Protein AF-W7TYC4-F1 (afdb_monomer)

Structure (mmCIF, N/CA/C/O backbone):
data_AF-W7TYC4-F1
#
_entry.id   AF-W7TYC4-F1
#
loop_
_atom_site.group_PDB
_atom_site.id
_atom_site.type_symbol
_atom_site.label_atom_id
_atom_site.label_alt_id
_atom_site.label_comp_id
_atom_site.label_asym_id
_atom_site.label_entity_id
_atom_site.label_seq_id
_atom_site.pdbx_PDB_ins_code
_atom_site.Cartn_x
_atom_site.Cartn_y
_atom_site.Cartn_z
_atom_site.occupancy
_atom_site.B_iso_or_equiv
_atom_site.auth_seq_id
_atom_site.auth_comp_id
_atom_site.auth_asym_id
_atom_site.auth_atom_id
_atom_site.pdbx_PDB_model_num
ATOM 1 N N . MET A 1 1 ? -52.976 13.174 -5.661 1.00 29.91 1 MET A N 1
ATOM 2 C CA . MET A 1 1 ? -52.519 11.846 -5.190 1.00 29.91 1 MET A CA 1
ATOM 3 C C . MET A 1 1 ? -51.298 12.047 -4.304 1.00 29.91 1 MET A C 1
ATOM 5 O O . MET A 1 1 ? -50.346 12.681 -4.737 1.00 29.91 1 MET A O 1
ATOM 9 N N . GLY A 1 2 ? -51.419 11.672 -3.028 1.00 26.88 2 GLY A N 1
ATOM 10 C CA . GLY A 1 2 ? -50.623 12.197 -1.914 1.00 26.88 2 GLY A CA 1
ATOM 11 C C . GLY A 1 2 ? -49.180 11.695 -1.828 1.00 26.88 2 GLY A C 1
ATOM 12 O O . GLY A 1 2 ? -48.901 10.510 -1.995 1.00 26.88 2 GLY A O 1
ATOM 13 N N . LYS A 1 3 ? -48.272 12.624 -1.508 1.00 24.89 3 LYS A N 1
ATOM 14 C CA . LYS A 1 3 ? -46.887 12.353 -1.110 1.00 24.89 3 LYS A CA 1
ATOM 15 C C . LYS A 1 3 ? -46.886 11.783 0.314 1.00 24.89 3 LYS A C 1
ATOM 17 O O . LYS A 1 3 ? -47.367 12.440 1.233 1.00 24.89 3 LYS A O 1
ATOM 22 N N . ARG A 1 4 ? -46.342 10.576 0.499 1.00 23.17 4 ARG A N 1
ATOM 23 C CA . ARG A 1 4 ? -46.082 9.984 1.822 1.00 23.17 4 ARG A CA 1
ATOM 24 C C . ARG A 1 4 ? -45.044 10.838 2.562 1.00 23.17 4 ARG A C 1
ATOM 26 O O . ARG A 1 4 ? -43.857 10.766 2.259 1.00 23.17 4 ARG A O 1
ATOM 33 N N . GLN A 1 5 ? -45.489 11.636 3.530 1.00 22.09 5 GLN A N 1
ATOM 34 C CA . GLN A 1 5 ? -44.641 12.082 4.635 1.00 22.09 5 GLN A CA 1
ATOM 35 C C . GLN A 1 5 ? -44.304 10.847 5.477 1.00 22.09 5 GLN A C 1
ATOM 37 O O . GLN A 1 5 ? -45.189 10.229 6.063 1.00 22.09 5 GLN A O 1
ATOM 42 N N . VAL A 1 6 ? -43.028 10.467 5.519 1.00 22.75 6 VAL A N 1
ATOM 43 C CA . VAL A 1 6 ? -42.528 9.522 6.522 1.00 22.75 6 VAL A CA 1
ATOM 44 C C . VAL A 1 6 ? -42.556 10.260 7.863 1.00 22.75 6 VAL A C 1
ATOM 46 O O . VAL A 1 6 ? -41.778 11.189 8.085 1.00 22.75 6 VAL A O 1
ATOM 49 N N . SER A 1 7 ? -43.529 9.905 8.702 1.00 20.91 7 SER A N 1
ATOM 50 C CA . SER A 1 7 ? -43.675 10.380 10.077 1.00 20.91 7 SER A CA 1
ATOM 51 C C . SER A 1 7 ? -42.458 9.946 10.897 1.00 20.91 7 SER A C 1
ATOM 53 O O . SER A 1 7 ? -42.246 8.756 11.104 1.00 20.91 7 SER A O 1
ATOM 55 N N . TYR A 1 8 ? -41.668 10.910 11.369 1.00 23.50 8 TYR A N 1
ATOM 56 C CA . TYR A 1 8 ? -40.583 10.705 12.341 1.00 23.50 8 TYR A CA 1
ATOM 57 C C . TYR A 1 8 ? -41.097 10.680 13.800 1.00 23.50 8 TYR A C 1
ATOM 59 O O . TYR A 1 8 ? -40.299 10.709 14.729 1.00 23.50 8 TYR A O 1
ATOM 67 N N . PHE A 1 9 ? -42.420 10.634 14.015 1.00 22.36 9 PHE A N 1
ATOM 68 C CA . PHE A 1 9 ? -43.060 10.779 15.333 1.00 22.36 9 PHE A CA 1
ATOM 69 C C . PHE A 1 9 ? -43.834 9.540 15.811 1.00 22.36 9 PHE A C 1
ATOM 71 O O . PHE A 1 9 ? -44.622 9.629 16.749 1.00 22.36 9 PHE A O 1
ATOM 78 N N . ALA A 1 10 ? -43.612 8.365 15.220 1.00 20.62 10 ALA A N 1
ATOM 79 C CA . ALA A 1 10 ? -44.182 7.132 15.755 1.00 20.62 10 ALA A CA 1
ATOM 80 C C . ALA A 1 10 ? -43.363 6.638 16.963 1.00 20.62 10 ALA A C 1
ATOM 82 O O . ALA A 1 10 ? -42.573 5.704 16.852 1.00 20.62 10 ALA A O 1
ATOM 83 N N . PHE A 1 11 ? -43.564 7.256 18.130 1.00 28.14 11 PHE A N 1
ATOM 84 C CA . PHE A 1 11 ? -43.315 6.570 19.394 1.00 28.14 11 PHE A CA 1
ATOM 85 C C . PHE A 1 11 ? -44.334 5.436 19.492 1.00 28.14 11 PHE A C 1
ATOM 87 O O . PHE A 1 11 ? -45.491 5.645 19.855 1.00 28.14 11 PHE A O 1
ATOM 94 N N . SER A 1 12 ? -43.912 4.227 19.129 1.00 23.22 12 SER A N 1
ATOM 95 C CA . SER A 1 12 ? -44.608 3.034 19.580 1.00 23.22 12 SER A CA 1
ATOM 96 C C . SER A 1 12 ? -44.366 2.922 21.080 1.00 23.22 12 SER A C 1
ATOM 98 O O . SER A 1 12 ? -43.345 2.409 21.521 1.00 23.22 12 SER A O 1
ATOM 100 N N . THR A 1 13 ? -45.328 3.379 21.872 1.00 29.52 13 THR A N 1
ATOM 101 C CA . THR A 1 13 ? -45.521 2.897 23.245 1.00 29.52 13 THR A CA 1
ATOM 102 C C . THR A 1 13 ? -46.033 1.450 23.266 1.00 29.52 13 THR A C 1
ATOM 104 O O . THR A 1 13 ? -46.315 0.915 24.334 1.00 29.52 13 THR A O 1
ATOM 107 N N . SER A 1 14 ? -46.163 0.795 22.102 1.00 22.91 14 SER A N 1
ATOM 108 C CA . SER A 1 14 ? -46.528 -0.616 22.009 1.00 22.91 14 SER A CA 1
ATOM 109 C C . SER A 1 14 ? -45.278 -1.509 22.064 1.00 22.91 14 SER A C 1
ATOM 111 O O . SER A 1 14 ? -44.360 -1.316 21.259 1.00 22.91 14 SER A O 1
ATOM 113 N N . PRO A 1 15 ? -45.240 -2.497 22.978 1.00 29.14 15 PRO A N 1
ATOM 114 C CA . PRO A 1 15 ? -44.189 -3.506 23.033 1.00 29.14 15 PRO A CA 1
ATOM 115 C C . PRO A 1 15 ? -44.176 -4.319 21.733 1.00 29.14 15 PRO A C 1
ATOM 117 O O . PRO A 1 15 ? -45.193 -4.903 21.362 1.00 29.14 15 PRO A O 1
ATOM 120 N N . VAL A 1 16 ? -43.032 -4.403 21.049 1.00 33.72 16 VAL A N 1
ATOM 121 C CA . VAL A 1 16 ? -42.857 -5.289 19.874 1.00 33.72 16 VAL A CA 1
ATOM 122 C C . VAL A 1 16 ? -42.743 -6.771 20.287 1.00 33.72 16 VAL A C 1
ATOM 124 O O . VAL A 1 16 ? -42.779 -7.672 19.457 1.00 33.72 16 VAL A O 1
ATOM 127 N N . SER A 1 17 ? -42.732 -7.070 21.584 1.00 32.88 17 SER A N 1
ATOM 128 C CA . SER A 1 17 ? -42.983 -8.410 22.114 1.00 32.88 17 SER A CA 1
ATOM 129 C C . SER A 1 17 ? -43.838 -8.261 23.367 1.00 32.88 17 SER A C 1
ATOM 131 O O . SER A 1 17 ? -43.566 -7.378 24.169 1.00 32.88 17 SER A O 1
ATOM 133 N N . GLY A 1 18 ? -44.900 -9.056 23.524 1.00 29.09 18 GLY A N 1
ATOM 134 C CA . GLY A 1 18 ? -45.933 -8.930 24.568 1.00 29.09 18 GLY A CA 1
ATOM 135 C C . GLY A 1 18 ? -45.484 -9.135 26.025 1.00 29.09 18 GLY A C 1
ATOM 136 O O . GLY A 1 18 ? -46.223 -9.720 26.810 1.00 29.09 18 GLY A O 1
ATOM 137 N N . LYS A 1 19 ? -44.294 -8.667 26.405 1.00 31.98 19 LYS A N 1
ATOM 138 C CA . LYS A 1 19 ? -43.842 -8.496 27.783 1.00 31.98 19 LYS A CA 1
ATOM 139 C C . LYS A 1 19 ? -43.821 -6.990 28.090 1.00 31.98 19 LYS A C 1
ATOM 141 O O . LYS A 1 19 ? -43.256 -6.231 27.304 1.00 31.98 19 LYS A O 1
ATOM 146 N N . PRO A 1 20 ? -44.453 -6.524 29.180 1.00 31.06 20 PRO A N 1
ATOM 147 C CA . PRO A 1 20 ? -44.434 -5.110 29.534 1.00 31.06 20 PRO A CA 1
ATOM 148 C C . PRO A 1 20 ? -42.988 -4.651 29.763 1.00 31.06 20 PRO A C 1
ATOM 150 O O . PRO A 1 20 ? -42.232 -5.320 30.467 1.00 31.06 20 PRO A O 1
ATOM 153 N N . ALA A 1 21 ? -42.604 -3.517 29.172 1.00 38.72 21 ALA A N 1
ATOM 154 C CA . ALA A 1 21 ? -41.363 -2.840 29.529 1.00 38.72 21 ALA A CA 1
ATOM 155 C C . ALA A 1 21 ? -41.424 -2.504 31.027 1.00 38.72 21 ALA A C 1
ATOM 157 O O . ALA A 1 21 ? -42.356 -1.836 31.475 1.00 38.72 21 ALA A O 1
ATOM 158 N N . ALA A 1 22 ? -40.471 -3.013 31.806 1.00 48.62 22 ALA A N 1
ATOM 159 C CA . ALA A 1 22 ? -40.528 -2.959 33.265 1.00 48.62 22 ALA A CA 1
ATOM 160 C C . ALA A 1 22 ? -40.311 -1.547 33.852 1.00 48.62 22 ALA A C 1
ATOM 162 O O . ALA A 1 22 ? -40.574 -1.345 35.034 1.00 48.62 22 ALA A O 1
ATOM 163 N N . ILE A 1 23 ? -39.939 -0.550 33.038 1.00 47.94 23 ILE A N 1
ATOM 164 C CA . ILE A 1 23 ? -39.934 0.877 33.397 1.00 47.94 23 ILE A CA 1
ATOM 165 C C . ILE A 1 23 ? -40.275 1.692 32.140 1.00 47.94 23 ILE A C 1
ATOM 167 O O . ILE A 1 23 ? -39.656 1.466 31.099 1.00 47.94 23 ILE A O 1
ATOM 171 N N . PRO A 1 24 ? -41.217 2.651 32.179 1.00 52.47 24 PRO A N 1
ATOM 172 C CA . PRO A 1 24 ? -41.364 3.602 31.090 1.00 52.47 24 PRO A CA 1
ATOM 173 C C . PRO A 1 24 ? -40.126 4.511 31.058 1.00 52.47 24 PRO A C 1
ATOM 175 O O . PRO A 1 24 ? -39.835 5.173 32.058 1.00 52.47 24 PRO A O 1
ATOM 178 N N . PRO A 1 25 ? -39.394 4.589 29.936 1.00 55.78 25 PRO A N 1
ATOM 179 C CA . PRO A 1 25 ? -38.257 5.486 29.835 1.00 55.78 25 PRO A CA 1
ATOM 180 C C . PRO A 1 25 ? -38.733 6.935 29.983 1.00 55.78 25 PRO A C 1
ATOM 182 O O . PRO A 1 25 ? -39.362 7.498 29.087 1.00 55.78 25 PRO A O 1
ATOM 185 N N . SER A 1 26 ? -38.465 7.552 31.137 1.00 63.69 26 SER A N 1
ATOM 186 C CA . SER A 1 26 ? -38.676 8.990 31.305 1.00 63.69 26 SER A CA 1
ATOM 187 C C . SER A 1 26 ? -37.722 9.710 30.361 1.00 63.69 26 SER A C 1
ATOM 189 O O . SER A 1 26 ? -36.514 9.501 30.449 1.00 63.69 26 SER A O 1
ATOM 191 N N . LEU A 1 27 ? -38.225 10.549 29.452 1.00 69.56 27 LEU A N 1
ATOM 192 C CA . LEU A 1 27 ? -37.377 11.275 28.492 1.00 69.56 27 LEU A CA 1
ATOM 193 C C . LEU A 1 27 ? -36.362 12.198 29.192 1.00 69.56 27 LEU A C 1
ATOM 195 O O . LEU A 1 27 ? -35.302 12.480 28.636 1.00 69.56 27 LEU A O 1
ATOM 199 N N . ILE A 1 28 ? -36.672 12.624 30.420 1.00 72.19 28 ILE A N 1
ATOM 200 C CA . ILE A 1 28 ? -35.828 13.473 31.264 1.00 72.19 28 ILE A CA 1
ATOM 201 C C . ILE A 1 28 ? -35.752 12.857 32.667 1.00 72.19 28 ILE A C 1
ATOM 203 O O . ILE A 1 28 ? -36.781 12.565 33.283 1.00 72.19 28 ILE A O 1
ATOM 207 N N . GLY A 1 29 ? -34.535 12.651 33.161 1.00 74.12 29 GLY A N 1
ATOM 208 C CA . GLY A 1 29 ? -34.219 12.168 34.502 1.00 74.12 29 GLY A CA 1
ATOM 209 C C . GLY A 1 29 ? -33.163 13.039 35.184 1.00 74.12 29 GLY A C 1
ATOM 210 O O . GLY A 1 29 ? -32.455 13.812 34.529 1.00 74.12 29 GLY A O 1
ATOM 211 N N . ILE A 1 30 ? -33.038 12.906 36.504 1.00 78.12 30 ILE A N 1
ATOM 212 C CA . ILE A 1 30 ? -32.002 13.589 37.290 1.00 78.12 30 ILE A CA 1
ATOM 213 C C . ILE A 1 30 ? -30.931 12.595 37.742 1.00 78.12 30 ILE A C 1
ATOM 215 O O . ILE A 1 30 ? -31.261 11.556 38.304 1.00 78.12 30 ILE A O 1
ATOM 219 N N . SER A 1 31 ? -29.657 12.919 37.495 1.00 77.19 31 SER A N 1
ATOM 220 C CA . SER A 1 31 ? -28.517 12.154 38.021 1.00 77.19 31 SER A CA 1
ATOM 221 C C . SER A 1 31 ? -28.062 12.743 39.349 1.00 77.19 31 SER A C 1
ATOM 223 O O . SER A 1 31 ? -27.888 13.961 39.463 1.00 77.19 31 SER A O 1
ATOM 225 N N . THR A 1 32 ? -27.810 11.882 40.331 1.00 76.56 32 THR A N 1
ATOM 226 C CA . THR A 1 32 ? -27.387 12.288 41.678 1.00 76.56 32 THR A CA 1
ATOM 227 C C . THR A 1 32 ? -25.868 12.226 41.889 1.00 76.56 32 THR A C 1
ATOM 229 O O . THR A 1 32 ? -25.383 12.356 43.011 1.00 76.56 32 THR A O 1
ATOM 232 N N . SER A 1 33 ? -25.097 12.095 40.802 1.00 67.12 33 SER A N 1
ATOM 233 C CA . SER A 1 33 ? -23.636 11.938 40.816 1.00 67.12 33 SER A CA 1
ATOM 234 C C . SER A 1 33 ? -22.884 13.138 41.431 1.00 67.12 33 SER A C 1
ATOM 236 O O . SER A 1 33 ? -22.597 14.148 40.776 1.00 67.12 33 SER A O 1
ATOM 238 N N . ASN A 1 34 ? -22.524 13.039 42.714 1.00 61.41 34 ASN A N 1
ATOM 239 C CA . ASN A 1 34 ? -21.766 14.050 43.460 1.00 61.41 34 ASN A CA 1
ATOM 240 C C . ASN A 1 34 ? -21.104 13.449 44.702 1.00 61.41 34 ASN A C 1
ATOM 242 O O . ASN A 1 34 ? -21.620 12.496 45.270 1.00 61.41 34 ASN A O 1
ATOM 246 N N . ALA A 1 35 ? -19.989 14.037 45.144 1.00 58.91 35 ALA A N 1
ATOM 247 C CA . ALA A 1 35 ? -19.349 13.627 46.390 1.00 58.91 35 ALA A CA 1
ATOM 248 C C . ALA A 1 35 ? -20.270 13.885 47.596 1.00 58.91 35 ALA A C 1
ATOM 250 O O . ALA A 1 35 ? -21.005 14.876 47.615 1.00 58.91 35 ALA A O 1
ATOM 251 N N . LEU A 1 36 ? -20.144 13.051 48.634 1.00 63.03 36 LEU A N 1
ATOM 252 C CA . LEU A 1 36 ? -20.894 13.135 49.896 1.00 63.03 36 LEU A CA 1
ATOM 253 C C . LEU A 1 36 ? -20.964 14.559 50.486 1.00 63.03 36 LEU A C 1
ATOM 255 O O . LEU A 1 36 ? -21.977 14.943 51.063 1.00 63.03 36 LEU A O 1
ATOM 259 N N . ARG A 1 37 ? -19.920 15.380 50.296 1.00 67.44 37 ARG A N 1
ATOM 260 C CA . ARG A 1 37 ? -19.869 16.775 50.777 1.00 67.44 37 ARG A CA 1
ATOM 261 C C . ARG A 1 37 ? -21.006 17.671 50.263 1.00 67.44 37 ARG A C 1
ATOM 263 O O . ARG A 1 37 ? -21.320 18.664 50.907 1.00 67.44 37 ARG A O 1
ATOM 270 N N . ASP A 1 38 ? -21.604 17.341 49.118 1.00 76.06 38 ASP A N 1
ATOM 271 C CA . ASP A 1 38 ? -22.708 18.093 48.509 1.00 76.06 38 ASP A CA 1
ATOM 272 C C . ASP A 1 38 ? -24.051 17.332 48.585 1.00 76.06 38 ASP A C 1
ATOM 274 O O . ASP A 1 38 ? -25.009 17.720 47.916 1.00 76.06 38 ASP A O 1
ATOM 278 N N . ALA A 1 39 ? -24.147 16.265 49.392 1.00 79.81 39 ALA A N 1
ATOM 279 C CA . ALA A 1 39 ? -25.310 15.373 49.438 1.00 79.81 39 ALA A CA 1
ATOM 280 C C . ALA A 1 39 ? -26.640 16.094 49.727 1.00 79.81 39 ALA A C 1
ATOM 282 O O . ALA A 1 39 ? -27.626 15.831 49.044 1.00 79.81 39 ALA A O 1
ATOM 283 N N . GLU A 1 40 ? -26.667 17.050 50.662 1.00 85.75 40 GLU A N 1
ATOM 284 C CA . GLU A 1 40 ? -27.885 17.822 50.974 1.00 85.75 40 GLU A CA 1
ATOM 285 C C . GLU A 1 40 ? -28.340 18.689 49.791 1.00 85.75 40 GLU A C 1
ATOM 287 O O . GLU A 1 40 ? -29.513 18.697 49.428 1.00 85.75 40 GLU A O 1
ATOM 292 N N . LYS A 1 41 ? -27.402 19.342 49.092 1.00 83.75 41 LYS A N 1
ATOM 293 C CA . LYS A 1 41 ? -27.730 20.129 47.890 1.00 83.75 41 LYS A CA 1
ATOM 294 C C . LYS A 1 41 ? -28.276 19.244 46.771 1.00 83.75 41 LYS A C 1
ATOM 296 O O . LYS A 1 41 ? -29.138 19.673 46.008 1.00 83.75 41 LYS A O 1
ATOM 301 N N . VAL A 1 42 ? -27.749 18.024 46.640 1.00 83.56 42 VAL A N 1
ATOM 302 C CA . VAL A 1 42 ? -28.251 17.034 45.676 1.00 83.56 42 VAL A CA 1
ATOM 303 C C . VAL A 1 42 ? -29.663 16.598 46.056 1.00 83.56 42 VAL A C 1
ATOM 305 O O . VAL A 1 42 ?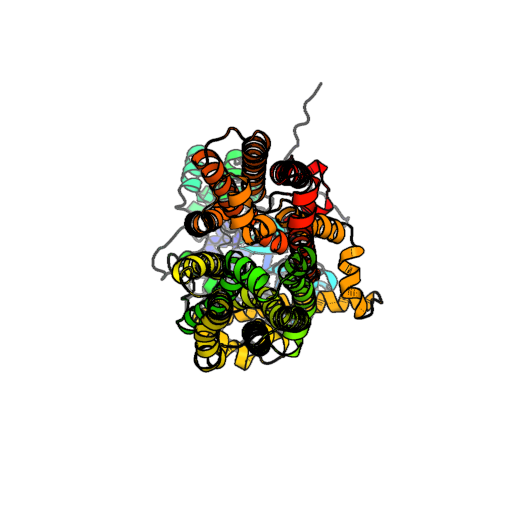 -30.522 16.536 45.182 1.00 83.56 42 VAL A O 1
ATOM 308 N N . ALA A 1 43 ? -29.926 16.349 47.338 1.00 87.19 43 ALA A N 1
ATOM 309 C CA . ALA A 1 43 ? -31.249 15.983 47.830 1.00 87.19 43 ALA A CA 1
ATOM 310 C C . ALA A 1 43 ? -32.288 17.090 47.564 1.00 87.19 43 ALA A C 1
ATOM 312 O O . ALA A 1 43 ? -33.365 16.805 47.036 1.00 87.19 43 ALA A O 1
ATOM 313 N N . ASP A 1 44 ? -31.941 18.356 47.812 1.00 87.44 44 ASP A N 1
ATOM 314 C CA . ASP A 1 44 ? -32.789 19.510 47.481 1.00 87.44 44 ASP A CA 1
ATOM 315 C C . ASP A 1 44 ? -33.066 19.616 45.973 1.00 87.44 44 ASP A C 1
ATOM 317 O O . ASP A 1 44 ? -34.199 19.863 45.549 1.00 87.44 44 ASP A O 1
ATOM 321 N N . ALA A 1 45 ? -32.042 19.386 45.146 1.00 86.12 45 ALA A N 1
ATOM 322 C CA . ALA A 1 45 ? -32.168 19.372 43.692 1.00 86.12 45 ALA A CA 1
ATOM 323 C C . ALA A 1 45 ? -33.097 18.240 43.208 1.00 86.12 45 ALA A C 1
ATOM 325 O O . ALA A 1 45 ? -33.951 18.472 42.351 1.00 86.12 45 ALA A O 1
ATOM 326 N N . VAL A 1 46 ? -32.993 17.038 43.788 1.00 87.38 46 VAL A N 1
ATOM 327 C CA . VAL A 1 46 ? -33.904 15.912 43.510 1.00 87.38 46 VAL A CA 1
ATOM 328 C C . VAL A 1 46 ? -35.334 16.254 43.911 1.00 87.38 46 VAL A C 1
ATOM 330 O O . VAL A 1 46 ? -36.250 16.058 43.112 1.00 87.38 46 VAL A O 1
ATOM 333 N N . LYS A 1 47 ? -35.536 16.829 45.100 1.00 90.31 47 LYS A N 1
ATOM 334 C CA . LYS A 1 47 ? -36.860 17.248 45.573 1.00 90.31 47 LYS A CA 1
ATOM 335 C C . LYS A 1 47 ? -37.517 18.244 44.613 1.00 90.31 47 LYS A C 1
ATOM 337 O O . LYS A 1 47 ? -38.692 18.089 44.285 1.00 90.31 47 LYS A O 1
ATOM 342 N N . HIS A 1 48 ? -36.760 19.230 44.127 1.00 88.38 48 HIS A N 1
ATOM 343 C CA . HIS A 1 48 ? -37.243 20.207 43.142 1.00 88.38 48 HIS A CA 1
ATOM 344 C C . HIS A 1 48 ? -37.531 19.585 41.770 1.00 88.38 48 HIS A C 1
ATOM 346 O O . HIS A 1 48 ? -38.512 19.932 41.113 1.00 88.38 48 HIS A O 1
ATOM 352 N N . ALA A 1 49 ? -36.692 18.651 41.322 1.00 84.62 49 ALA A N 1
ATOM 353 C CA . ALA A 1 49 ? -36.878 17.975 40.043 1.00 84.62 49 ALA A CA 1
ATOM 354 C C . ALA A 1 49 ? -38.153 17.118 40.035 1.00 84.62 49 ALA A C 1
ATOM 356 O O . ALA A 1 49 ? -38.950 17.208 39.098 1.00 84.62 49 ALA A O 1
ATOM 357 N N . VAL A 1 50 ? -38.380 16.332 41.091 1.00 87.12 50 VAL A N 1
ATOM 358 C CA . VAL A 1 50 ? -39.571 15.477 41.214 1.00 87.12 50 VAL A CA 1
ATOM 359 C C . VAL A 1 50 ? -40.840 16.319 41.355 1.00 87.12 50 VAL A C 1
ATOM 361 O O . VAL A 1 50 ? -41.822 16.049 40.663 1.00 87.12 50 VAL A O 1
ATOM 364 N N . SER A 1 51 ? -40.820 17.399 42.149 1.00 86.81 51 SER A N 1
ATOM 365 C CA . SER A 1 51 ? -41.961 18.331 42.227 1.00 86.81 51 SER A CA 1
ATOM 366 C C . SER A 1 51 ? -42.256 19.024 40.890 1.00 86.81 51 SER A C 1
ATOM 368 O O . SER A 1 51 ? -43.399 19.380 40.610 1.00 86.81 51 SER A O 1
ATOM 370 N N . SER A 1 52 ? -41.236 19.160 40.041 1.00 81.69 52 SER A N 1
ATOM 371 C CA . SER A 1 52 ? -41.316 19.704 38.684 1.00 81.69 52 SER A CA 1
ATOM 372 C C . SER A 1 52 ? -41.703 18.675 37.610 1.00 81.69 52 SER A C 1
ATOM 374 O O . SER A 1 52 ? -41.723 19.019 36.429 1.00 81.69 52 SER A O 1
ATOM 376 N N . GLY A 1 53 ? -42.025 17.434 37.991 1.00 79.75 53 GLY A N 1
ATOM 377 C CA . GLY A 1 53 ? -42.528 16.398 37.083 1.00 79.75 53 GLY A CA 1
ATOM 378 C C . GLY A 1 53 ? -41.474 15.436 36.525 1.00 79.75 53 GLY A C 1
ATOM 379 O O . GLY A 1 53 ? -41.810 14.614 35.669 1.00 79.75 53 GLY A O 1
ATOM 380 N N . VAL A 1 54 ? -40.222 15.489 36.998 1.00 83.06 54 VAL A N 1
ATOM 381 C CA . VAL A 1 54 ? -39.212 14.468 36.671 1.00 83.06 54 VAL A CA 1
ATOM 382 C C . VAL A 1 54 ? -39.617 13.138 37.297 1.00 83.06 54 VAL A C 1
ATOM 384 O O . VAL A 1 54 ? -39.828 13.046 38.504 1.00 83.06 54 VAL A O 1
ATOM 387 N N . LYS A 1 55 ? -39.707 12.094 36.468 1.00 84.56 55 LYS A N 1
ATOM 388 C CA . LYS A 1 55 ? -40.184 10.773 36.896 1.00 84.56 55 LYS A CA 1
ATOM 389 C C . LYS A 1 55 ? -39.084 9.757 37.155 1.00 84.56 55 LYS A C 1
ATOM 391 O O . LYS A 1 55 ? -39.394 8.723 37.718 1.00 84.56 55 LYS A O 1
ATOM 396 N N . TYR A 1 56 ? -37.843 9.996 36.736 1.00 87.88 56 TYR A N 1
ATOM 397 C CA . TYR A 1 56 ? -36.742 9.047 36.926 1.00 87.88 56 TYR A CA 1
ATOM 398 C C . TYR A 1 56 ? -35.591 9.696 37.693 1.00 87.88 56 TYR A C 1
ATOM 400 O O . TYR A 1 56 ? -35.063 10.730 37.269 1.00 87.88 56 TYR A O 1
ATOM 408 N N . VAL A 1 57 ? -35.221 9.079 38.813 1.00 89.38 57 VAL A N 1
ATOM 409 C CA . VAL A 1 57 ? -34.103 9.481 39.668 1.00 89.38 57 VAL A CA 1
ATOM 410 C C . VAL A 1 57 ? -33.010 8.429 39.539 1.00 89.38 57 VAL A C 1
ATOM 412 O O . VAL A 1 57 ? -33.220 7.263 39.871 1.00 89.38 57 VAL A O 1
ATOM 415 N N . ASP A 1 58 ? -31.867 8.849 39.008 1.00 89.38 58 ASP A N 1
ATOM 416 C CA . ASP A 1 58 ? -30.720 7.998 38.723 1.00 89.38 58 ASP A CA 1
ATOM 417 C C . ASP A 1 58 ? -29.651 8.135 39.816 1.00 89.38 58 ASP A C 1
ATOM 419 O O . ASP A 1 58 ? -28.939 9.145 39.883 1.00 89.38 58 ASP A O 1
ATOM 423 N N . CYS A 1 59 ? -29.566 7.113 40.668 1.00 90.44 59 CYS A N 1
ATOM 424 C CA . CYS A 1 59 ? -28.657 7.028 41.806 1.00 90.44 59 CYS A CA 1
ATOM 425 C C . CYS A 1 59 ? -27.446 6.126 41.532 1.00 90.44 59 CYS A C 1
ATOM 427 O O . CYS A 1 59 ? -27.373 5.398 40.543 1.00 90.44 59 CYS A O 1
ATOM 429 N N . SER A 1 60 ? -26.468 6.182 42.433 1.00 88.06 60 SER A N 1
ATOM 430 C CA . SER A 1 60 ? -25.313 5.286 42.465 1.00 88.06 60 SER A CA 1
ATOM 431 C C . SER A 1 60 ? -24.761 5.245 43.885 1.00 88.06 60 SER A C 1
ATOM 433 O O . SER A 1 60 ? -24.525 6.304 44.477 1.00 88.06 60 SER A O 1
ATOM 435 N N . SER A 1 61 ? -24.504 4.044 44.407 1.00 85.44 61 SER A N 1
ATOM 436 C CA . SER A 1 61 ? -23.902 3.866 45.734 1.00 85.44 61 SER A CA 1
ATOM 437 C C . SER A 1 61 ? -22.514 4.514 45.839 1.00 85.44 61 SER A C 1
ATOM 439 O O . SER A 1 61 ? -22.156 5.036 46.894 1.00 85.44 61 SER A O 1
ATOM 441 N N . ASP A 1 62 ? -21.773 4.614 44.728 1.00 80.69 62 ASP A N 1
ATOM 442 C CA . ASP A 1 62 ? -20.459 5.275 44.665 1.00 80.69 62 ASP A CA 1
ATOM 443 C C . ASP A 1 62 ? -20.516 6.777 44.997 1.00 80.69 62 ASP A C 1
ATOM 445 O O . ASP A 1 62 ? -19.507 7.377 45.370 1.00 80.69 62 ASP A O 1
ATOM 449 N N . SER A 1 63 ? -21.691 7.408 44.878 1.00 77.44 63 SER A N 1
ATOM 450 C CA . SER A 1 63 ? -21.883 8.815 45.268 1.00 77.44 63 SER A CA 1
ATOM 451 C C . SER A 1 63 ? -22.063 8.994 46.781 1.00 77.44 63 SER A C 1
ATOM 453 O O . SER A 1 63 ? -21.944 10.112 47.284 1.00 77.44 63 SER A O 1
ATOM 455 N N . GLN A 1 64 ? -22.331 7.903 47.511 1.00 83.25 64 GLN A N 1
ATOM 456 C CA . GLN A 1 64 ? -22.527 7.861 48.966 1.00 83.25 64 GLN A CA 1
ATOM 457 C C . GLN A 1 64 ? -23.572 8.861 49.494 1.00 83.25 64 GLN A C 1
ATOM 459 O O . GLN A 1 64 ? -23.496 9.310 50.631 1.00 83.25 64 GLN A O 1
ATOM 464 N N . ASN A 1 65 ? -24.548 9.248 48.672 1.00 86.44 65 ASN A N 1
ATOM 465 C CA . ASN A 1 65 ? -25.572 10.243 49.008 1.00 86.44 65 ASN A CA 1
ATOM 466 C C . ASN A 1 65 ? -27.004 9.678 48.958 1.00 86.44 65 ASN A C 1
ATOM 468 O O . ASN A 1 65 ? -27.971 10.429 49.096 1.00 86.44 65 ASN A O 1
ATOM 472 N N . GLU A 1 66 ? -27.146 8.359 48.780 1.00 91.19 66 GLU A N 1
ATOM 473 C CA . GLU A 1 66 ? -28.429 7.658 48.650 1.00 91.19 66 GLU A CA 1
ATOM 474 C C . GLU A 1 66 ? -29.341 7.893 49.860 1.00 91.19 66 GLU A C 1
ATOM 476 O O . GLU A 1 66 ? -30.538 8.116 49.686 1.00 91.19 66 GLU A O 1
ATOM 481 N N . LYS A 1 67 ? -28.774 7.980 51.070 1.00 92.62 67 LYS A N 1
ATOM 482 C CA . LYS A 1 67 ? -29.521 8.289 52.298 1.00 92.62 67 LYS A CA 1
ATOM 483 C C . LYS A 1 67 ? -30.222 9.648 52.264 1.00 92.62 67 LYS A C 1
ATOM 485 O O . LYS A 1 67 ? -31.393 9.767 52.622 1.00 92.62 67 LYS A O 1
ATOM 490 N N . GLN A 1 68 ? -29.514 10.693 51.846 1.00 92.75 68 GLN A N 1
ATOM 491 C CA . GLN A 1 68 ? -30.063 12.047 51.755 1.00 92.75 68 GLN A CA 1
ATOM 492 C C . GLN A 1 68 ? -31.110 12.132 50.640 1.00 92.75 68 GLN A C 1
ATOM 494 O O . GLN A 1 68 ? -32.156 12.758 50.815 1.00 92.75 68 GLN A O 1
ATOM 499 N N . ILE A 1 69 ? -30.869 11.446 49.519 1.00 91.81 69 ILE A N 1
ATOM 500 C CA . ILE A 1 69 ? -31.827 11.356 48.411 1.00 91.81 69 ILE A CA 1
ATOM 501 C C . ILE A 1 69 ? -33.108 10.646 48.861 1.00 91.81 69 ILE A C 1
ATOM 503 O O . ILE A 1 69 ? -34.198 11.150 48.599 1.00 91.81 69 ILE A O 1
ATOM 507 N N . GLY A 1 70 ? -32.996 9.532 49.590 1.00 92.19 70 GLY A N 1
ATOM 508 C CA . GLY A 1 70 ? -34.141 8.813 50.151 1.00 92.19 70 GLY A CA 1
ATOM 509 C C . GLY A 1 70 ? -35.001 9.691 51.059 1.00 92.19 70 GLY A C 1
ATOM 510 O O . GLY A 1 70 ? -36.222 9.755 50.900 1.00 92.19 70 GLY A O 1
ATOM 511 N N . ASN A 1 71 ? -34.365 10.472 51.938 1.00 92.94 71 ASN A N 1
ATOM 512 C CA . ASN A 1 71 ? -35.064 11.446 52.779 1.00 92.94 71 ASN A CA 1
ATOM 513 C C . ASN A 1 71 ? -35.832 12.487 51.946 1.00 92.94 71 ASN A C 1
ATOM 515 O O . ASN A 1 71 ? -36.984 12.787 52.259 1.00 92.94 71 ASN A O 1
ATOM 519 N N . ALA A 1 72 ? -35.239 13.015 50.872 1.00 92.31 72 ALA A N 1
ATOM 520 C CA . ALA A 1 72 ? -35.921 13.954 49.979 1.00 92.31 72 ALA A CA 1
ATOM 521 C C . ALA A 1 72 ? -37.107 13.317 49.236 1.00 92.31 72 ALA A C 1
ATOM 523 O O . ALA A 1 72 ? -38.154 13.953 49.090 1.00 92.31 72 ALA A O 1
ATOM 524 N N . LEU A 1 73 ? -36.962 12.064 48.799 1.00 92.81 73 LEU A N 1
ATOM 525 C CA . LEU A 1 73 ? -37.996 11.321 48.077 1.00 92.81 73 LEU A CA 1
ATOM 526 C C . LEU A 1 73 ? -39.164 10.885 48.967 1.00 92.81 73 LEU A C 1
ATOM 528 O O . LEU A 1 73 ? -40.278 10.759 48.466 1.00 92.81 73 LEU A O 1
ATOM 532 N N . SER A 1 74 ? -38.951 10.744 50.280 1.00 93.12 74 SER A N 1
ATOM 533 C CA . SER A 1 74 ? -40.007 10.390 51.246 1.00 93.12 74 SER A CA 1
ATOM 534 C C . SER A 1 74 ? -41.181 11.382 51.294 1.00 93.12 74 SER A C 1
ATOM 536 O O . SER A 1 74 ? -42.259 11.045 51.779 1.00 93.12 74 SER A O 1
ATOM 538 N N . ALA A 1 75 ? -40.992 12.598 50.767 1.00 92.19 75 ALA A N 1
ATOM 539 C CA . ALA A 1 75 ? -42.036 13.612 50.649 1.00 92.19 75 ALA A CA 1
ATOM 540 C C . ALA A 1 75 ? -43.031 13.357 49.497 1.00 92.19 75 ALA A C 1
ATOM 542 O O . ALA A 1 75 ? -44.028 14.072 49.395 1.00 92.19 75 ALA A O 1
ATOM 543 N N . PHE A 1 76 ? -42.763 12.383 48.623 1.00 92.81 76 PHE A N 1
ATOM 544 C CA . PHE A 1 76 ? -43.572 12.068 47.446 1.00 92.81 76 PHE A CA 1
ATOM 545 C C . PHE A 1 76 ? -44.131 10.645 47.525 1.00 92.81 76 PHE A C 1
ATOM 547 O O . PHE A 1 76 ? -43.571 9.771 48.184 1.00 92.81 76 PHE A O 1
ATOM 554 N N . ASP A 1 77 ? -45.236 10.398 46.822 1.00 90.50 77 ASP A N 1
ATOM 555 C CA . ASP A 1 77 ? -45.787 9.049 46.706 1.00 90.50 77 ASP A CA 1
ATOM 556 C C . ASP A 1 77 ? -44.839 8.154 45.891 1.00 90.50 77 ASP A C 1
ATOM 558 O O . ASP A 1 77 ? -44.398 8.524 44.803 1.00 90.50 77 ASP A O 1
ATOM 562 N N . ARG A 1 78 ? -44.544 6.944 46.379 1.00 89.38 78 ARG A N 1
ATOM 563 C CA . ARG A 1 78 ? -43.607 6.012 45.729 1.00 89.38 78 ARG A CA 1
ATOM 564 C C . ARG A 1 78 ? -44.027 5.655 44.299 1.00 89.38 78 ARG A C 1
ATOM 566 O O . ARG A 1 78 ? -43.168 5.313 43.487 1.00 89.38 78 ARG A O 1
ATOM 573 N N . ALA A 1 79 ? -45.323 5.722 43.989 1.00 86.62 79 ALA A N 1
ATOM 574 C CA . ALA A 1 79 ? -45.855 5.467 42.652 1.00 86.62 79 ALA A CA 1
ATOM 575 C C . ALA A 1 79 ? -45.650 6.634 41.664 1.00 86.62 79 ALA A C 1
ATOM 577 O O . ALA A 1 79 ? -45.834 6.444 40.460 1.00 86.62 79 ALA A O 1
ATOM 578 N N . SER A 1 80 ? -45.278 7.834 42.133 1.00 84.56 80 SER A N 1
ATOM 579 C CA . SER A 1 80 ? -45.136 9.017 41.274 1.00 84.56 80 SER A CA 1
ATOM 580 C C . SER A 1 80 ? -43.762 9.143 40.607 1.00 84.56 80 SER A C 1
ATOM 582 O O . SER A 1 80 ? -43.596 9.996 39.733 1.00 84.56 80 SER A O 1
ATOM 584 N N . PHE A 1 81 ? -42.787 8.315 40.989 1.00 87.88 81 PHE A N 1
ATOM 585 C CA . PHE A 1 81 ? -41.427 8.322 40.450 1.00 87.88 81 PHE A CA 1
ATOM 586 C C . PHE A 1 81 ? -40.824 6.910 40.389 1.00 87.88 81 PHE A C 1
ATOM 588 O O . PHE A 1 81 ? -41.261 5.986 41.071 1.00 87.88 81 PHE A O 1
ATOM 595 N N . TYR A 1 82 ? -39.789 6.774 39.569 1.00 89.75 82 TYR A N 1
ATOM 596 C CA . TYR A 1 82 ? -38.960 5.593 39.394 1.00 89.75 82 TYR A CA 1
ATOM 597 C C . TYR A 1 82 ? -37.567 5.870 39.957 1.00 89.75 82 TYR A C 1
ATOM 599 O O . TYR A 1 82 ? -37.008 6.946 39.722 1.00 89.75 82 TYR A O 1
ATOM 607 N N . VAL A 1 83 ? -36.996 4.894 40.661 1.00 91.50 83 VAL A N 1
ATOM 608 C CA . VAL A 1 83 ? -35.646 4.987 41.230 1.00 91.50 83 VAL A CA 1
ATOM 609 C C . VAL A 1 83 ? -34.757 3.911 40.633 1.00 91.50 83 VAL A C 1
ATOM 611 O O . VAL A 1 83 ? -35.047 2.717 40.749 1.00 91.50 83 VAL A O 1
ATOM 614 N N . GLY A 1 84 ? -33.673 4.348 39.998 1.00 92.00 84 GLY A N 1
ATOM 615 C CA . GLY A 1 84 ? -32.578 3.488 39.575 1.00 92.00 84 GLY A CA 1
ATOM 616 C C . GLY A 1 84 ? -31.378 3.642 40.501 1.00 92.00 84 GLY A C 1
ATOM 617 O O . GLY A 1 84 ? -31.114 4.746 40.967 1.00 92.00 84 GLY A O 1
ATOM 618 N N . SER A 1 85 ? -30.637 2.563 40.745 1.00 93.88 85 SER A N 1
ATOM 619 C CA . SER A 1 85 ? -29.298 2.641 41.347 1.00 93.88 85 SER A CA 1
ATOM 620 C C . SER A 1 85 ? -28.298 1.771 40.579 1.00 93.88 85 SER A C 1
ATOM 622 O O . SER A 1 85 ? -28.667 1.044 39.649 1.00 93.88 85 SER A O 1
ATOM 624 N N . LYS A 1 86 ? -27.018 1.876 40.935 1.00 93.12 86 LYS A N 1
ATOM 625 C CA . LYS A 1 86 ? -25.898 1.227 40.256 1.00 93.12 86 LYS A CA 1
ATOM 626 C C . LYS A 1 86 ? -25.061 0.422 41.247 1.00 93.12 86 LYS A C 1
ATOM 628 O O . LYS A 1 86 ? -24.704 0.941 42.301 1.00 93.12 86 LYS A O 1
ATOM 633 N N . LEU A 1 87 ? -24.738 -0.816 40.883 1.00 93.50 87 LEU A N 1
ATOM 634 C CA . LEU A 1 87 ? -23.827 -1.695 41.612 1.00 93.50 87 LEU A CA 1
ATOM 635 C C . LEU A 1 87 ? -22.394 -1.167 41.503 1.00 93.50 87 LEU A C 1
ATOM 637 O O . LEU A 1 87 ? -21.879 -1.041 40.390 1.00 93.50 87 LEU A O 1
ATOM 641 N N . SER A 1 88 ? -21.767 -0.876 42.644 1.00 88.56 88 SER A N 1
ATOM 642 C CA . SER A 1 88 ? -20.365 -0.454 42.705 1.00 88.56 88 SER A CA 1
ATOM 643 C C . SER A 1 88 ? -19.440 -1.554 42.193 1.00 88.56 88 SER A C 1
ATOM 645 O O . SER A 1 88 ? -19.656 -2.737 42.457 1.00 88.56 88 SER A O 1
ATOM 647 N N . CYS A 1 89 ? -18.355 -1.168 41.526 1.00 84.62 89 CYS A N 1
ATOM 648 C CA . CYS A 1 89 ? -17.334 -2.113 41.077 1.00 84.62 89 CYS A CA 1
ATOM 649 C C . CYS A 1 89 ? -16.621 -2.817 42.248 1.00 84.62 89 CYS A C 1
ATOM 651 O O . CYS A 1 89 ? -16.093 -3.910 42.061 1.00 84.62 89 CYS A O 1
ATOM 653 N N . CYS A 1 90 ? -16.607 -2.214 43.445 1.00 82.94 90 CYS A N 1
ATOM 654 C CA . CYS A 1 90 ? -16.046 -2.824 44.660 1.00 82.94 90 CYS A CA 1
ATOM 655 C C . CYS A 1 90 ? -16.965 -3.892 45.276 1.00 82.94 90 CYS A C 1
ATOM 657 O O . CYS A 1 90 ? -16.497 -4.708 46.063 1.00 82.94 90 CYS A O 1
ATOM 659 N N . ASP A 1 91 ? -18.248 -3.899 44.900 1.00 89.00 91 ASP A N 1
ATOM 660 C CA . ASP A 1 91 ? -19.259 -4.862 45.352 1.00 89.00 91 ASP A CA 1
ATOM 661 C C . ASP A 1 91 ? -19.675 -5.827 44.216 1.00 89.00 91 ASP A C 1
ATOM 663 O O . ASP A 1 91 ? -20.693 -6.515 44.303 1.00 89.00 91 ASP A O 1
ATOM 667 N N . ALA A 1 92 ? -18.920 -5.861 43.109 1.00 88.44 92 ALA A N 1
ATOM 668 C CA . ALA A 1 92 ? -19.261 -6.640 41.916 1.00 88.44 92 ALA A CA 1
ATOM 669 C C . ALA A 1 92 ? -18.999 -8.152 42.063 1.00 88.44 92 ALA A C 1
ATOM 671 O O . ALA A 1 92 ? -19.364 -8.919 41.172 1.00 88.44 92 ALA A O 1
ATOM 672 N N . ALA A 1 93 ? -18.398 -8.606 43.167 1.00 88.75 93 ALA A N 1
ATOM 673 C CA . ALA A 1 93 ? -18.260 -10.032 43.448 1.00 88.75 93 ALA A CA 1
ATOM 674 C C . ALA A 1 93 ? -19.655 -10.682 43.599 1.00 88.75 93 ALA A C 1
ATOM 676 O O . ALA A 1 93 ? -20.499 -10.122 44.305 1.00 88.75 93 ALA A O 1
ATOM 677 N N . PRO A 1 94 ? -19.937 -11.844 42.974 1.00 91.50 94 PRO A N 1
ATOM 678 C CA . PRO A 1 94 ? -21.269 -12.467 42.979 1.00 91.50 94 PRO A CA 1
ATOM 679 C C . PRO A 1 94 ? -21.908 -12.662 44.367 1.00 91.50 94 PRO A C 1
ATOM 681 O O . PRO A 1 94 ? -23.136 -12.627 44.496 1.00 91.50 94 PRO A O 1
ATOM 684 N N . GLU A 1 95 ? -21.090 -12.889 45.392 1.00 91.69 95 GLU A N 1
ATOM 685 C CA . GLU A 1 95 ? -21.467 -13.029 46.800 1.00 91.69 95 GLU A CA 1
ATOM 686 C C . GLU A 1 95 ? -21.912 -11.712 47.461 1.00 91.69 95 GLU A C 1
ATOM 688 O O . GLU A 1 95 ? -22.784 -11.738 48.332 1.00 91.69 95 GLU A O 1
ATOM 693 N N . ASP A 1 96 ? -21.400 -10.568 47.003 1.00 92.25 96 ASP A N 1
ATOM 694 C CA . ASP A 1 96 ? -21.635 -9.248 47.606 1.00 92.25 96 ASP A CA 1
ATOM 695 C C . ASP A 1 96 ? -22.845 -8.520 46.995 1.00 92.25 96 ASP A C 1
ATOM 697 O O . ASP A 1 96 ? -23.499 -7.708 47.660 1.00 92.25 96 ASP A O 1
ATOM 701 N N . VAL A 1 97 ? -23.212 -8.862 45.752 1.00 95.62 97 VAL A N 1
ATOM 702 C CA . VAL A 1 97 ? -24.269 -8.195 44.962 1.00 95.62 97 VAL A CA 1
ATOM 703 C C . VAL A 1 97 ? -25.596 -8.040 45.719 1.00 95.62 97 VAL A C 1
ATOM 705 O O . VAL A 1 97 ? -26.254 -7.000 45.634 1.00 95.62 97 VAL A O 1
ATOM 708 N N . THR A 1 98 ? -26.016 -9.064 46.471 1.00 96.00 98 THR A N 1
ATOM 709 C CA . THR A 1 98 ? -27.304 -9.032 47.193 1.00 96.00 98 THR A CA 1
ATOM 710 C C . THR A 1 98 ? -27.291 -8.042 48.351 1.00 96.00 98 THR A C 1
ATOM 712 O O . THR A 1 98 ? -28.236 -7.266 48.508 1.00 96.00 98 THR A O 1
ATOM 715 N N . GLU A 1 99 ? -26.225 -8.033 49.147 1.00 94.69 99 GLU A N 1
ATOM 716 C CA . GLU A 1 99 ? -26.114 -7.122 50.285 1.00 94.69 99 GLU A CA 1
ATOM 717 C C . GLU A 1 99 ? -25.862 -5.681 49.825 1.00 94.69 99 GLU A C 1
ATOM 719 O O . GLU A 1 99 ? -26.402 -4.747 50.421 1.00 94.69 99 GLU A O 1
ATOM 724 N N . ALA A 1 100 ? -25.146 -5.481 48.714 1.00 94.88 100 ALA A N 1
ATOM 725 C CA . ALA A 1 100 ? -25.005 -4.172 48.076 1.00 94.88 100 ALA A CA 1
ATOM 726 C C . ALA A 1 100 ? -26.360 -3.601 47.621 1.00 94.88 100 ALA A C 1
ATOM 728 O O . ALA A 1 100 ? -26.702 -2.467 47.962 1.00 94.88 100 ALA A O 1
ATOM 729 N N . CYS A 1 101 ? -27.191 -4.402 46.946 1.00 96.88 101 CYS A N 1
ATOM 730 C CA . CYS A 1 101 ? -28.526 -3.970 46.527 1.00 96.88 101 CYS A CA 1
ATOM 731 C C . CYS A 1 101 ? -29.435 -3.629 47.721 1.00 96.88 101 CYS A C 1
ATOM 733 O O . CYS A 1 101 ? -30.123 -2.605 47.707 1.00 96.88 101 CYS A O 1
ATOM 735 N N . LYS A 1 102 ? -29.449 -4.463 48.772 1.00 96.88 102 LYS A N 1
ATOM 736 C CA . LYS A 1 102 ? -30.239 -4.195 49.989 1.00 96.88 102 LYS A CA 1
ATOM 737 C C . LYS A 1 102 ? -29.794 -2.918 50.696 1.00 96.88 102 LYS A C 1
ATOM 739 O O . LYS A 1 102 ? -30.636 -2.211 51.255 1.00 96.88 102 LYS A O 1
ATOM 744 N N . ARG A 1 103 ? -28.495 -2.611 50.661 1.00 95.50 103 ARG A N 1
ATOM 745 C CA . ARG A 1 103 ? -27.942 -1.370 51.210 1.00 95.50 103 ARG A CA 1
ATOM 746 C C . ARG A 1 103 ? -28.514 -0.156 50.490 1.00 95.50 103 ARG A C 1
ATOM 748 O O . ARG A 1 103 ? -29.103 0.684 51.159 1.00 95.50 103 ARG A O 1
ATOM 755 N N . SER A 1 104 ? -28.474 -0.127 49.157 1.00 95.75 104 SER A N 1
ATOM 756 C CA . SER A 1 104 ? -29.081 0.961 48.377 1.00 95.75 104 SER A CA 1
ATOM 757 C C . SER A 1 104 ? -30.587 1.094 48.622 1.00 95.75 104 SER A C 1
ATOM 759 O O . SER A 1 104 ? -31.078 2.202 48.813 1.00 95.75 104 SER A O 1
ATOM 761 N N . ILE A 1 105 ? -31.331 -0.018 48.696 1.00 96.62 105 ILE A N 1
ATOM 762 C CA . ILE A 1 105 ? -32.771 -0.016 49.036 1.00 96.62 105 ILE A CA 1
ATOM 763 C C . ILE A 1 105 ? -33.016 0.629 50.408 1.00 96.62 105 ILE A C 1
ATOM 765 O O . ILE A 1 105 ? -33.898 1.478 50.550 1.00 96.62 105 ILE A O 1
ATOM 769 N N . THR A 1 106 ? -32.214 0.245 51.404 1.00 96.62 106 THR A N 1
ATOM 770 C CA . THR A 1 106 ? -32.313 0.747 52.780 1.00 96.62 106 THR A CA 1
ATOM 771 C C . THR A 1 106 ? -31.959 2.228 52.860 1.00 96.62 106 THR A C 1
ATOM 773 O O . THR A 1 106 ? -32.685 2.994 53.488 1.00 96.62 106 THR A O 1
ATOM 776 N N . GLU A 1 107 ? -30.867 2.646 52.218 1.00 94.50 107 GLU A N 1
ATOM 777 C CA . GLU A 1 107 ? -30.433 4.042 52.207 1.00 94.50 107 GLU A CA 1
ATOM 778 C C . GLU A 1 107 ? -31.444 4.935 51.481 1.00 94.50 107 GLU A C 1
ATOM 780 O O . GLU A 1 107 ? -31.837 5.967 52.015 1.00 94.50 107 GLU A O 1
ATOM 785 N N . LEU A 1 108 ? -31.961 4.505 50.329 1.00 94.75 108 LEU A N 1
ATOM 786 C CA . LEU A 1 108 ? -32.994 5.241 49.594 1.00 94.75 108 LEU A CA 1
ATOM 787 C C . LEU A 1 108 ? -34.372 5.210 50.280 1.00 94.75 108 LEU A C 1
ATOM 789 O O . LEU A 1 108 ? -35.271 5.933 49.854 1.00 94.75 108 LEU A O 1
ATOM 793 N N . GLY A 1 109 ? -34.564 4.387 51.316 1.00 94.62 109 GLY A N 1
ATOM 794 C CA . GLY A 1 109 ? -35.835 4.271 52.035 1.00 94.62 109 GLY A CA 1
ATOM 795 C C . GLY A 1 109 ? -36.981 3.726 51.175 1.00 94.62 109 GLY A C 1
ATOM 796 O O . GLY A 1 109 ? -38.143 4.058 51.410 1.00 94.62 109 GLY A O 1
ATOM 797 N N . VAL A 1 110 ? -36.670 2.913 50.162 1.00 93.94 110 VAL A N 1
ATOM 798 C CA . VAL A 1 110 ? -37.655 2.298 49.255 1.00 93.94 110 VAL A CA 1
ATOM 799 C C . VAL A 1 110 ? -37.829 0.812 49.571 1.00 93.94 110 VAL A C 1
ATOM 801 O O . VAL A 1 110 ? -36.999 0.213 50.239 1.00 93.94 110 VAL A O 1
ATOM 804 N N . SER A 1 111 ? -38.912 0.189 49.101 1.00 92.56 111 SER A N 1
ATOM 805 C CA . SER A 1 111 ? -39.120 -1.262 49.252 1.00 92.56 111 SER A CA 1
ATOM 806 C C . SER A 1 111 ? -38.500 -2.098 48.126 1.00 92.56 111 SER A C 1
ATOM 808 O O . SER A 1 111 ? -38.307 -3.296 48.298 1.00 92.56 111 SER A O 1
ATOM 810 N N . TYR A 1 112 ? -38.205 -1.477 46.982 1.00 93.94 112 TYR A N 1
ATOM 811 C CA . TYR A 1 112 ? -37.559 -2.081 45.816 1.00 93.94 112 TYR A CA 1
ATOM 812 C C . TYR A 1 112 ? -36.975 -0.984 44.913 1.00 93.94 112 TYR A C 1
ATOM 814 O O . TYR A 1 112 ? -37.452 0.163 44.925 1.00 93.94 112 TYR A O 1
ATOM 822 N N . LEU A 1 113 ? -35.998 -1.354 44.084 1.00 94.31 113 LEU A N 1
ATOM 823 C CA . LEU A 1 113 ? -35.489 -0.513 42.996 1.00 94.31 113 LEU A CA 1
ATOM 824 C C . LEU A 1 113 ? -36.247 -0.804 41.701 1.00 94.31 113 LEU A C 1
ATOM 826 O O . LEU A 1 113 ? -36.508 -1.961 41.365 1.00 94.31 113 LEU A O 1
ATOM 830 N N . ASP A 1 114 ? -36.600 0.241 40.955 1.00 93.38 114 ASP A N 1
ATOM 831 C CA . ASP A 1 114 ? -37.203 0.049 39.637 1.00 93.38 114 ASP A CA 1
ATOM 832 C C . ASP A 1 114 ? -36.159 -0.524 38.678 1.00 93.38 114 ASP A C 1
ATOM 834 O O . ASP A 1 114 ? -36.423 -1.533 38.031 1.00 93.38 114 ASP A O 1
ATOM 838 N N . ASN A 1 115 ? -34.955 0.060 38.663 1.00 92.75 115 ASN A N 1
ATOM 839 C CA . ASN A 1 115 ? -33.818 -0.406 37.871 1.00 92.75 115 ASN A CA 1
ATOM 840 C C . ASN A 1 115 ? -32.584 -0.621 38.751 1.00 92.75 115 ASN A C 1
ATOM 842 O O . ASN A 1 115 ? -32.268 0.236 39.579 1.00 92.75 115 ASN A O 1
ATOM 846 N N . TYR A 1 116 ? -31.820 -1.683 38.509 1.00 95.38 116 TYR A N 1
ATOM 847 C CA . TYR A 1 116 ? -30.480 -1.819 39.081 1.00 95.38 116 TYR A CA 1
ATOM 848 C C . TYR A 1 116 ? -29.465 -2.142 37.990 1.00 95.38 116 TYR A C 1
ATOM 850 O O . TYR A 1 116 ? -29.630 -3.106 37.239 1.00 95.38 116 TYR A O 1
ATOM 858 N N . MET A 1 117 ? -28.445 -1.293 37.859 1.00 94.94 117 MET A N 1
ATOM 859 C CA . MET A 1 117 ? -27.483 -1.370 36.761 1.00 94.94 117 MET A CA 1
ATOM 860 C C . MET A 1 117 ? -26.106 -1.814 37.233 1.00 94.94 117 MET A C 1
ATOM 862 O O . MET A 1 117 ? -25.626 -1.363 38.268 1.00 94.94 117 MET A O 1
ATOM 866 N N . MET A 1 118 ? -25.427 -2.624 36.428 1.00 93.75 118 MET A N 1
ATOM 867 C CA . MET A 1 118 ? -23.987 -2.828 36.580 1.00 93.75 118 MET A CA 1
ATOM 868 C C . MET A 1 118 ? -23.283 -1.528 36.176 1.00 93.75 118 MET A C 1
ATOM 870 O O . MET A 1 118 ? -23.445 -1.093 35.035 1.00 93.75 118 MET A O 1
ATOM 874 N N . HIS A 1 119 ? -22.562 -0.876 37.093 1.00 88.88 119 HIS A N 1
ATOM 875 C CA . HIS A 1 119 ? -22.004 0.458 36.835 1.00 88.88 119 HIS A CA 1
ATOM 876 C C . HIS A 1 119 ? -20.905 0.433 35.763 1.00 88.88 119 HIS A C 1
ATOM 878 O O . HIS A 1 119 ? -20.909 1.247 34.837 1.00 88.88 119 HIS A O 1
ATOM 884 N N . TRP A 1 120 ? -19.987 -0.522 35.876 1.00 84.69 120 TRP A N 1
ATOM 885 C CA . TRP A 1 120 ? -18.962 -0.812 34.882 1.00 84.69 120 TRP A CA 1
ATOM 886 C C . TRP A 1 120 ? -18.749 -2.326 34.804 1.00 84.69 120 TRP A C 1
ATOM 888 O O . TRP A 1 120 ? -18.948 -3.012 35.807 1.00 84.69 120 TRP A O 1
ATOM 898 N N . PRO A 1 121 ? -18.324 -2.857 33.647 1.00 82.19 121 PRO A N 1
ATOM 899 C CA . PRO A 1 121 ? -18.053 -4.282 33.460 1.00 82.19 121 PRO A CA 1
ATOM 900 C C . PRO A 1 121 ? -16.710 -4.715 34.087 1.00 82.19 121 PRO A C 1
ATOM 902 O O . PRO A 1 121 ? -15.898 -5.346 33.417 1.00 82.19 121 PRO A O 1
ATOM 905 N N . VAL A 1 122 ? -16.438 -4.329 35.340 1.00 79.19 122 VAL A N 1
ATOM 906 C CA . VAL A 1 122 ? -15.175 -4.613 36.049 1.00 79.19 122 VAL A CA 1
ATOM 907 C C . VAL A 1 122 ? -15.417 -4.944 37.520 1.00 79.19 122 VAL A C 1
ATOM 909 O O . VAL A 1 122 ? -16.366 -4.443 38.125 1.00 79.19 122 VAL A O 1
ATOM 912 N N . GLN A 1 123 ? -14.514 -5.733 38.104 1.00 79.31 123 GLN A N 1
ATOM 913 C CA . GLN A 1 123 ? -14.514 -6.072 39.527 1.00 79.31 123 GLN A CA 1
ATOM 914 C C . GLN A 1 123 ? -13.251 -5.527 40.213 1.00 79.31 123 GLN A C 1
ATOM 916 O O . GLN A 1 123 ? -12.120 -5.802 39.802 1.00 79.31 123 GLN A O 1
ATOM 921 N N . LEU A 1 124 ? -13.448 -4.751 41.280 1.00 74.38 124 LEU A N 1
ATOM 922 C CA . LEU A 1 124 ? -12.386 -4.187 42.120 1.00 74.38 124 LEU A CA 1
ATOM 923 C C . LEU A 1 124 ? -12.316 -4.924 43.459 1.00 74.38 124 LEU A C 1
ATOM 925 O O . LEU A 1 124 ? -13.284 -5.564 43.869 1.00 74.38 124 LEU A O 1
ATOM 929 N N . LYS A 1 125 ? -11.182 -4.822 44.166 1.00 69.75 125 LYS A N 1
ATOM 930 C CA . LYS A 1 125 ? -11.092 -5.357 45.532 1.00 69.75 125 LYS A CA 1
ATOM 931 C C . LYS A 1 125 ? -12.012 -4.563 46.458 1.00 69.75 125 LYS A C 1
ATOM 933 O O . LYS A 1 125 ? -12.011 -3.334 46.408 1.00 69.75 125 LYS A O 1
ATOM 938 N N . SER A 1 126 ? -12.719 -5.251 47.350 1.00 64.81 126 SER A N 1
ATOM 939 C CA . SER A 1 126 ? -13.700 -4.653 48.267 1.00 64.81 126 SER A CA 1
ATOM 940 C C . SER A 1 126 ? -13.108 -3.594 49.219 1.00 64.81 126 SER A C 1
ATOM 942 O O . SER A 1 126 ? -13.839 -2.754 49.737 1.00 64.81 126 SER A O 1
ATOM 944 N N . ASP A 1 127 ? -11.788 -3.597 49.451 1.00 59.78 127 ASP A N 1
ATOM 945 C CA . ASP A 1 127 ? -11.057 -2.613 50.266 1.00 59.78 127 ASP A CA 1
ATOM 946 C C . ASP A 1 127 ? -10.562 -1.382 49.478 1.00 59.78 127 ASP A C 1
ATOM 948 O O . ASP A 1 127 ? -10.062 -0.418 50.071 1.00 59.78 127 ASP A O 1
ATOM 952 N N . SER A 1 128 ? -10.747 -1.367 48.154 1.00 57.28 128 SER A N 1
ATOM 953 C CA . SER A 1 128 ? -10.458 -0.209 47.307 1.00 57.28 128 SER A CA 1
ATOM 954 C C . SER A 1 128 ? -11.438 0.914 47.646 1.00 57.28 128 SER A C 1
ATOM 956 O O . SER A 1 128 ? -12.618 0.846 47.309 1.00 57.28 128 SER A O 1
ATOM 958 N N . LYS A 1 129 ? -10.970 1.954 48.351 1.00 50.28 129 LYS A N 1
ATOM 959 C CA . LYS A 1 129 ? -11.818 3.079 48.783 1.00 50.28 129 LYS A CA 1
ATOM 960 C C . LYS A 1 129 ? -12.477 3.757 47.570 1.00 50.28 129 LYS A C 1
ATOM 962 O O . LYS A 1 129 ? -11.763 4.345 46.756 1.00 50.28 129 LYS A O 1
ATOM 967 N N . PRO A 1 130 ? -13.817 3.797 47.474 1.00 47.06 130 PRO A N 1
ATOM 968 C CA . PRO A 1 130 ? -14.494 4.557 46.438 1.00 47.06 130 PRO A CA 1
ATOM 969 C C . PRO A 1 130 ? -14.664 5.989 46.946 1.00 47.06 130 PRO A C 1
ATOM 971 O O . PRO A 1 130 ? -15.733 6.357 47.426 1.00 47.06 130 PRO A O 1
ATOM 974 N N . VAL A 1 131 ? -13.604 6.807 46.948 1.00 39.44 131 VAL A N 1
ATOM 975 C CA . VAL A 1 131 ? -13.750 8.216 47.348 1.00 39.44 131 VAL A CA 1
ATOM 976 C C . VAL A 1 131 ? -12.920 9.151 46.474 1.00 39.44 131 VAL A C 1
ATOM 978 O O . VAL A 1 131 ? -11.698 9.162 46.513 1.00 39.44 131 VAL A O 1
ATOM 981 N N . SER A 1 132 ? -13.654 10.022 45.781 1.00 36.91 132 SER A N 1
ATOM 982 C CA . SER A 1 132 ? -13.231 11.175 44.981 1.00 36.91 132 SER A CA 1
ATOM 983 C C . SER A 1 132 ? -12.644 10.869 43.598 1.00 36.91 132 SER A C 1
ATOM 985 O O . SER A 1 132 ? -11.474 10.564 43.416 1.00 36.91 132 SER A O 1
ATOM 987 N N . LEU A 1 133 ? -13.485 11.090 42.586 1.00 42.16 133 LEU A N 1
ATOM 988 C CA . LEU A 1 133 ? -13.165 11.069 41.153 1.00 42.16 133 LEU A CA 1
ATOM 989 C C . LEU A 1 133 ? -12.178 12.168 40.703 1.00 42.16 133 LEU A C 1
ATOM 991 O O . LEU A 1 133 ? -11.986 12.362 39.504 1.00 42.16 133 LEU A O 1
ATOM 995 N N . ASP A 1 134 ? -11.544 12.866 41.646 1.00 36.56 134 ASP A N 1
ATOM 996 C CA . ASP A 1 134 ? -10.711 14.043 41.395 1.00 36.56 134 ASP A CA 1
ATOM 997 C C . ASP A 1 134 ? -9.264 13.896 41.913 1.00 36.56 134 ASP A C 1
ATOM 999 O O . ASP A 1 134 ? -8.430 14.749 41.620 1.00 36.56 134 ASP A O 1
ATOM 1003 N N . GLY A 1 135 ? -8.910 12.802 42.596 1.00 34.44 135 GLY A N 1
ATOM 1004 C CA . GLY A 1 135 ? -7.539 12.513 43.042 1.00 34.44 135 GLY A CA 1
ATOM 1005 C C . GLY A 1 135 ? -6.886 11.432 42.185 1.00 34.44 135 GLY A C 1
ATOM 1006 O O . GLY A 1 135 ? -7.547 10.483 41.784 1.00 34.44 135 GLY A O 1
ATOM 1007 N N . GLY A 1 136 ? -5.604 11.573 41.848 1.00 36.81 136 GLY A N 1
ATOM 1008 C CA . GLY A 1 136 ? -4.836 10.615 41.043 1.00 36.81 136 GLY A CA 1
ATOM 1009 C C . GLY A 1 136 ? -4.535 9.280 41.735 1.00 36.81 136 GLY A C 1
ATOM 1010 O O . GLY A 1 136 ? -3.386 8.849 41.702 1.00 36.81 136 GLY A O 1
ATOM 1011 N N . ASP A 1 137 ? -5.533 8.637 42.336 1.00 38.44 137 ASP A N 1
ATOM 1012 C CA . ASP A 1 137 ? -5.363 7.386 43.068 1.00 38.44 137 ASP A CA 1
ATOM 1013 C C . ASP A 1 137 ? -5.304 6.174 42.123 1.00 38.44 137 ASP A C 1
ATOM 1015 O O . ASP A 1 137 ? -6.025 6.073 41.125 1.00 38.44 137 ASP A O 1
ATOM 1019 N N . THR A 1 138 ? -4.388 5.259 42.437 1.00 39.00 138 THR A N 1
ATOM 1020 C CA . THR A 1 138 ? -4.181 3.971 41.769 1.00 39.00 138 THR A CA 1
ATOM 1021 C C . THR A 1 138 ? -5.152 2.935 42.325 1.00 39.00 138 THR A C 1
ATOM 1023 O O . THR A 1 138 ? -5.117 2.642 43.519 1.00 39.00 138 THR A O 1
ATOM 1026 N N . TYR A 1 139 ? -5.992 2.364 41.466 1.00 51.91 139 TYR A N 1
ATOM 1027 C CA . TYR A 1 139 ? -6.897 1.271 41.823 1.00 51.91 139 TYR A CA 1
ATOM 1028 C C . TYR A 1 139 ? -6.220 -0.080 41.578 1.00 51.91 139 TYR A C 1
ATOM 1030 O O . TYR A 1 139 ? -5.605 -0.277 40.529 1.00 51.91 139 TYR A O 1
ATOM 1038 N N . GLU A 1 140 ? -6.348 -1.020 42.516 1.00 44.38 140 GLU A N 1
ATOM 1039 C CA . GLU A 1 140 ? -5.947 -2.411 42.286 1.00 44.38 140 GLU A CA 1
ATOM 1040 C C . GLU A 1 140 ? -7.111 -3.183 41.653 1.00 44.38 140 GLU A C 1
ATOM 1042 O O . GLU A 1 140 ? -8.118 -3.483 42.300 1.00 44.38 140 GLU A O 1
ATOM 1047 N N . LEU A 1 141 ? -6.969 -3.498 40.365 1.00 53.72 141 LEU A N 1
ATOM 1048 C CA . LEU A 1 141 ? -7.883 -4.380 39.640 1.00 53.72 141 LEU A CA 1
ATOM 1049 C C . LEU A 1 141 ? -7.714 -5.816 40.150 1.00 53.72 141 LEU A C 1
ATOM 1051 O O . LEU A 1 141 ? -6.590 -6.310 40.244 1.00 53.72 141 LEU A O 1
ATOM 1055 N N . 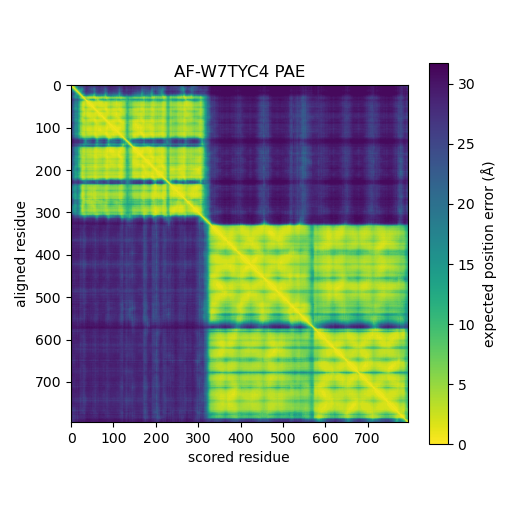VAL A 1 142 ? -8.823 -6.499 40.448 1.00 54.19 142 VAL A N 1
ATOM 1056 C CA . VAL A 1 142 ? -8.794 -7.952 40.693 1.00 54.19 142 VAL A CA 1
ATOM 1057 C C . VAL A 1 142 ? -8.695 -8.685 39.360 1.00 54.19 142 VAL A C 1
ATOM 1059 O O . VAL A 1 142 ? -7.856 -9.568 39.222 1.00 54.19 142 VAL A O 1
ATOM 1062 N N . GLN A 1 143 ? -9.500 -8.269 38.378 1.00 52.44 143 GLN A N 1
ATOM 1063 C CA . GLN A 1 143 ? -9.534 -8.766 37.000 1.00 52.44 143 GLN A CA 1
ATOM 1064 C C . GLN A 1 143 ? -10.232 -7.722 36.109 1.00 52.44 143 GLN A C 1
ATOM 1066 O O . GLN A 1 143 ? -11.209 -7.103 36.535 1.00 52.44 143 GLN A O 1
ATOM 1071 N N . ASP A 1 144 ? -9.731 -7.517 34.887 1.00 52.75 144 ASP A N 1
ATOM 1072 C CA . ASP A 1 144 ? -10.311 -6.595 33.900 1.00 52.75 144 ASP A CA 1
ATOM 1073 C C . ASP A 1 144 ? -10.900 -7.365 32.710 1.00 52.75 144 ASP A C 1
ATOM 1075 O O . ASP A 1 144 ? -10.266 -8.284 32.193 1.00 52.75 144 ASP A O 1
ATOM 1079 N N . GLY A 1 145 ? -12.102 -6.976 32.275 1.00 55.03 145 GLY A N 1
ATOM 1080 C CA . GLY A 1 145 ? -12.688 -7.380 30.995 1.00 55.03 145 GLY A CA 1
ATOM 1081 C C . GLY A 1 145 ? -12.957 -8.876 30.802 1.00 55.03 145 GLY A C 1
ATOM 1082 O O . GLY A 1 145 ? -13.291 -9.277 29.686 1.00 55.03 145 GLY A O 1
ATOM 1083 N N . ASP A 1 146 ? -12.825 -9.695 31.849 1.00 73.75 146 ASP A N 1
ATOM 1084 C CA . ASP A 1 146 ? -13.153 -11.116 31.794 1.00 73.75 146 ASP A CA 1
ATOM 1085 C C . ASP A 1 146 ? -14.675 -11.291 31.727 1.00 73.75 146 ASP A C 1
ATOM 1087 O O . ASP A 1 146 ? -15.418 -10.960 32.659 1.00 73.75 146 ASP A O 1
ATOM 1091 N N . MET A 1 147 ? -15.143 -11.810 30.593 1.00 83.38 147 MET A N 1
ATOM 1092 C CA . MET A 1 147 ? -16.561 -12.054 30.368 1.00 83.38 147 MET A CA 1
ATOM 1093 C C . MET A 1 147 ? -17.141 -13.058 31.359 1.00 83.38 147 MET A C 1
ATOM 1095 O O . MET A 1 147 ? -18.321 -12.938 31.678 1.00 83.38 147 MET A O 1
ATOM 1099 N N . ASP A 1 148 ? -16.362 -14.005 31.883 1.00 85.06 148 ASP A N 1
ATOM 1100 C CA . ASP A 1 148 ? -16.876 -14.952 32.874 1.00 85.06 148 ASP A CA 1
ATOM 1101 C C . ASP A 1 148 ? -17.150 -14.273 34.221 1.00 85.06 148 ASP A C 1
ATOM 1103 O O . ASP A 1 148 ? -18.185 -14.539 34.835 1.00 85.06 148 ASP A O 1
ATOM 1107 N N . CYS A 1 149 ? -16.313 -13.316 34.629 1.00 83.94 149 CYS A N 1
ATOM 1108 C CA . CYS A 1 149 ? -16.562 -12.485 35.809 1.00 83.94 149 CYS A CA 1
ATOM 1109 C C . CYS A 1 149 ? -17.797 -11.596 35.622 1.00 83.94 149 CYS A C 1
ATOM 1111 O O . CYS A 1 149 ? -18.694 -11.607 36.464 1.00 83.94 149 CYS A O 1
ATOM 1113 N N . ILE A 1 150 ? -17.884 -10.878 34.493 1.00 88.69 150 ILE A N 1
ATOM 1114 C CA . ILE A 1 150 ? -19.042 -10.026 34.163 1.00 88.69 150 ILE A CA 1
ATOM 1115 C C . ILE A 1 150 ? -20.332 -10.850 34.210 1.00 88.69 150 ILE A C 1
ATOM 1117 O O . ILE A 1 150 ? -21.339 -10.410 34.768 1.00 88.69 150 ILE A O 1
ATOM 1121 N N . MET A 1 151 ? -20.298 -12.058 33.648 1.00 92.25 151 MET A N 1
ATOM 1122 C CA . MET A 1 151 ? -21.438 -12.965 33.644 1.00 92.25 151 MET A CA 1
ATOM 1123 C C . MET A 1 151 ? -21.786 -13.470 35.040 1.00 92.25 151 MET A C 1
ATOM 1125 O O . MET A 1 151 ? -22.960 -13.445 35.391 1.00 92.25 151 MET A O 1
ATOM 1129 N N . ALA A 1 152 ? -20.806 -13.842 35.865 1.00 92.25 152 ALA A N 1
ATOM 1130 C CA . ALA A 1 152 ? -21.054 -14.272 37.239 1.00 92.25 152 ALA A CA 1
ATOM 1131 C C . ALA A 1 152 ? -21.701 -13.157 38.086 1.00 92.25 152 ALA A C 1
ATOM 1133 O O . ALA A 1 152 ? -22.655 -13.410 38.831 1.00 92.25 152 ALA A O 1
ATOM 1134 N N . THR A 1 153 ? -21.236 -11.910 37.943 1.00 94.31 153 THR A N 1
ATOM 1135 C CA . THR A 1 153 ? -21.863 -10.743 38.582 1.00 94.31 153 THR A CA 1
ATOM 1136 C C . THR A 1 153 ? -23.283 -10.539 38.065 1.00 94.31 153 THR A C 1
ATOM 1138 O O . THR A 1 153 ? -24.209 -10.331 38.850 1.00 94.31 153 THR A O 1
ATOM 1141 N N . TYR A 1 154 ? -23.485 -10.617 36.748 1.00 96.31 154 TYR A N 1
ATOM 1142 C CA . TYR A 1 154 ? -24.801 -10.404 36.159 1.00 96.31 154 TYR A CA 1
ATOM 1143 C C . TYR A 1 154 ? -25.798 -11.492 36.579 1.00 96.31 154 TYR A C 1
ATOM 1145 O O . TYR A 1 154 ? -26.906 -11.165 36.987 1.00 96.31 154 TYR A O 1
ATOM 1153 N N . GLU A 1 155 ? -25.398 -12.764 36.607 1.00 96.19 155 GLU A N 1
ATOM 1154 C CA . GLU A 1 155 ? -26.192 -13.876 37.152 1.00 96.19 155 GLU A CA 1
ATOM 1155 C C . GLU A 1 155 ? -26.580 -13.646 38.622 1.00 96.19 155 GLU A C 1
ATOM 1157 O O . GLU A 1 155 ? -27.689 -13.988 39.044 1.00 96.19 155 GLU A O 1
ATOM 1162 N N . ALA A 1 156 ? -25.700 -13.031 39.419 1.00 96.69 156 ALA A N 1
ATOM 1163 C CA . ALA A 1 156 ? -26.038 -12.612 40.776 1.00 96.69 156 ALA A CA 1
ATOM 1164 C C . ALA A 1 156 ? -27.082 -11.489 40.804 1.00 96.69 156 ALA A C 1
ATOM 1166 O O . ALA A 1 156 ? -27.995 -11.532 41.631 1.00 96.69 156 ALA A O 1
ATOM 1167 N N . MET A 1 157 ? -27.007 -10.535 39.874 1.00 97.50 157 MET A N 1
ATOM 1168 C CA . MET A 1 157 ? -28.024 -9.493 39.714 1.00 97.50 157 MET A CA 1
ATOM 1169 C C . MET A 1 157 ? -29.379 -10.066 39.277 1.00 97.50 157 MET A C 1
ATOM 1171 O O . MET A 1 157 ? -30.418 -9.603 39.743 1.00 97.50 157 MET A O 1
ATOM 1175 N N . GLU A 1 158 ? -29.403 -11.108 38.442 1.00 97.38 158 GLU A N 1
ATOM 1176 C CA . GLU A 1 158 ? -30.646 -11.780 38.045 1.00 97.38 158 GLU A CA 1
ATOM 1177 C C . GLU A 1 158 ? -31.400 -12.376 39.239 1.00 97.38 158 GLU A C 1
ATOM 1179 O O . GLU A 1 158 ? -32.629 -12.293 39.295 1.00 97.38 158 GLU A O 1
ATOM 1184 N N . ARG A 1 159 ? -30.678 -12.901 40.241 1.00 97.19 159 ARG A N 1
ATOM 1185 C CA . ARG A 1 159 ? -31.289 -13.399 41.486 1.00 97.19 159 ARG A CA 1
ATOM 1186 C C . ARG A 1 159 ? -31.995 -12.296 42.277 1.00 97.19 159 ARG A C 1
ATOM 1188 O O . ARG A 1 159 ? -32.942 -12.595 42.999 1.00 97.19 159 ARG A O 1
ATOM 1195 N N . LEU A 1 160 ? -31.583 -11.032 42.142 1.00 97.25 160 LEU A N 1
ATOM 1196 C CA . LEU A 1 160 ? -32.253 -9.900 42.801 1.00 97.25 160 LEU A CA 1
ATOM 1197 C C . LEU A 1 160 ? -33.666 -9.679 42.256 1.00 97.25 160 LEU A C 1
ATOM 1199 O O . LEU A 1 160 ? -34.560 -9.280 43.005 1.00 97.25 160 LEU A O 1
ATOM 1203 N N . VAL A 1 161 ? -33.869 -9.963 40.965 1.00 95.38 161 VAL A N 1
ATOM 1204 C CA . VAL A 1 161 ? -35.192 -9.915 40.332 1.00 95.38 161 VAL A CA 1
ATOM 1205 C C . VAL A 1 161 ? -36.067 -11.040 40.873 1.00 95.38 161 VAL A C 1
ATOM 1207 O O . VAL A 1 161 ? -37.206 -10.793 41.265 1.00 95.38 161 VAL A O 1
ATOM 1210 N N . ASP A 1 162 ? -35.523 -12.256 40.983 1.00 94.38 162 ASP A N 1
ATOM 1211 C CA . ASP A 1 162 ? -36.255 -13.400 41.544 1.00 94.38 162 ASP A CA 1
ATOM 1212 C C . ASP A 1 162 ? -36.640 -13.172 43.023 1.00 94.38 162 ASP A C 1
ATOM 1214 O O . ASP A 1 162 ? -37.692 -13.624 43.472 1.00 94.38 162 ASP A O 1
ATOM 1218 N N . GLN A 1 163 ? -35.817 -12.433 43.778 1.00 95.75 163 GLN A N 1
ATOM 1219 C CA . GLN A 1 163 ? -36.082 -12.034 45.169 1.00 95.75 163 GLN A CA 1
ATOM 1220 C C . GLN A 1 163 ? -37.076 -10.863 45.303 1.00 95.75 163 GLN A C 1
ATOM 1222 O O . GLN A 1 163 ? -37.468 -10.522 46.418 1.00 95.75 163 GLN A O 1
ATOM 1227 N N . GLY A 1 164 ? -37.474 -10.223 44.199 1.00 94.12 164 GLY A N 1
ATOM 1228 C CA . GLY A 1 164 ? -38.366 -9.059 44.206 1.00 94.12 164 GLY A CA 1
ATOM 1229 C C . GLY A 1 164 ? -37.725 -7.762 44.716 1.00 94.12 164 GLY A C 1
ATOM 1230 O O . GLY A 1 164 ? -38.443 -6.796 44.974 1.00 94.12 164 GLY A O 1
ATOM 1231 N N . LEU A 1 165 ? -36.394 -7.719 44.854 1.00 95.38 165 LEU A N 1
ATOM 1232 C CA . LEU A 1 165 ? -35.654 -6.525 45.286 1.00 95.38 165 LEU A CA 1
ATOM 1233 C C . LEU A 1 165 ? -35.542 -5.482 44.164 1.00 95.38 165 LEU A C 1
ATOM 1235 O O . LEU A 1 165 ? -35.470 -4.280 44.429 1.00 95.38 165 LEU A O 1
ATOM 1239 N N . VAL A 1 166 ? -35.541 -5.942 42.911 1.00 95.56 166 VAL A N 1
ATOM 1240 C CA . VAL A 1 166 ? -35.381 -5.108 41.716 1.00 95.56 166 VAL A CA 1
ATOM 1241 C C . VAL A 1 166 ? -36.415 -5.503 40.660 1.00 95.56 166 VAL A C 1
ATOM 1243 O O . VAL A 1 166 ? -36.654 -6.690 40.448 1.00 95.56 166 VAL A O 1
ATOM 1246 N N . ARG A 1 167 ? -37.024 -4.528 39.970 1.00 91.94 167 ARG A N 1
ATOM 1247 C CA . ARG A 1 167 ? -37.985 -4.803 38.881 1.00 91.94 167 ARG A CA 1
ATOM 1248 C C . ARG A 1 167 ? -37.329 -5.064 37.528 1.00 91.94 167 ARG A C 1
ATOM 1250 O O . ARG A 1 167 ? -37.808 -5.920 36.787 1.00 91.94 167 ARG A O 1
ATOM 1257 N N . SER A 1 168 ? -36.265 -4.336 37.193 1.00 93.19 168 SER A N 1
ATOM 1258 C CA . SER A 1 168 ? -35.504 -4.525 35.958 1.00 93.19 168 SER A CA 1
ATOM 1259 C C . SER A 1 168 ? -34.004 -4.368 36.156 1.00 93.19 168 SER A C 1
ATOM 1261 O O . SER A 1 168 ? -33.540 -3.642 37.031 1.00 93.19 168 SER A O 1
ATOM 1263 N N . LEU A 1 169 ? -33.240 -5.014 35.282 1.00 95.06 169 LEU A N 1
ATOM 1264 C CA . LEU A 1 169 ? -31.794 -4.856 35.232 1.00 95.06 169 LEU A CA 1
ATOM 1265 C C . LEU A 1 169 ? -31.392 -3.929 34.092 1.00 95.06 169 LEU A C 1
ATOM 1267 O O . LEU A 1 169 ? -32.070 -3.842 33.061 1.00 95.06 169 LEU A O 1
ATOM 1271 N N . GLY A 1 170 ? -30.239 -3.296 34.254 1.00 94.31 170 GLY A N 1
ATOM 1272 C CA . GLY A 1 170 ? -29.562 -2.583 33.184 1.00 94.31 170 GLY A CA 1
ATOM 1273 C C . GLY A 1 170 ? -28.051 -2.693 33.303 1.00 94.31 170 GLY A C 1
ATOM 1274 O O . GLY A 1 170 ? -27.509 -3.369 34.178 1.00 94.31 170 GLY A O 1
ATOM 1275 N N . VAL A 1 171 ? -27.366 -2.020 32.397 1.00 94.31 171 VAL A N 1
ATOM 1276 C CA . VAL A 1 171 ? -25.908 -1.949 32.353 1.00 94.31 171 VAL A CA 1
ATOM 1277 C C . VAL A 1 171 ? -25.486 -0.516 32.070 1.00 94.31 171 VAL A C 1
ATOM 1279 O O . VAL A 1 171 ? -26.235 0.257 31.473 1.00 94.31 171 VAL A O 1
ATOM 1282 N N . SER A 1 172 ? -24.291 -0.144 32.500 1.00 90.50 172 SER A N 1
ATOM 1283 C CA . SER A 1 172 ? -23.716 1.166 32.233 1.00 90.50 172 SER A CA 1
ATOM 1284 C C . SER A 1 172 ? -22.311 1.009 31.658 1.00 90.50 172 SER A C 1
ATOM 1286 O O . SER A 1 172 ? -21.604 0.040 31.933 1.00 90.50 172 SER A O 1
ATOM 1288 N N . ASN A 1 173 ? -21.938 1.935 30.775 1.00 87.19 173 ASN A N 1
ATOM 1289 C CA . ASN A 1 173 ? -20.606 2.031 30.176 1.00 87.19 173 ASN A CA 1
ATOM 1290 C C . ASN A 1 173 ? -20.115 0.791 29.395 1.00 87.19 173 ASN A C 1
ATOM 1292 O O . ASN A 1 173 ? -18.911 0.599 29.231 1.00 87.19 173 ASN A O 1
ATOM 1296 N N . MET A 1 174 ? -21.023 -0.028 28.852 1.00 86.81 174 MET A N 1
ATOM 1297 C CA . MET A 1 174 ? -20.680 -1.179 28.004 1.00 86.81 174 MET A CA 1
ATOM 1298 C C . MET A 1 174 ? -20.710 -0.844 26.504 1.00 86.81 174 MET A C 1
ATOM 1300 O O . MET A 1 174 ? -21.589 -0.125 26.025 1.00 86.81 174 MET A O 1
ATOM 1304 N N . GLY A 1 175 ? -19.756 -1.399 25.749 1.00 84.56 175 GLY A N 1
ATOM 1305 C CA . GLY A 1 175 ? -19.737 -1.357 24.282 1.00 84.56 175 GLY A CA 1
ATOM 1306 C C . GLY A 1 175 ? -20.494 -2.526 23.638 1.00 84.56 175 GLY A C 1
ATOM 1307 O O . GLY A 1 175 ? -20.878 -3.478 24.314 1.00 84.56 175 GLY A O 1
ATOM 1308 N N . ILE A 1 176 ? -20.655 -2.482 22.307 1.00 83.94 176 ILE A N 1
ATOM 1309 C CA . ILE A 1 176 ? -21.418 -3.485 21.533 1.00 83.94 176 ILE A CA 1
ATOM 1310 C C . ILE A 1 176 ? -20.902 -4.911 21.776 1.00 83.94 176 ILE A C 1
ATOM 1312 O O . ILE A 1 176 ? -21.705 -5.814 21.965 1.00 83.94 176 ILE A O 1
ATOM 1316 N N . ARG A 1 177 ? -19.578 -5.119 21.816 1.00 80.56 177 ARG A N 1
ATOM 1317 C CA . ARG A 1 177 ? -18.975 -6.451 22.000 1.00 80.56 177 ARG A CA 1
ATOM 1318 C C . ARG A 1 177 ? -19.372 -7.083 23.338 1.00 80.56 177 ARG A C 1
ATOM 1320 O O . ARG A 1 177 ? -19.931 -8.172 23.349 1.00 80.56 177 ARG A O 1
ATOM 1327 N N . THR A 1 178 ? -19.116 -6.382 24.442 1.00 83.56 178 THR A N 1
ATOM 1328 C CA . THR A 1 178 ? -19.443 -6.843 25.802 1.00 83.56 178 THR A CA 1
ATOM 1329 C C . THR A 1 178 ? -20.945 -7.044 25.972 1.00 83.56 178 THR A C 1
ATOM 1331 O O . THR A 1 178 ? -21.373 -8.052 26.522 1.00 83.56 178 THR A O 1
ATOM 1334 N N . LEU A 1 179 ? -21.755 -6.115 25.453 1.00 89.25 179 LEU A N 1
ATOM 1335 C CA . LEU A 1 179 ? -23.208 -6.218 25.532 1.00 89.25 179 LEU A CA 1
ATOM 1336 C C . LEU A 1 179 ? -23.746 -7.393 24.704 1.00 89.25 179 LEU A C 1
ATOM 1338 O O . LEU A 1 179 ? -24.614 -8.113 25.178 1.00 89.25 179 LEU A O 1
ATOM 1342 N N . SER A 1 180 ? -23.217 -7.631 23.502 1.00 88.50 180 SER A N 1
ATOM 1343 C CA . SER A 1 180 ? -23.608 -8.769 22.662 1.00 88.50 180 SER A CA 1
ATOM 1344 C C . SER A 1 180 ? -23.298 -10.110 23.325 1.00 88.50 180 SER A C 1
ATOM 1346 O O . SER A 1 180 ? -24.112 -11.027 23.242 1.00 88.50 180 SER A O 1
ATOM 1348 N N . GLU A 1 181 ? -22.147 -10.227 23.988 1.00 86.62 181 GLU A N 1
ATOM 1349 C CA . GLU A 1 181 ? -21.773 -11.447 24.708 1.00 86.62 181 GLU A CA 1
ATOM 1350 C C . GLU A 1 181 ? -22.627 -11.644 25.968 1.00 86.62 181 GLU A C 1
ATOM 1352 O O . GLU A 1 181 ? -23.097 -12.744 26.244 1.00 86.62 181 GLU A O 1
ATOM 1357 N N . LEU A 1 182 ? -22.918 -10.56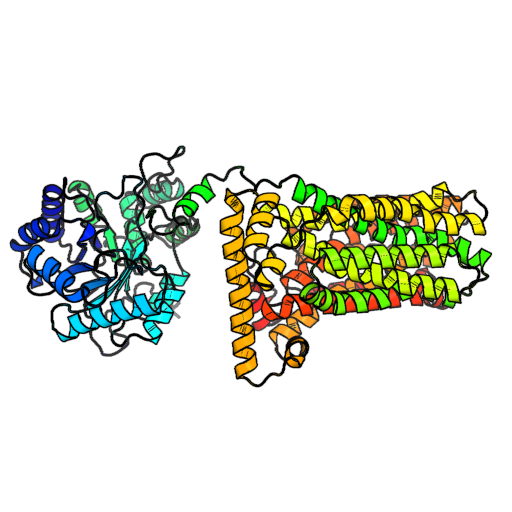7 26.701 1.00 91.31 182 LEU A N 1
ATOM 1358 C CA . LEU A 1 182 ? -23.851 -10.616 27.827 1.00 91.31 182 LEU A CA 1
ATOM 1359 C C . LEU A 1 182 ? -25.233 -11.125 27.383 1.00 91.31 182 LEU A C 1
ATOM 1361 O O . LEU A 1 182 ? -25.811 -12.009 28.011 1.00 91.31 182 LEU A O 1
ATOM 1365 N N . LEU A 1 183 ? -25.751 -10.598 26.269 1.00 92.62 183 LEU A N 1
ATOM 1366 C CA . LEU A 1 183 ? -27.067 -10.949 25.728 1.00 92.62 183 LEU A CA 1
ATOM 1367 C C . LEU A 1 183 ? -27.167 -12.381 25.192 1.00 92.62 183 LEU A C 1
ATOM 1369 O O . LEU A 1 183 ? -28.290 -12.874 25.032 1.00 92.62 183 LEU A O 1
ATOM 1373 N N . SER A 1 184 ? -26.037 -13.023 24.879 1.00 91.25 184 SER A N 1
ATOM 1374 C CA . SER A 1 184 ? -26.001 -14.412 24.412 1.00 91.25 184 SER A CA 1
ATOM 1375 C C . SER A 1 184 ? -26.088 -15.417 25.567 1.00 91.25 184 SER A C 1
ATOM 1377 O O . SER A 1 184 ? -26.524 -16.549 25.355 1.00 91.25 184 SER A O 1
ATOM 1379 N N . ARG A 1 185 ? -25.721 -14.998 26.787 1.00 91.69 185 ARG A N 1
ATOM 1380 C CA . ARG A 1 185 ? -25.621 -15.863 27.972 1.00 91.69 185 ARG A CA 1
ATOM 1381 C C . ARG A 1 185 ? -26.643 -15.544 29.066 1.00 91.69 185 ARG A C 1
ATOM 1383 O O . ARG A 1 185 ? -26.984 -16.444 29.829 1.00 91.69 185 ARG A O 1
ATOM 1390 N N . CYS A 1 186 ? -27.130 -14.305 29.172 1.00 94.50 186 CYS A N 1
ATOM 1391 C CA . CYS A 1 186 ? -28.027 -13.921 30.263 1.00 94.50 186 CYS A CA 1
ATOM 1392 C C . CYS A 1 186 ? -29.441 -14.515 30.125 1.00 94.50 186 CYS A C 1
ATOM 1394 O O . CYS A 1 186 ? -29.986 -14.675 29.029 1.00 94.50 186 CYS A O 1
ATOM 1396 N N . ARG A 1 187 ? -30.074 -14.805 31.265 1.00 95.00 187 ARG A N 1
ATOM 1397 C CA . ARG A 1 187 ? -31.471 -15.254 31.360 1.00 95.00 187 ARG A CA 1
ATOM 1398 C C . ARG A 1 187 ? -32.431 -14.065 31.382 1.00 95.00 187 ARG A C 1
ATOM 1400 O O . ARG A 1 187 ? -33.489 -14.120 30.751 1.00 95.00 187 ARG A O 1
ATOM 1407 N N . ILE A 1 188 ? -32.090 -12.999 32.107 1.00 93.62 188 ILE A N 1
ATOM 1408 C CA . ILE A 1 188 ? -32.859 -11.751 32.176 1.00 93.62 188 ILE A CA 1
ATOM 1409 C C . ILE A 1 188 ? -32.121 -10.701 31.351 1.00 93.62 188 ILE A C 1
ATOM 1411 O O . ILE A 1 188 ? -31.019 -10.293 31.687 1.00 93.62 188 ILE A O 1
ATOM 1415 N N . ARG A 1 189 ? -32.721 -10.241 30.250 1.00 93.69 189 ARG A N 1
ATOM 1416 C CA . ARG A 1 189 ? -32.076 -9.239 29.388 1.00 93.69 189 ARG A CA 1
ATOM 1417 C C . ARG A 1 189 ? -32.022 -7.871 30.086 1.00 93.69 189 ARG A C 1
ATOM 1419 O O . ARG A 1 189 ? -33.032 -7.474 30.679 1.00 93.69 189 ARG A O 1
ATOM 1426 N N . PRO A 1 190 ? -30.910 -7.119 29.975 1.00 94.00 190 PRO A N 1
ATOM 1427 C CA . PRO A 1 190 ? -30.869 -5.737 30.427 1.00 94.00 190 PRO A CA 1
ATOM 1428 C C . PRO A 1 190 ? -31.870 -4.908 29.622 1.00 94.00 190 PRO A C 1
ATOM 1430 O O . PRO A 1 190 ? -31.959 -5.019 28.404 1.00 94.00 190 PRO A O 1
ATOM 1433 N N . THR A 1 191 ? -32.625 -4.065 30.313 1.00 89.81 191 THR A N 1
ATOM 1434 C CA . THR A 1 191 ? -33.653 -3.199 29.713 1.00 89.81 191 THR A CA 1
ATOM 1435 C C . THR A 1 191 ? -33.129 -1.803 29.394 1.00 89.81 191 THR A C 1
ATOM 1437 O O . THR A 1 191 ? -33.699 -1.100 28.560 1.00 89.81 191 THR A O 1
ATOM 1440 N N . VAL A 1 192 ? -32.032 -1.407 30.046 1.00 91.00 192 VAL A N 1
ATOM 1441 C CA . VAL A 1 192 ? -31.424 -0.081 29.942 1.00 91.00 192 VAL A CA 1
ATOM 1442 C C . VAL A 1 192 ? -29.914 -0.207 29.755 1.00 91.00 192 VAL A C 1
ATOM 1444 O O . VAL A 1 192 ? -29.267 -0.975 30.468 1.00 91.00 192 VAL A O 1
ATOM 1447 N N . LEU A 1 193 ? -29.368 0.588 28.835 1.00 92.69 193 LEU A N 1
ATOM 1448 C CA . LEU A 1 193 ? -27.943 0.888 28.731 1.00 92.69 193 LEU A CA 1
ATOM 1449 C C . LEU A 1 193 ? -27.724 2.378 29.012 1.00 92.69 193 LEU A C 1
ATOM 1451 O O . LEU A 1 193 ? -28.170 3.229 28.241 1.00 92.69 193 LEU A O 1
ATOM 1455 N N . GLU A 1 194 ? -27.007 2.700 30.086 1.00 90.94 194 GLU A N 1
ATOM 1456 C CA . GLU A 1 194 ? -26.570 4.071 30.349 1.00 90.94 194 GLU A CA 1
ATOM 1457 C C . GLU A 1 194 ? -25.149 4.307 29.824 1.00 90.94 194 GLU A C 1
ATOM 1459 O O . GLU A 1 194 ? -24.212 3.608 30.204 1.00 90.94 194 GLU A O 1
ATOM 1464 N N . VAL A 1 195 ? -24.965 5.303 28.958 1.00 89.50 195 VAL A N 1
ATOM 1465 C CA . VAL A 1 195 ? -23.654 5.640 28.377 1.00 89.50 195 VAL A CA 1
ATOM 1466 C C . VAL A 1 195 ? -23.495 7.143 28.188 1.00 89.50 195 VAL A C 1
ATOM 1468 O O . VAL A 1 195 ? -24.467 7.862 27.956 1.00 89.50 195 VAL A O 1
ATOM 1471 N N . GLU A 1 196 ? -22.253 7.629 28.241 1.00 86.88 196 GLU A N 1
ATOM 1472 C CA . GLU A 1 196 ? -21.925 9.003 27.846 1.00 86.88 196 GLU A CA 1
ATOM 1473 C C . GLU A 1 196 ? -22.343 9.258 26.393 1.00 86.88 196 GLU A C 1
ATOM 1475 O O . GLU A 1 196 ? -21.936 8.531 25.485 1.00 86.88 196 GLU A O 1
ATOM 1480 N N . MET A 1 197 ? -23.151 10.290 26.146 1.00 86.44 197 MET A N 1
ATOM 1481 C CA . MET A 1 197 ? -23.572 10.612 24.785 1.00 86.44 197 MET A CA 1
ATOM 1482 C C . MET A 1 197 ? -23.885 12.095 24.609 1.00 86.44 197 MET A C 1
ATOM 1484 O O . MET A 1 197 ? -24.767 12.656 25.253 1.00 86.44 197 MET A O 1
ATOM 1488 N N . HIS A 1 198 ? -23.192 12.703 23.653 1.00 89.25 198 HIS A N 1
ATOM 1489 C CA . HIS A 1 198 ? -23.310 14.107 23.255 1.00 89.25 198 HIS A CA 1
ATOM 1490 C C . HIS A 1 198 ? -22.846 14.253 21.788 1.00 89.25 198 HIS A C 1
ATOM 1492 O O . HIS A 1 198 ? -22.324 13.286 21.234 1.00 89.25 198 HIS A O 1
ATOM 1498 N N . PRO A 1 199 ? -23.013 15.405 21.113 1.00 89.69 199 PRO A N 1
ATOM 1499 C CA . PRO A 1 199 ? -22.607 15.588 19.713 1.00 89.69 199 PRO A CA 1
ATOM 1500 C C . PRO A 1 199 ? -21.172 15.153 19.369 1.00 89.69 199 PRO A C 1
ATOM 1502 O O . PRO A 1 199 ? -20.973 14.496 18.354 1.00 89.69 199 PRO A O 1
ATOM 1505 N N . TYR A 1 200 ? -20.177 15.404 20.232 1.00 86.44 200 TYR A N 1
ATOM 1506 C CA . TYR A 1 200 ? -18.813 14.886 20.007 1.00 86.44 200 TYR A CA 1
ATOM 1507 C C . TYR A 1 200 ? -18.686 13.353 20.142 1.00 86.44 200 TYR A C 1
ATOM 1509 O O . TYR A 1 200 ? -17.763 12.783 19.561 1.00 86.44 200 TYR A O 1
ATOM 1517 N N . LEU A 1 201 ? -19.609 12.675 20.833 1.00 86.31 201 LEU A N 1
ATOM 1518 C CA . LEU A 1 201 ? -19.660 11.219 21.027 1.00 86.31 201 LEU A CA 1
ATOM 1519 C C . LEU A 1 201 ? -21.058 10.673 20.695 1.00 86.31 201 LEU A C 1
ATOM 1521 O O . LEU A 1 201 ? -21.824 10.242 21.558 1.00 86.31 201 LEU A O 1
ATOM 1525 N N . ALA A 1 202 ? -21.417 10.720 19.412 1.00 85.81 202 ALA A N 1
ATOM 1526 C CA . ALA A 1 202 ? -22.782 10.451 18.957 1.00 85.81 202 ALA A CA 1
ATOM 1527 C C . ALA A 1 202 ? -23.194 8.963 18.917 1.00 85.81 202 ALA A C 1
ATOM 1529 O O . ALA A 1 202 ? -24.390 8.684 18.792 1.00 85.81 202 ALA A O 1
ATOM 1530 N N . GLN A 1 203 ? -22.222 8.043 18.963 1.00 87.25 203 GLN A N 1
ATOM 1531 C CA . GLN A 1 203 ? -22.344 6.571 18.996 1.00 87.25 203 GLN A CA 1
ATOM 1532 C C . GLN A 1 203 ? -23.506 5.961 18.166 1.00 87.25 203 GLN A C 1
ATOM 1534 O O . GLN A 1 203 ? -24.333 5.226 18.709 1.00 87.25 203 GLN A O 1
ATOM 1539 N N . PRO A 1 204 ? -23.604 6.225 16.845 1.00 86.06 204 PRO A N 1
ATOM 1540 C CA . PRO A 1 204 ? -24.734 5.766 16.028 1.00 86.06 204 PRO A CA 1
ATOM 1541 C C . PRO A 1 204 ? -24.869 4.236 15.961 1.00 86.06 204 PRO A C 1
ATOM 1543 O O . PRO A 1 204 ? -25.981 3.734 16.082 1.00 86.06 204 PRO A O 1
ATOM 1546 N N . LYS A 1 205 ? -23.752 3.498 15.856 1.00 86.38 205 LYS A N 1
ATOM 1547 C CA . LYS A 1 205 ? -23.756 2.023 15.814 1.00 86.38 205 LYS A CA 1
ATOM 1548 C C . LYS A 1 205 ? -24.307 1.401 17.102 1.00 86.38 205 LYS A C 1
ATOM 1550 O O . LYS A 1 205 ? -25.070 0.447 17.047 1.00 86.38 205 LYS A O 1
ATOM 1555 N N . LEU A 1 206 ? -23.945 1.961 18.261 1.00 86.62 206 LEU A N 1
ATOM 1556 C CA . LEU A 1 206 ? -24.422 1.475 19.558 1.00 86.62 206 LEU A CA 1
ATOM 1557 C C . LEU A 1 206 ? -25.930 1.699 19.713 1.00 86.62 206 LEU A C 1
ATOM 1559 O O . LEU A 1 206 ? -26.629 0.828 20.215 1.00 86.62 206 LEU A O 1
ATOM 1563 N N . LEU A 1 207 ? -26.432 2.850 19.255 1.00 87.62 207 LEU A N 1
ATOM 1564 C CA . LEU A 1 207 ? -27.865 3.152 19.272 1.00 87.62 207 LEU A CA 1
ATOM 1565 C C . LEU A 1 207 ? -28.664 2.219 18.363 1.00 87.62 207 LEU A C 1
ATOM 1567 O O . LEU A 1 207 ? -29.745 1.782 18.746 1.00 87.62 207 LEU A O 1
ATOM 1571 N N . GLU A 1 208 ? -28.148 1.924 17.170 1.00 85.88 208 GLU A N 1
ATOM 1572 C CA . GLU A 1 208 ? -28.784 0.981 16.250 1.00 85.88 208 GLU A CA 1
ATOM 1573 C C . GLU A 1 208 ? -28.845 -0.425 16.851 1.00 85.88 208 GLU A C 1
ATOM 1575 O O . GLU A 1 208 ? -29.933 -0.991 16.926 1.00 85.88 208 GLU A O 1
ATOM 1580 N N . PHE A 1 209 ? -27.726 -0.910 17.393 1.00 84.44 209 PHE A N 1
ATOM 1581 C CA . PHE A 1 209 ? -27.651 -2.192 18.093 1.00 84.44 209 PHE A CA 1
ATOM 1582 C C . PHE A 1 209 ? -28.634 -2.272 19.272 1.00 84.44 209 PHE A C 1
ATOM 1584 O O . PHE A 1 209 ? -29.431 -3.199 19.364 1.00 84.44 209 PHE A O 1
ATOM 1591 N N . CYS A 1 210 ? -28.652 -1.265 20.152 1.00 87.50 210 CYS A N 1
ATOM 1592 C CA . CYS A 1 210 ? -29.570 -1.253 21.296 1.00 87.50 210 CYS A CA 1
ATOM 1593 C C . CYS A 1 210 ? -31.039 -1.229 20.854 1.00 87.50 210 CYS A C 1
ATOM 1595 O O . CYS A 1 210 ? -31.882 -1.866 21.480 1.00 87.50 210 CYS A O 1
ATOM 1597 N N . ARG A 1 211 ? -31.356 -0.536 19.753 1.00 86.94 211 ARG A N 1
ATOM 1598 C CA . ARG A 1 211 ? -32.709 -0.520 19.186 1.00 86.94 211 ARG A CA 1
ATOM 1599 C C . ARG A 1 211 ? -33.125 -1.898 18.668 1.00 86.94 211 ARG A C 1
ATOM 1601 O O . ARG A 1 211 ? -34.268 -2.286 18.886 1.00 86.94 211 ARG A O 1
ATOM 1608 N N . GLU A 1 212 ? -32.234 -2.613 17.988 1.00 86.50 212 GLU A N 1
ATOM 1609 C CA . GLU A 1 212 ? -32.488 -3.979 17.504 1.00 86.50 212 GLU A CA 1
ATOM 1610 C C . GLU A 1 212 ? -32.696 -4.959 18.666 1.00 86.50 212 GLU A C 1
ATOM 1612 O O . GLU A 1 212 ? -33.609 -5.785 18.632 1.00 86.50 212 GLU A O 1
ATOM 1617 N N . GLU A 1 213 ? -31.930 -4.784 19.741 1.00 86.94 213 GLU A N 1
ATOM 1618 C CA . GLU A 1 213 ? -31.980 -5.621 20.941 1.00 86.94 213 GLU A CA 1
ATOM 1619 C C . GLU A 1 213 ? -33.071 -5.222 21.955 1.00 86.94 213 GLU A C 1
ATOM 1621 O O . GLU A 1 213 ? -33.207 -5.854 23.003 1.00 86.94 213 GLU A O 1
ATOM 1626 N N . ASN A 1 214 ? -33.891 -4.209 21.644 1.00 87.06 214 ASN A N 1
ATOM 1627 C CA . ASN A 1 214 ? -34.910 -3.630 22.535 1.00 87.06 214 ASN A CA 1
ATOM 1628 C C . ASN A 1 214 ? -34.356 -3.144 23.893 1.00 87.06 214 ASN A C 1
ATOM 1630 O O . ASN A 1 214 ? -35.017 -3.270 24.926 1.00 87.06 214 ASN A O 1
ATOM 1634 N N . ILE A 1 215 ? -33.158 -2.560 23.887 1.00 89.38 215 ILE A N 1
ATOM 1635 C CA . ILE A 1 215 ? -32.497 -1.963 25.052 1.00 89.38 215 ILE A CA 1
ATOM 1636 C C . ILE A 1 215 ? -32.621 -0.444 24.960 1.00 89.38 215 ILE A C 1
ATOM 1638 O O . ILE A 1 215 ? -32.202 0.175 23.979 1.00 89.38 215 ILE A O 1
ATOM 1642 N N . HIS A 1 216 ? -33.192 0.183 25.988 1.00 90.75 216 HIS A N 1
ATOM 1643 C CA . HIS A 1 216 ? -33.353 1.633 26.009 1.00 90.75 216 HIS A CA 1
ATOM 1644 C C . HIS A 1 216 ? -32.048 2.335 26.383 1.00 90.75 216 HIS A C 1
ATOM 1646 O O . HIS A 1 216 ? -31.421 1.999 27.386 1.00 90.75 216 HIS A O 1
ATOM 1652 N N . VAL A 1 217 ? -31.653 3.350 25.613 1.00 90.50 217 VAL A N 1
ATOM 1653 C CA . VAL A 1 217 ? -30.418 4.099 25.880 1.00 90.50 217 VAL A CA 1
ATOM 1654 C C . VAL A 1 217 ? -30.704 5.346 26.711 1.00 90.50 217 VAL A C 1
ATOM 1656 O O . VAL A 1 217 ? -31.472 6.229 26.311 1.00 90.50 217 VAL A O 1
ATOM 1659 N N . VAL A 1 218 ? -30.026 5.433 27.854 1.00 89.62 218 VAL A N 1
ATOM 1660 C CA . VAL A 1 218 ? -29.992 6.615 28.718 1.00 89.62 218 VAL A CA 1
ATOM 1661 C C . VAL A 1 218 ? -28.669 7.342 28.478 1.00 89.62 218 VAL A C 1
ATOM 1663 O O . VAL A 1 218 ? -27.592 6.806 28.731 1.00 89.62 218 VAL A O 1
ATOM 1666 N N . ALA A 1 219 ? -28.739 8.562 27.951 1.00 87.88 219 ALA A N 1
ATOM 1667 C CA . ALA A 1 219 ? -27.567 9.396 27.730 1.00 87.88 219 ALA A CA 1
ATOM 1668 C C . ALA A 1 219 ? -27.182 10.129 29.021 1.00 87.88 219 ALA A C 1
ATOM 1670 O O . ALA A 1 219 ? -27.927 10.981 29.515 1.00 87.88 219 ALA A O 1
ATOM 1671 N N . ASN A 1 220 ? -25.985 9.821 29.506 1.00 83.62 220 ASN A N 1
ATOM 1672 C CA . ASN A 1 220 ? -25.301 10.504 30.597 1.00 83.62 220 ASN A CA 1
ATOM 1673 C C . ASN A 1 220 ? -24.458 11.670 30.036 1.00 83.62 220 ASN A C 1
ATOM 1675 O O . ASN A 1 220 ? -23.929 11.599 28.924 1.00 83.62 220 ASN A O 1
ATOM 1679 N N . SER A 1 221 ? -24.330 12.745 30.820 1.00 73.50 221 SER A N 1
ATOM 1680 C CA . SER A 1 221 ? -23.473 13.912 30.555 1.00 73.50 221 SER A CA 1
ATOM 1681 C C . SER A 1 221 ? -23.672 14.569 29.176 1.00 73.50 221 SER A C 1
ATOM 1683 O O . SER A 1 221 ? -22.695 14.849 28.485 1.00 73.50 221 SER A O 1
ATOM 1685 N N . PRO A 1 222 ? -24.913 14.903 28.769 1.00 72.81 222 PRO A N 1
ATOM 1686 C CA . PRO A 1 222 ? -25.167 15.508 27.458 1.00 72.81 222 PRO A CA 1
ATOM 1687 C C . PRO A 1 222 ? -24.453 16.845 27.185 1.00 72.81 222 PRO A C 1
ATOM 1689 O O . PRO A 1 222 ? -24.082 17.075 26.036 1.00 72.81 222 PRO A O 1
ATOM 1692 N N . PRO A 1 223 ? -24.228 17.735 28.176 1.00 67.81 223 PRO A N 1
ATOM 1693 C CA . PRO A 1 223 ? -23.397 18.926 27.983 1.00 67.81 223 PRO A CA 1
ATOM 1694 C C . PRO A 1 223 ? -21.889 18.646 27.917 1.00 67.81 223 PRO A C 1
ATOM 1696 O O . PRO A 1 223 ? -21.124 19.570 27.660 1.00 67.81 223 PRO A O 1
ATOM 1699 N N . GLY A 1 224 ? -21.459 17.407 28.179 1.00 60.69 224 GLY A N 1
ATOM 1700 C CA . GLY A 1 224 ? -20.078 17.075 28.516 1.00 60.69 224 GLY A CA 1
ATOM 1701 C C . GLY A 1 224 ? -19.721 17.459 29.957 1.00 60.69 224 GLY A C 1
ATOM 1702 O O . GLY A 1 224 ? -20.279 18.400 30.522 1.00 60.69 224 GLY A O 1
ATOM 1703 N N . LYS A 1 225 ? -18.790 16.727 30.576 1.00 57.25 225 LYS A N 1
ATOM 1704 C CA . LYS A 1 225 ? -18.157 17.098 31.853 1.00 57.25 225 LYS A CA 1
ATOM 1705 C C . LYS A 1 225 ? -16.664 17.261 31.586 1.00 57.25 225 LYS A C 1
ATOM 1707 O O . LYS A 1 225 ? -16.042 16.309 31.145 1.00 57.25 225 LYS A O 1
ATOM 1712 N N . MET A 1 226 ? -16.099 18.440 31.833 1.00 51.56 226 MET A N 1
ATOM 1713 C CA . MET A 1 226 ? -14.648 18.662 31.753 1.00 51.56 226 MET A CA 1
ATOM 1714 C C . MET A 1 226 ? -14.004 18.396 33.115 1.00 51.56 226 MET A C 1
ATOM 1716 O O . MET A 1 226 ? -14.659 18.531 34.152 1.00 51.56 226 MET A O 1
ATOM 1720 N N . ARG A 1 227 ? -12.737 17.979 33.112 1.00 43.59 227 ARG A N 1
ATOM 1721 C CA . ARG A 1 227 ? -11.927 17.800 34.320 1.00 43.59 227 ARG A CA 1
ATOM 1722 C C . ARG A 1 227 ? -11.054 19.042 34.493 1.00 43.59 227 ARG A C 1
ATOM 1724 O O . ARG A 1 227 ? -10.372 19.418 33.545 1.00 43.59 227 ARG A O 1
ATOM 1731 N N . ASP A 1 228 ? -11.058 19.637 35.684 1.00 36.84 228 ASP A N 1
ATOM 1732 C CA . ASP A 1 228 ? -10.138 20.724 36.030 1.00 36.84 228 ASP A CA 1
ATOM 1733 C C . ASP A 1 228 ? -8.684 20.247 35.837 1.00 36.84 228 ASP A C 1
ATOM 1735 O O . ASP A 1 228 ? -8.283 19.235 36.420 1.00 36.84 228 ASP A O 1
ATOM 1739 N N . GLY A 1 229 ? -7.893 20.957 35.019 1.00 38.12 229 GLY A N 1
ATOM 1740 C CA . GLY A 1 229 ? -6.431 20.789 34.974 1.00 38.12 229 GLY A CA 1
ATOM 1741 C C . GLY A 1 229 ? -5.765 20.394 33.645 1.00 38.12 229 GLY A C 1
ATOM 1742 O O . GLY A 1 229 ? -4.587 20.046 33.684 1.00 38.12 229 GLY A O 1
ATOM 1743 N N . TYR A 1 230 ? -6.431 20.462 32.483 1.00 37.78 230 TYR A N 1
ATOM 1744 C CA . TYR A 1 230 ? -5.766 20.300 31.173 1.00 37.78 230 TYR A CA 1
ATOM 1745 C C . TYR A 1 230 ? -5.537 21.654 30.466 1.00 37.78 230 TYR A C 1
ATOM 1747 O O . TYR A 1 230 ? -6.447 22.476 30.410 1.00 37.78 230 TYR A O 1
ATOM 1755 N N . PRO A 1 231 ? -4.348 21.919 29.888 1.00 34.19 231 PRO A N 1
ATOM 1756 C CA . PRO A 1 231 ? -4.112 23.136 29.117 1.00 34.19 231 PRO A CA 1
ATOM 1757 C C . PRO A 1 231 ? -4.809 23.035 27.744 1.00 34.19 231 PRO A C 1
ATOM 1759 O O . PRO A 1 231 ? -4.463 22.166 26.948 1.00 34.19 231 PRO A O 1
ATOM 1762 N N . ASN A 1 232 ? -5.749 23.955 27.475 1.00 44.72 232 ASN A N 1
ATOM 1763 C CA . ASN A 1 232 ? -6.662 24.079 26.310 1.00 44.72 232 ASN A CA 1
ATOM 1764 C C . ASN A 1 232 ? -8.069 23.470 26.490 1.00 44.72 232 ASN A C 1
ATOM 1766 O O . ASN A 1 232 ? -8.472 22.553 25.773 1.00 44.72 232 ASN A O 1
ATOM 1770 N N . ASP A 1 233 ? -8.838 24.047 27.414 1.00 51.94 233 ASP A N 1
ATOM 1771 C CA . ASP A 1 233 ? -10.242 23.722 27.681 1.00 51.94 233 ASP A CA 1
ATOM 1772 C C . ASP A 1 233 ? -11.172 23.964 26.467 1.00 51.94 233 ASP A C 1
ATOM 1774 O O . ASP A 1 233 ? -11.478 25.099 26.107 1.00 51.94 233 ASP A O 1
ATOM 1778 N N . TYR A 1 234 ? -11.688 22.882 25.866 1.00 60.47 234 TYR A N 1
ATOM 1779 C CA . TYR A 1 234 ? -12.798 22.901 24.898 1.00 60.47 234 TYR A CA 1
ATOM 1780 C C . TYR A 1 234 ? -14.136 22.477 25.528 1.00 60.47 234 TYR A C 1
ATOM 1782 O O . TYR A 1 234 ? -14.417 21.285 25.661 1.00 60.47 234 TYR A O 1
ATOM 1790 N N . SER A 1 235 ? -14.998 23.438 25.859 1.00 72.88 235 SER A N 1
ATOM 1791 C CA . SER A 1 235 ? -16.365 23.179 26.333 1.00 72.88 235 SER A CA 1
ATOM 1792 C C . SER A 1 235 ? -17.328 23.012 25.153 1.00 72.88 235 SER A C 1
ATOM 1794 O O . SER A 1 235 ? -17.353 23.817 24.224 1.00 72.88 235 SER A O 1
ATOM 1796 N N . LEU A 1 236 ? -18.132 21.941 25.169 1.00 79.50 236 LEU A N 1
ATOM 1797 C CA . LEU A 1 236 ? -19.147 21.698 24.137 1.00 79.50 236 LEU A CA 1
ATOM 1798 C C . LEU A 1 236 ? -20.224 22.792 24.134 1.00 79.50 236 LEU A C 1
ATOM 1800 O O . LEU A 1 236 ? -20.767 23.098 23.077 1.00 79.50 236 LEU A O 1
ATOM 1804 N N . LEU A 1 237 ? -20.511 23.390 25.295 1.00 84.75 237 LEU A N 1
ATOM 1805 C CA . LEU A 1 237 ? -21.451 24.507 25.410 1.00 84.75 237 LEU A CA 1
ATOM 1806 C C . LEU A 1 237 ? -20.970 25.755 24.654 1.00 84.75 237 LEU A C 1
ATOM 1808 O O . LEU A 1 237 ? -21.804 26.561 24.252 1.00 84.75 237 LEU A O 1
ATOM 1812 N N . ASP A 1 238 ? -19.664 25.859 24.404 1.00 84.50 238 ASP A N 1
ATOM 1813 C CA . ASP A 1 238 ? -19.032 26.967 23.686 1.00 84.50 238 ASP A CA 1
ATOM 1814 C C . ASP A 1 238 ? -18.751 26.639 22.206 1.00 84.50 238 ASP A C 1
ATOM 1816 O O . ASP A 1 238 ? -18.106 27.420 21.502 1.00 84.50 238 ASP A O 1
ATOM 1820 N N . ASP A 1 239 ? -19.222 25.491 21.696 1.00 87.38 239 ASP A N 1
ATOM 1821 C CA . ASP A 1 239 ? -19.007 25.119 20.296 1.00 87.38 239 ASP A CA 1
ATOM 1822 C C . ASP A 1 239 ? -19.740 26.098 19.343 1.00 87.38 239 ASP A C 1
ATOM 1824 O O . ASP A 1 239 ? -20.960 26.275 19.447 1.00 87.38 239 ASP A O 1
ATOM 1828 N N . PRO A 1 240 ? -19.048 26.712 18.359 1.00 90.31 240 PRO A N 1
ATOM 1829 C CA . PRO A 1 240 ? -19.653 27.697 17.460 1.00 90.31 240 PRO A CA 1
ATOM 1830 C C . PRO A 1 240 ? -20.822 27.170 16.616 1.00 90.31 240 PRO A C 1
ATOM 1832 O O . PRO A 1 240 ? -21.662 27.947 16.159 1.00 90.31 240 PRO A O 1
ATOM 1835 N N . VAL A 1 241 ? -20.873 25.870 16.316 1.00 91.81 241 VAL A N 1
ATOM 1836 C CA . VAL A 1 241 ? -22.004 25.260 15.602 1.00 91.81 241 VAL A CA 1
ATOM 1837 C C . VAL A 1 241 ? -23.201 25.142 16.536 1.00 91.81 241 VAL A C 1
ATOM 1839 O O . VAL A 1 241 ? -24.304 25.497 16.124 1.00 91.81 241 VAL A O 1
ATOM 1842 N N . LEU A 1 242 ? -22.984 24.715 17.783 1.00 93.19 242 LEU A N 1
ATOM 1843 C CA . LEU A 1 242 ? -24.037 24.651 18.796 1.00 93.19 242 LEU A CA 1
ATOM 1844 C C . LEU A 1 242 ? -24.620 26.038 19.082 1.00 93.19 242 LEU A C 1
ATOM 1846 O O . LEU A 1 242 ? -25.839 26.189 19.063 1.00 93.19 242 LEU A O 1
ATOM 1850 N N . LEU A 1 243 ? -23.767 27.045 19.291 1.00 94.31 243 LEU A N 1
ATOM 1851 C CA . LEU A 1 243 ? -24.194 28.418 19.576 1.00 94.31 243 LEU A CA 1
ATOM 1852 C C . LEU A 1 243 ? -25.009 29.023 18.425 1.00 94.31 243 LEU A C 1
ATOM 1854 O O . LEU A 1 243 ? -26.035 29.652 18.667 1.00 94.31 243 LEU A O 1
ATOM 1858 N N . ARG A 1 244 ? -24.622 28.764 17.170 1.00 93.94 244 ARG A N 1
ATOM 1859 C CA . ARG A 1 244 ? -25.423 29.183 16.006 1.00 93.94 244 ARG A CA 1
ATOM 1860 C C . ARG A 1 244 ? -26.780 28.491 15.949 1.00 93.94 244 ARG A C 1
ATOM 1862 O O . ARG A 1 244 ? -27.776 29.138 15.669 1.00 93.94 244 ARG A O 1
ATOM 1869 N N . ILE A 1 245 ? -26.845 27.193 16.245 1.00 95.25 245 ILE A N 1
ATOM 1870 C CA . ILE A 1 245 ? -28.125 26.466 16.274 1.00 95.25 245 ILE A CA 1
ATOM 1871 C C . ILE A 1 245 ? -29.008 26.960 17.425 1.00 95.25 245 ILE A C 1
ATOM 1873 O O . ILE A 1 245 ? -30.225 27.051 17.271 1.00 95.25 245 ILE A O 1
ATOM 1877 N N . ALA A 1 246 ? -28.415 27.289 18.571 1.00 94.25 246 ALA A N 1
ATOM 1878 C CA . ALA A 1 246 ? -29.107 27.906 19.697 1.00 94.25 246 ALA A CA 1
ATOM 1879 C C . ALA A 1 246 ? -29.743 29.248 19.285 1.00 94.25 246 ALA A C 1
ATOM 1881 O O . ALA A 1 246 ? -30.944 29.438 19.477 1.00 94.25 246 ALA A O 1
ATOM 1882 N N . GLU A 1 247 ? -28.988 30.113 18.603 1.00 94.69 247 GLU A N 1
ATOM 1883 C CA . GLU A 1 247 ? -29.489 31.378 18.049 1.00 94.69 247 GLU A CA 1
ATOM 1884 C C . GLU A 1 247 ? -30.602 31.161 17.006 1.00 94.69 247 GLU A C 1
ATOM 1886 O O . GLU A 1 247 ? -31.689 31.722 17.136 1.00 94.69 247 GLU A O 1
ATOM 1891 N N . GLU A 1 248 ? -30.382 30.282 16.022 1.00 94.94 248 GLU A N 1
ATOM 1892 C CA . GLU A 1 248 ? -31.347 29.960 14.956 1.00 94.94 248 GLU A CA 1
ATOM 1893 C C . GLU A 1 248 ? -32.654 29.346 15.490 1.00 94.94 248 GLU A C 1
ATOM 1895 O O . GLU A 1 248 ? -33.722 29.536 14.907 1.00 94.94 248 GLU A O 1
ATOM 1900 N N . SER A 1 249 ? -32.585 28.594 16.592 1.00 91.94 249 SER A N 1
ATOM 1901 C CA . SER A 1 249 ? -33.755 27.970 17.223 1.00 91.94 249 SER A CA 1
ATOM 1902 C C . SER A 1 249 ? -34.418 28.837 18.295 1.00 91.94 249 SER A C 1
ATOM 1904 O O . SER A 1 249 ? -35.514 28.494 18.742 1.00 91.94 249 SER A O 1
ATOM 1906 N N . GLY A 1 250 ? -33.788 29.944 18.704 1.00 92.25 250 GLY A N 1
ATOM 1907 C CA . GLY A 1 250 ? -34.242 30.774 19.822 1.00 92.25 250 GLY A CA 1
ATOM 1908 C C . GLY A 1 250 ? -34.218 30.042 21.169 1.00 92.25 250 GLY A C 1
ATOM 1909 O O . GLY A 1 250 ? -35.052 30.324 22.029 1.00 92.25 250 GLY A O 1
ATOM 1910 N N . ARG A 1 251 ? -33.318 29.063 21.340 1.00 93.12 251 ARG A N 1
ATOM 1911 C CA . ARG A 1 251 ? -33.197 28.198 22.531 1.00 93.12 251 ARG A CA 1
ATOM 1912 C C . ARG A 1 251 ? -31.790 28.266 23.105 1.00 93.12 251 ARG A C 1
ATOM 1914 O O . ARG A 1 251 ? -30.857 28.631 22.400 1.00 93.12 251 ARG A O 1
ATOM 1921 N N . SER A 1 252 ? -31.603 27.892 24.369 1.00 90.12 252 SER A N 1
ATOM 1922 C CA . SER A 1 252 ? -30.254 27.858 24.947 1.00 90.12 252 SER A CA 1
ATOM 1923 C C . SER A 1 252 ? -29.434 26.669 24.436 1.00 90.12 252 SER A C 1
ATOM 1925 O O . SER A 1 252 ? -29.973 25.632 24.040 1.00 90.12 252 SER A O 1
ATOM 1927 N N . ALA A 1 253 ? -28.104 26.782 24.480 1.00 89.19 253 ALA A N 1
ATOM 1928 C CA . ALA A 1 253 ? -27.196 25.702 24.085 1.00 89.19 253 ALA A CA 1
ATOM 1929 C C . ALA A 1 253 ? -27.480 24.395 24.855 1.00 89.19 253 ALA A C 1
ATOM 1931 O O . ALA A 1 253 ? -27.501 23.312 24.270 1.00 89.19 253 ALA A O 1
ATOM 1932 N N . SER A 1 254 ? -27.790 24.496 26.154 1.00 86.19 254 SER A N 1
ATOM 1933 C CA . SER A 1 254 ? -28.189 23.347 26.977 1.00 86.19 254 SER A CA 1
ATOM 1934 C C . SER A 1 254 ? -29.478 22.704 26.459 1.00 86.19 254 SER A C 1
ATOM 1936 O O . SER A 1 254 ? -29.518 21.488 26.265 1.00 86.19 254 SER A O 1
ATOM 1938 N N . GLN A 1 255 ? -30.514 23.502 26.184 1.00 88.81 255 GLN A N 1
ATOM 1939 C CA . GLN A 1 255 ? -31.783 23.017 25.639 1.00 88.81 255 GLN A CA 1
ATOM 1940 C C . GLN A 1 255 ? -31.593 22.304 24.288 1.00 88.81 255 GLN A C 1
ATOM 1942 O O . GLN A 1 255 ? -32.170 21.238 24.069 1.00 88.81 255 GLN A O 1
ATOM 1947 N N . VAL A 1 256 ? -30.738 22.834 23.405 1.00 92.31 256 VAL A N 1
ATOM 1948 C CA . VAL A 1 256 ? -30.397 22.206 22.115 1.00 92.31 256 VAL A CA 1
ATOM 1949 C C . VAL A 1 256 ? -29.754 20.830 22.300 1.00 92.31 256 VAL A C 1
ATOM 1951 O O . VAL A 1 256 ? -30.180 19.871 21.654 1.00 92.31 256 VAL A O 1
ATOM 1954 N N . LEU A 1 257 ? -28.782 20.691 23.207 1.00 90.50 257 LEU A N 1
ATOM 1955 C CA . LEU A 1 257 ? -28.119 19.406 23.469 1.00 90.50 257 LEU A CA 1
ATOM 1956 C C . LEU A 1 257 ? -29.082 18.357 24.037 1.00 90.50 257 LEU A C 1
ATOM 1958 O O . LEU A 1 257 ? -29.107 17.215 23.569 1.00 90.50 257 LEU A O 1
ATOM 1962 N N . LEU A 1 258 ? -29.916 18.751 25.005 1.00 88.06 258 LEU A N 1
ATOM 1963 C CA . LEU A 1 258 ? -30.952 17.883 25.568 1.00 88.06 258 LEU A CA 1
ATOM 1964 C C . LEU A 1 258 ? -31.951 17.448 24.491 1.00 88.06 258 LEU A C 1
ATOM 1966 O O . LEU A 1 258 ? -32.276 16.264 24.378 1.00 88.06 258 LEU A O 1
ATOM 1970 N N . ARG A 1 259 ? -32.399 18.386 23.651 1.00 90.81 259 ARG A N 1
ATOM 1971 C CA . ARG A 1 259 ? -33.367 18.110 22.590 1.00 90.81 259 ARG A CA 1
ATOM 1972 C C . ARG A 1 259 ? -32.806 17.189 21.510 1.00 90.81 259 ARG A C 1
ATOM 1974 O O . ARG A 1 259 ? -33.508 16.278 21.070 1.00 90.81 259 ARG A O 1
ATOM 1981 N N . TRP A 1 260 ? -31.547 17.371 21.117 1.00 92.25 260 TRP A N 1
ATOM 1982 C CA . TRP A 1 260 ? -30.843 16.457 20.212 1.00 92.25 260 TRP A CA 1
ATOM 1983 C C . TRP A 1 260 ? -30.772 15.042 20.799 1.00 92.25 260 TRP A C 1
ATOM 1985 O O . TRP A 1 260 ? -30.961 14.051 20.089 1.00 92.25 260 TRP A O 1
ATOM 1995 N N . GLY A 1 261 ? -30.578 14.954 22.118 1.00 88.56 261 GLY A N 1
ATOM 1996 C CA . GLY A 1 261 ? -30.761 13.781 22.969 1.00 88.56 261 GLY A CA 1
ATOM 1997 C C . GLY A 1 261 ? -32.129 13.084 22.819 1.00 88.56 261 GLY A C 1
ATOM 1998 O O . GLY A 1 261 ? -32.269 11.898 22.513 1.00 88.56 261 GLY A O 1
ATOM 1999 N N . ILE A 1 262 ? -33.192 13.844 22.979 1.00 88.44 262 ILE A N 1
ATOM 2000 C CA . ILE A 1 262 ? -34.540 13.279 22.998 1.00 88.44 262 ILE A CA 1
ATOM 2001 C C . ILE A 1 262 ? -34.992 12.876 21.581 1.00 88.44 262 ILE A C 1
ATOM 2003 O O . ILE A 1 262 ? -35.547 11.798 21.380 1.00 88.44 262 ILE A O 1
ATOM 2007 N N . GLN A 1 263 ? -34.677 13.680 20.558 1.00 88.56 263 GLN A N 1
ATOM 2008 C CA . GLN A 1 263 ? -35.130 13.455 19.172 1.00 88.56 263 GLN A CA 1
ATOM 2009 C C . GLN A 1 263 ? -34.524 12.243 18.466 1.00 88.56 263 GLN A C 1
ATOM 2011 O O . GLN A 1 263 ? -35.097 11.753 17.497 1.00 88.56 263 GLN A O 1
ATOM 2016 N N . ARG A 1 264 ? -33.380 11.749 18.933 1.00 87.44 264 ARG A N 1
ATOM 2017 C CA . ARG A 1 264 ? -32.780 10.490 18.452 1.00 87.44 264 ARG A CA 1
ATOM 2018 C C . ARG A 1 264 ? -33.197 9.296 19.336 1.00 87.44 264 ARG A C 1
ATOM 2020 O O . ARG A 1 264 ? -32.582 8.242 19.246 1.00 87.44 264 ARG A O 1
ATOM 2027 N N . GLY A 1 265 ? -34.223 9.460 20.179 1.00 83.25 265 GLY A N 1
ATOM 2028 C CA . GLY A 1 265 ? -34.876 8.374 20.920 1.00 83.25 265 GLY A CA 1
ATOM 2029 C C . GLY A 1 265 ? -34.230 7.999 22.255 1.00 83.25 265 GLY A C 1
ATOM 2030 O O . GLY A 1 265 ? -34.333 6.848 22.660 1.00 83.25 265 GLY A O 1
ATOM 2031 N N . ARG A 1 266 ? -33.544 8.931 22.929 1.00 85.88 266 ARG A N 1
ATOM 2032 C CA . ARG A 1 266 ? -32.840 8.666 24.196 1.00 85.88 266 ARG A CA 1
ATOM 2033 C C . ARG A 1 266 ? -33.543 9.328 25.371 1.00 85.88 266 ARG A C 1
ATOM 2035 O O . ARG A 1 266 ? -34.100 10.417 25.232 1.00 85.88 266 ARG A O 1
ATOM 2042 N N . SER A 1 267 ? -33.442 8.692 26.534 1.00 87.81 267 SER A N 1
ATOM 2043 C CA . SER A 1 267 ? -33.677 9.374 27.809 1.00 87.81 267 SER A CA 1
ATOM 2044 C C . SER A 1 267 ? -32.428 10.121 28.221 1.00 87.81 267 SER A C 1
ATOM 2046 O O . SER A 1 267 ? -31.321 9.642 27.993 1.00 87.81 267 SER A O 1
ATOM 2048 N N . ILE A 1 268 ? -32.601 11.275 28.848 1.00 84.31 268 ILE A N 1
ATOM 2049 C CA . ILE A 1 268 ? -31.486 12.112 29.265 1.00 84.31 268 ILE A CA 1
ATOM 2050 C C . ILE A 1 268 ? -31.405 12.171 30.782 1.00 84.31 268 ILE A C 1
ATOM 2052 O O . ILE A 1 268 ? -32.348 12.632 31.419 1.00 84.31 268 ILE A O 1
ATOM 2056 N N . THR A 1 269 ? -30.267 11.771 31.351 1.00 79.25 269 THR A N 1
ATOM 2057 C CA . THR A 1 269 ? -29.949 12.019 32.760 1.00 79.25 269 THR A CA 1
ATOM 2058 C C . THR A 1 269 ? -28.907 13.125 32.855 1.00 79.25 269 THR A C 1
ATOM 2060 O O . THR A 1 269 ? -27.815 13.058 32.285 1.00 79.25 269 THR A O 1
ATOM 2063 N N . ARG A 1 270 ? -29.258 14.204 33.561 1.00 72.94 270 ARG A N 1
ATOM 2064 C CA . ARG A 1 270 ? -28.359 15.345 33.765 1.00 72.94 270 ARG A CA 1
ATOM 2065 C C . ARG A 1 270 ? -28.122 15.569 35.247 1.00 72.94 270 ARG A C 1
ATOM 2067 O O . ARG A 1 270 ? -29.051 15.592 36.050 1.00 72.94 270 ARG A O 1
ATOM 2074 N N . LYS A 1 271 ? -26.861 15.816 35.579 1.00 72.19 271 LYS A N 1
ATOM 2075 C CA . LYS A 1 271 ? -26.462 16.401 36.853 1.00 72.19 271 LYS A CA 1
ATOM 2076 C C . LYS A 1 271 ? -26.696 17.911 36.816 1.00 72.19 271 LYS A C 1
ATOM 2078 O O . LYS A 1 271 ? -26.129 18.603 35.971 1.00 72.19 271 LYS A O 1
ATOM 2083 N N . THR A 1 272 ? -27.492 18.443 37.739 1.00 70.56 272 THR A N 1
ATOM 2084 C CA . THR A 1 272 ? -27.617 19.893 37.942 1.00 70.56 272 THR A CA 1
ATOM 2085 C C . THR A 1 272 ? -28.045 20.199 39.369 1.00 70.56 272 THR A C 1
ATOM 2087 O O . THR A 1 272 ? -28.949 19.560 39.891 1.00 70.56 272 THR A O 1
ATOM 2090 N N . LEU A 1 273 ? -27.388 21.177 39.993 1.00 74.25 273 LEU A N 1
ATOM 2091 C CA . LEU A 1 273 ? -27.779 21.721 41.300 1.00 74.25 273 LEU A CA 1
ATOM 2092 C C . LEU A 1 273 ? -28.538 23.051 41.168 1.00 74.25 273 LEU A C 1
ATOM 2094 O O . LEU A 1 273 ? -29.064 23.570 42.145 1.00 74.25 273 LEU A O 1
ATOM 2098 N N . SER A 1 274 ? -28.581 23.625 39.962 1.00 74.69 274 SER A N 1
ATOM 2099 C CA . SER A 1 274 ? -29.276 24.882 39.694 1.00 74.69 274 SER A CA 1
ATOM 2100 C C . SER A 1 274 ? -30.749 24.616 39.395 1.00 74.69 274 SER A C 1
ATOM 2102 O O . SER A 1 274 ? -31.070 23.972 38.393 1.00 74.69 274 SER A O 1
ATOM 2104 N N . GLN A 1 275 ? -31.626 25.147 40.249 1.00 77.81 275 GLN A N 1
ATOM 2105 C CA . GLN A 1 275 ? -33.078 25.111 40.058 1.00 77.81 275 GLN A CA 1
ATOM 2106 C C . GLN A 1 275 ? -33.503 25.930 38.835 1.00 77.81 275 GLN A C 1
ATOM 2108 O O . GLN A 1 275 ? -34.310 25.454 38.045 1.00 77.81 275 GLN A O 1
ATOM 2113 N N . SER A 1 276 ? -32.890 27.096 38.601 1.00 74.62 276 SER A N 1
ATOM 2114 C CA . SER A 1 276 ? -33.199 27.928 37.432 1.00 74.62 276 SER A CA 1
ATOM 2115 C C . SER A 1 276 ? -32.913 27.210 36.111 1.00 74.62 276 SER A C 1
ATOM 2117 O O . SER A 1 276 ? -33.729 27.288 35.201 1.00 74.62 276 SER A O 1
ATOM 2119 N N . LEU A 1 277 ? -31.817 26.442 36.018 1.00 74.00 277 LEU A N 1
ATOM 2120 C CA . LEU A 1 277 ? -31.541 25.607 34.843 1.00 74.00 277 LEU A CA 1
ATOM 2121 C C . LEU A 1 277 ? -32.535 24.448 34.708 1.00 74.00 277 LEU A C 1
ATOM 2123 O O . LEU A 1 277 ? -32.848 24.042 33.593 1.00 74.00 277 LEU A O 1
ATOM 2127 N N . MET A 1 278 ? -33.013 23.865 35.812 1.00 75.56 278 MET A N 1
ATOM 2128 C CA . MET A 1 278 ? -34.068 22.846 35.732 1.00 75.56 278 MET A CA 1
ATOM 2129 C C . MET A 1 278 ? -35.361 23.452 35.194 1.00 75.56 278 MET A C 1
ATOM 2131 O O . MET A 1 278 ? -35.983 22.864 34.314 1.00 75.56 278 MET A O 1
ATOM 2135 N N . ASP A 1 279 ? -35.725 24.634 35.690 1.00 76.19 279 ASP A N 1
ATOM 2136 C CA . ASP A 1 279 ? -36.930 25.350 35.290 1.00 76.19 279 ASP A CA 1
ATOM 2137 C C . ASP A 1 279 ? -36.868 25.803 33.825 1.00 76.19 279 ASP A C 1
ATOM 2139 O O . ASP A 1 279 ? -37.844 25.633 33.099 1.00 76.19 279 ASP A O 1
ATOM 2143 N N . GLU A 1 280 ? -35.709 26.280 33.365 1.00 78.06 280 GLU A N 1
ATOM 2144 C CA . GLU A 1 280 ? -35.454 26.639 31.962 1.00 78.06 280 GLU A CA 1
ATOM 2145 C C . GLU A 1 280 ? -35.621 25.443 31.012 1.00 78.06 280 GLU A C 1
ATOM 2147 O O . GLU A 1 280 ? -36.050 25.603 29.877 1.00 78.06 280 GLU A O 1
ATOM 2152 N N . ASN A 1 281 ? -35.301 24.225 31.452 1.00 77.06 281 ASN A N 1
ATOM 2153 C CA . ASN A 1 281 ? -35.366 23.037 30.598 1.00 77.06 281 ASN A CA 1
ATOM 2154 C C . ASN A 1 281 ? -36.746 22.350 30.593 1.00 77.06 281 ASN A C 1
ATOM 2156 O O . ASN A 1 281 ? -36.904 21.326 29.925 1.00 77.06 281 ASN A O 1
ATOM 2160 N N . LYS A 1 282 ? -37.747 22.881 31.311 1.00 74.50 282 LYS A N 1
ATOM 2161 C CA . LYS A 1 282 ? -39.086 22.268 31.430 1.00 74.50 282 LYS A CA 1
ATOM 2162 C C . LYS A 1 282 ? -39.815 22.137 30.093 1.00 74.50 282 LYS A C 1
ATOM 2164 O O . LYS A 1 282 ? -40.510 21.150 29.875 1.00 74.50 282 LYS A O 1
ATOM 2169 N N . ASP A 1 283 ? -39.622 23.095 29.197 1.00 80.00 283 ASP A N 1
ATOM 2170 C CA . ASP A 1 283 ? -40.282 23.175 27.892 1.00 80.00 283 ASP A CA 1
ATOM 2171 C C . ASP A 1 283 ? -39.486 22.485 26.766 1.00 80.00 283 ASP A C 1
ATOM 2173 O O . ASP A 1 283 ? -39.851 22.574 25.594 1.00 80.00 283 ASP A O 1
ATOM 2177 N N . VAL A 1 284 ? -38.407 21.746 27.076 1.00 84.19 284 VAL A N 1
ATOM 2178 C CA . VAL A 1 284 ? -37.575 21.053 26.066 1.00 84.19 284 VAL A CA 1
ATOM 2179 C C . VAL A 1 284 ? -38.362 20.029 25.232 1.00 84.19 284 VAL A C 1
ATOM 2181 O O . VAL A 1 284 ? -37.927 19.610 24.155 1.00 84.19 284 VAL A O 1
ATOM 2184 N N . LEU A 1 285 ? -39.533 19.602 25.709 1.00 83.06 285 LEU A N 1
ATOM 2185 C CA . LEU A 1 285 ? -40.416 18.691 24.987 1.00 83.06 285 LEU A CA 1
ATOM 2186 C C . LEU A 1 285 ? -41.315 19.398 23.959 1.00 83.06 285 LEU A C 1
ATOM 2188 O O . LEU A 1 285 ? -41.699 18.750 22.982 1.00 83.06 285 LEU A O 1
ATOM 2192 N N . ASP A 1 286 ? -41.545 20.706 24.105 1.00 86.50 286 ASP A N 1
ATOM 2193 C CA . ASP A 1 286 ? -42.589 21.469 23.400 1.00 86.50 286 ASP A CA 1
ATOM 2194 C C . ASP A 1 286 ? -42.182 21.957 21.998 1.00 86.50 286 ASP A C 1
ATOM 2196 O O . ASP A 1 286 ? -42.988 22.513 21.253 1.00 86.50 286 ASP A O 1
ATOM 2200 N N . TRP A 1 287 ? -40.927 21.755 21.605 1.00 88.88 287 TRP A N 1
ATOM 2201 C CA . TRP A 1 287 ? -40.371 22.219 20.330 1.00 88.88 287 TRP A CA 1
ATOM 2202 C C . TRP A 1 287 ? -39.409 21.186 19.747 1.00 88.88 287 TRP A C 1
ATOM 2204 O O . TRP A 1 287 ? -39.005 20.267 20.445 1.00 88.88 287 TRP A O 1
ATOM 2214 N N . CYS A 1 288 ? -39.020 21.302 18.472 1.00 90.81 288 CYS A N 1
ATOM 2215 C CA . CYS A 1 288 ? -38.074 20.376 17.841 1.00 90.81 288 CYS A CA 1
ATOM 2216 C C . CYS A 1 288 ? -36.982 21.079 17.028 1.00 90.81 288 CYS A C 1
ATOM 2218 O O . CYS A 1 288 ? -37.232 22.072 16.349 1.00 90.81 288 CYS A O 1
ATOM 2220 N N . LEU A 1 289 ? -35.785 20.498 17.031 1.00 92.44 289 LEU A N 1
ATOM 2221 C CA . LEU A 1 289 ? -34.707 20.802 16.101 1.00 92.44 289 LEU A CA 1
ATOM 2222 C C . LEU A 1 289 ? -35.095 20.379 14.682 1.00 92.44 289 LEU A C 1
ATOM 2224 O O . LEU A 1 289 ? -35.652 19.294 14.472 1.00 92.44 289 LEU A O 1
ATOM 2228 N N . SER A 1 290 ? -34.773 21.238 13.713 1.00 92.81 290 SER A N 1
ATOM 2229 C CA . SER A 1 290 ? -34.968 20.973 12.289 1.00 92.81 290 SER A CA 1
ATOM 2230 C C . SER A 1 290 ? -34.037 19.853 11.801 1.00 92.81 290 SER A C 1
ATOM 2232 O O . SER A 1 290 ? -33.058 19.500 12.461 1.00 92.81 290 SER A O 1
ATOM 2234 N N . ARG A 1 291 ? -34.309 19.293 10.612 1.00 90.88 291 ARG A N 1
ATOM 2235 C CA . ARG A 1 291 ? -33.414 18.291 9.999 1.00 90.88 291 ARG A CA 1
ATOM 2236 C C . ARG A 1 291 ? -32.006 18.840 9.754 1.00 90.88 291 ARG A C 1
ATOM 2238 O O . ARG A 1 291 ? -31.045 18.097 9.918 1.00 90.88 291 ARG A O 1
ATOM 2245 N N . ASP A 1 292 ? -31.901 20.120 9.399 1.00 93.31 292 ASP A N 1
ATOM 2246 C CA . ASP A 1 292 ? -30.617 20.799 9.211 1.00 93.31 292 ASP A CA 1
ATOM 2247 C C . ASP A 1 292 ? -29.842 20.902 10.532 1.00 93.31 292 ASP A C 1
ATOM 2249 O O . ASP A 1 292 ? -28.691 20.473 10.609 1.00 93.31 292 ASP A O 1
ATOM 2253 N N . HIS A 1 293 ? -30.507 21.352 11.605 1.00 94.94 293 HIS A N 1
ATOM 2254 C CA . HIS A 1 293 ? -29.892 21.442 12.933 1.00 94.94 293 HIS A CA 1
ATOM 2255 C C . HIS A 1 293 ? -29.376 20.074 13.399 1.00 94.94 293 HIS A C 1
ATOM 2257 O O . HIS A 1 293 ? -28.244 19.963 13.863 1.00 94.94 293 HIS A O 1
ATOM 2263 N N . MET A 1 294 ? -30.188 19.020 13.239 1.00 92.25 294 MET A N 1
ATOM 2264 C CA . MET A 1 294 ? -29.794 17.653 13.596 1.00 92.25 294 MET A CA 1
ATOM 2265 C C . MET A 1 294 ? -28.566 17.196 12.800 1.00 92.25 294 MET A C 1
ATOM 2267 O O . MET A 1 294 ? -27.614 16.706 13.398 1.00 92.25 294 MET A O 1
ATOM 2271 N N . SER A 1 295 ? -28.544 17.423 11.481 1.00 90.25 295 SER A N 1
ATOM 2272 C CA . SER A 1 295 ? -27.412 17.049 10.623 1.00 90.25 295 SER A CA 1
ATOM 2273 C C . SER A 1 295 ? -26.121 17.777 11.000 1.00 90.25 295 SER A C 1
ATOM 2275 O O . SER A 1 295 ? -25.050 17.175 10.969 1.00 90.25 295 SER A O 1
ATOM 2277 N N . ARG A 1 296 ? -26.202 19.065 11.353 1.00 92.62 296 ARG A N 1
ATOM 2278 C CA . ARG A 1 296 ? -25.043 19.863 11.781 1.00 92.62 296 ARG A CA 1
ATOM 2279 C C . ARG A 1 296 ? -24.502 19.408 13.133 1.00 92.62 296 ARG A C 1
ATOM 2281 O O . ARG A 1 296 ? -23.289 19.352 13.295 1.00 92.62 296 ARG A O 1
ATOM 2288 N N . LEU A 1 297 ? -25.378 19.051 14.074 1.00 91.06 297 LEU A N 1
ATOM 2289 C CA . LEU A 1 297 ? -24.975 18.491 15.369 1.00 91.06 297 LEU A CA 1
ATOM 2290 C C . LEU A 1 297 ? -24.382 17.086 15.225 1.00 91.06 297 LEU A C 1
ATOM 2292 O O . LEU A 1 297 ? -23.379 16.789 15.863 1.00 91.06 297 LEU A O 1
ATOM 2296 N N . ASP A 1 298 ? -24.945 16.237 14.364 1.00 87.81 298 ASP A N 1
ATOM 2297 C CA . ASP A 1 298 ? -24.399 14.900 14.099 1.00 87.81 298 ASP A CA 1
ATOM 2298 C C . ASP A 1 298 ? -23.015 14.972 13.424 1.00 87.81 298 ASP A C 1
ATOM 2300 O O . ASP A 1 298 ? -22.143 14.147 13.703 1.00 87.81 298 ASP A O 1
ATOM 2304 N N . ALA A 1 299 ? -22.774 15.999 12.600 1.00 88.38 299 ALA A N 1
ATOM 2305 C CA . ALA A 1 299 ? -21.476 16.264 11.975 1.00 88.38 299 ALA A CA 1
ATOM 2306 C C . ALA A 1 299 ? -20.386 16.728 12.962 1.00 88.38 299 ALA A C 1
ATOM 2308 O O . ALA A 1 299 ? -19.210 16.727 12.603 1.00 88.38 299 ALA A O 1
ATOM 2309 N N . LEU A 1 300 ? -20.740 17.086 14.205 1.00 85.94 300 LEU A N 1
ATOM 2310 C CA . LEU A 1 300 ? -19.764 17.388 15.258 1.00 85.94 300 LEU A CA 1
ATOM 2311 C C . LEU A 1 300 ? -19.101 16.133 15.841 1.00 85.94 300 LEU A C 1
ATOM 2313 O O . LEU A 1 300 ? -18.255 16.263 16.721 1.00 85.94 300 LEU A O 1
ATOM 2317 N N . GLY A 1 301 ? -19.459 14.927 15.392 1.00 81.19 301 GLY A N 1
ATOM 2318 C CA . GLY A 1 301 ? -18.886 13.679 15.891 1.00 81.19 301 GLY A CA 1
ATOM 2319 C C . GLY A 1 301 ? -17.356 13.645 15.813 1.00 81.19 301 GLY A C 1
ATOM 2320 O O . GLY A 1 301 ? -16.784 13.638 14.728 1.00 81.19 301 GLY A O 1
ATOM 2321 N N . LYS A 1 302 ? -16.696 13.568 16.976 1.00 77.25 302 LYS A N 1
ATOM 2322 C CA . LYS A 1 302 ? -15.231 13.451 17.118 1.00 77.25 302 LYS A CA 1
ATOM 2323 C C . LYS A 1 302 ? -14.786 12.111 17.715 1.00 77.25 302 LYS A C 1
ATOM 2325 O O . LYS A 1 302 ? -13.605 11.792 17.684 1.00 77.25 302 LYS A O 1
ATOM 2330 N N . GLY A 1 303 ? -15.713 11.340 18.289 1.00 72.50 303 GLY A N 1
ATOM 2331 C CA . GLY A 1 303 ? -15.401 10.135 19.064 1.00 72.50 303 GLY A CA 1
ATOM 2332 C C . GLY A 1 303 ? -14.812 10.429 20.449 1.00 72.50 303 GLY A C 1
ATOM 2333 O O . GLY A 1 303 ? -14.257 9.534 21.075 1.00 72.50 303 GLY A O 1
ATOM 2334 N N . TRP A 1 304 ? -14.914 11.671 20.932 1.00 73.69 304 TRP A N 1
ATOM 2335 C CA . TRP A 1 304 ? -14.287 12.102 22.184 1.00 73.69 304 TRP A CA 1
ATOM 2336 C C . TRP A 1 304 ? -15.156 11.779 23.392 1.00 73.69 304 TRP A C 1
ATOM 2338 O O . TRP A 1 304 ? -16.270 12.288 23.489 1.00 73.69 304 TRP A O 1
ATOM 2348 N N . ARG A 1 305 ? -14.617 11.015 24.343 1.00 70.06 305 ARG A N 1
ATOM 2349 C CA . ARG A 1 305 ? -15.163 10.929 25.701 1.00 70.06 305 ARG A CA 1
ATOM 2350 C C . ARG A 1 305 ? -14.685 12.129 26.502 1.00 70.06 305 ARG A C 1
ATOM 2352 O O . ARG A 1 305 ? -13.481 12.368 26.587 1.00 70.06 305 ARG A O 1
ATOM 2359 N N . LEU A 1 306 ? -15.622 12.884 27.057 1.00 69.06 306 LEU A N 1
ATOM 2360 C CA . LEU A 1 306 ? -15.338 13.987 27.969 1.00 69.06 306 LEU A CA 1
ATOM 2361 C C . LEU A 1 306 ? -15.282 13.474 29.416 1.00 69.06 306 LEU A C 1
ATOM 2363 O O . LEU A 1 306 ? -14.560 14.025 30.242 1.00 69.06 306 LEU A O 1
ATOM 2367 N N . THR A 1 307 ? -15.950 12.357 29.711 1.00 60.94 307 THR A N 1
ATOM 2368 C CA . THR A 1 307 ? -15.818 11.649 30.988 1.00 60.94 307 THR A CA 1
ATOM 2369 C C . THR A 1 307 ? -14.698 10.599 30.934 1.00 60.94 307 THR A C 1
ATOM 2371 O O . THR A 1 307 ? -14.747 9.655 30.152 1.00 60.94 307 THR A O 1
ATOM 2374 N N . SER A 1 308 ? -13.667 10.749 31.775 1.00 48.78 308 SER A N 1
ATOM 2375 C CA . SER A 1 308 ? -12.567 9.777 31.914 1.00 48.78 308 SER A CA 1
ATOM 2376 C C . SER A 1 308 ? -12.537 9.205 33.330 1.00 48.78 308 SER A C 1
ATOM 2378 O O . SER A 1 308 ? -12.416 9.960 34.295 1.00 48.78 308 SER A O 1
ATOM 2380 N N . PHE A 1 309 ? -12.565 7.876 33.452 1.00 52.66 309 PHE A N 1
ATOM 2381 C CA . PHE A 1 309 ? -12.382 7.143 34.712 1.00 52.66 309 PHE A CA 1
ATOM 2382 C C . PHE A 1 309 ? -11.059 6.371 34.691 1.00 52.66 309 PHE A C 1
ATOM 2384 O O . PHE A 1 309 ? -10.751 5.707 33.705 1.00 52.66 309 PHE A O 1
ATOM 2391 N N . CYS A 1 310 ? -10.278 6.440 35.771 1.00 40.12 310 CYS A N 1
ATOM 2392 C CA . CYS A 1 310 ? -8.897 5.938 35.849 1.00 40.12 310 CYS A CA 1
ATOM 2393 C C . CYS A 1 310 ? -8.737 4.398 35.923 1.00 40.12 310 CYS A C 1
ATOM 2395 O O . CYS A 1 310 ? -7.630 3.946 36.192 1.00 40.12 310 CYS A O 1
ATOM 2397 N N . PHE A 1 311 ? -9.786 3.594 35.709 1.00 42.25 311 PHE A N 1
ATOM 2398 C CA . PHE A 1 311 ? -9.707 2.128 35.850 1.00 42.25 311 PHE A CA 1
ATOM 2399 C C . PHE A 1 311 ? -9.035 1.424 34.669 1.00 42.25 311 PHE A C 1
ATOM 2401 O O . PHE A 1 311 ? -8.356 0.425 34.864 1.00 42.25 311 PHE A O 1
ATOM 2408 N N . PHE A 1 312 ? -9.181 1.961 33.458 1.00 38.50 312 PHE A N 1
ATOM 2409 C CA . PHE A 1 312 ? -8.583 1.386 32.259 1.00 38.50 312 PHE A CA 1
ATOM 2410 C C . PHE A 1 312 ? -7.320 2.175 31.893 1.00 38.50 312 PHE A C 1
ATOM 2412 O O . PHE A 1 312 ? -7.435 3.367 31.577 1.00 38.50 312 PHE A O 1
ATOM 2419 N N . PRO A 1 313 ? -6.119 1.570 31.904 1.00 32.62 313 PRO A N 1
ATOM 2420 C CA . PRO A 1 313 ? -4.956 2.174 31.265 1.00 32.62 313 PRO A CA 1
ATOM 2421 C C . PRO A 1 313 ? -5.254 2.282 29.759 1.00 32.62 313 PRO A C 1
ATOM 2423 O O . PRO A 1 313 ? -5.194 1.304 29.025 1.00 32.62 313 PRO A O 1
ATOM 2426 N N . GLY A 1 314 ? -5.700 3.470 29.339 1.00 35.31 314 GLY A N 1
ATOM 2427 C CA . GLY A 1 314 ? -6.211 3.771 27.995 1.00 35.31 314 GLY A CA 1
ATOM 2428 C C . GLY A 1 314 ? -7.379 4.771 27.982 1.00 35.31 314 GLY A C 1
ATOM 2429 O O . GLY A 1 314 ? -7.607 5.449 26.984 1.00 35.31 314 GLY A O 1
ATOM 2430 N N . SER A 1 315 ? -8.093 4.968 29.100 1.00 32.91 315 SER A N 1
ATOM 2431 C CA . SER A 1 315 ? -9.142 6.005 29.194 1.00 32.91 315 SER A CA 1
ATOM 2432 C C . SER A 1 315 ? -8.581 7.430 29.313 1.00 32.91 315 SER A C 1
ATOM 2434 O O . SER A 1 315 ? -9.275 8.394 28.995 1.00 32.91 315 SER A O 1
ATOM 2436 N N . ARG A 1 316 ? -7.303 7.571 29.701 1.00 30.52 316 ARG A N 1
ATOM 2437 C CA . ARG A 1 316 ? -6.563 8.843 29.624 1.00 30.52 316 ARG A CA 1
ATOM 2438 C C . ARG A 1 316 ? -6.298 9.282 28.177 1.00 30.52 316 ARG A C 1
ATOM 2440 O O . ARG A 1 316 ? -6.025 10.462 27.953 1.00 30.52 316 ARG A O 1
ATOM 2447 N N . ASP A 1 317 ? -6.433 8.383 27.198 1.00 32.44 317 ASP A N 1
ATOM 2448 C CA . ASP A 1 317 ? -5.934 8.627 25.844 1.00 32.44 317 ASP A CA 1
ATOM 2449 C C . ASP A 1 317 ? -6.953 9.190 24.849 1.00 32.44 317 ASP A C 1
ATOM 2451 O O . ASP A 1 317 ? -6.583 9.687 23.783 1.00 32.44 317 ASP A O 1
ATOM 2455 N N . THR A 1 318 ? -8.239 9.259 25.205 1.00 32.12 318 THR A N 1
ATOM 2456 C CA . THR A 1 318 ? -9.219 9.903 24.313 1.00 32.12 318 THR A CA 1
ATOM 2457 C C . THR A 1 318 ? -9.138 11.431 24.341 1.00 32.12 318 THR A C 1
ATOM 2459 O O . THR A 1 318 ? -9.502 12.058 23.350 1.00 32.12 318 THR A O 1
ATOM 2462 N N . ALA A 1 319 ? -8.598 12.036 25.408 1.00 29.20 319 ALA A N 1
ATOM 2463 C CA . ALA A 1 319 ? -8.280 13.470 25.455 1.00 29.20 319 ALA A CA 1
ATOM 2464 C C . ALA A 1 319 ? -6.823 13.775 25.040 1.00 29.20 319 ALA A C 1
ATOM 2466 O O . ALA A 1 319 ? -6.561 14.833 24.464 1.00 29.20 319 ALA A O 1
ATOM 2467 N N . SER A 1 320 ? -5.879 12.842 25.239 1.00 28.08 320 SER A N 1
ATOM 2468 C CA . SER A 1 320 ? -4.494 13.004 24.760 1.00 28.08 320 SER A CA 1
ATOM 2469 C C . SER A 1 320 ? -4.389 12.909 23.228 1.00 28.08 320 SER A C 1
ATOM 2471 O O . SER A 1 320 ? -3.549 13.583 22.634 1.00 28.08 320 SER A O 1
ATOM 2473 N N . SER A 1 321 ? -5.320 12.215 22.557 1.00 30.03 321 SER A N 1
ATOM 2474 C CA . SER A 1 321 ? -5.394 12.201 21.085 1.00 30.03 321 SER A CA 1
ATOM 2475 C C . SER A 1 321 ? -5.805 13.545 20.453 1.00 30.03 321 SER A C 1
ATOM 2477 O O . SER A 1 321 ? -5.549 13.770 19.271 1.00 30.03 321 SER A O 1
ATOM 2479 N N . ALA A 1 322 ? -6.393 14.472 21.223 1.00 29.80 322 ALA A N 1
ATOM 2480 C CA . ALA A 1 322 ? -6.830 15.786 20.735 1.00 29.80 322 ALA A CA 1
ATOM 2481 C C . ALA A 1 322 ? -5.833 16.921 21.035 1.00 29.80 322 ALA A C 1
ATOM 2483 O O . ALA A 1 322 ? -5.826 17.935 20.335 1.00 29.80 322 ALA A O 1
ATOM 2484 N N . SER A 1 323 ? -4.949 16.725 22.023 1.00 27.08 323 SER A N 1
ATOM 2485 C CA . SER A 1 323 ? -3.735 17.533 22.209 1.00 27.08 323 SER A CA 1
ATOM 2486 C C . SER A 1 323 ? -2.566 17.041 21.348 1.00 27.08 323 SER A C 1
ATOM 2488 O O . SER A 1 323 ? -1.523 17.691 21.316 1.00 27.08 323 SER A O 1
ATOM 2490 N N . ALA A 1 324 ? -2.737 15.964 20.576 1.00 31.44 324 ALA A N 1
ATOM 2491 C CA . ALA A 1 324 ? -1.811 15.562 19.521 1.00 31.44 324 ALA A CA 1
ATOM 2492 C C . ALA A 1 324 ? -1.910 16.490 18.291 1.00 31.44 324 ALA A C 1
ATOM 2494 O O . ALA A 1 324 ? -1.964 16.052 17.142 1.00 31.44 324 ALA A O 1
ATOM 2495 N N . LYS A 1 325 ? -1.883 17.808 18.508 1.00 31.98 325 LYS A N 1
ATOM 2496 C CA . LYS A 1 325 ? -1.168 18.661 17.566 1.00 31.98 325 LYS A CA 1
ATOM 2497 C C . LYS A 1 325 ? 0.314 18.500 17.896 1.00 31.98 325 LYS A C 1
ATOM 2499 O O . LYS A 1 325 ? 0.838 19.187 18.760 1.00 31.98 325 LYS A O 1
ATOM 2504 N N . ASP A 1 326 ? 0.926 17.588 17.143 1.00 31.56 326 ASP A N 1
ATOM 2505 C CA . ASP A 1 326 ? 2.372 17.411 16.957 1.00 31.56 326 ASP A CA 1
ATOM 2506 C C . ASP A 1 326 ? 3.125 16.456 17.900 1.00 31.56 326 ASP A C 1
ATOM 2508 O O . ASP A 1 326 ? 4.257 16.723 18.268 1.00 31.56 326 ASP A O 1
ATOM 2512 N N . ASP A 1 327 ? 2.565 15.273 18.172 1.00 38.31 327 ASP A N 1
ATOM 2513 C CA . ASP A 1 327 ? 3.402 14.083 18.401 1.00 38.31 327 ASP A CA 1
ATOM 2514 C C . ASP A 1 327 ? 3.036 13.015 17.366 1.00 38.31 327 ASP A C 1
ATOM 2516 O O . ASP A 1 327 ? 2.351 12.024 17.616 1.00 38.31 327 ASP A O 1
ATOM 2520 N N . ARG A 1 328 ? 3.472 13.252 16.123 1.00 41.00 328 ARG A N 1
ATOM 2521 C CA . ARG A 1 328 ? 3.525 12.216 15.087 1.00 41.00 328 ARG A CA 1
ATOM 2522 C C . ARG A 1 328 ? 4.472 11.132 15.592 1.00 41.00 328 ARG A C 1
ATOM 2524 O O . ARG A 1 328 ? 5.658 11.267 15.314 1.00 41.00 328 ARG A O 1
ATOM 2531 N N . GLY A 1 329 ? 3.963 10.141 16.339 1.00 53.44 329 GLY A N 1
ATOM 2532 C CA . GLY A 1 329 ? 4.712 9.076 17.028 1.00 53.44 329 GLY A CA 1
ATOM 2533 C C . GLY A 1 329 ? 6.192 9.060 16.661 1.00 53.44 329 GLY A C 1
ATOM 2534 O O . GLY A 1 329 ? 6.525 8.667 15.541 1.00 53.44 329 GLY A O 1
ATOM 2535 N N . VAL A 1 330 ? 7.034 9.612 17.544 1.00 62.66 330 VAL A N 1
ATOM 2536 C CA . VAL A 1 330 ? 8.413 9.993 17.213 1.00 62.66 330 VAL A CA 1
ATOM 2537 C C . VAL A 1 330 ? 9.141 8.798 16.614 1.00 62.66 330 VAL A C 1
ATOM 2539 O O . VAL A 1 330 ? 9.441 7.823 17.305 1.00 62.66 330 VAL A O 1
ATOM 2542 N N . LEU A 1 331 ? 9.435 8.887 15.318 1.00 72.75 331 LEU A N 1
ATOM 2543 C CA . LEU A 1 331 ? 10.200 7.873 14.615 1.00 72.75 331 LEU A CA 1
ATOM 2544 C C . LEU A 1 331 ? 11.627 7.901 15.171 1.00 72.75 331 LEU A C 1
ATOM 2546 O O . LEU A 1 331 ? 12.363 8.870 14.973 1.00 72.75 331 LEU A O 1
ATOM 2550 N N . LYS A 1 332 ? 12.012 6.871 15.928 1.00 87.19 332 LYS A N 1
ATOM 2551 C CA . LYS A 1 332 ? 13.354 6.799 16.513 1.00 87.19 332 LYS A CA 1
ATOM 2552 C C . LYS A 1 332 ? 14.391 6.501 15.429 1.00 87.19 332 LYS A C 1
ATOM 2554 O O . LYS A 1 332 ? 14.080 5.955 14.369 1.00 87.19 332 LYS A O 1
ATOM 2559 N N . TRP A 1 333 ? 15.654 6.802 15.729 1.00 87.75 333 TRP A N 1
ATOM 2560 C CA . TRP A 1 333 ? 16.780 6.571 14.818 1.00 87.75 333 TRP A CA 1
ATOM 2561 C C . TRP A 1 333 ? 16.862 5.136 14.294 1.00 87.75 333 TRP A C 1
ATOM 2563 O O . TRP A 1 333 ? 17.153 4.949 13.118 1.00 87.75 333 TRP A O 1
ATOM 2573 N N . LEU A 1 334 ? 16.530 4.141 15.123 1.00 88.94 334 LEU A N 1
ATOM 2574 C CA . LEU A 1 334 ? 16.519 2.736 14.715 1.00 88.94 334 LEU A CA 1
ATOM 2575 C C . LEU A 1 334 ? 15.525 2.467 13.576 1.00 88.94 334 LEU A C 1
ATOM 2577 O O . LEU A 1 334 ? 15.846 1.738 12.640 1.00 88.94 334 LEU A O 1
ATOM 2581 N N . ALA A 1 335 ? 14.334 3.070 13.627 1.00 88.31 335 ALA A N 1
ATOM 2582 C CA . ALA A 1 335 ? 13.334 2.924 12.577 1.00 88.31 335 ALA A CA 1
ATOM 2583 C C . ALA A 1 335 ? 13.808 3.590 11.274 1.00 88.31 335 ALA A C 1
ATOM 2585 O O . ALA A 1 335 ? 13.718 2.984 10.211 1.00 88.31 335 ALA A O 1
ATOM 2586 N N . ILE A 1 336 ? 14.395 4.790 11.360 1.00 90.00 336 ILE A N 1
ATOM 2587 C CA . ILE A 1 336 ? 14.960 5.504 10.202 1.00 90.00 336 ILE A CA 1
ATOM 2588 C C . ILE A 1 336 ? 16.101 4.702 9.565 1.00 90.00 336 ILE A C 1
ATOM 2590 O O . ILE A 1 336 ? 16.113 4.518 8.350 1.00 90.00 336 ILE A O 1
ATOM 2594 N N . GLU A 1 337 ? 17.037 4.187 10.367 1.00 90.62 337 GLU A N 1
ATOM 2595 C CA . GLU A 1 337 ? 18.149 3.351 9.896 1.00 90.62 337 GLU A CA 1
ATOM 2596 C C . GLU A 1 337 ? 17.639 2.075 9.212 1.00 90.62 337 GLU A C 1
ATOM 2598 O O . GLU A 1 337 ? 18.139 1.680 8.155 1.00 90.62 337 GLU A O 1
ATOM 2603 N N . SER A 1 338 ? 16.600 1.458 9.773 1.00 92.00 338 SER A N 1
ATOM 2604 C CA . SER A 1 338 ? 15.997 0.240 9.233 1.00 92.00 338 SER A CA 1
ATOM 2605 C C . SER A 1 338 ? 15.297 0.489 7.894 1.00 92.00 338 SER A C 1
ATOM 2607 O O . SER A 1 338 ? 15.523 -0.248 6.930 1.00 92.00 338 SER A O 1
ATOM 2609 N N . VAL A 1 339 ? 14.518 1.572 7.793 1.00 91.94 339 VAL A N 1
ATOM 2610 C CA . VAL A 1 339 ? 13.892 2.006 6.533 1.00 91.94 339 VAL A CA 1
ATOM 2611 C C . VAL A 1 339 ? 14.954 2.362 5.497 1.00 91.94 339 VAL A C 1
ATOM 2613 O O . VAL A 1 339 ? 14.849 1.928 4.351 1.00 91.94 339 VAL A O 1
ATOM 2616 N N . ALA A 1 340 ? 16.003 3.093 5.884 1.00 92.38 340 ALA A N 1
ATOM 2617 C CA . ALA A 1 340 ? 17.103 3.451 4.993 1.00 92.38 340 ALA A CA 1
ATOM 2618 C C . ALA A 1 340 ? 17.813 2.204 4.454 1.00 92.38 340 ALA A C 1
ATOM 2620 O O . ALA A 1 340 ? 18.034 2.098 3.252 1.00 92.38 340 ALA A O 1
ATOM 2621 N N . THR A 1 341 ? 18.094 1.225 5.315 1.00 92.00 341 THR A N 1
ATOM 2622 C CA . THR A 1 341 ? 18.712 -0.050 4.927 1.00 92.00 341 THR A CA 1
ATOM 2623 C C . THR A 1 341 ? 17.889 -0.755 3.859 1.00 92.00 341 THR A C 1
ATOM 2625 O O . THR A 1 341 ? 18.397 -1.081 2.791 1.00 92.00 341 THR A O 1
ATOM 2628 N N . VAL A 1 342 ? 16.595 -0.945 4.109 1.00 91.81 342 VAL A N 1
ATOM 2629 C CA . VAL A 1 342 ? 15.703 -1.621 3.163 1.00 91.81 342 VAL A CA 1
ATOM 2630 C C . VAL A 1 342 ? 15.505 -0.811 1.874 1.00 91.81 342 VAL A C 1
ATOM 2632 O O . VAL A 1 342 ? 15.408 -1.384 0.789 1.00 91.81 342 VAL A O 1
ATOM 2635 N N . SER A 1 343 ? 15.537 0.517 1.964 1.00 93.25 343 SER A N 1
ATOM 2636 C CA . SER A 1 343 ? 15.480 1.416 0.808 1.00 93.25 343 SER A CA 1
ATOM 2637 C C . SER A 1 343 ? 16.750 1.349 -0.053 1.00 93.25 343 SER A C 1
ATOM 2639 O O . SER A 1 343 ? 16.655 1.418 -1.277 1.00 93.25 343 SER A O 1
ATOM 2641 N N . ILE A 1 344 ? 17.937 1.135 0.534 1.00 94.06 344 ILE A N 1
ATOM 2642 C CA . ILE A 1 344 ? 19.168 0.872 -0.236 1.00 94.06 344 ILE A CA 1
ATOM 2643 C C . ILE A 1 344 ? 19.025 -0.434 -1.024 1.00 94.06 344 ILE A C 1
ATOM 2645 O O . ILE A 1 344 ? 19.398 -0.473 -2.196 1.00 94.06 344 ILE A O 1
ATOM 2649 N N . PHE A 1 345 ? 18.427 -1.480 -0.438 1.00 93.50 345 PHE A N 1
ATOM 2650 C CA . PHE A 1 345 ? 18.146 -2.703 -1.195 1.00 93.50 345 PHE A CA 1
ATOM 2651 C C . PHE A 1 345 ? 17.196 -2.430 -2.360 1.00 93.50 345 PHE A C 1
ATOM 2653 O O . PHE A 1 345 ? 17.470 -2.857 -3.475 1.00 93.50 345 PHE A O 1
ATOM 2660 N N . ALA A 1 346 ? 16.138 -1.646 -2.140 1.00 93.81 346 ALA A N 1
ATOM 2661 C CA . ALA A 1 346 ? 15.230 -1.222 -3.206 1.00 93.81 346 ALA A CA 1
ATOM 2662 C C . ALA A 1 346 ? 15.971 -0.508 -4.348 1.00 93.81 346 ALA A C 1
ATOM 2664 O O . ALA A 1 346 ? 15.727 -0.796 -5.518 1.00 93.81 346 ALA A O 1
ATOM 2665 N N . ALA A 1 347 ? 16.916 0.379 -4.018 1.00 95.94 347 ALA A N 1
ATOM 2666 C CA . ALA A 1 347 ? 17.761 1.049 -5.003 1.00 95.94 347 ALA A CA 1
ATOM 2667 C C . ALA A 1 347 ? 18.673 0.074 -5.760 1.00 95.94 347 ALA A C 1
ATOM 2669 O O . ALA A 1 347 ? 18.856 0.228 -6.963 1.00 95.94 347 ALA A O 1
ATOM 2670 N N . ILE A 1 348 ? 19.201 -0.959 -5.102 1.00 94.94 348 ILE A N 1
ATOM 2671 C CA . ILE A 1 348 ? 19.960 -2.026 -5.769 1.00 94.94 348 ILE A CA 1
ATOM 2672 C C . ILE A 1 348 ? 19.070 -2.787 -6.765 1.00 94.94 348 ILE A C 1
ATOM 2674 O O . ILE A 1 348 ? 19.483 -3.010 -7.901 1.00 94.94 348 ILE A O 1
ATOM 2678 N N . LEU A 1 349 ? 17.833 -3.121 -6.381 1.00 91.75 349 LEU A N 1
ATOM 2679 C CA . LEU A 1 349 ? 16.869 -3.772 -7.278 1.00 91.75 349 LEU A CA 1
ATOM 2680 C C . LEU A 1 349 ? 16.533 -2.888 -8.484 1.00 91.75 349 LEU A C 1
ATOM 2682 O O . LEU A 1 349 ? 16.517 -3.352 -9.618 1.00 91.75 349 LEU A O 1
ATOM 2686 N N . GLY A 1 350 ? 16.304 -1.597 -8.247 1.00 93.75 350 GLY A N 1
ATOM 2687 C CA . GLY A 1 350 ? 16.090 -0.629 -9.315 1.00 93.75 350 GLY A CA 1
ATOM 2688 C C . GLY A 1 350 ? 17.290 -0.494 -10.247 1.00 93.75 350 GLY A C 1
ATOM 2689 O O . GLY A 1 350 ? 17.120 -0.414 -11.462 1.00 93.75 350 GLY A O 1
ATOM 2690 N N . TYR A 1 351 ? 18.501 -0.499 -9.684 1.00 95.94 351 TYR A N 1
ATOM 2691 C CA . TYR A 1 351 ? 19.742 -0.455 -10.448 1.00 95.94 351 TYR A CA 1
ATOM 2692 C C . TYR A 1 351 ? 19.850 -1.640 -11.404 1.00 95.94 351 TYR A C 1
ATOM 2694 O O . TYR A 1 351 ? 20.184 -1.410 -12.560 1.00 95.94 351 TYR A O 1
ATOM 2702 N N . ASP A 1 352 ? 19.512 -2.863 -10.975 1.00 93.75 352 ASP A N 1
ATOM 2703 C CA . ASP A 1 352 ? 19.491 -4.042 -11.857 1.00 93.75 352 ASP A CA 1
ATOM 2704 C C . ASP A 1 352 ? 18.598 -3.819 -13.089 1.00 93.75 352 ASP A C 1
ATOM 2706 O O . ASP A 1 352 ? 19.020 -4.049 -14.222 1.00 93.75 352 ASP A O 1
ATOM 2710 N N . ILE A 1 353 ? 17.397 -3.270 -12.886 1.00 92.12 353 ILE A N 1
ATOM 2711 C CA . ILE A 1 353 ? 16.460 -2.974 -13.977 1.00 92.12 353 ILE A CA 1
ATOM 2712 C C . ILE A 1 353 ? 17.068 -1.951 -14.951 1.00 92.12 353 ILE A C 1
ATOM 2714 O O . ILE A 1 353 ? 17.134 -2.178 -16.160 1.00 92.12 353 ILE A O 1
ATOM 2718 N N . GLY A 1 354 ? 17.548 -0.817 -14.430 1.00 94.00 354 GLY A N 1
ATOM 2719 C CA . GLY A 1 354 ? 18.089 0.263 -15.259 1.00 94.00 354 GLY A CA 1
ATOM 2720 C C . GLY A 1 354 ? 19.396 -0.110 -15.962 1.00 94.00 354 GLY A C 1
ATOM 2721 O O . GLY A 1 354 ? 19.601 0.225 -17.132 1.00 94.00 354 GLY A O 1
ATOM 2722 N N . VAL A 1 355 ? 20.290 -0.824 -15.274 1.00 95.69 355 VAL A N 1
ATOM 2723 C CA . VAL A 1 355 ? 21.615 -1.167 -15.795 1.00 95.69 355 VAL A CA 1
ATOM 2724 C C . VAL A 1 355 ? 21.526 -2.173 -16.939 1.00 95.69 355 VAL A C 1
ATOM 2726 O O . VAL A 1 355 ? 22.257 -2.036 -17.921 1.00 95.69 355 VAL A O 1
ATOM 2729 N N . MET A 1 356 ? 20.576 -3.112 -16.878 1.00 94.25 356 MET A N 1
ATOM 2730 C CA . MET A 1 356 ? 20.376 -4.115 -17.924 1.00 94.25 356 MET A CA 1
ATOM 2731 C C . MET A 1 356 ? 20.076 -3.503 -19.297 1.00 94.25 356 MET A C 1
ATOM 2733 O O . MET A 1 356 ? 20.431 -4.110 -20.300 1.00 94.25 356 MET A O 1
ATOM 2737 N N . SER A 1 357 ? 19.525 -2.288 -19.375 1.00 92.75 357 SER A N 1
ATOM 2738 C CA . SER A 1 357 ? 19.219 -1.650 -20.665 1.00 92.75 357 SER A CA 1
ATOM 2739 C C . SER A 1 357 ? 20.430 -1.399 -21.573 1.00 92.75 357 SER A C 1
ATOM 2741 O O . SER A 1 357 ? 20.353 -1.615 -22.781 1.00 92.75 357 SER A O 1
ATOM 2743 N N . GLY A 1 358 ? 21.557 -0.966 -21.002 1.00 91.94 358 GLY A N 1
ATOM 2744 C CA . GLY A 1 358 ? 22.823 -0.788 -21.716 1.00 91.94 358 GLY A CA 1
ATOM 2745 C C . GLY A 1 358 ? 23.739 -2.004 -21.590 1.00 91.94 358 GLY A C 1
ATOM 2746 O O . GLY A 1 358 ? 24.368 -2.405 -22.570 1.00 91.94 358 GLY A O 1
ATOM 2747 N N . ALA A 1 359 ? 23.768 -2.650 -20.419 1.00 94.94 359 ALA A N 1
ATOM 2748 C CA . ALA A 1 359 ? 24.597 -3.830 -20.190 1.00 94.94 359 ALA A CA 1
ATOM 2749 C C . ALA A 1 359 ? 24.220 -4.998 -21.113 1.00 94.94 359 ALA A C 1
ATOM 2751 O O . ALA A 1 359 ? 25.110 -5.718 -21.557 1.00 94.94 359 ALA A O 1
ATOM 2752 N N . LEU A 1 360 ? 22.935 -5.166 -21.453 1.00 93.88 360 LEU A N 1
ATOM 2753 C CA . LEU A 1 360 ? 22.482 -6.206 -22.379 1.00 93.88 360 LEU A CA 1
ATOM 2754 C C . LEU A 1 360 ? 23.053 -6.023 -23.789 1.00 93.88 360 LEU A C 1
ATOM 2756 O O . LEU A 1 360 ? 23.414 -7.014 -24.417 1.00 93.88 360 LEU A O 1
ATOM 2760 N N . LEU A 1 361 ? 23.184 -4.783 -24.277 1.00 91.12 361 LEU A N 1
ATOM 2761 C CA . LEU A 1 361 ? 23.781 -4.507 -25.590 1.00 91.12 361 LEU A CA 1
ATOM 2762 C C . LEU A 1 361 ? 25.246 -4.953 -25.628 1.00 91.12 361 LEU A C 1
ATOM 2764 O O . LEU A 1 361 ? 25.653 -5.677 -26.534 1.00 91.12 361 LEU A O 1
ATOM 2768 N N . ALA A 1 362 ? 26.017 -4.559 -24.613 1.00 93.62 362 ALA A N 1
ATOM 2769 C CA . ALA A 1 362 ? 27.418 -4.942 -24.462 1.00 93.62 362 ALA A CA 1
ATOM 2770 C C . ALA A 1 362 ? 27.582 -6.462 -24.304 1.00 93.62 362 ALA A C 1
ATOM 2772 O O . ALA A 1 362 ? 28.396 -7.085 -24.980 1.00 93.62 362 ALA A O 1
ATOM 2773 N N . MET A 1 363 ? 26.768 -7.068 -23.437 1.00 94.75 363 MET A N 1
ATOM 2774 C CA . MET A 1 363 ? 26.768 -8.506 -23.166 1.00 94.75 363 MET A CA 1
ATOM 2775 C C . MET A 1 363 ? 26.390 -9.313 -24.411 1.00 94.75 363 MET A C 1
ATOM 2777 O O . MET A 1 363 ? 26.989 -10.352 -24.676 1.00 94.75 363 MET A O 1
ATOM 2781 N N . SER A 1 364 ? 25.430 -8.825 -25.201 1.00 93.69 364 SER A N 1
ATOM 2782 C CA . SER A 1 364 ? 25.021 -9.467 -26.447 1.00 93.69 364 SER A CA 1
ATOM 2783 C C . SER A 1 364 ? 26.132 -9.482 -27.488 1.00 93.69 364 SER A C 1
ATOM 2785 O O . SER A 1 364 ? 26.235 -10.473 -28.203 1.00 93.69 364 SER A O 1
ATOM 2787 N N . ARG A 1 365 ? 26.935 -8.415 -27.592 1.00 93.75 365 ARG A N 1
ATOM 2788 C CA . ARG A 1 365 ? 28.067 -8.344 -28.531 1.00 93.75 365 ARG A CA 1
ATOM 2789 C C . ARG A 1 365 ? 29.258 -9.181 -28.060 1.00 93.75 365 ARG A C 1
ATOM 2791 O O . ARG A 1 365 ? 29.912 -9.804 -28.885 1.00 93.75 365 ARG A O 1
ATOM 2798 N N . ASP A 1 366 ? 29.516 -9.212 -26.752 1.00 95.62 366 ASP A N 1
ATOM 2799 C CA . ASP A 1 366 ? 30.637 -9.955 -26.156 1.00 95.62 366 ASP A CA 1
ATOM 2800 C C . ASP A 1 366 ? 30.413 -11.479 -26.164 1.00 95.62 366 ASP A C 1
ATOM 2802 O O . ASP A 1 366 ? 31.337 -12.242 -26.429 1.00 95.62 366 ASP A O 1
ATOM 2806 N N . LEU A 1 367 ? 29.183 -11.931 -25.889 1.00 94.88 367 LEU A N 1
ATOM 2807 C CA . LEU A 1 367 ? 28.834 -13.357 -25.780 1.00 94.88 367 LEU A CA 1
ATOM 2808 C C . LEU A 1 367 ? 28.087 -13.915 -27.004 1.00 94.88 367 LEU A C 1
ATOM 2810 O O . LEU A 1 367 ? 27.649 -15.064 -26.958 1.00 94.88 367 LEU A O 1
ATOM 2814 N N . ASP A 1 368 ? 27.915 -13.107 -28.054 1.00 94.50 368 ASP A N 1
ATOM 2815 C CA . ASP A 1 368 ? 27.153 -13.432 -29.270 1.00 94.50 368 ASP A CA 1
ATOM 2816 C C . ASP A 1 368 ? 25.738 -13.968 -28.963 1.00 94.50 368 ASP A C 1
ATOM 2818 O O . ASP A 1 368 ? 25.325 -15.053 -29.379 1.00 94.50 368 ASP A O 1
ATOM 2822 N N . LEU A 1 369 ? 24.992 -13.216 -28.144 1.00 95.38 369 LEU A N 1
ATOM 2823 C CA . LEU A 1 369 ? 23.653 -13.622 -27.714 1.00 95.38 369 LEU A CA 1
ATOM 2824 C C . LEU A 1 369 ? 22.621 -13.396 -28.822 1.00 95.38 369 LEU A C 1
ATOM 2826 O O . LEU A 1 369 ? 22.373 -12.268 -29.257 1.00 95.38 369 LEU A O 1
ATOM 2830 N N . SER A 1 370 ? 21.917 -14.462 -29.186 1.00 95.44 370 SER A N 1
ATOM 2831 C CA . SER A 1 370 ? 20.731 -14.386 -30.042 1.00 95.44 370 SER A CA 1
ATOM 2832 C C . SER A 1 370 ? 19.585 -13.600 -29.383 1.00 95.44 370 SER A C 1
ATOM 2834 O O . SER A 1 370 ? 19.526 -13.446 -28.162 1.00 95.44 370 SER A O 1
ATOM 2836 N N . THR A 1 371 ? 18.626 -13.129 -30.184 1.00 93.38 371 THR A N 1
ATOM 2837 C CA . THR A 1 371 ? 17.487 -12.324 -29.705 1.00 93.38 371 THR A CA 1
ATOM 2838 C C . THR A 1 371 ? 16.696 -13.009 -28.590 1.00 93.38 371 THR A C 1
ATOM 2840 O O . THR A 1 371 ? 16.430 -12.390 -27.564 1.00 93.38 371 THR A O 1
ATOM 2843 N N . TRP A 1 372 ? 16.392 -14.301 -28.735 1.00 92.75 372 TRP A N 1
ATOM 2844 C CA . TRP A 1 372 ? 15.647 -15.044 -27.715 1.00 92.75 372 TRP A CA 1
ATOM 2845 C C . TRP A 1 372 ? 16.470 -15.256 -26.431 1.00 92.75 372 TRP A C 1
ATOM 2847 O O . TRP A 1 372 ? 15.914 -15.304 -25.336 1.00 92.75 372 TRP A O 1
ATOM 2857 N N . GLN A 1 373 ? 17.803 -15.342 -26.535 1.00 96.00 373 GLN A N 1
ATOM 2858 C CA . GLN A 1 373 ? 18.682 -15.404 -25.363 1.00 96.00 373 GLN A CA 1
ATOM 2859 C C . GLN A 1 373 ? 18.695 -14.074 -24.610 1.00 96.00 373 GLN A C 1
ATOM 2861 O O . GLN A 1 373 ? 18.624 -14.082 -23.384 1.00 96.00 373 GLN A O 1
ATOM 2866 N N . GLN A 1 374 ? 18.743 -12.943 -25.322 1.00 95.12 374 GLN A N 1
ATOM 2867 C CA . GLN A 1 374 ? 18.632 -11.614 -24.711 1.00 95.12 374 GLN A CA 1
ATOM 2868 C C . GLN A 1 374 ? 17.302 -11.463 -23.963 1.00 95.12 374 GLN A C 1
ATOM 2870 O O . GLN A 1 374 ? 17.286 -11.054 -22.802 1.00 95.12 374 GLN A O 1
ATOM 2875 N N . GLU A 1 375 ? 16.206 -11.875 -24.601 1.00 94.81 375 GLU A N 1
ATOM 2876 C CA . GLU A 1 375 ? 14.868 -11.875 -24.012 1.00 94.81 375 GLU A CA 1
ATOM 2877 C C . GLU A 1 375 ? 14.807 -12.689 -22.712 1.00 94.81 375 GLU A C 1
ATOM 2879 O O . GLU A 1 375 ? 14.346 -12.181 -21.687 1.00 94.81 375 GLU A O 1
ATOM 2884 N N . ILE A 1 376 ? 15.330 -13.923 -22.717 1.00 95.56 376 ILE A N 1
ATOM 2885 C CA . ILE A 1 376 ? 15.371 -14.770 -21.517 1.00 95.56 376 ILE A CA 1
ATOM 2886 C C . ILE A 1 376 ? 16.239 -14.147 -20.421 1.00 95.56 376 ILE A C 1
ATOM 2888 O O . ILE A 1 376 ? 15.819 -14.136 -19.265 1.00 95.56 376 ILE A O 1
ATOM 2892 N N . VAL A 1 377 ? 17.427 -13.627 -20.747 1.00 94.56 377 VAL A N 1
ATOM 2893 C CA . VAL A 1 377 ? 18.337 -13.010 -19.760 1.00 94.56 377 VAL A CA 1
ATOM 2894 C C . VAL A 1 377 ? 17.641 -11.884 -18.995 1.00 94.56 377 VAL A C 1
ATOM 2896 O O . VAL A 1 377 ? 17.814 -11.770 -17.777 1.00 94.56 377 VAL A O 1
ATOM 2899 N N . VAL A 1 378 ? 16.827 -11.086 -19.685 1.00 91.75 378 VAL A N 1
ATOM 2900 C CA . VAL A 1 378 ? 16.061 -10.004 -19.067 1.00 91.75 378 VAL A CA 1
ATOM 2901 C C . VAL A 1 378 ? 14.916 -10.557 -18.220 1.00 91.75 378 VAL A C 1
ATOM 2903 O O . VAL A 1 378 ? 14.907 -10.341 -17.008 1.00 91.75 378 VAL A O 1
ATOM 2906 N N . GLY A 1 379 ? 13.971 -11.290 -18.818 1.00 91.88 379 GLY A N 1
ATOM 2907 C CA . GLY A 1 379 ? 12.705 -11.579 -18.137 1.00 91.88 379 GLY A CA 1
ATOM 2908 C C . GLY A 1 379 ? 12.669 -12.845 -17.279 1.00 91.88 379 GLY A C 1
ATOM 2909 O O . GLY A 1 379 ? 11.751 -12.982 -16.473 1.00 91.88 379 GLY A O 1
ATOM 2910 N N . CYS A 1 380 ? 13.657 -13.750 -17.347 1.00 93.69 380 CYS A N 1
ATOM 2911 C CA . CYS A 1 380 ? 13.685 -14.925 -16.458 1.00 93.69 380 CYS A CA 1
ATOM 2912 C C . CYS A 1 380 ? 13.727 -14.542 -14.970 1.00 93.69 380 CYS A C 1
ATOM 2914 O O . CYS A 1 380 ? 13.163 -15.249 -14.132 1.00 93.69 380 CYS A O 1
ATOM 2916 N N . LEU A 1 381 ? 14.339 -13.397 -14.651 1.00 91.44 381 LEU A N 1
ATOM 2917 C CA . LEU A 1 381 ? 14.428 -12.873 -13.294 1.00 91.44 381 LEU A CA 1
ATOM 2918 C C . LEU A 1 381 ? 13.038 -12.629 -12.692 1.00 91.44 381 LEU A C 1
ATOM 2920 O O . LEU A 1 381 ? 12.805 -12.966 -11.532 1.00 91.44 381 LEU A O 1
ATOM 2924 N N . ASP A 1 382 ? 12.100 -12.112 -13.484 1.00 92.00 382 ASP A N 1
ATOM 2925 C CA . ASP A 1 382 ? 10.732 -11.838 -13.044 1.00 92.00 382 ASP A CA 1
ATOM 2926 C C . ASP A 1 382 ? 9.953 -13.124 -12.724 1.00 92.00 382 ASP A C 1
ATOM 2928 O O . ASP A 1 382 ? 9.217 -13.179 -11.738 1.00 92.00 382 ASP A O 1
ATOM 2932 N N . PHE A 1 383 ? 10.156 -14.201 -13.489 1.00 93.19 383 PHE A N 1
ATOM 2933 C CA . PHE A 1 383 ? 9.536 -15.499 -13.191 1.00 93.19 383 PHE A CA 1
ATOM 2934 C C . PHE A 1 383 ? 10.032 -16.084 -11.866 1.00 93.19 383 PHE A C 1
ATOM 2936 O O . PHE A 1 383 ? 9.238 -16.597 -11.075 1.00 93.19 383 PHE A O 1
ATOM 2943 N N . VAL A 1 384 ? 11.333 -15.971 -11.587 1.00 92.38 384 VAL A N 1
ATOM 2944 C CA . VAL A 1 384 ? 11.887 -16.388 -10.291 1.00 92.38 384 VAL A CA 1
ATOM 2945 C C . VAL A 1 384 ? 11.390 -15.472 -9.171 1.00 92.38 384 VAL A C 1
ATOM 2947 O O . VAL A 1 384 ? 11.026 -15.947 -8.093 1.00 92.38 384 VAL A O 1
ATOM 2950 N N . SER A 1 385 ? 11.288 -14.171 -9.445 1.00 89.56 385 SER A N 1
ATOM 2951 C CA . SER A 1 385 ? 10.741 -13.188 -8.511 1.00 89.56 385 SER A CA 1
ATOM 2952 C C . SER A 1 385 ? 9.290 -13.505 -8.124 1.00 89.56 385 SER A C 1
ATOM 2954 O O . SER A 1 385 ? 8.930 -13.413 -6.950 1.00 89.56 385 SER A O 1
ATOM 2956 N N . ALA A 1 386 ? 8.474 -13.986 -9.069 1.00 90.44 386 ALA A N 1
ATOM 2957 C CA . ALA A 1 386 ? 7.106 -14.436 -8.808 1.00 90.44 386 ALA A CA 1
ATOM 2958 C C . ALA A 1 386 ? 7.048 -15.607 -7.810 1.00 90.44 386 ALA A C 1
ATOM 2960 O O . ALA A 1 386 ? 6.215 -15.603 -6.901 1.00 90.44 386 ALA A O 1
ATOM 2961 N N . ALA A 1 387 ? 7.958 -16.581 -7.928 1.00 87.81 387 ALA A N 1
ATOM 2962 C CA . ALA A 1 387 ? 8.070 -17.670 -6.956 1.00 87.81 387 ALA A CA 1
ATOM 2963 C C . ALA A 1 387 ? 8.471 -17.143 -5.565 1.00 87.81 387 ALA A C 1
ATOM 2965 O O . ALA A 1 387 ? 7.908 -17.569 -4.554 1.00 87.81 387 ALA A O 1
ATOM 2966 N N . GLY A 1 388 ? 9.377 -16.159 -5.519 1.00 82.38 388 GLY A N 1
ATOM 2967 C CA . GLY A 1 388 ? 9.740 -15.438 -4.297 1.00 82.38 388 GLY A CA 1
ATOM 2968 C C . GLY A 1 388 ? 8.567 -14.681 -3.661 1.00 82.38 388 GLY A C 1
ATOM 2969 O O . GLY A 1 388 ? 8.421 -14.715 -2.444 1.00 82.38 388 GLY A O 1
ATOM 2970 N N . ALA A 1 389 ? 7.678 -14.081 -4.458 1.00 80.00 389 ALA A N 1
ATOM 2971 C CA . ALA A 1 389 ? 6.485 -13.381 -3.966 1.00 80.00 389 ALA A CA 1
ATOM 2972 C C . ALA A 1 389 ? 5.462 -14.320 -3.297 1.00 80.00 389 ALA A C 1
ATOM 2974 O O . ALA A 1 389 ? 4.837 -13.950 -2.300 1.00 80.00 389 ALA A O 1
ATOM 2975 N N . ILE A 1 390 ? 5.315 -15.546 -3.814 1.00 83.00 390 ILE A N 1
ATOM 2976 C CA . ILE A 1 390 ? 4.435 -16.576 -3.235 1.00 83.00 390 ILE A CA 1
ATOM 2977 C C . ILE A 1 390 ? 5.085 -17.212 -1.997 1.00 83.00 390 ILE A C 1
ATOM 2979 O O . ILE A 1 390 ? 4.427 -17.389 -0.971 1.00 83.00 390 ILE A O 1
ATOM 2983 N N . GLY A 1 391 ? 6.375 -17.555 -2.080 1.00 80.31 391 GLY A N 1
ATOM 2984 C CA . GLY A 1 391 ? 7.107 -18.245 -1.014 1.00 80.31 391 GLY A CA 1
ATOM 2985 C C . GLY A 1 391 ? 7.570 -17.344 0.136 1.00 80.31 391 GLY A C 1
ATOM 2986 O O . GLY A 1 391 ? 7.737 -17.820 1.259 1.00 80.31 391 GLY A O 1
ATOM 2987 N N . GLY A 1 392 ? 7.744 -16.043 -0.114 1.00 76.06 392 GLY A N 1
ATOM 2988 C CA . GLY A 1 392 ? 8.299 -15.078 0.837 1.00 76.06 392 GLY A CA 1
ATOM 2989 C C . GLY A 1 392 ? 7.484 -14.954 2.122 1.00 76.06 392 GLY A C 1
ATOM 2990 O O . GLY A 1 392 ? 8.060 -14.870 3.203 1.00 76.06 392 GLY A O 1
ATOM 2991 N N . GLY A 1 393 ? 6.152 -15.048 2.030 1.00 73.25 393 GLY A N 1
ATOM 2992 C CA . GLY A 1 393 ? 5.276 -15.040 3.204 1.00 73.25 393 GLY A CA 1
ATOM 2993 C C . GLY A 1 393 ? 5.481 -16.255 4.116 1.00 73.25 393 GLY A C 1
ATOM 2994 O O . GLY A 1 393 ? 5.545 -16.106 5.332 1.00 73.25 393 GLY A O 1
ATOM 2995 N N . ALA A 1 394 ? 5.646 -17.454 3.547 1.00 75.62 394 ALA A N 1
ATOM 2996 C CA . ALA A 1 394 ? 5.907 -18.668 4.326 1.00 75.62 394 ALA A CA 1
ATOM 2997 C C . ALA A 1 394 ? 7.304 -18.650 4.967 1.00 75.62 394 ALA A C 1
ATOM 2999 O O . ALA A 1 394 ? 7.479 -19.080 6.107 1.00 75.62 394 ALA A O 1
ATOM 3000 N N . LEU A 1 395 ? 8.297 -18.121 4.247 1.00 82.56 395 LEU A N 1
ATOM 3001 C CA . LEU A 1 395 ? 9.646 -17.925 4.774 1.00 82.56 395 LEU A CA 1
ATOM 3002 C C . LEU A 1 395 ? 9.653 -16.943 5.947 1.00 82.56 395 LEU A C 1
ATOM 3004 O O . LEU A 1 395 ? 10.245 -17.262 6.976 1.00 82.56 395 LEU A O 1
ATOM 3008 N N . TYR A 1 396 ? 8.947 -15.816 5.818 1.00 82.69 396 TYR A N 1
ATOM 3009 C CA . TYR A 1 396 ? 8.774 -14.833 6.886 1.00 82.69 396 TYR A CA 1
ATOM 3010 C C . TYR A 1 396 ? 8.166 -15.455 8.143 1.00 82.69 396 TYR A C 1
ATOM 3012 O O . TYR A 1 396 ? 8.756 -15.329 9.211 1.00 82.69 396 TYR A O 1
ATOM 3020 N N . VAL A 1 397 ? 7.043 -16.171 8.017 1.00 79.31 397 VAL A N 1
ATOM 3021 C CA . VAL A 1 397 ? 6.368 -16.794 9.168 1.00 79.31 397 VAL A CA 1
ATOM 3022 C C . VAL A 1 397 ? 7.321 -17.719 9.927 1.00 79.31 397 VAL A C 1
ATOM 3024 O O . VAL A 1 397 ? 7.407 -17.630 11.145 1.00 79.31 397 VAL A O 1
ATOM 3027 N N . ASN A 1 398 ? 8.093 -18.544 9.216 1.00 81.12 398 ASN A N 1
ATOM 3028 C CA . ASN A 1 398 ? 8.942 -19.558 9.844 1.00 81.12 398 ASN A CA 1
ATOM 3029 C C . ASN A 1 398 ? 10.312 -19.039 10.321 1.00 81.12 398 ASN A C 1
ATOM 3031 O O . ASN A 1 398 ? 10.904 -19.630 11.219 1.00 81.12 398 ASN A O 1
ATOM 3035 N N . HIS A 1 399 ? 10.863 -17.992 9.697 1.00 85.81 399 HIS A N 1
ATOM 3036 C CA . HIS A 1 399 ? 12.259 -17.580 9.913 1.00 85.81 399 HIS A CA 1
ATOM 3037 C C . HIS A 1 399 ? 12.432 -16.111 10.327 1.00 85.81 399 HIS A C 1
ATOM 3039 O O . HIS A 1 399 ? 13.563 -15.715 10.622 1.00 85.81 399 HIS A O 1
ATOM 3045 N N . GLY A 1 400 ? 11.375 -15.298 10.368 1.00 86.50 400 GLY A N 1
ATOM 3046 C CA . GLY A 1 400 ? 11.459 -13.856 10.630 1.00 86.50 400 GLY A CA 1
ATOM 3047 C C . GLY A 1 400 ? 11.987 -13.050 9.435 1.00 86.50 400 GLY A C 1
ATOM 3048 O O . GLY A 1 400 ? 12.595 -13.589 8.502 1.00 86.50 400 GLY A O 1
ATOM 3049 N N . MET A 1 401 ? 11.750 -11.737 9.424 1.00 87.62 401 MET A N 1
ATOM 3050 C CA . MET A 1 401 ? 12.069 -10.875 8.280 1.00 87.62 401 MET A CA 1
ATOM 3051 C C . MET A 1 401 ? 13.561 -10.638 8.113 1.00 87.62 401 MET A C 1
ATOM 3053 O O . MET A 1 401 ? 14.051 -10.667 6.983 1.00 87.62 401 MET A O 1
ATOM 3057 N N . VAL A 1 402 ? 14.309 -10.441 9.202 1.00 90.31 402 VAL A N 1
ATOM 3058 C CA . VAL A 1 402 ? 15.735 -10.073 9.111 1.00 90.31 402 VAL A CA 1
ATOM 3059 C C . VAL A 1 402 ? 16.544 -11.191 8.451 1.00 90.31 402 VAL A C 1
ATOM 3061 O O . VAL A 1 402 ? 17.425 -10.935 7.623 1.00 90.31 402 VAL A O 1
ATOM 3064 N N . ARG A 1 403 ? 16.215 -12.453 8.753 1.00 91.25 403 ARG A N 1
ATOM 3065 C CA . ARG A 1 403 ? 16.849 -13.618 8.113 1.00 91.25 403 ARG A CA 1
ATOM 3066 C C . ARG A 1 403 ? 16.499 -13.702 6.630 1.00 91.25 403 ARG A C 1
ATOM 3068 O O . ARG A 1 403 ? 17.374 -14.005 5.820 1.00 91.25 403 ARG A O 1
ATOM 3075 N N . CYS A 1 404 ? 15.259 -13.386 6.265 1.00 90.69 404 CYS A N 1
ATOM 3076 C CA . CYS A 1 404 ? 14.842 -13.394 4.870 1.00 90.69 404 CYS A CA 1
ATOM 3077 C C . CYS A 1 404 ? 15.491 -12.260 4.059 1.00 90.69 404 CYS A C 1
ATOM 3079 O O . CYS A 1 404 ? 15.949 -12.507 2.946 1.00 90.69 404 CYS A O 1
ATOM 3081 N N . VAL A 1 405 ? 15.626 -11.053 4.625 1.00 91.12 405 VAL A N 1
ATOM 3082 C CA . VAL A 1 405 ? 16.384 -9.945 4.009 1.00 91.12 405 VAL A CA 1
ATOM 3083 C C . VAL A 1 405 ? 17.848 -10.343 3.805 1.00 91.12 405 VAL A C 1
ATOM 3085 O O . VAL A 1 405 ? 18.414 -10.108 2.739 1.00 91.12 405 VAL A O 1
ATOM 3088 N N . ARG A 1 406 ? 18.463 -11.019 4.784 1.00 92.50 406 ARG A N 1
ATOM 3089 C CA . ARG A 1 406 ? 19.835 -11.531 4.654 1.00 92.50 406 ARG A CA 1
ATOM 3090 C C . ARG A 1 406 ? 19.971 -12.535 3.507 1.00 92.50 406 ARG A C 1
ATOM 3092 O O . ARG A 1 406 ? 20.907 -12.430 2.717 1.00 92.50 406 ARG A O 1
ATOM 3099 N N . LEU A 1 407 ? 19.039 -13.482 3.400 1.00 92.25 407 LEU A N 1
ATOM 3100 C CA . LEU A 1 407 ? 19.003 -14.450 2.303 1.00 92.25 407 LEU A CA 1
ATOM 3101 C C . LEU A 1 407 ? 18.807 -13.759 0.946 1.00 92.25 407 LEU A C 1
ATOM 3103 O O . LEU A 1 407 ? 19.455 -14.140 -0.029 1.00 92.25 407 LEU A O 1
ATOM 3107 N N . ALA A 1 408 ? 17.962 -12.727 0.893 1.00 92.31 408 ALA A N 1
ATOM 3108 C CA . ALA A 1 408 ? 17.713 -11.954 -0.317 1.00 92.31 408 ALA A CA 1
ATOM 3109 C C . ALA A 1 408 ? 18.992 -11.270 -0.826 1.00 92.31 408 ALA A C 1
ATOM 3111 O O . ALA A 1 408 ? 19.367 -11.427 -1.987 1.00 92.31 408 ALA A O 1
ATOM 3112 N N . ILE A 1 409 ? 19.705 -10.588 0.074 1.00 93.12 409 ILE A N 1
ATOM 3113 C CA . ILE A 1 409 ? 20.972 -9.897 -0.201 1.00 93.12 409 ILE A CA 1
ATOM 3114 C C . ILE A 1 409 ? 22.052 -10.882 -0.666 1.00 93.12 409 ILE A C 1
ATOM 3116 O O . ILE A 1 409 ? 22.721 -10.627 -1.666 1.00 93.12 409 ILE A O 1
ATOM 3120 N N . LEU A 1 410 ? 22.208 -12.021 0.018 1.00 94.19 410 LEU A N 1
ATOM 3121 C CA . LEU A 1 410 ? 23.203 -13.037 -0.347 1.00 94.19 410 LEU A CA 1
ATOM 3122 C C . LEU A 1 410 ? 22.916 -13.671 -1.711 1.00 94.19 410 LEU A C 1
ATOM 3124 O O . LEU A 1 410 ? 23.833 -13.838 -2.512 1.00 94.19 410 LEU A O 1
ATOM 3128 N N . SER A 1 411 ? 21.651 -13.996 -1.984 1.00 94.25 411 SER A N 1
ATOM 3129 C CA . SER A 1 411 ? 21.243 -14.591 -3.262 1.00 94.25 411 SER A CA 1
ATOM 3130 C C . SER A 1 411 ? 21.440 -13.603 -4.412 1.00 94.25 411 SER A C 1
ATOM 3132 O O . SER A 1 411 ? 21.987 -13.965 -5.451 1.00 94.25 411 SER A O 1
ATOM 3134 N N . TYR A 1 412 ? 21.085 -12.330 -4.200 1.00 94.50 412 TYR A N 1
ATOM 3135 C CA . TYR A 1 412 ? 21.339 -11.261 -5.164 1.00 94.50 412 TYR A CA 1
ATOM 3136 C C . TYR A 1 412 ? 22.840 -11.091 -5.445 1.00 94.50 412 TYR A C 1
ATOM 3138 O O . TYR A 1 412 ? 23.258 -11.118 -6.602 1.00 94.50 412 TYR A O 1
ATOM 3146 N N . ALA A 1 413 ? 23.663 -10.987 -4.394 1.00 95.62 413 ALA A N 1
ATOM 3147 C CA . ALA A 1 413 ? 25.112 -10.844 -4.523 1.00 95.62 413 ALA A CA 1
ATOM 3148 C C . ALA A 1 413 ? 25.739 -12.018 -5.288 1.00 95.62 413 ALA A C 1
ATOM 3150 O O . ALA A 1 413 ? 26.525 -11.808 -6.211 1.00 95.62 413 ALA A O 1
ATOM 3151 N N . ALA A 1 414 ? 25.357 -13.250 -4.938 1.00 96.75 414 ALA A N 1
ATOM 3152 C CA . ALA A 1 414 ? 25.822 -14.451 -5.620 1.00 96.75 414 ALA A CA 1
ATOM 3153 C C . ALA A 1 414 ? 25.440 -14.438 -7.107 1.00 96.75 414 ALA A C 1
ATOM 3155 O O . ALA A 1 414 ? 26.290 -14.703 -7.954 1.00 96.75 414 ALA A O 1
ATOM 3156 N N . GLY A 1 415 ? 24.197 -14.066 -7.431 1.00 96.19 415 GLY A N 1
ATOM 3157 C CA . GLY A 1 415 ? 23.735 -13.931 -8.811 1.00 96.19 415 GLY A CA 1
ATOM 3158 C C . GLY A 1 415 ? 24.576 -12.943 -9.619 1.00 96.19 415 GLY A C 1
ATOM 3159 O O . GLY A 1 415 ? 25.071 -13.296 -10.687 1.00 96.19 415 GLY A O 1
ATOM 3160 N N . MET A 1 416 ? 24.818 -11.744 -9.082 1.00 95.25 416 MET A N 1
ATOM 3161 C CA . MET A 1 416 ? 25.609 -10.712 -9.767 1.00 95.25 416 MET A CA 1
ATOM 3162 C C . MET A 1 416 ? 27.075 -11.105 -9.956 1.00 95.25 416 MET A C 1
ATOM 3164 O O . MET A 1 416 ? 27.644 -10.840 -11.013 1.00 95.25 416 MET A O 1
ATOM 3168 N N . ILE A 1 417 ? 27.678 -11.797 -8.983 1.00 97.00 417 ILE A N 1
ATOM 3169 C CA . ILE A 1 417 ? 29.037 -12.343 -9.116 1.00 97.00 417 ILE A CA 1
ATOM 3170 C C . ILE A 1 417 ? 29.085 -13.401 -10.223 1.00 97.00 417 ILE A C 1
ATOM 3172 O O . ILE A 1 417 ? 29.996 -13.375 -11.048 1.00 97.00 417 ILE A O 1
ATOM 3176 N N . ILE A 1 418 ? 28.101 -14.308 -10.274 1.00 97.38 418 ILE A N 1
ATOM 3177 C CA . ILE A 1 418 ? 28.019 -15.334 -11.322 1.00 97.38 418 ILE A CA 1
ATOM 3178 C C . ILE A 1 418 ? 27.882 -14.677 -12.698 1.00 97.38 418 ILE A C 1
ATOM 3180 O O . ILE A 1 418 ? 28.634 -15.026 -13.608 1.00 97.38 418 ILE A O 1
ATOM 3184 N N . VAL A 1 419 ? 26.977 -13.700 -12.852 1.00 96.62 419 VAL A N 1
ATOM 3185 C CA . VAL A 1 419 ? 26.812 -12.965 -14.116 1.00 96.62 419 VAL A CA 1
ATOM 3186 C C . VAL A 1 419 ? 28.126 -12.284 -14.495 1.00 96.62 419 VAL A C 1
ATOM 3188 O O . VAL A 1 419 ? 28.651 -12.554 -15.569 1.00 96.62 419 VAL A O 1
ATOM 3191 N N . ALA A 1 420 ? 28.726 -11.490 -13.605 1.00 96.38 420 ALA A N 1
ATOM 3192 C CA . ALA A 1 420 ? 29.979 -10.784 -13.881 1.00 96.38 420 ALA A CA 1
ATOM 3193 C C . ALA A 1 420 ? 31.160 -11.716 -14.211 1.00 96.38 420 ALA A C 1
ATOM 3195 O O . ALA A 1 420 ? 32.068 -11.323 -14.942 1.00 96.38 420 ALA A O 1
ATOM 3196 N N . ALA A 1 421 ? 31.160 -12.951 -13.702 1.00 96.44 421 ALA A N 1
ATOM 3197 C CA . ALA A 1 421 ? 32.167 -13.971 -13.992 1.00 96.44 421 ALA A CA 1
ATOM 3198 C C . ALA A 1 421 ? 31.836 -14.840 -15.223 1.00 96.44 421 ALA A C 1
ATOM 3200 O O . ALA A 1 421 ? 32.605 -15.738 -15.559 1.00 96.44 421 ALA A O 1
ATOM 3201 N N . SER A 1 422 ? 30.719 -14.596 -15.911 1.00 96.50 422 SER A N 1
ATOM 3202 C CA . SER A 1 422 ? 30.236 -15.462 -16.992 1.00 96.50 422 SER A CA 1
ATOM 3203 C C . SER A 1 422 ? 31.029 -15.306 -18.293 1.00 96.50 422 SER A C 1
ATOM 3205 O O . SER A 1 422 ? 31.463 -14.215 -18.649 1.00 96.50 422 SER A O 1
ATOM 3207 N N . PHE A 1 423 ? 31.178 -16.402 -19.033 1.00 95.25 423 PHE A N 1
ATOM 3208 C CA . PHE A 1 423 ? 31.757 -16.479 -20.385 1.00 95.25 423 PHE A CA 1
ATOM 3209 C C . PHE A 1 423 ? 30.806 -17.158 -21.382 1.00 95.25 423 PHE A C 1
ATOM 3211 O O . PHE A 1 423 ? 31.179 -17.447 -22.513 1.00 95.25 423 PHE A O 1
ATOM 3218 N N . SER A 1 424 ? 29.582 -17.473 -20.955 1.00 95.38 424 SER A N 1
ATOM 3219 C CA . SER A 1 424 ? 28.570 -18.120 -21.788 1.00 95.38 424 SER A CA 1
ATOM 3220 C C . SER A 1 424 ? 27.165 -17.723 -21.350 1.00 95.38 424 SER A C 1
ATOM 3222 O O . SER A 1 424 ? 26.933 -17.406 -20.180 1.00 95.38 424 SER A O 1
ATOM 3224 N N . TYR A 1 425 ? 26.211 -17.825 -22.277 1.00 95.50 425 TYR A N 1
ATOM 3225 C CA . TYR A 1 425 ? 24.786 -17.613 -22.016 1.00 95.50 425 TYR A CA 1
ATOM 3226 C C . TYR A 1 425 ? 24.268 -18.418 -20.813 1.00 95.50 425 TYR A C 1
ATOM 3228 O O . TYR A 1 425 ? 23.549 -17.883 -19.975 1.00 95.50 425 TYR A O 1
ATOM 3236 N N . VAL A 1 426 ? 24.651 -19.695 -20.694 1.00 96.31 426 VAL A N 1
ATOM 3237 C CA . VAL A 1 426 ? 24.150 -20.581 -19.627 1.00 96.31 426 VAL A CA 1
ATOM 3238 C C . VAL A 1 426 ? 24.567 -20.079 -18.245 1.00 96.31 426 VAL A C 1
ATOM 3240 O O . VAL A 1 426 ? 23.770 -20.121 -17.312 1.00 96.31 426 VAL A O 1
ATOM 3243 N N . GLN A 1 427 ? 25.791 -19.566 -18.107 1.00 96.50 427 GLN A N 1
ATOM 3244 C CA . GLN A 1 427 ? 26.266 -19.003 -16.842 1.00 96.50 427 GLN A CA 1
ATOM 3245 C C . GLN A 1 427 ? 25.529 -17.708 -16.492 1.00 96.50 427 GLN A C 1
ATOM 3247 O O . GLN A 1 427 ? 25.098 -17.556 -15.350 1.00 96.50 427 GLN A O 1
ATOM 3252 N N . VAL A 1 428 ? 25.295 -16.833 -17.480 1.00 96.50 428 VAL A N 1
ATOM 3253 C CA . VAL A 1 428 ? 24.481 -15.623 -17.286 1.00 96.50 428 VAL A CA 1
ATOM 3254 C C . VAL A 1 428 ? 23.076 -16.008 -16.836 1.00 96.50 428 VAL A C 1
ATOM 3256 O O . VAL A 1 428 ? 22.591 -15.488 -15.837 1.00 96.50 428 VAL A O 1
ATOM 3259 N N . PHE A 1 429 ? 22.443 -16.962 -17.522 1.00 96.12 429 PHE A N 1
ATOM 3260 C CA . PHE A 1 429 ? 21.117 -17.461 -17.173 1.00 96.12 429 PHE A CA 1
ATOM 3261 C C . PHE A 1 429 ? 21.068 -17.983 -15.731 1.00 96.12 429 PHE A C 1
ATOM 3263 O O . PHE A 1 429 ? 20.221 -17.547 -14.956 1.00 96.12 429 PHE A O 1
ATOM 3270 N N . ILE A 1 430 ? 22.014 -18.838 -15.326 1.00 96.69 430 ILE A N 1
ATOM 3271 C CA . ILE A 1 430 ? 22.105 -19.332 -13.942 1.00 96.69 430 ILE A CA 1
ATOM 3272 C C . ILE A 1 430 ? 22.267 -18.168 -12.956 1.00 96.69 430 ILE A C 1
ATOM 3274 O O . ILE A 1 430 ? 21.575 -18.129 -11.939 1.00 96.69 430 ILE A O 1
ATOM 3278 N N . GLY A 1 431 ? 23.134 -17.200 -13.260 1.00 96.25 431 GLY A N 1
ATOM 3279 C CA . GLY A 1 431 ? 23.330 -16.015 -12.428 1.00 96.25 431 GLY A CA 1
ATOM 3280 C C . GLY A 1 431 ? 22.054 -15.184 -12.266 1.00 96.25 431 GLY A C 1
ATOM 3281 O O . GLY A 1 431 ? 21.734 -14.774 -11.150 1.00 96.25 431 GLY A O 1
ATOM 3282 N N . ARG A 1 432 ? 21.269 -15.010 -13.338 1.00 95.19 432 ARG A N 1
ATOM 3283 C CA . ARG A 1 432 ? 19.966 -14.320 -13.299 1.00 95.19 432 ARG A CA 1
ATOM 3284 C C . ARG A 1 432 ? 18.926 -15.093 -12.490 1.00 95.19 432 ARG A C 1
ATOM 3286 O O . ARG A 1 432 ? 18.182 -14.470 -11.738 1.00 95.19 432 ARG A O 1
ATOM 3293 N N . ILE A 1 433 ? 18.909 -16.427 -12.565 1.00 95.31 433 ILE A N 1
ATOM 3294 C CA . ILE A 1 433 ? 18.031 -17.259 -11.726 1.00 95.31 433 ILE A CA 1
ATOM 3295 C C . ILE A 1 433 ? 18.394 -17.109 -10.243 1.00 95.31 433 ILE A C 1
ATOM 3297 O O . ILE A 1 433 ? 17.521 -16.832 -9.424 1.00 95.31 433 ILE A O 1
ATOM 3301 N N . VAL A 1 434 ? 19.678 -17.231 -9.887 1.00 95.19 434 VAL A N 1
ATOM 3302 C CA . VAL A 1 434 ? 20.146 -17.087 -8.495 1.00 95.19 434 VAL A CA 1
ATOM 3303 C C . VAL A 1 434 ? 19.872 -15.675 -7.966 1.00 95.19 434 VAL A C 1
ATOM 3305 O O . VAL A 1 434 ? 19.329 -15.518 -6.872 1.00 95.19 434 VAL A O 1
ATOM 3308 N N . GLY A 1 435 ? 20.170 -14.648 -8.766 1.00 92.75 435 GLY A N 1
ATOM 3309 C CA . GLY A 1 435 ? 19.882 -13.257 -8.421 1.00 92.75 435 GLY A CA 1
ATOM 3310 C C . GLY A 1 435 ? 18.384 -12.990 -8.264 1.00 92.75 435 GLY A C 1
ATOM 3311 O O . GLY A 1 435 ? 17.975 -12.309 -7.323 1.00 92.75 435 GLY A O 1
ATOM 3312 N N . GLY A 1 436 ? 17.556 -13.597 -9.118 1.00 91.25 436 GLY A N 1
ATOM 3313 C CA . GLY A 1 436 ? 16.101 -13.468 -9.098 1.00 91.25 436 GLY A CA 1
ATOM 3314 C C . GLY A 1 436 ? 15.440 -14.000 -7.830 1.00 91.25 436 GLY A C 1
ATOM 3315 O O . GLY A 1 436 ? 14.428 -13.444 -7.406 1.00 91.25 436 GLY A O 1
ATOM 3316 N N . ILE A 1 437 ? 16.035 -14.994 -7.158 1.00 91.00 437 ILE A N 1
ATOM 3317 C CA . ILE A 1 437 ? 15.590 -15.423 -5.818 1.00 91.00 437 ILE A CA 1
ATOM 3318 C C . ILE A 1 437 ? 15.725 -14.253 -4.839 1.00 91.00 437 ILE A C 1
ATOM 3320 O O . ILE A 1 437 ? 14.797 -13.953 -4.086 1.00 91.00 437 ILE A O 1
ATOM 3324 N N . GLY A 1 438 ? 16.867 -13.559 -4.884 1.00 90.81 438 GLY A N 1
ATOM 3325 C CA . GLY A 1 438 ? 17.124 -12.383 -4.061 1.00 90.81 438 GLY A CA 1
ATOM 3326 C C . GLY A 1 438 ? 16.150 -11.244 -4.339 1.00 90.81 438 GLY A C 1
ATOM 3327 O O . GLY A 1 438 ? 15.570 -10.684 -3.407 1.00 90.81 438 GLY A O 1
ATOM 3328 N N . VAL A 1 439 ? 15.906 -10.957 -5.620 1.00 89.25 439 VAL A N 1
ATOM 3329 C CA . VAL A 1 439 ? 14.943 -9.930 -6.040 1.00 89.25 439 VAL A CA 1
ATOM 3330 C C . VAL A 1 439 ? 13.518 -10.266 -5.587 1.00 89.25 439 VAL A C 1
ATOM 3332 O O . VAL A 1 439 ? 12.830 -9.404 -5.039 1.00 89.25 439 VAL A O 1
ATOM 3335 N N . GLY A 1 440 ? 13.084 -11.518 -5.751 1.00 86.75 440 GLY A N 1
ATOM 3336 C CA . GLY A 1 440 ? 11.754 -11.978 -5.344 1.00 86.75 440 GLY A CA 1
ATOM 3337 C C . GLY A 1 440 ? 11.499 -11.862 -3.849 1.00 86.75 440 GLY A C 1
ATOM 3338 O O . GLY A 1 440 ? 10.473 -11.323 -3.432 1.00 86.75 440 GLY A O 1
ATOM 3339 N N . LEU A 1 441 ? 12.451 -12.324 -3.035 1.00 87.75 441 LEU A N 1
ATOM 3340 C CA . LEU A 1 441 ? 12.371 -12.183 -1.580 1.00 87.75 441 LEU A CA 1
ATOM 3341 C C . LEU A 1 441 ? 12.365 -10.708 -1.164 1.00 87.75 441 LEU A C 1
ATOM 3343 O O . LEU A 1 441 ? 11.570 -10.316 -0.312 1.00 87.75 441 LEU A O 1
ATOM 3347 N N . GLY A 1 442 ? 13.194 -9.883 -1.808 1.00 87.19 442 GLY A N 1
ATOM 3348 C CA . GLY A 1 442 ? 13.219 -8.437 -1.608 1.00 87.19 442 GLY A CA 1
ATOM 3349 C C . GLY A 1 442 ? 11.861 -7.783 -1.795 1.00 87.19 442 GLY A C 1
ATOM 3350 O O . GLY A 1 442 ? 11.346 -7.153 -0.875 1.00 87.19 442 GLY A O 1
ATOM 3351 N N . PHE A 1 443 ? 11.251 -7.974 -2.965 1.00 81.81 443 PHE A N 1
ATOM 3352 C CA . PHE A 1 443 ? 9.946 -7.388 -3.265 1.00 81.81 443 PHE A CA 1
ATOM 3353 C C . PHE A 1 443 ? 8.850 -7.835 -2.299 1.00 81.81 443 PHE A C 1
ATOM 3355 O O . PHE A 1 443 ? 7.979 -7.034 -1.973 1.00 81.81 443 PHE A O 1
ATOM 3362 N N . ALA A 1 444 ? 8.889 -9.085 -1.835 1.00 80.44 444 ALA A N 1
ATOM 3363 C CA . ALA A 1 444 ? 7.886 -9.616 -0.919 1.00 80.44 444 ALA A CA 1
ATOM 3364 C C . ALA A 1 444 ? 8.031 -9.075 0.513 1.00 80.44 444 ALA A C 1
ATOM 3366 O O . ALA A 1 444 ? 7.036 -8.776 1.168 1.00 80.44 444 ALA A O 1
ATOM 3367 N N . ILE A 1 445 ? 9.264 -8.980 1.018 1.00 85.31 445 ILE A N 1
ATOM 3368 C CA . ILE A 1 445 ? 9.526 -8.782 2.451 1.00 85.31 445 ILE A CA 1
ATOM 3369 C C . ILE A 1 445 ? 9.811 -7.323 2.788 1.00 85.31 445 ILE A C 1
ATOM 3371 O O . ILE A 1 445 ? 9.352 -6.831 3.811 1.00 85.31 445 ILE A O 1
ATOM 3375 N N . CYS A 1 446 ? 10.549 -6.607 1.945 1.00 88.25 446 CYS A N 1
ATOM 3376 C CA . CYS A 1 446 ? 11.020 -5.258 2.242 1.00 88.25 446 CYS A CA 1
ATOM 3377 C C . CYS A 1 446 ? 9.910 -4.219 2.505 1.00 88.25 446 CYS A C 1
ATOM 3379 O O . CYS A 1 446 ? 9.959 -3.573 3.555 1.00 88.25 446 CYS A O 1
ATOM 3381 N N . PRO A 1 447 ? 8.901 -4.039 1.629 1.00 84.50 447 PRO A N 1
ATOM 3382 C CA . PRO A 1 447 ? 7.825 -3.081 1.895 1.00 84.50 447 PRO A CA 1
ATOM 3383 C C . PRO A 1 447 ? 6.979 -3.485 3.112 1.00 84.50 447 PRO A C 1
ATOM 3385 O O . PRO A 1 447 ? 6.566 -2.627 3.891 1.00 84.50 447 PRO A O 1
ATOM 3388 N N . GLN A 1 448 ? 6.783 -4.790 3.324 1.00 82.12 448 GLN A N 1
ATOM 3389 C CA . GLN A 1 448 ? 6.073 -5.322 4.486 1.00 82.12 448 GLN A CA 1
ATOM 3390 C C . GLN A 1 448 ? 6.843 -5.057 5.789 1.00 82.12 448 GLN A C 1
ATOM 3392 O O . GLN A 1 448 ? 6.249 -4.653 6.785 1.00 82.12 448 GLN A O 1
ATOM 3397 N N . TYR A 1 449 ? 8.168 -5.213 5.773 1.00 88.31 449 TYR A N 1
ATOM 3398 C CA . TYR A 1 449 ? 9.034 -4.910 6.909 1.00 88.31 449 TYR A CA 1
ATOM 3399 C C . TYR A 1 449 ? 8.918 -3.450 7.322 1.00 88.31 449 TYR A C 1
ATOM 3401 O O . TYR A 1 449 ? 8.668 -3.169 8.491 1.00 88.31 449 TYR A O 1
ATOM 3409 N N . ILE A 1 450 ? 9.004 -2.526 6.358 1.00 88.00 450 ILE A N 1
ATOM 3410 C CA . ILE A 1 450 ? 8.803 -1.094 6.610 1.00 88.00 450 ILE A CA 1
ATOM 3411 C C . ILE A 1 450 ? 7.426 -0.852 7.243 1.00 88.00 450 ILE A C 1
ATOM 3413 O O . ILE A 1 450 ? 7.314 -0.108 8.217 1.00 88.00 450 ILE A O 1
ATOM 3417 N N . ALA A 1 451 ? 6.380 -1.514 6.740 1.00 83.56 451 ALA A N 1
ATOM 3418 C CA . ALA A 1 451 ? 5.033 -1.360 7.273 1.00 83.56 451 ALA A CA 1
ATOM 3419 C C . ALA A 1 451 ? 4.882 -1.845 8.729 1.00 83.56 451 ALA A C 1
ATOM 3421 O O . ALA A 1 451 ? 4.082 -1.273 9.475 1.00 83.56 451 ALA A O 1
ATOM 3422 N N . GLU A 1 452 ? 5.638 -2.868 9.133 1.00 85.62 452 GLU A N 1
ATOM 3423 C CA . GLU A 1 452 ? 5.568 -3.477 10.467 1.00 85.62 452 GLU A CA 1
ATOM 3424 C C . GLU A 1 452 ? 6.449 -2.785 11.517 1.00 85.62 452 GLU A C 1
ATOM 3426 O O . GLU A 1 452 ? 6.108 -2.825 12.697 1.00 85.62 452 GLU A O 1
ATOM 3431 N N . ILE A 1 453 ? 7.540 -2.123 11.116 1.00 87.56 453 ILE A N 1
ATOM 3432 C CA . ILE A 1 453 ? 8.404 -1.373 12.049 1.00 87.56 453 ILE A CA 1
ATOM 3433 C C . ILE A 1 453 ? 7.998 0.097 12.208 1.00 87.56 453 ILE A C 1
ATOM 3435 O O . ILE A 1 453 ? 8.404 0.749 13.172 1.00 87.56 453 ILE A O 1
ATOM 3439 N N . CYS A 1 454 ? 7.241 0.651 11.254 1.00 82.62 454 CYS A N 1
ATOM 3440 C CA . CYS A 1 454 ? 6.842 2.053 11.282 1.00 82.62 454 CYS A CA 1
ATOM 3441 C C . CYS A 1 454 ? 5.495 2.256 11.995 1.00 82.62 454 CYS A C 1
ATOM 3443 O O . CYS A 1 454 ? 4.530 1.527 11.726 1.00 82.62 454 CYS A O 1
ATOM 3445 N N . PRO A 1 455 ? 5.380 3.303 12.836 1.00 74.44 455 PRO A N 1
ATOM 3446 C CA . PRO A 1 455 ? 4.113 3.670 13.452 1.00 74.44 455 PRO A CA 1
ATOM 3447 C C . PRO A 1 455 ? 3.084 4.072 12.378 1.00 74.44 455 PRO A C 1
ATOM 3449 O O . PRO A 1 455 ? 3.474 4.603 11.327 1.00 74.44 455 PRO A O 1
ATOM 3452 N N . PRO A 1 456 ? 1.772 3.888 12.632 1.00 66.81 456 PRO A N 1
ATOM 3453 C CA . PRO A 1 456 ? 0.716 4.131 11.643 1.00 66.81 456 PRO A CA 1
ATOM 3454 C C . PRO A 1 456 ? 0.788 5.506 10.960 1.00 66.81 456 PRO A C 1
ATOM 3456 O O . PRO A 1 456 ? 0.583 5.597 9.752 1.00 66.81 456 PRO A O 1
ATOM 3459 N N . ALA A 1 457 ? 1.161 6.556 11.701 1.00 67.50 457 ALA A N 1
ATOM 3460 C CA . ALA A 1 457 ? 1.256 7.927 11.192 1.00 67.50 457 ALA A CA 1
ATOM 3461 C C . ALA A 1 457 ? 2.341 8.133 10.116 1.00 67.50 457 ALA A C 1
ATOM 3463 O O . ALA A 1 457 ? 2.173 8.962 9.224 1.00 67.50 457 ALA A O 1
ATOM 3464 N N . TRP A 1 458 ? 3.452 7.393 10.189 1.00 73.81 458 TRP A N 1
ATOM 3465 C CA . TRP A 1 458 ? 4.581 7.516 9.255 1.00 73.81 458 TRP A CA 1
ATOM 3466 C C . TRP A 1 458 ? 4.615 6.399 8.210 1.00 73.81 458 TRP A C 1
ATOM 3468 O O . TRP A 1 458 ? 5.323 6.522 7.210 1.00 73.81 458 TRP A O 1
ATOM 3478 N N . ARG A 1 459 ? 3.839 5.326 8.415 1.00 75.31 459 ARG A N 1
ATOM 3479 C CA . ARG A 1 459 ? 3.853 4.105 7.602 1.00 75.31 459 ARG A CA 1
ATOM 3480 C C . ARG A 1 459 ? 3.762 4.381 6.102 1.00 75.31 459 ARG A C 1
ATOM 3482 O O . ARG A 1 459 ? 4.597 3.881 5.360 1.00 75.31 459 ARG A O 1
ATOM 3489 N N . GLY A 1 460 ? 2.797 5.193 5.665 1.00 70.88 460 GLY A N 1
ATOM 3490 C CA . GLY A 1 460 ? 2.600 5.495 4.241 1.00 70.88 460 GLY A CA 1
ATOM 3491 C C . GLY A 1 460 ? 3.841 6.120 3.598 1.00 70.88 460 GLY A C 1
ATOM 3492 O O . GLY A 1 460 ? 4.382 5.573 2.644 1.00 70.88 460 GLY A O 1
ATOM 3493 N N . ILE A 1 461 ? 4.355 7.204 4.191 1.00 78.44 461 ILE A N 1
ATOM 3494 C CA . ILE A 1 461 ? 5.541 7.919 3.690 1.00 78.44 461 ILE A CA 1
ATOM 3495 C C . ILE A 1 461 ? 6.774 7.006 3.677 1.00 78.44 461 ILE A C 1
ATOM 3497 O O . ILE A 1 461 ? 7.531 7.011 2.709 1.00 78.44 461 ILE A O 1
ATOM 3501 N N . MET A 1 462 ? 6.975 6.212 4.733 1.00 84.81 462 MET A N 1
ATOM 3502 C CA . MET A 1 462 ? 8.136 5.323 4.841 1.00 84.81 462 MET A CA 1
ATOM 3503 C C . MET A 1 462 ? 8.079 4.184 3.821 1.00 84.81 462 MET A C 1
ATOM 3505 O O . MET A 1 462 ? 9.099 3.847 3.225 1.00 84.81 462 MET A O 1
ATOM 3509 N N . VAL A 1 463 ? 6.896 3.617 3.564 1.00 83.06 463 VAL A N 1
ATOM 3510 C CA . VAL A 1 463 ? 6.717 2.621 2.497 1.00 83.06 463 VAL A CA 1
ATOM 3511 C C . VAL A 1 463 ? 6.978 3.256 1.127 1.00 83.06 463 VAL A C 1
ATOM 3513 O O . VAL A 1 463 ? 7.666 2.653 0.306 1.00 83.06 463 VAL A O 1
ATOM 3516 N N . SER A 1 464 ? 6.540 4.498 0.890 1.00 83.38 464 SER A N 1
ATOM 3517 C CA . SER A 1 464 ? 6.838 5.220 -0.357 1.00 83.38 464 SER A CA 1
ATOM 3518 C C . SER A 1 464 ? 8.341 5.427 -0.592 1.00 83.38 464 SER A C 1
ATOM 3520 O O . SER A 1 464 ? 8.770 5.456 -1.748 1.00 83.38 464 SER A O 1
ATOM 3522 N N . CYS A 1 465 ? 9.169 5.521 0.460 1.00 87.69 465 CYS A N 1
ATOM 3523 C CA . CYS A 1 465 ? 10.628 5.591 0.312 1.00 87.69 465 CYS A CA 1
ATOM 3524 C C . CYS A 1 465 ? 11.195 4.375 -0.433 1.00 87.69 465 CYS A C 1
ATOM 3526 O O . CYS A 1 465 ? 12.103 4.548 -1.241 1.00 87.69 465 CYS A O 1
ATOM 3528 N N . PHE A 1 466 ? 10.628 3.179 -0.243 1.00 88.50 466 PHE A N 1
ATOM 3529 C CA . PHE A 1 466 ? 11.050 1.975 -0.963 1.00 88.50 466 PHE A CA 1
ATOM 3530 C C . PHE A 1 466 ? 10.909 2.148 -2.483 1.00 88.50 466 PHE A C 1
ATOM 3532 O O . PHE A 1 466 ? 11.852 1.915 -3.240 1.00 88.50 466 PHE A O 1
ATOM 3539 N N . GLU A 1 467 ? 9.747 2.615 -2.943 1.00 86.44 467 GLU A N 1
ATOM 3540 C CA . GLU A 1 467 ? 9.468 2.781 -4.372 1.00 86.44 467 GLU A CA 1
ATOM 3541 C C . GLU A 1 467 ? 10.247 3.956 -4.987 1.00 86.44 467 GLU A C 1
ATOM 3543 O O . GLU A 1 467 ? 10.752 3.855 -6.111 1.00 86.44 467 GLU A O 1
ATOM 3548 N N . ILE A 1 468 ? 10.412 5.053 -4.241 1.00 90.19 468 ILE A N 1
ATOM 3549 C CA . ILE A 1 468 ? 11.253 6.185 -4.656 1.00 90.19 468 ILE A CA 1
ATOM 3550 C C . ILE A 1 468 ? 12.710 5.731 -4.804 1.00 90.19 468 ILE A C 1
ATOM 3552 O O . ILE A 1 468 ? 13.334 6.005 -5.830 1.00 90.19 468 ILE A O 1
ATOM 3556 N N . SER A 1 469 ? 13.244 4.993 -3.828 1.00 93.81 469 SER A N 1
ATOM 3557 C CA . SER A 1 469 ? 14.608 4.465 -3.875 1.00 93.81 469 SER A CA 1
ATOM 3558 C C . SER A 1 469 ? 14.818 3.483 -5.020 1.00 93.81 469 SER A C 1
ATOM 3560 O O . SER A 1 469 ? 15.849 3.554 -5.683 1.00 93.81 469 SER A O 1
ATOM 3562 N N . MET A 1 470 ? 13.835 2.640 -5.336 1.00 93.00 470 MET A N 1
ATOM 3563 C CA . MET A 1 470 ? 13.888 1.781 -6.520 1.00 93.00 470 MET A CA 1
ATOM 3564 C C . MET A 1 470 ? 14.003 2.593 -7.820 1.00 93.00 470 MET A C 1
ATOM 3566 O O . MET A 1 470 ? 14.838 2.296 -8.669 1.00 93.00 470 MET A O 1
ATOM 3570 N N . ASN A 1 471 ? 13.236 3.673 -7.980 1.00 93.44 471 ASN A N 1
ATOM 3571 C CA . ASN A 1 471 ? 13.353 4.516 -9.175 1.00 93.44 471 ASN A CA 1
ATOM 3572 C C . ASN A 1 471 ? 14.664 5.324 -9.201 1.00 93.44 471 ASN A C 1
ATOM 3574 O O . ASN A 1 471 ? 15.241 5.529 -10.270 1.00 93.44 471 ASN A O 1
ATOM 3578 N N . LEU A 1 472 ? 15.179 5.751 -8.043 1.00 95.69 472 LEU A N 1
ATOM 3579 C CA . LEU A 1 472 ? 16.524 6.330 -7.944 1.00 95.69 472 LEU A CA 1
ATOM 3580 C C . LEU A 1 472 ? 17.582 5.332 -8.426 1.00 95.69 472 LEU A C 1
ATOM 3582 O O . LEU A 1 472 ? 18.414 5.693 -9.253 1.00 95.69 472 LEU A O 1
ATOM 3586 N N . GLY A 1 473 ? 17.485 4.075 -7.990 1.00 96.75 473 GLY A N 1
ATOM 3587 C CA . GLY A 1 473 ? 18.319 2.974 -8.461 1.00 96.75 473 GLY A CA 1
ATOM 3588 C C . GLY A 1 473 ? 18.283 2.797 -9.975 1.00 96.75 473 GLY A C 1
ATOM 3589 O O . GLY A 1 473 ? 19.329 2.773 -10.619 1.00 96.75 473 GLY A O 1
ATOM 3590 N N . LEU A 1 474 ? 17.082 2.756 -10.557 1.00 96.00 474 LEU A N 1
ATOM 3591 C CA . LEU A 1 474 ? 16.876 2.651 -12.006 1.00 96.00 474 LEU A CA 1
ATOM 3592 C C . LEU A 1 474 ? 17.557 3.794 -12.761 1.00 96.00 474 LEU A C 1
ATOM 3594 O O . LEU A 1 474 ? 18.287 3.559 -13.725 1.00 96.00 474 LEU A O 1
ATOM 3598 N N . CYS A 1 475 ? 17.386 5.030 -12.289 1.00 96.62 475 CYS A N 1
ATOM 3599 C CA . CYS A 1 475 ? 18.070 6.185 -12.860 1.00 96.62 475 CYS A CA 1
ATOM 3600 C C . CYS A 1 475 ? 19.599 6.061 -12.730 1.00 96.62 475 CYS A C 1
ATOM 3602 O O . CYS A 1 475 ? 20.317 6.347 -13.688 1.00 96.62 475 CYS A O 1
ATOM 3604 N N . SER A 1 476 ? 20.111 5.603 -11.583 1.00 97.12 476 SER A N 1
ATOM 3605 C CA . SER A 1 476 ? 21.543 5.348 -11.388 1.00 97.12 476 SER A CA 1
ATOM 3606 C C . SER A 1 476 ? 22.079 4.268 -12.331 1.00 97.12 476 SER A C 1
ATOM 3608 O O . SER A 1 476 ? 23.202 4.406 -12.808 1.00 97.12 476 SER A O 1
ATOM 3610 N N . GLY A 1 477 ? 21.288 3.241 -12.654 1.00 97.06 477 GLY A N 1
ATOM 3611 C CA . GLY A 1 477 ? 21.637 2.215 -13.642 1.00 97.06 477 GLY A CA 1
ATOM 3612 C C . GLY A 1 477 ? 21.828 2.793 -15.046 1.00 97.06 477 GLY A C 1
ATOM 3613 O O . GLY A 1 477 ? 22.845 2.535 -15.691 1.00 97.06 477 GLY A O 1
ATOM 3614 N N . TYR A 1 478 ? 20.913 3.654 -15.504 1.00 96.56 478 TYR A N 1
ATOM 3615 C CA . TYR A 1 478 ? 21.078 4.348 -16.788 1.00 96.56 478 TYR A CA 1
ATOM 3616 C C . TYR A 1 478 ? 22.275 5.302 -16.804 1.00 96.56 478 TYR A C 1
ATOM 3618 O O . TYR A 1 478 ? 23.010 5.357 -17.790 1.00 96.56 478 TYR A O 1
ATOM 3626 N N . VAL A 1 479 ? 22.502 6.037 -15.712 1.00 97.06 479 VAL A N 1
ATOM 3627 C CA . VAL A 1 479 ? 23.668 6.923 -15.591 1.00 97.06 479 VAL A CA 1
ATOM 3628 C C . VAL A 1 479 ? 24.968 6.117 -15.582 1.00 97.06 479 VAL A C 1
ATOM 3630 O O . VAL A 1 479 ? 25.933 6.533 -16.215 1.00 97.06 479 VAL A O 1
ATOM 3633 N N . ALA A 1 480 ? 25.002 4.952 -14.930 1.00 97.06 480 ALA A N 1
ATOM 3634 C CA . ALA A 1 480 ? 26.169 4.072 -14.933 1.00 97.06 480 ALA A CA 1
ATOM 3635 C C . ALA A 1 480 ? 26.479 3.536 -16.339 1.00 97.06 480 ALA A C 1
ATOM 3637 O O . ALA A 1 480 ? 27.644 3.523 -16.733 1.00 97.06 480 ALA A O 1
ATOM 3638 N N . ASN A 1 481 ? 25.450 3.171 -17.115 1.00 96.50 481 ASN A N 1
ATOM 3639 C CA . ASN A 1 481 ? 25.619 2.788 -18.519 1.00 96.50 481 ASN A CA 1
ATOM 3640 C C . ASN A 1 481 ? 26.285 3.902 -19.340 1.00 96.50 481 ASN A C 1
ATOM 3642 O O . ASN A 1 481 ? 27.232 3.627 -20.071 1.00 96.50 481 ASN A O 1
ATOM 3646 N N . LEU A 1 482 ? 25.832 5.151 -19.183 1.00 95.69 482 LEU A N 1
ATOM 3647 C CA . LEU A 1 482 ? 26.429 6.313 -19.850 1.00 95.69 482 LEU A CA 1
ATOM 3648 C C . LEU A 1 482 ? 27.866 6.581 -19.369 1.00 95.69 482 LEU A C 1
ATOM 3650 O O . LEU A 1 482 ? 28.749 6.859 -20.171 1.00 95.69 482 LEU A O 1
ATOM 3654 N N . ALA A 1 483 ? 28.119 6.487 -18.061 1.00 96.12 483 ALA A N 1
ATOM 3655 C CA . ALA A 1 483 ? 29.424 6.786 -17.471 1.00 96.12 483 ALA A CA 1
ATOM 3656 C C . ALA A 1 483 ? 30.523 5.795 -17.890 1.00 96.12 483 ALA A C 1
ATOM 3658 O O . ALA A 1 483 ? 31.693 6.170 -17.958 1.00 96.12 483 ALA A O 1
ATOM 3659 N N . LEU A 1 484 ? 30.155 4.538 -18.152 1.00 95.56 484 LEU A N 1
ATOM 3660 C CA . LEU A 1 484 ? 31.083 3.466 -18.520 1.00 95.56 484 LEU A CA 1
ATOM 3661 C C . LEU A 1 484 ? 31.037 3.103 -20.010 1.00 95.56 484 LEU A C 1
ATOM 3663 O O . LEU A 1 484 ? 31.633 2.104 -20.408 1.00 95.56 484 LEU A O 1
ATOM 3667 N N . GLU A 1 485 ? 30.356 3.893 -20.844 1.00 93.38 485 GLU A N 1
ATOM 3668 C CA . GLU A 1 485 ? 30.156 3.585 -22.267 1.00 93.38 485 GLU A CA 1
ATOM 3669 C C . GLU A 1 485 ? 31.463 3.475 -23.070 1.00 93.38 485 GLU A C 1
ATOM 3671 O O . GLU A 1 485 ? 31.507 2.774 -24.073 1.00 93.38 485 GLU A O 1
ATOM 3676 N N . THR A 1 486 ? 32.523 4.167 -22.637 1.00 92.31 486 THR A N 1
ATOM 3677 C CA . THR A 1 486 ? 33.813 4.229 -23.341 1.00 92.31 486 THR A CA 1
ATOM 3678 C C . THR A 1 486 ? 34.683 2.995 -23.110 1.00 92.31 486 THR A C 1
ATOM 3680 O O . THR A 1 486 ? 35.698 2.820 -23.786 1.00 92.31 486 THR A O 1
ATOM 3683 N N . LEU A 1 487 ? 34.313 2.143 -22.151 1.00 94.25 487 LEU A N 1
ATOM 3684 C CA . LEU A 1 487 ? 35.021 0.903 -21.862 1.00 94.25 487 LEU A CA 1
ATOM 3685 C C . LEU A 1 487 ? 34.686 -0.176 -22.897 1.00 94.25 487 LEU A C 1
ATOM 3687 O O . LEU A 1 487 ? 33.581 -0.227 -23.431 1.00 94.25 487 LEU A O 1
ATOM 3691 N N . ALA A 1 488 ? 35.632 -1.088 -23.128 1.00 94.25 488 ALA A N 1
ATOM 3692 C CA . ALA A 1 488 ? 35.408 -2.256 -23.976 1.00 94.25 488 ALA A CA 1
ATOM 3693 C C . ALA A 1 488 ? 34.243 -3.110 -23.450 1.00 94.25 488 ALA A C 1
ATOM 3695 O O . ALA A 1 488 ? 34.122 -3.292 -22.236 1.00 94.25 488 ALA A O 1
ATOM 3696 N N . ASP A 1 489 ? 33.440 -3.678 -24.359 1.00 92.19 489 ASP A N 1
ATOM 3697 C CA . ASP A 1 489 ? 32.193 -4.381 -24.030 1.00 92.19 489 ASP A CA 1
ATOM 3698 C C . ASP A 1 489 ? 32.370 -5.414 -22.910 1.00 92.19 489 ASP A C 1
ATOM 3700 O O . ASP A 1 489 ? 31.664 -5.327 -21.904 1.00 92.19 489 ASP A O 1
ATOM 3704 N N . SER A 1 490 ? 33.369 -6.301 -23.010 1.00 92.00 490 SER A N 1
ATOM 3705 C CA . SER A 1 490 ? 33.617 -7.344 -22.001 1.00 92.00 490 SER A CA 1
ATOM 3706 C C . SER A 1 490 ? 33.894 -6.799 -20.598 1.00 92.00 490 SER A C 1
ATOM 3708 O O . SER A 1 490 ? 33.443 -7.358 -19.601 1.00 92.00 490 SER A O 1
ATOM 3710 N N . THR A 1 491 ? 34.612 -5.681 -20.492 1.00 94.44 491 THR A N 1
ATOM 3711 C CA . THR A 1 491 ? 34.893 -5.039 -19.200 1.00 94.44 491 THR A CA 1
ATOM 3712 C C . THR A 1 491 ? 33.680 -4.248 -18.713 1.00 94.44 491 THR A C 1
ATOM 3714 O O . THR A 1 491 ? 33.366 -4.259 -17.522 1.00 94.44 491 THR A O 1
ATOM 3717 N N . ARG A 1 492 ? 32.977 -3.582 -19.635 1.00 94.62 492 ARG A N 1
ATOM 3718 C CA . ARG A 1 492 ? 31.851 -2.685 -19.367 1.00 94.62 492 ARG A CA 1
ATOM 3719 C C . ARG A 1 492 ? 30.715 -3.397 -18.638 1.00 94.62 492 ARG A C 1
ATOM 3721 O O . ARG A 1 492 ? 30.390 -3.015 -17.516 1.00 94.62 492 ARG A O 1
ATOM 3728 N N . TRP A 1 493 ? 30.132 -4.443 -19.230 1.00 95.31 493 TRP A N 1
ATOM 3729 C CA . TRP A 1 493 ? 28.959 -5.102 -18.639 1.00 95.31 493 TRP A CA 1
ATOM 3730 C C . TRP A 1 493 ? 29.294 -5.841 -17.337 1.00 95.31 493 TRP A C 1
ATOM 3732 O O . TRP A 1 493 ? 28.470 -5.871 -16.427 1.00 95.31 493 TRP A O 1
ATOM 3742 N N . ARG A 1 494 ? 30.521 -6.359 -17.189 1.00 96.56 494 ARG A N 1
ATOM 3743 C CA . ARG A 1 494 ? 30.977 -6.989 -15.939 1.00 96.56 494 ARG A CA 1
ATOM 3744 C C . ARG A 1 494 ? 31.088 -5.981 -14.802 1.00 96.56 494 ARG A C 1
ATOM 3746 O O . ARG A 1 494 ? 30.578 -6.238 -13.717 1.00 96.56 494 ARG A O 1
ATOM 3753 N N . LEU A 1 495 ? 31.714 -4.824 -15.040 1.00 96.25 495 LEU A N 1
ATOM 3754 C CA . LEU A 1 495 ? 31.819 -3.770 -14.025 1.00 96.25 495 LEU A CA 1
ATOM 3755 C C . LEU A 1 495 ? 30.444 -3.238 -13.622 1.00 96.25 495 LEU A C 1
ATOM 3757 O O . LEU A 1 495 ? 30.192 -3.059 -12.433 1.00 96.25 495 LEU A O 1
ATOM 3761 N N . LEU A 1 496 ? 29.545 -3.057 -14.591 1.00 96.62 496 LEU A N 1
ATOM 3762 C CA . LEU A 1 496 ? 28.162 -2.655 -14.341 1.00 96.62 496 LEU A CA 1
ATOM 3763 C C . LEU A 1 496 ? 27.437 -3.623 -13.388 1.00 96.62 496 LEU A C 1
ATOM 3765 O O . LEU A 1 496 ? 26.751 -3.173 -12.476 1.00 96.62 496 LEU A O 1
ATOM 3769 N N . MET A 1 497 ? 27.656 -4.936 -13.512 1.00 95.00 497 MET A N 1
ATOM 3770 C CA . MET A 1 497 ? 27.089 -5.936 -12.589 1.00 95.00 497 MET A CA 1
ATOM 3771 C C . MET A 1 497 ? 27.760 -5.945 -11.205 1.00 95.00 497 MET A C 1
ATOM 3773 O O . MET A 1 497 ? 27.135 -6.315 -10.212 1.00 95.00 497 MET A O 1
ATOM 3777 N N . LEU A 1 498 ? 29.026 -5.525 -11.107 1.00 95.75 498 LEU A N 1
ATOM 3778 C CA . LEU A 1 498 ? 29.789 -5.523 -9.852 1.00 95.75 498 LEU A CA 1
ATOM 3779 C C . LEU A 1 498 ? 29.577 -4.263 -9.000 1.00 95.75 498 LEU A C 1
ATOM 3781 O O . LEU A 1 498 ? 29.675 -4.349 -7.778 1.00 95.75 498 LEU A O 1
ATOM 3785 N N . ILE A 1 499 ? 29.256 -3.110 -9.599 1.00 95.75 499 ILE A N 1
ATOM 3786 C CA . ILE A 1 499 ? 28.960 -1.857 -8.875 1.00 95.75 499 ILE A CA 1
ATOM 3787 C C . ILE A 1 499 ? 27.974 -2.048 -7.705 1.00 95.75 499 ILE A C 1
ATOM 3789 O O . ILE A 1 499 ? 28.303 -1.617 -6.595 1.00 95.75 499 ILE A O 1
ATOM 3793 N N . PRO A 1 500 ? 26.803 -2.700 -7.873 1.00 94.56 500 PRO A N 1
ATOM 3794 C CA . PRO A 1 500 ? 25.842 -2.853 -6.782 1.00 94.56 500 PRO A CA 1
ATOM 3795 C C . PRO A 1 500 ? 26.350 -3.740 -5.637 1.00 94.56 500 PRO A C 1
ATOM 3797 O O . PRO A 1 500 ? 25.793 -3.681 -4.540 1.00 94.56 500 PRO A O 1
ATOM 3800 N N . LEU A 1 501 ? 27.428 -4.515 -5.816 1.00 95.19 501 LEU A N 1
ATOM 3801 C CA . LEU A 1 501 ? 28.019 -5.284 -4.717 1.00 95.19 501 LEU A CA 1
ATOM 3802 C C . LEU A 1 501 ? 28.626 -4.387 -3.636 1.00 95.19 501 LEU A C 1
ATOM 3804 O O . LEU A 1 501 ? 28.645 -4.786 -2.476 1.00 95.19 501 LEU A O 1
ATOM 3808 N N . VAL A 1 502 ? 29.064 -3.168 -3.969 1.00 94.25 502 VAL A N 1
ATOM 3809 C CA . VAL A 1 502 ? 29.608 -2.218 -2.983 1.00 94.25 502 VAL A CA 1
ATOM 3810 C C . VAL A 1 502 ? 28.558 -1.847 -1.921 1.00 94.25 502 VAL A C 1
ATOM 3812 O O . VAL A 1 502 ? 28.794 -2.132 -0.741 1.00 94.25 502 VAL A O 1
ATOM 3815 N N . PRO A 1 503 ? 27.380 -1.287 -2.278 1.00 94.19 503 PRO A N 1
ATOM 3816 C CA . PRO A 1 503 ? 26.328 -1.040 -1.295 1.00 94.19 503 PRO A CA 1
ATOM 3817 C C . PRO A 1 503 ? 25.763 -2.339 -0.698 1.00 94.19 503 PRO A C 1
ATOM 3819 O O . PRO A 1 503 ? 25.412 -2.346 0.477 1.00 94.19 503 PRO A O 1
ATOM 3822 N N . THR A 1 504 ? 25.746 -3.456 -1.437 1.00 93.62 504 THR A N 1
ATOM 3823 C CA . THR A 1 504 ? 25.300 -4.766 -0.914 1.00 93.62 504 THR A CA 1
ATOM 3824 C C . THR A 1 504 ? 26.195 -5.267 0.229 1.00 93.62 504 THR A C 1
ATOM 3826 O O . THR A 1 504 ? 25.694 -5.699 1.267 1.00 93.62 504 THR A O 1
ATOM 3829 N N . CYS A 1 505 ? 27.520 -5.168 0.085 1.00 93.25 505 CYS A N 1
ATOM 3830 C CA . CYS A 1 505 ? 28.484 -5.523 1.127 1.00 93.25 505 CYS A CA 1
ATOM 3831 C C . CYS A 1 505 ? 28.359 -4.599 2.342 1.00 93.25 505 CYS A C 1
ATOM 3833 O O . CYS A 1 505 ? 28.325 -5.082 3.475 1.00 93.25 505 CYS A O 1
ATOM 3835 N N . PHE A 1 506 ? 28.239 -3.286 2.115 1.00 92.19 506 PHE A N 1
ATOM 3836 C CA . PHE A 1 506 ? 27.983 -2.322 3.188 1.00 92.19 506 PHE A CA 1
ATOM 3837 C C . PHE A 1 506 ? 26.723 -2.705 3.974 1.00 92.19 506 PHE A C 1
ATOM 3839 O O . PHE A 1 506 ? 26.769 -2.855 5.194 1.00 92.19 506 PHE A O 1
ATOM 3846 N N . MET A 1 507 ? 25.620 -2.967 3.273 1.00 92.38 507 MET A N 1
ATOM 3847 C CA . MET A 1 507 ? 24.375 -3.403 3.894 1.00 92.38 507 MET A CA 1
ATOM 3848 C C . MET A 1 507 ? 24.542 -4.696 4.692 1.00 92.38 507 MET A C 1
ATOM 3850 O O . MET A 1 507 ? 24.087 -4.769 5.830 1.00 92.38 507 MET A O 1
ATOM 3854 N N . TYR A 1 508 ? 25.189 -5.712 4.123 1.00 92.75 508 TYR A N 1
ATOM 3855 C CA . TYR A 1 508 ? 25.317 -7.023 4.756 1.00 92.75 508 TYR A CA 1
ATOM 3856 C C . TYR A 1 508 ? 26.153 -6.985 6.042 1.00 92.75 508 TYR A C 1
ATOM 3858 O O . TYR A 1 508 ? 25.745 -7.551 7.055 1.00 92.75 508 TYR A O 1
ATOM 3866 N N . PHE A 1 509 ? 27.313 -6.321 6.013 1.00 93.50 509 PHE A N 1
ATOM 3867 C CA . PHE A 1 509 ? 28.243 -6.310 7.146 1.00 93.50 509 PHE A CA 1
ATOM 3868 C C . PHE A 1 509 ? 27.909 -5.251 8.199 1.00 93.50 509 PHE A C 1
ATOM 3870 O O . PHE A 1 509 ? 28.226 -5.441 9.372 1.00 93.50 509 PHE A O 1
ATOM 3877 N N . ILE A 1 510 ? 27.287 -4.138 7.801 1.00 91.56 510 ILE A N 1
ATOM 3878 C CA . ILE A 1 510 ? 27.036 -2.998 8.688 1.00 91.56 510 ILE A CA 1
ATOM 3879 C C . ILE A 1 510 ? 25.542 -2.914 9.010 1.00 91.56 510 ILE A C 1
ATOM 3881 O O . ILE A 1 510 ? 25.160 -3.023 10.172 1.00 91.56 510 ILE A O 1
ATOM 3885 N N . SER A 1 511 ? 24.672 -2.759 8.023 1.00 90.44 511 SER A N 1
ATOM 3886 C CA . SER A 1 511 ? 23.270 -2.418 8.290 1.00 90.44 511 SER A CA 1
ATOM 3887 C C . SER A 1 511 ? 22.413 -3.589 8.796 1.00 90.44 511 SER A C 1
ATOM 3889 O O . SER A 1 511 ? 21.724 -3.465 9.804 1.00 90.44 511 SER A O 1
ATOM 3891 N N . VAL A 1 512 ? 22.472 -4.755 8.143 1.00 91.12 512 VAL A N 1
ATOM 3892 C CA . VAL A 1 512 ? 21.612 -5.918 8.446 1.00 91.12 512 VAL A CA 1
ATOM 3893 C C . VAL A 1 512 ? 21.751 -6.427 9.889 1.00 91.12 512 VAL A C 1
ATOM 3895 O O . VAL A 1 512 ? 20.725 -6.750 10.484 1.00 91.12 512 VAL A O 1
ATOM 3898 N N . PRO A 1 513 ? 22.951 -6.500 10.502 1.00 91.88 513 PRO A N 1
ATOM 3899 C CA . PRO A 1 513 ? 23.089 -6.907 11.902 1.00 91.88 513 PRO A CA 1
ATOM 3900 C C . PRO A 1 513 ? 22.407 -5.970 12.909 1.00 91.88 513 PRO A C 1
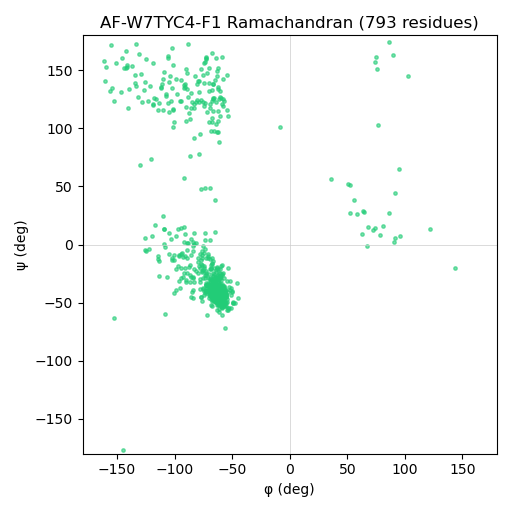ATOM 3902 O O . PRO A 1 513 ? 22.167 -6.384 14.039 1.00 91.88 513 PRO A O 1
ATOM 3905 N N . ARG A 1 514 ? 22.116 -4.720 12.522 1.00 91.25 514 ARG A N 1
ATOM 3906 C CA . ARG A 1 514 ? 21.460 -3.714 13.371 1.00 91.25 514 ARG A CA 1
ATOM 3907 C C . ARG A 1 514 ? 19.938 -3.697 13.214 1.00 91.25 514 ARG A C 1
ATOM 3909 O O . ARG A 1 514 ? 19.266 -3.060 14.022 1.00 91.25 514 ARG A O 1
ATOM 3916 N N . LEU A 1 515 ? 19.400 -4.391 12.207 1.00 92.06 515 LEU A N 1
ATOM 3917 C CA . LEU A 1 515 ? 17.963 -4.435 11.951 1.00 92.06 515 LEU A CA 1
ATOM 3918 C C . LEU A 1 515 ? 17.226 -5.158 13.090 1.00 92.06 515 LEU A C 1
ATOM 3920 O O . LEU A 1 515 ? 17.562 -6.308 13.389 1.00 92.06 515 LEU A O 1
ATOM 3924 N N . PRO A 1 516 ? 16.209 -4.529 13.705 1.00 93.38 516 PRO A N 1
ATOM 3925 C CA . PRO A 1 516 ? 15.317 -5.222 14.617 1.00 93.38 516 PRO A CA 1
ATOM 3926 C C . PRO A 1 516 ? 14.418 -6.193 13.849 1.00 93.38 516 PRO A C 1
ATOM 3928 O O . PRO A 1 516 ? 14.094 -5.974 12.680 1.00 93.38 516 PRO A O 1
ATOM 3931 N N . GLU A 1 517 ? 13.987 -7.259 14.514 1.00 92.69 517 GLU A N 1
ATOM 3932 C CA . GLU A 1 517 ? 12.951 -8.133 13.964 1.00 92.69 517 GLU A CA 1
ATOM 3933 C C . GLU A 1 517 ? 11.579 -7.447 14.037 1.00 92.69 517 GLU A C 1
ATOM 3935 O O . GLU A 1 517 ? 11.376 -6.529 14.832 1.00 92.69 517 GLU A O 1
ATOM 3940 N N . SER A 1 518 ? 10.636 -7.865 13.192 1.00 90.38 518 SER A N 1
ATOM 3941 C CA . SER A 1 518 ? 9.281 -7.313 13.228 1.00 90.38 518 SER A CA 1
ATOM 3942 C C . SER A 1 518 ? 8.621 -7.551 14.598 1.00 90.38 518 SER A C 1
ATOM 3944 O O . SER A 1 518 ? 8.496 -8.710 15.013 1.00 90.38 518 SER A O 1
ATOM 3946 N N . PRO A 1 519 ? 8.105 -6.502 15.272 1.00 89.12 519 PRO A N 1
ATOM 3947 C CA . PRO A 1 519 ? 7.328 -6.668 16.497 1.00 89.12 519 PRO A CA 1
ATOM 3948 C C . PRO A 1 519 ? 6.110 -7.566 16.305 1.00 89.12 519 PRO A C 1
ATOM 3950 O O . PRO A 1 519 ? 5.794 -8.374 17.170 1.00 89.12 519 PRO A O 1
ATOM 3953 N N . ARG A 1 520 ? 5.447 -7.471 15.146 1.00 86.31 520 ARG A N 1
ATOM 3954 C CA . ARG A 1 520 ? 4.282 -8.300 14.826 1.00 86.31 520 ARG A CA 1
ATOM 3955 C C . ARG A 1 520 ? 4.653 -9.778 14.746 1.00 86.31 520 ARG A C 1
ATOM 3957 O O . ARG A 1 520 ? 3.915 -10.615 15.258 1.00 86.31 520 ARG A O 1
ATOM 3964 N N . TRP A 1 521 ? 5.793 -10.087 14.135 1.00 87.88 521 TRP A N 1
ATOM 3965 C CA . TRP A 1 521 ? 6.297 -11.456 14.062 1.00 87.88 521 TRP A CA 1
ATOM 3966 C C . TRP A 1 521 ? 6.697 -11.988 15.438 1.00 87.88 521 TRP A C 1
ATOM 3968 O O . TRP A 1 521 ? 6.300 -13.090 15.793 1.00 87.88 521 TRP A O 1
ATOM 3978 N N . LEU A 1 522 ? 7.413 -11.187 16.237 1.00 88.81 522 LEU A N 1
ATOM 3979 C CA . LEU A 1 522 ? 7.803 -11.562 17.601 1.00 88.81 522 LEU A CA 1
ATOM 3980 C C . LEU A 1 522 ? 6.582 -11.874 18.477 1.00 88.81 522 LEU A C 1
ATOM 3982 O O . LEU A 1 522 ? 6.603 -12.845 19.225 1.00 88.81 522 LEU A O 1
ATOM 3986 N N . MET A 1 523 ? 5.506 -11.095 18.348 1.00 86.12 523 MET A N 1
ATOM 3987 C CA . MET A 1 523 ? 4.241 -11.349 19.046 1.00 86.12 523 MET A CA 1
ATOM 3988 C C . MET A 1 523 ? 3.571 -12.643 18.579 1.00 86.12 523 MET A C 1
ATOM 3990 O O . MET A 1 523 ? 3.129 -13.429 19.410 1.00 86.12 523 MET A O 1
ATOM 3994 N N . ALA A 1 524 ? 3.529 -12.886 17.266 1.00 80.56 524 ALA A N 1
ATOM 3995 C CA . ALA A 1 524 ? 2.965 -14.114 16.703 1.00 80.56 524 ALA A CA 1
ATOM 3996 C C . ALA A 1 524 ? 3.768 -15.373 17.090 1.00 80.56 524 ALA A C 1
ATOM 3998 O O . ALA A 1 524 ? 3.193 -16.446 17.236 1.00 80.56 524 ALA A O 1
ATOM 3999 N N . ASP A 1 525 ? 5.080 -15.236 17.296 1.00 84.38 525 ASP A N 1
ATOM 4000 C CA . ASP A 1 525 ? 5.987 -16.290 17.781 1.00 84.38 525 ASP A CA 1
ATOM 4001 C C . ASP A 1 525 ? 5.938 -16.461 19.320 1.00 84.38 525 ASP A C 1
ATOM 4003 O O . ASP A 1 525 ? 6.675 -17.260 19.892 1.00 84.38 525 ASP A O 1
ATOM 4007 N N . GLY A 1 526 ? 5.091 -15.696 20.024 1.00 84.56 526 GLY A N 1
ATOM 4008 C CA . GLY A 1 526 ? 4.936 -15.747 21.484 1.00 84.56 526 GLY A CA 1
ATOM 4009 C C . GLY A 1 526 ? 6.029 -15.021 22.284 1.00 84.56 526 GLY A C 1
ATOM 4010 O O . GLY A 1 526 ? 6.064 -15.103 23.511 1.00 84.56 526 GLY A O 1
ATOM 4011 N N . ARG A 1 527 ? 6.922 -14.276 21.623 1.00 88.69 527 ARG A N 1
ATOM 4012 C CA . ARG A 1 527 ? 8.054 -13.545 22.227 1.00 88.69 527 ARG A CA 1
ATOM 4013 C C . ARG A 1 527 ? 7.669 -12.108 22.588 1.00 88.69 527 ARG A C 1
ATOM 4015 O O . ARG A 1 527 ? 8.293 -11.143 22.147 1.00 88.69 527 ARG A O 1
ATOM 4022 N N . GLU A 1 528 ? 6.638 -11.958 23.421 1.00 87.31 528 GLU A N 1
ATOM 4023 C CA . GLU A 1 528 ? 6.038 -10.649 23.730 1.00 87.31 528 GLU A CA 1
ATOM 4024 C C . GLU A 1 528 ? 7.004 -9.656 24.395 1.00 87.31 528 GLU A C 1
ATOM 4026 O O . GLU A 1 528 ? 6.972 -8.462 24.095 1.00 87.31 528 GLU A O 1
ATOM 4031 N N . ALA A 1 529 ? 7.891 -10.135 25.274 1.00 86.19 529 ALA A N 1
ATOM 4032 C CA . ALA A 1 529 ? 8.867 -9.280 25.952 1.00 86.19 529 ALA A CA 1
ATOM 4033 C C . ALA A 1 529 ? 9.852 -8.635 24.961 1.00 86.19 529 ALA A C 1
ATOM 4035 O O . ALA A 1 529 ? 10.158 -7.448 25.062 1.00 86.19 529 ALA A O 1
ATOM 4036 N N . GLU A 1 530 ? 10.304 -9.399 23.963 1.00 89.62 530 GLU A N 1
ATOM 4037 C CA . GLU A 1 530 ? 11.197 -8.899 22.914 1.00 89.62 530 GLU A CA 1
ATOM 4038 C C . GLU A 1 530 ? 10.472 -7.970 21.938 1.00 89.62 530 GLU A C 1
ATOM 4040 O O . GLU A 1 530 ? 11.050 -6.986 21.471 1.00 89.62 530 GLU A O 1
ATOM 4045 N N . ALA A 1 531 ? 9.197 -8.247 21.648 1.00 87.62 531 ALA A N 1
ATOM 4046 C CA . ALA A 1 531 ? 8.361 -7.356 20.851 1.00 87.62 531 ALA A CA 1
ATOM 4047 C C . ALA A 1 531 ? 8.172 -5.996 21.538 1.00 87.62 531 ALA A C 1
ATOM 4049 O O . ALA A 1 531 ? 8.273 -4.961 20.878 1.00 87.62 531 ALA A O 1
ATOM 4050 N N . SER A 1 532 ? 7.957 -6.000 22.858 1.00 86.50 532 SER A N 1
ATOM 4051 C CA . SER A 1 532 ? 7.842 -4.790 23.676 1.00 86.50 532 SER A CA 1
ATOM 4052 C C . SER A 1 532 ? 9.125 -3.956 23.642 1.00 86.50 532 SER A C 1
ATOM 4054 O O . SER A 1 532 ? 9.076 -2.788 23.256 1.00 86.50 532 SER A O 1
ATOM 4056 N N . ASP A 1 533 ? 10.289 -4.561 23.929 1.00 88.62 533 ASP A N 1
ATOM 4057 C CA . ASP A 1 533 ? 11.592 -3.873 23.843 1.00 88.62 533 ASP A CA 1
ATOM 4058 C C . ASP A 1 533 ? 11.824 -3.274 22.448 1.00 88.62 533 ASP A C 1
ATOM 4060 O O . ASP A 1 533 ? 12.209 -2.110 22.293 1.00 88.62 533 ASP A O 1
ATOM 4064 N N . THR A 1 534 ? 11.516 -4.050 21.408 1.00 89.62 534 THR A N 1
ATOM 4065 C CA . THR A 1 534 ? 11.676 -3.609 20.023 1.00 89.62 534 THR A CA 1
ATOM 4066 C C . THR A 1 534 ? 10.782 -2.408 19.708 1.00 89.62 534 THR A C 1
ATOM 4068 O O . THR A 1 534 ? 11.255 -1.433 19.123 1.00 89.62 534 THR A O 1
ATOM 4071 N N . LEU A 1 535 ? 9.514 -2.424 20.129 1.00 86.69 535 LEU A N 1
ATOM 4072 C CA . LEU A 1 535 ? 8.595 -1.298 19.938 1.00 86.69 535 LEU A CA 1
ATOM 4073 C C . LEU A 1 535 ? 9.054 -0.053 20.695 1.00 86.69 535 LEU A C 1
ATOM 4075 O O . LEU A 1 535 ? 9.075 1.034 20.117 1.00 86.69 535 LEU A O 1
ATOM 4079 N N . VAL A 1 536 ? 9.518 -0.197 21.938 1.00 86.12 536 VAL A N 1
ATOM 4080 C CA . VAL A 1 536 ? 10.081 0.921 22.712 1.00 86.12 536 VAL A CA 1
ATOM 4081 C C . VAL A 1 536 ? 11.251 1.566 21.963 1.00 86.12 536 VAL A C 1
ATOM 4083 O O . VAL A 1 536 ? 11.349 2.793 21.884 1.00 86.12 536 VAL A O 1
ATOM 4086 N N . ARG A 1 537 ? 12.113 0.763 21.334 1.00 87.56 537 ARG A N 1
ATOM 4087 C CA . ARG A 1 537 ? 13.252 1.259 20.544 1.00 87.56 537 ARG A CA 1
ATOM 4088 C C . ARG A 1 537 ? 12.851 1.873 19.198 1.00 87.56 537 ARG A C 1
ATOM 4090 O O . ARG A 1 537 ? 13.588 2.723 18.694 1.00 87.56 537 ARG A O 1
ATOM 4097 N N . LEU A 1 538 ? 11.718 1.470 18.620 1.00 86.56 538 LEU A N 1
ATOM 4098 C CA . LEU A 1 538 ? 11.214 1.960 17.329 1.00 86.56 538 LEU A CA 1
ATOM 4099 C C . LEU A 1 538 ? 10.378 3.245 17.453 1.00 86.56 538 LEU A C 1
ATOM 4101 O O . LEU A 1 538 ? 10.590 4.183 16.680 1.00 86.56 538 LEU A O 1
ATOM 4105 N N . CYS A 1 539 ? 9.456 3.307 18.418 1.00 80.25 539 CYS A N 1
ATOM 4106 C CA . CYS A 1 539 ? 8.498 4.410 18.578 1.00 80.25 539 CYS A CA 1
ATOM 4107 C C . CYS A 1 539 ? 8.511 5.085 19.963 1.00 80.25 539 CYS A C 1
ATOM 4109 O O . CYS A 1 539 ? 7.853 6.107 20.144 1.00 80.25 539 CYS A O 1
ATOM 4111 N N . GLY A 1 540 ? 9.284 4.577 20.929 1.00 80.44 540 GLY A N 1
ATOM 4112 C CA . GLY A 1 540 ? 9.327 5.085 22.307 1.00 80.44 540 GLY A CA 1
ATOM 4113 C C . GLY A 1 540 ? 8.306 4.428 23.242 1.00 80.44 540 GLY A C 1
ATOM 4114 O O . GLY A 1 540 ? 7.341 3.813 22.792 1.00 80.44 540 GLY A O 1
ATOM 4115 N N . GLU A 1 541 ? 8.512 4.582 24.555 1.00 74.38 541 GLU A N 1
ATOM 4116 C CA . GLU A 1 541 ? 7.693 3.944 25.603 1.00 74.38 541 GLU A CA 1
ATOM 4117 C C . GLU A 1 541 ? 6.208 4.309 25.518 1.00 74.38 541 GLU A C 1
ATOM 4119 O O . GLU A 1 541 ? 5.355 3.429 25.597 1.00 74.38 541 GLU A O 1
ATOM 4124 N N . ALA A 1 542 ? 5.896 5.586 25.274 1.00 67.75 542 ALA A N 1
ATOM 4125 C CA . ALA A 1 542 ? 4.518 6.073 25.216 1.00 67.75 542 ALA A CA 1
ATOM 4126 C C . ALA A 1 542 ? 3.686 5.422 24.092 1.00 67.75 542 ALA A C 1
ATOM 4128 O O . ALA A 1 542 ? 2.485 5.231 24.250 1.00 67.75 542 ALA A O 1
ATOM 4129 N N . ALA A 1 543 ? 4.316 5.065 22.967 1.00 70.19 543 ALA A N 1
ATOM 4130 C CA . ALA A 1 543 ? 3.633 4.485 21.808 1.00 70.19 543 ALA A CA 1
ATOM 4131 C C . ALA A 1 543 ? 3.707 2.947 21.761 1.00 70.19 543 ALA A C 1
ATOM 4133 O O . ALA A 1 543 ? 2.905 2.320 21.066 1.00 70.19 543 ALA A O 1
ATOM 4134 N N . ALA A 1 544 ? 4.640 2.327 22.493 1.00 75.50 544 ALA A N 1
ATOM 4135 C CA . ALA A 1 544 ? 4.866 0.883 22.449 1.00 75.50 544 ALA A CA 1
ATOM 4136 C C . ALA A 1 544 ? 3.675 0.081 22.997 1.00 75.50 544 ALA A C 1
ATOM 4138 O O . ALA A 1 544 ? 3.203 -0.837 22.328 1.00 75.50 544 ALA A O 1
ATOM 4139 N N . GLY A 1 545 ? 3.150 0.460 24.168 1.00 73.62 545 GLY A N 1
ATOM 4140 C CA . GLY A 1 545 ? 2.008 -0.211 24.803 1.00 73.62 545 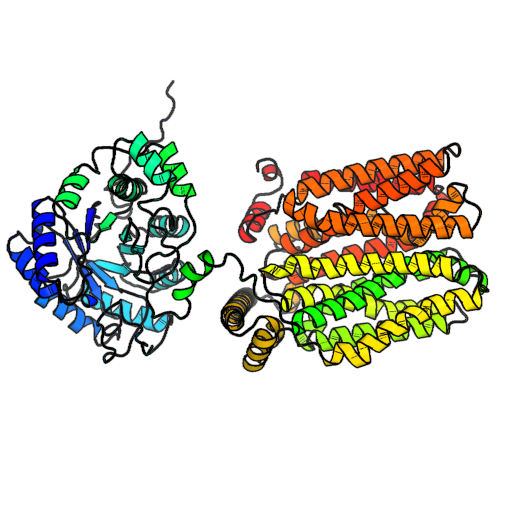GLY A CA 1
ATOM 4141 C C . GLY A 1 545 ? 0.742 -0.230 23.930 1.00 73.62 545 GLY A C 1
ATOM 4142 O O . GLY A 1 545 ? 0.243 -1.317 23.634 1.00 73.62 545 GLY A O 1
ATOM 4143 N N . PRO A 1 546 ? 0.254 0.933 23.447 1.00 68.38 546 PRO A N 1
ATOM 4144 C CA . PRO A 1 546 ? -0.890 0.994 22.534 1.00 68.38 546 PRO A CA 1
ATOM 4145 C C . PRO A 1 546 ? -0.680 0.172 21.255 1.00 68.38 546 PRO A C 1
ATOM 4147 O O . PRO A 1 546 ? -1.554 -0.594 20.858 1.00 68.38 546 PRO A O 1
ATOM 4150 N N . THR A 1 547 ? 0.512 0.251 20.654 1.00 73.25 547 THR A N 1
ATOM 4151 C CA . THR A 1 547 ? 0.835 -0.506 19.433 1.00 73.25 547 THR A CA 1
ATOM 4152 C C . THR A 1 547 ? 0.839 -2.020 19.681 1.00 73.25 547 THR A C 1
ATOM 4154 O O . THR A 1 547 ? 0.391 -2.787 18.830 1.00 73.25 547 THR A O 1
ATOM 4157 N N . MET A 1 548 ? 1.311 -2.482 20.847 1.00 77.19 548 MET A N 1
ATOM 4158 C CA . MET A 1 548 ? 1.239 -3.901 21.216 1.00 77.19 548 MET A CA 1
ATOM 4159 C C . MET A 1 548 ? -0.201 -4.396 21.325 1.00 77.19 548 MET A C 1
ATOM 4161 O O . MET A 1 548 ? -0.488 -5.498 20.862 1.00 77.19 548 MET A O 1
ATOM 4165 N N . LEU A 1 549 ? -1.094 -3.606 21.927 1.00 72.31 549 LEU A N 1
ATOM 4166 C CA . LEU A 1 549 ? -2.509 -3.959 22.058 1.00 72.31 549 LEU A CA 1
ATOM 4167 C C . LEU A 1 549 ? -3.171 -4.091 20.683 1.00 72.31 549 LEU A C 1
ATOM 4169 O O . LEU A 1 549 ? -3.790 -5.118 20.416 1.00 72.31 549 LEU A O 1
ATOM 4173 N N . GLU A 1 550 ? -2.943 -3.134 19.778 1.00 73.00 550 GLU A N 1
ATOM 4174 C CA . GLU A 1 550 ? -3.428 -3.217 18.392 1.00 73.00 550 GLU A CA 1
ATOM 4175 C C . GLU A 1 550 ? -2.924 -4.486 17.684 1.00 73.00 550 GLU A C 1
ATOM 4177 O O . GLU A 1 550 ? -3.687 -5.187 17.016 1.00 73.00 550 GLU A O 1
ATOM 4182 N N . ILE A 1 551 ? -1.637 -4.821 17.841 1.00 78.06 551 ILE A N 1
ATOM 4183 C CA . ILE A 1 551 ? -1.059 -6.037 17.254 1.00 78.06 551 ILE A CA 1
ATOM 4184 C C . ILE A 1 551 ? -1.720 -7.294 17.839 1.00 78.06 551 ILE A C 1
ATOM 4186 O O . ILE A 1 551 ? -2.062 -8.196 17.072 1.00 78.06 551 ILE A O 1
ATOM 4190 N N . LYS A 1 552 ? -1.930 -7.358 19.162 1.00 78.25 552 LYS A N 1
ATOM 4191 C CA . LYS A 1 552 ? -2.612 -8.487 19.821 1.00 78.25 552 LYS A CA 1
ATOM 4192 C C . LYS A 1 552 ? -4.047 -8.644 19.334 1.00 78.25 552 LYS A C 1
ATOM 4194 O O . LYS A 1 552 ? -4.462 -9.763 19.053 1.00 78.25 552 LYS A O 1
ATOM 4199 N N . GLU A 1 553 ? -4.787 -7.548 19.194 1.00 71.38 553 GLU A N 1
ATOM 4200 C CA . GLU A 1 553 ? -6.153 -7.573 18.666 1.00 71.38 553 GLU A CA 1
ATOM 4201 C C . GLU A 1 553 ? -6.192 -8.125 17.239 1.00 71.38 553 GLU A C 1
ATOM 4203 O O . GLU A 1 553 ? -7.009 -8.993 16.935 1.00 71.38 553 GLU A O 1
ATOM 4208 N N . VAL A 1 554 ? -5.275 -7.683 16.371 1.00 69.81 554 VAL A N 1
ATOM 4209 C CA . VAL A 1 554 ? -5.181 -8.187 14.994 1.00 69.81 554 VAL A CA 1
ATOM 4210 C C . VAL A 1 554 ? -4.831 -9.675 14.963 1.00 69.81 554 VAL A C 1
ATOM 4212 O O . VAL A 1 554 ? -5.441 -10.410 14.189 1.00 69.81 554 VAL A O 1
ATOM 4215 N N . ILE A 1 555 ? -3.886 -10.133 15.791 1.00 74.12 555 ILE A N 1
ATOM 4216 C CA . ILE A 1 555 ? -3.526 -11.558 15.883 1.00 74.12 555 ILE A CA 1
ATOM 4217 C C . ILE A 1 555 ? -4.727 -12.376 16.378 1.00 74.12 555 ILE A C 1
ATOM 4219 O O . ILE A 1 555 ? -5.110 -13.340 15.725 1.00 74.12 555 ILE A O 1
ATOM 4223 N N . ALA A 1 556 ? -5.404 -11.936 17.442 1.00 71.06 556 ALA A N 1
ATOM 4224 C CA . ALA A 1 556 ? -6.580 -12.619 17.980 1.00 71.06 556 ALA A CA 1
ATOM 4225 C C . ALA A 1 556 ? -7.742 -12.695 16.971 1.00 71.06 556 ALA A C 1
ATOM 4227 O O . ALA A 1 556 ? -8.442 -13.704 16.896 1.00 71.06 556 ALA A O 1
ATOM 4228 N N . LEU A 1 557 ? -7.948 -11.650 16.159 1.00 65.44 557 LEU A N 1
ATOM 4229 C CA . LEU A 1 557 ? -8.923 -11.669 15.062 1.00 65.44 557 LEU A CA 1
ATOM 4230 C C . LEU A 1 557 ? -8.549 -12.688 13.976 1.00 65.44 557 LEU A C 1
ATOM 4232 O O . LEU A 1 557 ? -9.435 -13.346 13.429 1.00 65.44 557 LEU A O 1
ATOM 4236 N N . GLN A 1 558 ? -7.257 -12.828 13.665 1.00 65.19 558 GLN A N 1
ATOM 4237 C CA . GLN A 1 558 ? -6.771 -13.830 12.714 1.00 65.19 558 GLN A CA 1
ATOM 4238 C C . GLN A 1 558 ? -6.939 -15.255 13.264 1.00 65.19 558 GLN A C 1
ATOM 4240 O O . GLN A 1 558 ? -7.437 -16.118 12.541 1.00 65.19 558 GLN A O 1
ATOM 4245 N N . ASP A 1 559 ? -6.620 -15.484 14.538 1.00 66.88 559 ASP A N 1
ATOM 4246 C CA . ASP A 1 559 ? -6.731 -16.796 15.187 1.00 66.88 559 ASP A CA 1
ATOM 4247 C C . ASP A 1 559 ? -8.189 -17.252 15.337 1.00 66.88 559 ASP A C 1
ATOM 4249 O O . ASP A 1 559 ? -8.514 -18.409 15.059 1.00 66.88 559 ASP A O 1
ATOM 4253 N N . ASN A 1 560 ? -9.099 -16.343 15.708 1.00 62.53 560 ASN A N 1
ATOM 4254 C CA . ASN A 1 560 ? -10.534 -16.639 15.790 1.00 62.53 560 ASN A CA 1
ATOM 4255 C C . ASN A 1 560 ? -11.101 -17.069 14.431 1.00 62.53 560 ASN A C 1
ATOM 4257 O O . ASN A 1 560 ? -11.852 -18.042 14.346 1.00 62.53 560 ASN A O 1
ATOM 4261 N N . TYR A 1 561 ? -10.691 -16.387 13.360 1.00 57.56 561 TYR A N 1
ATOM 4262 C CA . TYR A 1 561 ? -11.078 -16.753 12.001 1.00 57.56 561 TYR A CA 1
ATOM 4263 C C . TYR A 1 561 ? -10.509 -18.121 11.588 1.00 57.56 561 TYR A C 1
ATOM 4265 O O . TYR A 1 561 ? -11.215 -18.947 11.001 1.00 57.56 561 TYR A O 1
ATOM 4273 N N . ASP A 1 562 ? -9.243 -18.393 11.920 1.00 53.94 562 ASP A N 1
ATOM 4274 C CA . ASP A 1 562 ? -8.593 -19.674 11.630 1.00 53.94 562 ASP A CA 1
ATOM 4275 C C . ASP A 1 562 ? -9.266 -20.839 12.395 1.00 53.94 562 ASP A C 1
ATOM 4277 O O . ASP A 1 562 ? -9.459 -21.922 11.827 1.00 53.94 562 ASP A O 1
ATOM 4281 N N . HIS A 1 563 ? -9.721 -20.618 13.634 1.00 55.12 563 HIS A N 1
ATOM 4282 C CA . HIS A 1 563 ? -10.490 -21.596 14.413 1.00 55.12 563 HIS A CA 1
ATOM 4283 C C . HIS A 1 563 ? -11.905 -21.846 13.860 1.00 55.12 563 HIS A C 1
ATOM 4285 O O . HIS A 1 563 ? -12.352 -23.000 13.818 1.00 55.12 563 HIS A O 1
ATOM 4291 N N . GLU A 1 564 ? -12.610 -20.814 13.386 1.00 51.19 564 GLU A N 1
ATOM 4292 C CA . GLU A 1 564 ? -13.917 -20.969 12.726 1.00 51.19 564 GLU A CA 1
ATOM 4293 C C . GLU A 1 564 ? -13.817 -21.725 11.390 1.00 51.19 564 GLU A C 1
ATOM 4295 O O . GLU A 1 564 ? -14.671 -22.566 11.083 1.00 51.19 564 GLU A O 1
ATOM 4300 N N . GLY A 1 565 ? -12.745 -21.498 10.622 1.00 49.03 565 GLY A N 1
ATOM 4301 C CA . GLY A 1 565 ? -12.462 -22.216 9.375 1.00 49.03 565 GLY A CA 1
ATOM 4302 C C . GLY A 1 565 ? -12.130 -23.700 9.580 1.00 49.03 565 GLY A C 1
ATOM 4303 O O . GLY A 1 565 ? -12.526 -24.545 8.770 1.00 49.03 565 GLY A O 1
ATOM 4304 N N . GLN A 1 566 ? -11.464 -24.049 10.686 1.00 44.50 566 GLN A N 1
ATOM 4305 C CA . GLN A 1 566 ? -11.179 -25.443 11.049 1.00 44.50 566 GLN A CA 1
ATOM 4306 C C . GLN A 1 566 ? -12.427 -26.203 11.524 1.00 44.50 566 GLN A C 1
ATOM 4308 O O . GLN A 1 566 ? -12.583 -27.378 11.184 1.00 44.50 566 GLN A O 1
ATOM 4313 N N . ARG A 1 567 ? -13.360 -25.543 12.229 1.00 43.56 567 ARG A N 1
ATOM 4314 C CA . ARG A 1 567 ? -14.655 -26.142 12.623 1.00 43.56 567 ARG A CA 1
ATOM 4315 C C . ARG A 1 567 ? -15.520 -26.554 11.424 1.00 43.56 567 ARG A C 1
ATOM 4317 O O . ARG A 1 567 ? -16.307 -27.486 11.543 1.00 43.56 567 ARG A O 1
ATOM 4324 N N . HIS A 1 568 ? -15.322 -25.929 10.262 1.00 44.75 568 HIS A N 1
ATOM 4325 C CA . HIS A 1 568 ? -16.001 -26.267 9.005 1.00 44.75 568 HIS A CA 1
ATOM 4326 C C . HIS A 1 568 ? -15.243 -27.295 8.133 1.00 44.75 568 HIS A C 1
ATOM 4328 O O . HIS A 1 568 ? -15.574 -27.477 6.962 1.00 44.75 568 HIS A O 1
ATOM 4334 N N . GLY A 1 569 ? -14.244 -28.001 8.683 1.00 34.69 569 GLY A N 1
ATOM 4335 C CA . GLY A 1 569 ? -13.590 -29.141 8.021 1.00 34.69 569 GLY A CA 1
ATOM 4336 C C . GLY A 1 569 ? -12.518 -28.781 6.987 1.00 34.69 569 GLY A C 1
ATOM 4337 O O . GLY A 1 569 ? -12.118 -29.628 6.186 1.00 34.69 569 GLY A O 1
ATOM 4338 N N . ALA A 1 570 ? -12.024 -27.543 6.981 1.00 41.91 570 ALA A N 1
ATOM 4339 C CA . ALA A 1 570 ? -11.050 -27.095 5.997 1.00 41.91 570 ALA A CA 1
ATOM 4340 C C . ALA A 1 570 ? -9.601 -27.342 6.488 1.00 41.91 570 ALA A C 1
ATOM 4342 O O . ALA A 1 570 ? -9.100 -26.650 7.370 1.00 41.91 570 ALA A O 1
ATOM 4343 N N . SER A 1 571 ? -8.919 -28.349 5.920 1.00 34.09 571 SER A N 1
ATOM 4344 C CA . SER A 1 571 ? -7.508 -28.694 6.217 1.00 34.09 571 SER A CA 1
ATOM 4345 C C . SER A 1 571 ? -6.540 -27.533 5.934 1.00 34.09 571 SER A C 1
ATOM 4347 O O . SER A 1 571 ? -6.870 -26.659 5.157 1.00 34.09 571 SER A O 1
ATOM 4349 N N . SER A 1 572 ? -5.313 -27.503 6.471 1.00 38.09 572 SER A N 1
ATOM 4350 C CA . SER A 1 572 ? -4.358 -26.375 6.295 1.00 38.09 572 SER A CA 1
ATOM 4351 C C . SER A 1 572 ? -4.069 -25.963 4.822 1.00 38.09 572 SER A C 1
ATOM 4353 O O . SER A 1 572 ? -3.715 -24.809 4.565 1.00 38.09 572 SER A O 1
ATOM 4355 N N . GLY A 1 573 ? -4.318 -26.844 3.834 1.00 38.03 573 GLY A N 1
ATOM 4356 C CA . GLY A 1 573 ? -4.317 -26.533 2.387 1.00 38.03 573 GLY A CA 1
ATOM 4357 C C . GLY A 1 573 ? -5.501 -25.671 1.887 1.00 38.03 573 GLY A C 1
ATOM 4358 O O . GLY A 1 573 ? -5.454 -25.115 0.792 1.00 38.03 573 GLY A O 1
ATOM 4359 N N . SER A 1 574 ? -6.526 -25.491 2.723 1.00 51.81 574 SER A N 1
ATOM 4360 C CA . SER A 1 574 ? -7.746 -24.669 2.578 1.00 51.81 574 SER A CA 1
ATOM 4361 C C . SER A 1 574 ? -7.481 -23.189 2.307 1.00 51.81 574 SER A C 1
ATOM 4363 O O . SER A 1 574 ? -8.259 -22.495 1.653 1.00 51.81 574 SER A O 1
ATOM 4365 N N . ARG A 1 575 ? -6.354 -22.674 2.796 1.00 63.22 575 ARG A N 1
ATOM 4366 C CA . ARG A 1 575 ? -6.145 -21.231 2.936 1.00 63.22 575 ARG A CA 1
ATOM 4367 C C . ARG A 1 575 ? -5.828 -20.494 1.630 1.00 63.22 575 ARG A C 1
ATOM 4369 O O . ARG A 1 575 ? -6.072 -19.292 1.566 1.00 63.22 575 ARG A O 1
ATOM 4376 N N . TRP A 1 576 ? -5.307 -21.183 0.612 1.00 75.88 576 TRP A N 1
ATOM 4377 C CA . TRP A 1 576 ? -5.177 -20.649 -0.756 1.00 75.88 576 TRP A CA 1
ATOM 4378 C C . TRP A 1 576 ? -6.454 -20.874 -1.570 1.00 75.88 576 TRP A C 1
ATOM 4380 O O . TRP A 1 576 ? -6.831 -20.020 -2.366 1.00 75.88 576 TRP A O 1
ATOM 4390 N N . ALA A 1 577 ? -7.172 -21.974 -1.314 1.00 75.06 577 ALA A N 1
ATOM 4391 C CA . ALA A 1 577 ? -8.473 -22.241 -1.927 1.00 75.06 577 ALA A CA 1
ATOM 4392 C C . ALA A 1 577 ? -9.532 -21.194 -1.522 1.00 75.06 577 ALA A C 1
ATOM 4394 O O . ALA A 1 577 ? -10.412 -20.865 -2.319 1.00 75.06 577 ALA A O 1
ATOM 4395 N N . ALA A 1 578 ? -9.408 -20.597 -0.331 1.00 76.25 578 ALA A N 1
ATOM 4396 C CA . ALA A 1 578 ? -10.238 -19.481 0.132 1.00 76.25 578 ALA A CA 1
ATOM 4397 C C . ALA A 1 578 ? -10.247 -18.272 -0.832 1.00 76.25 578 ALA A C 1
ATOM 4399 O O . ALA A 1 578 ? -11.276 -17.614 -0.979 1.00 76.25 578 ALA A O 1
ATOM 4400 N N . LEU A 1 579 ? -9.146 -18.018 -1.559 1.00 80.25 579 LEU A N 1
ATOM 4401 C CA . LEU A 1 579 ? -9.081 -16.947 -2.568 1.00 80.25 579 LEU A CA 1
ATOM 4402 C C . LEU A 1 579 ? -10.041 -17.186 -3.744 1.00 80.25 579 LEU A C 1
ATOM 4404 O O . LEU A 1 579 ? -10.508 -16.236 -4.371 1.00 80.25 579 LEU A O 1
ATOM 4408 N N . PHE A 1 580 ? -10.340 -18.452 -4.042 1.00 84.81 580 PHE A N 1
ATOM 4409 C CA . PHE A 1 580 ? -11.091 -18.861 -5.229 1.00 84.81 580 PHE A CA 1
ATOM 4410 C C . PHE A 1 580 ? -12.536 -19.279 -4.937 1.00 84.81 580 PHE A C 1
ATOM 4412 O O . PHE A 1 580 ? -13.301 -19.501 -5.873 1.00 84.81 580 PHE A O 1
ATOM 4419 N N . THR A 1 581 ? -12.932 -19.390 -3.669 1.00 75.19 581 THR A N 1
ATOM 4420 C CA . THR A 1 581 ? -14.223 -19.977 -3.267 1.00 75.19 581 THR A CA 1
ATOM 4421 C C . THR A 1 581 ? -15.286 -18.929 -2.932 1.00 75.19 581 THR A C 1
ATOM 4423 O O . THR A 1 581 ? -16.425 -19.063 -3.376 1.00 75.19 581 THR A O 1
ATOM 4426 N N . GLY A 1 582 ? -14.937 -17.853 -2.219 1.00 79.12 582 GLY A N 1
ATOM 4427 C CA . GLY A 1 582 ? -15.895 -16.809 -1.831 1.00 79.12 582 GLY A CA 1
ATOM 4428 C C . GLY A 1 582 ? -16.213 -15.810 -2.961 1.00 79.12 582 GLY A C 1
ATOM 4429 O O . GLY A 1 582 ? -15.300 -15.393 -3.673 1.00 79.12 582 GLY A O 1
ATOM 4430 N N . PRO A 1 583 ? -17.469 -15.345 -3.131 1.00 81.62 583 PRO A N 1
ATOM 4431 C CA . PRO A 1 583 ? -17.822 -14.366 -4.168 1.00 81.62 583 PRO A CA 1
ATOM 4432 C C . PRO A 1 583 ? -17.117 -13.013 -3.979 1.00 81.62 583 PRO A C 1
ATOM 4434 O O . PRO A 1 583 ? -16.669 -12.414 -4.956 1.00 81.62 583 PRO A O 1
ATOM 4437 N N . VAL A 1 584 ? -16.963 -12.560 -2.732 1.00 84.88 584 VAL A N 1
ATOM 4438 C CA . VAL A 1 584 ? -16.197 -11.354 -2.375 1.00 84.88 584 VAL A CA 1
ATOM 4439 C C . VAL A 1 584 ? -14.706 -11.561 -2.646 1.00 84.88 584 VAL A C 1
ATOM 4441 O O . VAL A 1 584 ? -14.096 -10.750 -3.336 1.00 84.88 584 VAL A O 1
ATOM 4444 N N . ALA A 1 585 ? -14.142 -12.683 -2.184 1.00 85.94 585 ALA A N 1
ATOM 4445 C CA . ALA A 1 585 ? -12.740 -13.040 -2.401 1.00 85.94 585 ALA A CA 1
ATOM 4446 C C . ALA A 1 585 ? -12.385 -13.101 -3.894 1.00 85.94 585 ALA A C 1
ATOM 4448 O O . ALA A 1 585 ? -11.384 -12.528 -4.312 1.00 85.94 585 ALA A O 1
ATOM 4449 N N . ARG A 1 586 ? -13.250 -13.702 -4.721 1.00 88.94 586 ARG A N 1
ATOM 4450 C CA . ARG A 1 586 ? -13.077 -13.748 -6.179 1.00 88.94 586 ARG A CA 1
ATOM 4451 C C . ARG A 1 586 ? -13.140 -12.367 -6.820 1.00 88.94 586 ARG A C 1
ATOM 4453 O O . ARG A 1 586 ? -12.357 -12.102 -7.724 1.00 88.94 586 ARG A O 1
ATOM 4460 N N . ARG A 1 587 ? -14.049 -11.486 -6.386 1.00 90.50 587 ARG A N 1
ATOM 4461 C CA . ARG A 1 587 ? -14.120 -10.104 -6.897 1.00 90.50 587 ARG A CA 1
ATOM 4462 C C . ARG A 1 587 ? -12.870 -9.313 -6.514 1.00 90.50 587 ARG A C 1
ATOM 4464 O O . ARG A 1 587 ? -12.266 -8.705 -7.392 1.00 90.50 587 ARG A O 1
ATOM 4471 N N . ALA A 1 588 ? -12.441 -9.399 -5.254 1.00 91.31 588 ALA A N 1
ATOM 4472 C CA . ALA A 1 588 ? -11.187 -8.809 -4.790 1.00 91.31 588 ALA A CA 1
ATOM 4473 C C . ALA A 1 588 ? -9.987 -9.337 -5.589 1.00 91.31 588 ALA A C 1
ATOM 4475 O O . ALA A 1 588 ? -9.145 -8.555 -6.014 1.00 91.31 588 ALA A O 1
ATOM 4476 N N . LEU A 1 589 ? -9.947 -10.645 -5.861 1.00 92.69 589 LEU A N 1
ATOM 4477 C CA . LEU A 1 589 ? -8.901 -11.278 -6.658 1.00 92.69 589 LEU A CA 1
ATOM 4478 C C . LEU A 1 589 ? -8.892 -10.775 -8.102 1.00 92.69 589 LEU A C 1
ATOM 4480 O O . LEU A 1 589 ? -7.830 -10.440 -8.612 1.00 92.69 589 LEU A O 1
ATOM 4484 N N . VAL A 1 590 ? -10.056 -10.691 -8.752 1.00 94.19 590 VAL A N 1
ATOM 4485 C CA . VAL A 1 590 ? -10.171 -10.154 -10.116 1.00 94.19 590 VAL A CA 1
ATOM 4486 C C . VAL A 1 590 ? -9.678 -8.711 -10.165 1.00 94.19 590 VAL A C 1
ATOM 4488 O O . VAL A 1 590 ? -8.906 -8.381 -11.056 1.00 94.19 590 VAL A O 1
ATOM 4491 N N . ILE A 1 591 ? -10.067 -7.871 -9.202 1.00 93.88 591 ILE A N 1
ATOM 4492 C CA . ILE A 1 591 ? -9.651 -6.464 -9.146 1.00 93.88 591 ILE A CA 1
ATOM 4493 C C . ILE A 1 591 ? -8.152 -6.350 -8.849 1.00 93.88 591 ILE A C 1
ATOM 4495 O O . ILE A 1 591 ? -7.431 -5.712 -9.612 1.00 93.88 591 ILE A O 1
ATOM 4499 N N . GLY A 1 592 ? -7.669 -6.986 -7.780 1.00 92.81 592 GLY A N 1
ATOM 4500 C CA . GLY A 1 592 ? -6.273 -6.924 -7.348 1.00 92.81 592 GLY A CA 1
ATOM 4501 C C . GLY A 1 592 ? -5.318 -7.513 -8.384 1.00 92.81 592 GLY A C 1
ATOM 4502 O O . GLY A 1 592 ? -4.435 -6.811 -8.876 1.00 92.81 592 GLY A O 1
ATOM 4503 N N . ALA A 1 593 ? -5.530 -8.769 -8.785 1.00 94.38 593 ALA A N 1
ATOM 4504 C CA . ALA A 1 593 ? -4.674 -9.427 -9.768 1.00 94.38 593 ALA A CA 1
ATOM 4505 C C . ALA A 1 593 ? -4.836 -8.812 -11.164 1.00 94.38 593 ALA A C 1
ATOM 4507 O O . ALA A 1 593 ? -3.844 -8.643 -11.863 1.00 94.38 593 ALA A O 1
ATOM 4508 N N . GLY A 1 594 ? -6.053 -8.425 -11.563 1.00 95.81 594 GLY A N 1
ATOM 4509 C CA . GLY A 1 594 ? -6.297 -7.761 -12.845 1.00 95.81 594 GLY A CA 1
ATOM 4510 C C . GLY A 1 594 ? -5.565 -6.425 -12.952 1.00 95.81 594 GLY A C 1
ATOM 4511 O O . GLY A 1 594 ? -4.860 -6.199 -13.932 1.00 95.81 594 GLY A O 1
ATOM 4512 N N . THR A 1 595 ? -5.640 -5.584 -11.915 1.00 94.50 595 THR A N 1
ATOM 4513 C CA . THR A 1 595 ? -4.891 -4.316 -11.861 1.00 94.50 595 THR A CA 1
ATOM 4514 C C . THR A 1 595 ? -3.383 -4.568 -11.945 1.00 94.50 595 THR A C 1
ATOM 4516 O O . THR A 1 595 ? -2.685 -3.929 -12.728 1.00 94.50 595 THR A O 1
ATOM 4519 N N . ALA A 1 596 ? -2.887 -5.557 -11.198 1.00 94.38 596 ALA A N 1
ATOM 4520 C CA . ALA A 1 596 ? -1.476 -5.925 -11.177 1.00 94.38 596 ALA A CA 1
ATOM 4521 C C . ALA A 1 596 ? -0.967 -6.472 -12.524 1.00 94.38 596 ALA A C 1
ATOM 4523 O O . ALA A 1 596 ? 0.157 -6.169 -12.921 1.00 94.38 596 ALA A O 1
ATOM 4524 N N . ILE A 1 597 ? -1.787 -7.236 -13.251 1.00 96.56 597 ILE A N 1
ATOM 4525 C CA . ILE A 1 597 ? -1.481 -7.721 -14.605 1.00 96.56 597 ILE A CA 1
ATOM 4526 C C . ILE A 1 597 ? -1.458 -6.548 -15.587 1.00 96.56 597 ILE A C 1
ATOM 4528 O O . ILE A 1 597 ? -0.473 -6.355 -16.297 1.00 96.56 597 ILE A O 1
ATOM 4532 N N . PHE A 1 598 ? -2.512 -5.729 -15.619 1.00 96.12 598 PHE A N 1
ATOM 4533 C CA . PHE A 1 598 ? -2.615 -4.631 -16.580 1.00 96.12 598 PHE A CA 1
ATOM 4534 C C . PHE A 1 598 ? -1.578 -3.523 -16.369 1.00 96.12 598 PHE A C 1
ATOM 4536 O O . PHE A 1 598 ? -1.187 -2.868 -17.339 1.00 96.12 598 PHE A O 1
ATOM 4543 N N . GLN A 1 599 ? -1.095 -3.340 -15.136 1.00 94.25 599 GLN A N 1
ATOM 4544 C CA . GLN A 1 599 ? 0.046 -2.475 -14.842 1.00 94.25 599 GLN A CA 1
ATOM 4545 C C . GLN A 1 599 ? 1.266 -2.834 -15.704 1.00 94.25 599 GLN A C 1
ATOM 4547 O O . GLN A 1 599 ? 1.934 -1.922 -16.180 1.00 94.25 599 GLN A O 1
ATOM 4552 N N . GLN A 1 600 ? 1.540 -4.128 -15.913 1.00 94.94 600 GLN A N 1
ATOM 4553 C CA . GLN A 1 600 ? 2.710 -4.606 -16.664 1.00 94.94 600 GLN A CA 1
ATOM 4554 C C . GLN A 1 600 ? 2.398 -4.914 -18.130 1.00 94.94 600 GLN A C 1
ATOM 4556 O O . GLN A 1 600 ? 3.235 -4.717 -19.010 1.00 94.94 600 GLN A O 1
ATOM 4561 N N . ALA A 1 601 ? 1.170 -5.347 -18.423 1.00 95.25 601 ALA A N 1
ATOM 4562 C CA . ALA A 1 601 ? 0.742 -5.704 -19.774 1.00 95.25 601 ALA A CA 1
ATOM 4563 C C . ALA A 1 601 ? 0.762 -4.518 -20.759 1.00 95.25 601 ALA A C 1
ATOM 4565 O O . ALA A 1 601 ? 0.819 -4.724 -21.969 1.00 95.25 601 ALA A O 1
ATOM 4566 N N . ASN A 1 602 ? 0.741 -3.276 -20.260 1.00 91.56 602 ASN A N 1
ATOM 4567 C CA . ASN A 1 602 ? 0.855 -2.062 -21.075 1.00 91.56 602 ASN A CA 1
ATOM 4568 C C . ASN A 1 602 ? 2.275 -1.793 -21.621 1.00 91.56 602 ASN A C 1
ATOM 4570 O O . ASN A 1 602 ? 2.492 -0.752 -22.238 1.00 91.56 602 ASN A O 1
ATOM 4574 N N . GLY A 1 603 ? 3.240 -2.687 -21.382 1.00 91.31 603 GLY A N 1
ATOM 4575 C CA . GLY A 1 603 ? 4.565 -2.613 -21.993 1.00 91.31 603 GLY A CA 1
ATOM 4576 C C . GLY A 1 603 ? 5.615 -1.826 -21.215 1.00 91.31 603 GLY A C 1
ATOM 4577 O O . GLY A 1 603 ? 6.733 -1.717 -21.711 1.00 91.31 603 GLY A O 1
ATOM 4578 N N . LEU A 1 604 ? 5.312 -1.287 -20.024 1.00 91.94 604 LEU A N 1
ATOM 4579 C CA . LEU A 1 604 ? 6.268 -0.454 -19.282 1.00 91.94 604 LEU A CA 1
ATOM 4580 C C . LEU A 1 604 ? 7.629 -1.131 -19.097 1.00 91.94 604 LEU A C 1
ATOM 4582 O O . LEU A 1 604 ? 8.648 -0.528 -19.434 1.00 91.94 604 LEU A O 1
ATOM 4586 N N . GLU A 1 605 ? 7.645 -2.342 -18.539 1.00 90.38 605 GLU A N 1
ATOM 4587 C CA . GLU A 1 605 ? 8.893 -3.015 -18.181 1.00 90.38 605 GLU A CA 1
ATOM 4588 C C . GLU A 1 605 ? 9.761 -3.266 -19.424 1.00 90.38 605 GLU A C 1
ATOM 4590 O O . GLU A 1 605 ? 10.955 -2.971 -19.432 1.00 90.38 605 GLU A O 1
ATOM 4595 N N . ALA A 1 606 ? 9.145 -3.716 -20.523 1.00 91.75 606 ALA A N 1
ATOM 4596 C CA . ALA A 1 606 ? 9.837 -3.882 -21.796 1.00 91.75 606 ALA A CA 1
ATOM 4597 C C . ALA A 1 606 ? 10.441 -2.562 -22.288 1.00 91.75 606 ALA A C 1
ATOM 4599 O O . ALA A 1 606 ? 11.604 -2.524 -22.680 1.00 91.75 606 ALA A O 1
ATOM 4600 N N . VAL A 1 607 ? 9.690 -1.460 -22.232 1.00 92.25 607 VAL A N 1
ATOM 4601 C CA . VAL A 1 607 ? 10.218 -0.157 -22.650 1.00 92.25 607 VAL A CA 1
ATOM 4602 C C . VAL A 1 607 ? 11.407 0.249 -21.782 1.00 92.25 607 VAL A C 1
ATOM 4604 O O . VAL A 1 607 ? 12.380 0.740 -22.334 1.00 92.25 607 VAL A O 1
ATOM 4607 N N . VAL A 1 608 ? 11.365 0.017 -20.467 1.00 93.75 608 VAL A N 1
ATOM 4608 C CA . VAL A 1 608 ? 12.468 0.309 -19.533 1.00 93.75 608 VAL A CA 1
ATOM 4609 C C . VAL A 1 608 ? 13.727 -0.508 -19.862 1.00 93.75 608 VAL A C 1
ATOM 4611 O O . VAL A 1 608 ? 14.814 0.059 -19.965 1.00 93.75 608 VAL A O 1
ATOM 4614 N N . TYR A 1 609 ? 13.604 -1.814 -20.104 1.00 93.50 609 TYR A N 1
ATOM 4615 C CA . TYR A 1 609 ? 14.761 -2.640 -20.470 1.00 93.50 609 TYR A CA 1
ATOM 4616 C C . TYR A 1 609 ? 15.299 -2.331 -21.866 1.00 93.50 609 TYR A C 1
ATOM 4618 O O . TYR A 1 609 ? 16.503 -2.377 -22.088 1.00 93.50 609 TYR A O 1
ATOM 4626 N N . TYR A 1 610 ? 14.434 -1.993 -22.818 1.00 94.00 610 TYR A N 1
ATOM 4627 C CA . TYR A 1 610 ? 14.818 -1.847 -24.219 1.00 94.00 610 TYR A CA 1
ATOM 4628 C C . TYR A 1 610 ? 14.791 -0.392 -24.703 1.00 94.00 610 TYR A C 1
ATOM 4630 O O . TYR A 1 610 ? 14.693 -0.163 -25.911 1.00 94.00 610 TYR A O 1
ATOM 4638 N N . VAL A 1 611 ? 14.930 0.601 -23.805 1.00 92.44 611 VAL A N 1
ATOM 4639 C CA . VAL A 1 611 ? 14.957 2.033 -24.179 1.00 92.44 611 VAL A CA 1
ATOM 4640 C C . VAL A 1 611 ? 15.937 2.304 -25.329 1.00 92.44 611 VAL A C 1
ATOM 4642 O O . VAL A 1 611 ? 15.509 2.912 -26.312 1.00 92.44 611 VAL A O 1
ATOM 4645 N N . PRO A 1 612 ? 17.206 1.840 -25.298 1.00 91.38 612 PRO A N 1
ATOM 4646 C CA . PRO A 1 612 ? 18.126 2.085 -26.408 1.00 91.38 612 PRO A CA 1
ATOM 4647 C C . PRO A 1 612 ? 17.619 1.529 -27.741 1.00 91.38 612 PRO A C 1
ATOM 4649 O O . PRO A 1 612 ? 17.774 2.175 -28.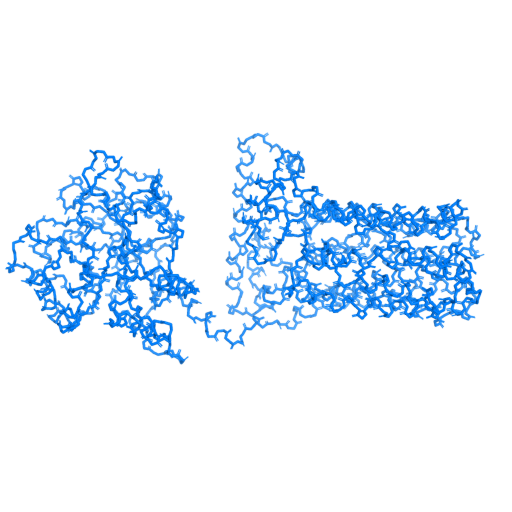771 1.00 91.38 612 PRO A O 1
ATOM 4652 N N . LYS A 1 613 ? 16.937 0.375 -27.729 1.00 89.88 613 LYS A N 1
ATOM 4653 C CA . LYS A 1 613 ? 16.376 -0.240 -28.939 1.00 89.88 613 LYS A CA 1
ATOM 4654 C C . LYS A 1 613 ? 15.155 0.510 -29.470 1.00 89.88 613 LYS A C 1
ATOM 4656 O O . LYS A 1 613 ? 14.968 0.612 -30.680 1.00 89.88 613 LYS A O 1
ATOM 4661 N N . VAL A 1 614 ? 14.338 1.061 -28.575 1.00 90.94 614 VAL A N 1
ATOM 4662 C CA . VAL A 1 614 ? 13.235 1.957 -28.945 1.00 90.94 614 VAL A CA 1
ATOM 4663 C C . VAL A 1 614 ? 13.779 3.235 -29.590 1.00 90.94 614 VAL A C 1
ATOM 4665 O O . VAL A 1 614 ? 13.243 3.688 -30.598 1.00 90.94 614 VAL A O 1
ATOM 4668 N N . LEU A 1 615 ? 14.863 3.793 -29.046 1.00 90.88 615 LEU A N 1
ATOM 4669 C CA . LEU A 1 615 ? 15.513 4.996 -29.572 1.00 90.88 615 LEU A CA 1
ATOM 4670 C C . LEU A 1 615 ? 16.244 4.748 -30.901 1.00 90.88 615 LEU A C 1
ATOM 4672 O O . LEU A 1 615 ? 16.208 5.606 -31.781 1.00 90.88 615 LEU A O 1
ATOM 4676 N N . ASP A 1 616 ? 16.839 3.568 -31.076 1.00 90.38 616 ASP A N 1
ATOM 4677 C CA . ASP A 1 616 ? 17.396 3.091 -32.348 1.00 90.38 616 ASP A CA 1
ATOM 4678 C C . ASP A 1 616 ? 16.328 3.109 -33.453 1.00 90.38 616 ASP A C 1
ATOM 4680 O O . ASP A 1 616 ? 16.506 3.735 -34.498 1.00 90.38 616 ASP A O 1
ATOM 4684 N N . ALA A 1 617 ? 15.154 2.533 -33.174 1.00 86.94 617 ALA A N 1
ATOM 4685 C CA . ALA A 1 617 ? 14.017 2.546 -34.096 1.00 86.94 617 ALA A CA 1
ATOM 4686 C C . ALA A 1 617 ? 13.429 3.950 -34.338 1.00 86.94 617 ALA A C 1
ATOM 4688 O O . ALA A 1 617 ? 12.764 4.172 -35.346 1.00 86.94 617 ALA A O 1
ATOM 4689 N N . ALA A 1 618 ? 13.685 4.899 -33.436 1.00 84.00 618 ALA A N 1
ATOM 4690 C CA . ALA A 1 618 ? 13.311 6.304 -33.575 1.00 84.00 618 ALA A CA 1
ATOM 4691 C C . ALA A 1 618 ? 14.312 7.130 -34.410 1.00 84.00 618 ALA A C 1
ATOM 4693 O O . ALA A 1 618 ? 14.121 8.334 -34.571 1.00 84.00 618 ALA A O 1
ATOM 4694 N N . GLY A 1 619 ? 15.388 6.514 -34.914 1.00 83.75 619 GLY A N 1
ATOM 4695 C CA . GLY A 1 619 ? 16.421 7.178 -35.713 1.00 83.75 619 GLY A CA 1
ATOM 4696 C C . GLY A 1 619 ? 17.597 7.736 -34.905 1.00 83.75 619 GLY A C 1
ATOM 4697 O O . GLY A 1 619 ? 18.477 8.382 -35.475 1.00 83.75 619 GLY A O 1
ATOM 4698 N N . VAL A 1 620 ? 17.665 7.482 -33.591 1.00 87.44 620 VAL A N 1
ATOM 4699 C CA . VAL A 1 620 ? 18.841 7.814 -32.771 1.00 87.44 620 VAL A CA 1
ATOM 4700 C C . VAL A 1 620 ? 19.859 6.692 -32.911 1.00 87.44 620 VAL A C 1
ATOM 4702 O O . VAL A 1 620 ? 19.819 5.723 -32.166 1.00 87.44 620 VAL A O 1
ATOM 4705 N N . THR A 1 621 ? 20.778 6.809 -33.865 1.00 84.25 621 THR A N 1
ATOM 4706 C CA . THR A 1 621 ? 21.724 5.727 -34.206 1.00 84.25 621 THR A CA 1
ATOM 4707 C C . THR A 1 621 ? 22.999 5.712 -33.360 1.00 84.25 621 THR A C 1
ATOM 4709 O O . THR A 1 621 ? 23.701 4.705 -33.313 1.00 84.25 621 THR A O 1
ATOM 4712 N N . SER A 1 622 ? 23.324 6.816 -32.683 1.00 91.25 622 SER A N 1
ATOM 4713 C CA . SER A 1 622 ? 24.501 6.894 -31.810 1.00 91.25 622 SER A CA 1
ATOM 4714 C C . SER A 1 622 ? 24.209 6.274 -30.445 1.00 91.25 622 SER A C 1
ATOM 4716 O O . SER A 1 622 ? 23.322 6.750 -29.735 1.00 91.25 622 SER A O 1
ATOM 4718 N N . GLU A 1 623 ? 24.995 5.270 -30.046 1.00 89.38 623 GLU A N 1
ATOM 4719 C CA . GLU A 1 623 ? 24.883 4.614 -28.733 1.00 89.38 623 GLU A CA 1
ATOM 4720 C C . GLU A 1 623 ? 25.010 5.628 -27.583 1.00 89.38 623 GLU A C 1
ATOM 4722 O O . GLU A 1 623 ? 24.183 5.626 -26.676 1.00 89.38 623 GLU A O 1
ATOM 4727 N N . HIS A 1 624 ? 25.939 6.589 -27.677 1.00 92.62 624 HIS A N 1
ATOM 4728 C CA . HIS A 1 624 ? 26.061 7.676 -26.697 1.00 92.62 624 HIS A CA 1
ATOM 4729 C C . HIS A 1 624 ? 24.762 8.482 -26.554 1.00 92.62 624 HIS A C 1
ATOM 4731 O O . HIS A 1 624 ? 24.298 8.779 -25.451 1.00 92.62 624 HIS A O 1
ATOM 4737 N N . ALA A 1 625 ? 24.136 8.827 -27.684 1.00 92.38 625 ALA A N 1
ATOM 4738 C CA . ALA A 1 625 ? 22.880 9.568 -27.680 1.00 92.38 625 ALA A CA 1
ATOM 4739 C C . ALA A 1 625 ? 21.722 8.725 -27.115 1.00 92.38 625 ALA A C 1
ATOM 4741 O O . ALA A 1 625 ? 20.900 9.258 -26.368 1.00 92.38 625 ALA A O 1
ATOM 4742 N N . GLN A 1 626 ? 21.685 7.421 -27.414 1.00 93.50 626 GLN A N 1
ATOM 4743 C CA . GLN A 1 626 ? 20.705 6.484 -26.859 1.00 93.50 626 GLN A CA 1
ATOM 4744 C C . GLN A 1 626 ? 20.836 6.372 -25.333 1.00 93.50 626 GLN A C 1
ATOM 4746 O O . GLN A 1 626 ? 19.844 6.525 -24.622 1.00 93.50 626 GLN A O 1
ATOM 4751 N N . LEU A 1 627 ? 22.053 6.169 -24.816 1.00 93.81 627 LEU A N 1
ATOM 4752 C CA . LEU A 1 627 ? 22.318 6.052 -23.377 1.00 93.81 627 LEU A CA 1
ATOM 4753 C C . LEU A 1 627 ? 22.021 7.359 -22.634 1.00 93.81 627 LEU A C 1
ATOM 4755 O O . LEU A 1 627 ? 21.393 7.350 -21.573 1.00 93.81 627 LEU A O 1
ATOM 4759 N N . LYS A 1 628 ? 22.392 8.505 -23.218 1.00 93.62 628 LYS A N 1
ATOM 4760 C CA . LYS A 1 628 ? 22.073 9.827 -22.664 1.00 93.62 628 LYS A CA 1
ATOM 4761 C C . LYS A 1 628 ? 20.565 10.074 -22.595 1.00 93.62 628 LYS A C 1
ATOM 4763 O O . LYS A 1 628 ? 20.070 10.587 -21.590 1.00 93.62 628 LYS A O 1
ATOM 4768 N N . ALA A 1 629 ? 19.826 9.703 -23.637 1.00 93.00 629 ALA A N 1
ATOM 4769 C CA . ALA A 1 629 ? 18.371 9.802 -23.648 1.00 93.00 629 ALA A CA 1
ATOM 4770 C C . ALA A 1 629 ? 17.723 8.826 -22.650 1.00 93.00 629 ALA A C 1
ATOM 4772 O O . ALA A 1 629 ? 16.803 9.225 -21.941 1.00 93.00 629 ALA A O 1
ATOM 4773 N N . ALA A 1 630 ? 18.234 7.598 -22.510 1.00 93.00 630 ALA A N 1
ATOM 4774 C CA . ALA A 1 630 ? 17.769 6.657 -21.490 1.00 93.00 630 ALA A CA 1
ATOM 4775 C C . ALA A 1 630 ? 17.948 7.215 -20.067 1.00 93.00 630 ALA A C 1
ATOM 4777 O O . ALA A 1 630 ? 17.013 7.175 -19.266 1.00 93.00 630 ALA A O 1
ATOM 4778 N N . ALA A 1 631 ? 19.095 7.836 -19.774 1.00 94.88 631 ALA A N 1
ATOM 4779 C CA . ALA A 1 631 ? 19.326 8.510 -18.497 1.00 94.88 631 ALA A CA 1
ATOM 4780 C C . ALA A 1 631 ? 18.321 9.650 -18.243 1.00 94.88 631 ALA A C 1
ATOM 4782 O O . ALA A 1 631 ? 17.796 9.766 -17.134 1.00 94.88 631 ALA A O 1
ATOM 4783 N N . LEU A 1 632 ? 17.987 10.447 -19.267 1.00 93.50 632 LEU A N 1
ATOM 4784 C CA . LEU A 1 632 ? 16.950 11.482 -19.166 1.00 93.50 632 LEU A CA 1
ATOM 4785 C C . LEU A 1 632 ? 15.562 10.886 -18.884 1.00 93.50 632 LEU A C 1
ATOM 4787 O O . LEU A 1 632 ? 14.824 11.407 -18.047 1.00 93.50 632 LEU A O 1
ATOM 4791 N N . VAL A 1 633 ? 15.216 9.785 -19.553 1.00 91.81 633 VAL A N 1
ATOM 4792 C CA . VAL A 1 633 ? 13.951 9.065 -19.348 1.00 91.81 633 VAL A CA 1
ATOM 4793 C C . VAL A 1 633 ? 13.859 8.531 -17.915 1.00 91.81 633 VAL A C 1
ATOM 4795 O O . VAL A 1 633 ? 12.823 8.696 -17.268 1.00 91.81 633 VAL A O 1
ATOM 4798 N N . GLY A 1 634 ? 14.942 7.956 -17.381 1.00 92.75 634 GLY A N 1
ATOM 4799 C CA . GLY A 1 634 ? 15.007 7.528 -15.980 1.00 92.75 634 GLY A CA 1
ATOM 4800 C C . GLY A 1 634 ? 14.852 8.681 -15.000 1.00 92.75 634 GLY A C 1
ATOM 4801 O O . GLY A 1 634 ? 14.040 8.586 -14.086 1.00 92.75 634 GLY A O 1
ATOM 4802 N N . LEU A 1 635 ? 15.549 9.799 -15.226 1.00 94.50 635 LEU A N 1
ATOM 4803 C CA . LEU A 1 635 ? 15.414 10.993 -14.389 1.00 94.50 635 LEU A CA 1
ATOM 4804 C C . LEU A 1 635 ? 13.967 11.500 -14.373 1.00 94.50 635 LEU A C 1
ATOM 4806 O O . LEU A 1 635 ? 13.417 11.773 -13.307 1.00 94.50 635 LEU A O 1
ATOM 4810 N N . CYS A 1 636 ? 13.331 11.579 -15.544 1.00 93.88 636 CYS A N 1
ATOM 4811 C CA . CYS A 1 636 ? 11.925 11.950 -15.668 1.00 93.88 636 CYS A CA 1
ATOM 4812 C C . CYS A 1 636 ? 11.037 11.005 -14.843 1.00 93.88 636 CYS A C 1
ATOM 4814 O O . CYS A 1 636 ? 10.277 11.456 -13.984 1.00 93.88 636 CYS A O 1
ATOM 4816 N N . LYS A 1 637 ? 11.193 9.689 -15.027 1.00 92.44 637 LYS A N 1
ATOM 4817 C CA . LYS A 1 637 ? 10.438 8.669 -14.288 1.00 92.44 637 LYS A CA 1
ATOM 4818 C C . LYS A 1 637 ? 10.579 8.828 -12.768 1.00 92.44 637 LYS A C 1
ATOM 4820 O O . LYS A 1 637 ? 9.571 8.752 -12.061 1.00 92.44 637 LYS A O 1
ATOM 4825 N N . THR A 1 638 ? 11.794 9.089 -12.283 1.00 92.75 638 THR A N 1
ATOM 4826 C CA . THR A 1 638 ? 12.119 9.249 -10.857 1.00 92.75 638 THR A CA 1
ATOM 4827 C C . THR A 1 638 ? 11.565 10.539 -10.252 1.00 92.75 638 THR A C 1
ATOM 4829 O O . THR A 1 638 ? 11.121 10.542 -9.106 1.00 92.75 638 THR A O 1
ATOM 4832 N N . LEU A 1 639 ? 11.521 11.636 -11.011 1.00 92.81 639 LEU A N 1
ATOM 4833 C CA . LEU A 1 639 ? 10.897 12.879 -10.548 1.00 92.81 639 LEU A CA 1
ATOM 4834 C C . LEU A 1 639 ? 9.381 12.711 -10.385 1.00 92.81 639 LEU A C 1
ATOM 4836 O O . LEU A 1 639 ? 8.811 13.082 -9.358 1.00 92.81 639 LEU A O 1
ATOM 4840 N N . PHE A 1 640 ? 8.725 12.111 -11.380 1.00 92.81 640 PHE A N 1
ATOM 4841 C CA . PHE A 1 640 ? 7.270 11.980 -11.383 1.00 92.81 640 PHE A CA 1
ATOM 4842 C C . PHE A 1 640 ? 6.745 10.929 -10.404 1.00 92.81 640 PHE A C 1
ATOM 4844 O O . PHE A 1 640 ? 5.647 11.117 -9.886 1.00 92.81 640 PHE A O 1
ATOM 4851 N N . ILE A 1 641 ? 7.505 9.872 -10.083 1.00 90.12 641 ILE A N 1
ATOM 4852 C CA . ILE A 1 641 ? 7.063 8.907 -9.060 1.00 90.12 641 ILE A CA 1
ATOM 4853 C C . ILE A 1 641 ? 6.995 9.555 -7.675 1.00 90.12 641 ILE A C 1
ATOM 4855 O O . ILE A 1 641 ? 6.041 9.314 -6.941 1.00 90.12 641 ILE A O 1
ATOM 4859 N N . GLY A 1 642 ? 7.936 10.450 -7.347 1.00 85.25 642 GLY A N 1
ATOM 4860 C CA . GLY A 1 642 ? 7.900 11.208 -6.095 1.00 85.25 642 GLY A CA 1
ATOM 4861 C C . GLY A 1 642 ? 6.634 12.060 -5.970 1.00 85.25 642 GLY A C 1
ATOM 4862 O O . GLY A 1 642 ? 6.031 12.109 -4.905 1.00 85.25 642 GLY A O 1
ATOM 4863 N N . ILE A 1 643 ? 6.179 12.667 -7.072 1.00 87.44 643 ILE A N 1
ATOM 4864 C CA . ILE A 1 643 ? 4.928 13.446 -7.130 1.00 87.44 643 ILE A CA 1
ATOM 4865 C C . ILE A 1 643 ? 3.692 12.528 -7.087 1.00 87.44 643 ILE A C 1
ATOM 4867 O O . ILE A 1 643 ? 2.695 12.841 -6.427 1.00 87.44 643 ILE A O 1
ATOM 4871 N N . GLY A 1 644 ? 3.749 11.391 -7.786 1.00 84.50 644 GLY A N 1
ATOM 4872 C CA . GLY A 1 644 ? 2.656 10.424 -7.898 1.00 84.50 644 GLY A CA 1
ATOM 4873 C C . GLY A 1 644 ? 2.229 9.845 -6.552 1.00 84.50 644 GLY A C 1
ATOM 4874 O O . GLY A 1 644 ? 1.032 9.780 -6.275 1.00 84.50 644 GLY A O 1
ATOM 4875 N N . GLN A 1 645 ? 3.189 9.529 -5.676 1.00 80.88 645 GLN A N 1
ATOM 4876 C CA . GLN A 1 645 ? 2.923 8.993 -4.332 1.00 80.88 645 GLN A CA 1
ATOM 4877 C C . GLN A 1 645 ? 1.979 9.896 -3.520 1.00 80.88 645 GLN A C 1
ATOM 4879 O O . GLN A 1 645 ? 0.975 9.430 -2.990 1.00 80.88 645 GLN A O 1
ATOM 4884 N N . PHE A 1 646 ? 2.219 11.212 -3.501 1.00 78.31 646 PHE A N 1
ATOM 4885 C CA . PHE A 1 646 ? 1.351 12.159 -2.784 1.00 78.31 646 PHE A CA 1
ATOM 4886 C C . PHE A 1 646 ? -0.003 12.386 -3.471 1.00 78.31 646 PHE A C 1
ATOM 4888 O O . PHE A 1 646 ? -0.973 12.811 -2.839 1.00 78.31 646 PHE A O 1
ATOM 4895 N N . SER A 1 647 ? -0.082 12.130 -4.777 1.00 79.44 647 SER A N 1
ATOM 4896 C CA . SER A 1 647 ? -1.283 12.386 -5.574 1.00 79.44 647 SER A CA 1
ATOM 4897 C C . SER A 1 647 ? -2.377 11.346 -5.313 1.00 79.44 647 SER A C 1
ATOM 4899 O O . SER A 1 647 ? -3.550 11.715 -5.204 1.00 79.44 647 SER A O 1
ATOM 4901 N N . VAL A 1 648 ? -2.007 10.069 -5.143 1.00 75.06 648 VAL A N 1
ATOM 4902 C CA . VAL A 1 648 ? -2.951 8.959 -4.894 1.00 75.06 648 VAL A CA 1
ATOM 4903 C C . VAL A 1 648 ? -3.753 9.167 -3.603 1.00 75.06 648 VAL A C 1
ATOM 4905 O O . VAL A 1 648 ? -4.967 8.939 -3.571 1.00 75.06 648 VAL A O 1
ATOM 4908 N N . ASP A 1 649 ? -3.112 9.686 -2.555 1.00 73.88 649 ASP A N 1
ATOM 4909 C CA . ASP A 1 649 ? -3.782 9.969 -1.283 1.00 73.88 649 ASP A CA 1
ATOM 4910 C C . ASP A 1 649 ? -4.626 11.248 -1.305 1.00 73.88 649 ASP A C 1
ATOM 4912 O O . ASP A 1 649 ? -5.663 11.333 -0.638 1.00 73.88 649 ASP A O 1
ATOM 4916 N N . LYS A 1 650 ? -4.237 12.237 -2.118 1.00 80.88 650 LYS A N 1
ATOM 4917 C CA . LYS A 1 650 ? -4.920 13.535 -2.178 1.00 80.88 650 LYS A CA 1
ATOM 4918 C C . LYS A 1 650 ? -6.154 13.556 -3.077 1.00 80.88 650 LYS A C 1
ATOM 4920 O O . LYS A 1 650 ? -7.084 14.311 -2.777 1.00 80.88 650 LYS A O 1
ATOM 4925 N N . PHE A 1 651 ? -6.186 12.777 -4.157 1.00 83.44 651 PHE A N 1
ATOM 4926 C CA . PHE A 1 651 ? -7.237 12.879 -5.181 1.00 83.44 651 PHE A CA 1
ATOM 4927 C C . PHE A 1 651 ? -8.152 11.651 -5.290 1.00 83.44 651 PHE A C 1
ATOM 4929 O O . PHE A 1 651 ? -9.231 11.776 -5.857 1.00 83.44 651 PHE A O 1
ATOM 4936 N N . GLY A 1 652 ? -7.803 10.518 -4.671 1.00 82.38 652 GLY A N 1
ATOM 4937 C CA . GLY A 1 652 ? -8.573 9.270 -4.791 1.00 82.38 652 GLY A CA 1
ATOM 4938 C C . GLY A 1 652 ? -7.911 8.283 -5.741 1.00 82.38 652 GLY A C 1
ATOM 4939 O O . GLY A 1 652 ? -7.284 8.680 -6.724 1.00 82.38 652 GLY A O 1
ATOM 4940 N N . ARG A 1 653 ? -8.022 6.988 -5.430 1.00 87.31 653 ARG A N 1
ATOM 4941 C CA . ARG A 1 653 ? -7.293 5.936 -6.149 1.00 87.31 653 ARG A CA 1
ATOM 4942 C C . ARG A 1 653 ? -7.854 5.776 -7.560 1.00 87.31 653 ARG A C 1
ATOM 4944 O O . ARG A 1 653 ? -7.092 5.769 -8.526 1.00 87.31 653 ARG A O 1
ATOM 4951 N N . ARG A 1 654 ? -9.185 5.731 -7.702 1.00 91.19 654 ARG A N 1
ATOM 4952 C CA . ARG A 1 654 ? -9.854 5.476 -8.988 1.00 91.19 654 ARG A CA 1
ATOM 4953 C C . ARG A 1 654 ? -9.620 6.616 -9.976 1.00 91.19 654 ARG A C 1
ATOM 4955 O O . ARG A 1 654 ? -9.264 6.370 -11.126 1.00 91.19 654 ARG A O 1
ATOM 4962 N N . VAL A 1 655 ? -9.776 7.861 -9.525 1.00 91.88 655 VAL A N 1
ATOM 4963 C CA . VAL A 1 655 ? -9.612 9.055 -10.375 1.00 91.88 655 VAL A CA 1
ATOM 4964 C C . VAL A 1 655 ? -8.171 9.191 -10.868 1.00 91.88 655 VAL A C 1
ATOM 4966 O O . VAL A 1 655 ? -7.946 9.415 -12.060 1.00 91.88 655 VAL A O 1
ATOM 4969 N N . VAL A 1 656 ? -7.192 9.017 -9.975 1.00 92.31 656 VAL A N 1
ATOM 4970 C CA . VAL A 1 656 ? -5.766 9.107 -10.324 1.00 92.31 656 VAL A CA 1
ATOM 4971 C C . VAL A 1 656 ? -5.369 7.994 -11.291 1.00 92.31 656 VAL A C 1
ATOM 4973 O O . VAL A 1 656 ? -4.706 8.269 -12.292 1.00 92.31 656 VAL A O 1
ATOM 4976 N N . MET A 1 657 ? -5.822 6.759 -11.055 1.00 93.19 657 MET A N 1
ATOM 4977 C CA . MET A 1 657 ? -5.548 5.640 -11.956 1.00 93.19 657 MET A CA 1
ATOM 4978 C C . MET A 1 657 ? -6.173 5.846 -13.337 1.00 93.19 657 MET A C 1
ATOM 4980 O O . MET A 1 657 ? -5.462 5.741 -14.329 1.00 93.19 657 MET A O 1
ATOM 4984 N N . LEU A 1 658 ? -7.456 6.207 -13.437 1.00 95.69 658 LEU A N 1
ATOM 4985 C CA . LEU A 1 658 ? -8.107 6.447 -14.734 1.00 95.69 658 LEU A CA 1
ATOM 4986 C C . LEU A 1 658 ? -7.440 7.581 -15.522 1.00 95.69 658 LEU A C 1
ATOM 4988 O O . LEU A 1 658 ? -7.220 7.449 -16.729 1.00 95.69 658 LEU A O 1
ATOM 4992 N N . SER A 1 659 ? -7.072 8.669 -14.841 1.00 95.12 659 SER A N 1
ATOM 4993 C CA . SER A 1 659 ? -6.372 9.800 -15.463 1.00 95.12 659 SER A CA 1
ATOM 4994 C C . SER A 1 659 ? -4.995 9.380 -15.985 1.00 95.12 659 SER A C 1
ATOM 4996 O O . SER A 1 659 ? -4.638 9.678 -17.124 1.00 95.12 659 SER A O 1
ATOM 4998 N N . SER A 1 660 ? -4.247 8.621 -15.180 1.00 95.75 660 SER A N 1
ATOM 4999 C CA . SER A 1 660 ? -2.927 8.096 -15.533 1.00 95.75 660 SER A CA 1
ATOM 5000 C C . SER A 1 660 ? -2.991 7.091 -16.690 1.00 95.75 660 SER A C 1
ATOM 5002 O O . SER A 1 660 ? -2.230 7.233 -17.643 1.00 95.75 660 SER A O 1
ATOM 5004 N N . ILE A 1 661 ? -3.934 6.140 -16.682 1.00 96.69 661 ILE A N 1
ATOM 5005 C CA . ILE A 1 661 ? -4.116 5.168 -17.776 1.00 96.69 661 ILE A CA 1
ATOM 5006 C C . ILE A 1 661 ? -4.502 5.881 -19.077 1.00 96.69 661 ILE A C 1
ATOM 5008 O O . ILE A 1 661 ? -4.008 5.522 -20.146 1.00 96.69 661 ILE A O 1
ATOM 5012 N N . SER A 1 662 ? -5.348 6.913 -19.004 1.00 96.94 662 SER A N 1
ATOM 5013 C CA . SER A 1 662 ? -5.717 7.714 -20.179 1.00 96.94 662 SER A CA 1
ATOM 5014 C C . SER A 1 662 ? -4.492 8.396 -20.783 1.00 96.94 662 SER A C 1
ATOM 5016 O O . SER A 1 662 ? -4.245 8.279 -21.981 1.00 96.94 662 SER A O 1
ATOM 5018 N N . ALA A 1 663 ? -3.684 9.050 -19.945 1.00 96.69 663 ALA A N 1
ATOM 5019 C CA . ALA A 1 663 ? -2.462 9.714 -20.380 1.00 96.69 663 ALA A CA 1
ATOM 5020 C C . ALA A 1 663 ? -1.431 8.716 -20.940 1.00 96.69 663 ALA A C 1
ATOM 5022 O O . ALA A 1 663 ? -0.883 8.955 -22.013 1.00 96.69 663 ALA A O 1
ATOM 5023 N N . VAL A 1 664 ? -1.252 7.557 -20.294 1.00 96.75 664 VAL A N 1
ATOM 5024 C CA . VAL A 1 664 ? -0.421 6.449 -20.799 1.00 96.75 664 VAL A CA 1
ATOM 5025 C C . VAL A 1 664 ? -0.893 5.988 -22.178 1.00 96.75 664 VAL A C 1
ATOM 5027 O O . VAL A 1 664 ? -0.084 5.887 -23.096 1.00 96.75 664 VAL A O 1
ATOM 5030 N N . THR A 1 665 ? -2.196 5.762 -22.348 1.00 97.44 665 THR A N 1
ATOM 5031 C CA . THR A 1 665 ? -2.780 5.318 -23.623 1.00 97.44 665 THR A CA 1
ATOM 5032 C C . THR A 1 665 ? -2.520 6.343 -24.726 1.00 97.44 665 THR A C 1
ATOM 5034 O O . THR A 1 665 ? -2.049 5.981 -25.803 1.00 97.44 665 THR A O 1
ATOM 5037 N N . CYS A 1 666 ? -2.748 7.630 -24.450 1.00 96.69 666 CYS A N 1
ATOM 5038 C CA . CYS A 1 666 ? -2.462 8.709 -25.394 1.00 96.69 666 CYS A CA 1
ATOM 5039 C C . CYS A 1 666 ? -0.972 8.780 -25.756 1.00 96.69 666 CYS A C 1
ATOM 5041 O O . CYS A 1 666 ? -0.638 8.866 -26.936 1.00 96.69 666 CYS A O 1
ATOM 5043 N N . SER A 1 667 ? -0.067 8.707 -24.775 1.00 95.75 667 SER A N 1
ATOM 5044 C CA . SER A 1 667 ? 1.378 8.736 -25.032 1.00 95.75 667 SER A CA 1
ATOM 5045 C C . SER A 1 667 ? 1.849 7.533 -25.853 1.00 95.75 667 SER A C 1
ATOM 5047 O O . SER A 1 667 ? 2.656 7.708 -26.764 1.00 95.75 667 SER A O 1
ATOM 5049 N N . LEU A 1 668 ? 1.316 6.334 -25.592 1.00 95.56 668 LEU A N 1
ATOM 5050 C CA . LEU A 1 668 ? 1.618 5.132 -26.375 1.00 95.56 668 LEU A CA 1
ATOM 5051 C C . LEU A 1 668 ? 1.125 5.252 -27.823 1.00 95.56 668 LEU A C 1
ATOM 5053 O O . LEU A 1 668 ? 1.860 4.886 -28.734 1.00 95.56 668 LEU A O 1
ATOM 5057 N N . LEU A 1 669 ? -0.069 5.811 -28.057 1.00 95.94 669 LEU A N 1
ATOM 5058 C CA . LEU A 1 669 ? -0.577 6.066 -29.414 1.00 95.94 669 LEU A CA 1
ATOM 5059 C C . LEU A 1 669 ? 0.300 7.064 -30.178 1.00 95.94 669 LEU A C 1
ATOM 5061 O O . LEU A 1 669 ? 0.593 6.847 -31.354 1.00 95.94 669 LEU A O 1
ATOM 5065 N N . VAL A 1 670 ? 0.746 8.134 -29.512 1.00 93.94 670 VAL A N 1
ATOM 5066 C CA . VAL A 1 670 ? 1.665 9.114 -30.109 1.00 93.94 670 VAL A CA 1
ATOM 5067 C C . VAL A 1 670 ? 3.003 8.456 -30.447 1.00 93.94 670 VAL A C 1
ATOM 5069 O O . VAL A 1 670 ? 3.474 8.604 -31.570 1.00 93.94 670 VAL A O 1
ATOM 5072 N N . LEU A 1 671 ? 3.589 7.678 -29.530 1.00 92.69 671 LEU A N 1
ATOM 5073 C CA . LEU A 1 671 ? 4.824 6.925 -29.785 1.00 92.69 671 LEU A CA 1
ATOM 5074 C C . LEU A 1 671 ? 4.680 5.963 -30.966 1.00 92.69 671 LEU A C 1
ATOM 5076 O O . LEU A 1 671 ? 5.526 5.956 -31.861 1.00 92.69 671 LEU A O 1
ATOM 5080 N N . ALA A 1 672 ? 3.596 5.188 -30.984 1.00 93.69 672 ALA A N 1
ATOM 5081 C CA . ALA A 1 672 ? 3.303 4.228 -32.038 1.00 93.69 672 ALA A CA 1
ATOM 5082 C C . ALA A 1 672 ? 3.210 4.906 -33.410 1.00 93.69 672 ALA A C 1
ATOM 5084 O O . ALA A 1 672 ? 3.819 4.445 -34.376 1.00 93.69 672 ALA A O 1
ATOM 5085 N N . TRP A 1 673 ? 2.504 6.038 -33.482 1.00 92.81 673 TRP A N 1
ATOM 5086 C CA . TRP A 1 673 ? 2.368 6.827 -34.701 1.00 92.81 673 TRP A CA 1
ATOM 5087 C C . TRP A 1 673 ? 3.689 7.465 -35.141 1.00 92.81 673 TRP A C 1
ATOM 5089 O O . TRP A 1 673 ? 4.061 7.381 -36.312 1.00 92.81 673 TRP A O 1
ATOM 5099 N N . CYS A 1 674 ? 4.422 8.092 -34.220 1.00 91.69 674 CYS A N 1
ATOM 5100 C CA . CYS A 1 674 ? 5.678 8.767 -34.535 1.00 91.69 674 CYS A CA 1
ATOM 5101 C C . CYS A 1 674 ? 6.739 7.786 -35.049 1.00 91.69 674 CYS A C 1
ATOM 5103 O O . CYS A 1 674 ? 7.357 8.054 -36.076 1.00 91.69 674 CYS A O 1
ATOM 5105 N N . ILE A 1 675 ? 6.906 6.638 -34.385 1.00 89.94 675 ILE A N 1
ATOM 5106 C CA . ILE A 1 675 ? 7.858 5.603 -34.811 1.00 89.94 675 ILE A CA 1
ATOM 5107 C C . ILE A 1 675 ? 7.359 4.901 -36.083 1.00 89.94 675 ILE A C 1
ATOM 5109 O O . ILE A 1 675 ? 8.136 4.667 -37.002 1.00 89.94 675 ILE A O 1
ATOM 5113 N N . GLY A 1 676 ? 6.061 4.592 -36.173 1.00 87.69 676 GLY A N 1
ATOM 5114 C CA . GLY A 1 676 ? 5.485 3.880 -37.318 1.00 87.69 676 GLY A CA 1
ATOM 5115 C C . GLY A 1 676 ? 5.448 4.694 -38.616 1.00 87.69 676 GLY A C 1
ATOM 5116 O O . GLY A 1 676 ? 5.590 4.126 -39.694 1.00 87.69 676 GLY A O 1
ATOM 5117 N N . SER A 1 677 ? 5.276 6.016 -38.530 1.00 86.75 677 SER A N 1
ATOM 5118 C CA . SER A 1 677 ? 5.267 6.903 -39.704 1.00 86.75 677 SER A CA 1
ATOM 5119 C C . SER A 1 677 ? 6.663 7.216 -40.248 1.00 86.75 677 SER A C 1
ATOM 5121 O O . SER A 1 677 ? 6.772 7.650 -41.392 1.00 86.75 677 SER A O 1
ATOM 5123 N N . GLY A 1 678 ? 7.716 7.043 -39.440 1.00 81.12 678 GLY A N 1
ATOM 5124 C CA . GLY A 1 678 ? 9.112 7.293 -39.821 1.00 81.12 678 GLY A CA 1
ATOM 5125 C C . GLY A 1 678 ? 9.483 8.762 -40.082 1.00 81.12 678 GLY A C 1
ATOM 5126 O O . GLY A 1 678 ? 10.643 9.045 -40.356 1.00 81.12 678 GLY A O 1
ATOM 5127 N N . ASN A 1 679 ? 8.530 9.696 -39.983 1.00 80.25 679 ASN A N 1
ATOM 5128 C CA . ASN A 1 679 ? 8.709 11.114 -40.335 1.00 80.25 679 ASN A CA 1
ATOM 5129 C C . ASN A 1 679 ? 8.758 12.051 -39.117 1.00 80.25 679 ASN A C 1
ATOM 5131 O O . ASN A 1 679 ? 8.873 13.266 -39.276 1.00 80.25 679 ASN A O 1
ATOM 5135 N N . ALA A 1 680 ? 8.599 11.520 -37.905 1.00 83.38 680 ALA A N 1
ATOM 5136 C CA . ALA A 1 680 ? 8.589 12.327 -36.693 1.00 83.38 680 ALA A CA 1
ATOM 5137 C C . ALA A 1 680 ? 10.009 12.707 -36.257 1.00 83.38 680 ALA A C 1
ATOM 5139 O O . ALA A 1 680 ? 10.926 11.890 -36.288 1.00 83.38 680 ALA A O 1
ATOM 5140 N N . GLU A 1 681 ? 10.178 13.942 -35.783 1.00 87.44 681 GLU A N 1
ATOM 5141 C CA . GLU A 1 681 ? 11.442 14.375 -35.195 1.00 87.44 681 GLU A CA 1
ATOM 5142 C C . GLU A 1 681 ? 11.752 13.597 -33.907 1.00 87.44 681 GLU A C 1
ATOM 5144 O O . GLU A 1 681 ? 10.879 13.369 -33.062 1.00 87.44 681 GLU A O 1
ATOM 5149 N N . VAL A 1 682 ? 13.032 13.273 -33.705 1.00 86.25 682 VAL A N 1
ATOM 5150 C CA . VAL A 1 682 ? 13.539 12.564 -32.517 1.00 86.25 682 VAL A CA 1
ATOM 5151 C C . VAL A 1 682 ? 13.085 13.224 -31.209 1.00 86.25 682 VAL A C 1
ATOM 5153 O O . VAL A 1 682 ? 12.734 12.534 -30.251 1.00 86.25 682 VAL A O 1
ATOM 5156 N N . GLY A 1 683 ? 13.050 14.562 -31.161 1.00 87.06 683 GLY A N 1
ATOM 5157 C CA . GLY A 1 683 ? 12.615 15.311 -29.979 1.00 87.06 683 GLY A CA 1
ATOM 5158 C C . GLY A 1 683 ? 11.159 15.039 -29.589 1.00 87.06 683 GLY A C 1
ATOM 5159 O O . GLY A 1 683 ? 10.849 14.942 -28.400 1.00 87.06 683 GLY A O 1
ATOM 5160 N N . VAL A 1 684 ? 10.273 14.842 -30.570 1.00 89.06 684 VAL A N 1
ATOM 5161 C CA . VAL A 1 684 ? 8.860 14.504 -30.336 1.00 89.06 684 VAL A CA 1
ATOM 5162 C C . VAL A 1 684 ? 8.739 13.091 -29.775 1.00 89.06 684 VAL A C 1
ATOM 5164 O O . VAL A 1 684 ? 8.023 12.886 -28.796 1.00 89.06 684 VAL A O 1
ATOM 5167 N N . ILE A 1 685 ? 9.488 12.132 -30.330 1.00 89.56 685 ILE A N 1
ATOM 5168 C CA . ILE A 1 685 ? 9.494 10.740 -29.855 1.00 89.56 685 ILE A CA 1
ATOM 5169 C C . ILE A 1 685 ? 10.006 10.668 -28.414 1.00 89.56 685 ILE A C 1
ATOM 5171 O O . ILE A 1 685 ? 9.367 10.055 -27.560 1.00 89.56 685 ILE A O 1
ATOM 5175 N N . LEU A 1 686 ? 11.114 11.350 -28.112 1.00 90.81 686 LEU A N 1
ATOM 5176 C CA . LEU A 1 686 ? 11.670 11.401 -26.761 1.00 90.81 686 LEU A CA 1
ATOM 5177 C C . LEU A 1 686 ? 10.706 12.070 -25.771 1.00 90.81 686 LEU A C 1
ATOM 5179 O O . LEU A 1 686 ? 10.538 11.589 -24.652 1.00 90.81 686 LEU A O 1
ATOM 5183 N N . THR A 1 687 ? 10.026 13.141 -26.187 1.00 91.81 687 THR A N 1
ATOM 5184 C CA . THR A 1 687 ? 9.007 13.807 -25.362 1.00 91.81 687 THR A CA 1
ATOM 5185 C C . THR A 1 687 ? 7.826 12.880 -25.087 1.00 91.81 687 THR A C 1
ATOM 5187 O O . THR A 1 687 ? 7.380 12.790 -23.945 1.00 91.81 687 THR A O 1
ATOM 5190 N N . ALA A 1 688 ? 7.349 12.145 -26.093 1.00 92.62 688 ALA A N 1
ATOM 5191 C CA . ALA A 1 688 ? 6.270 11.176 -25.932 1.00 92.62 688 ALA A CA 1
ATOM 5192 C C . ALA A 1 688 ? 6.682 9.997 -25.029 1.00 92.62 688 ALA A C 1
ATOM 5194 O O . ALA A 1 688 ? 5.882 9.541 -24.212 1.00 92.62 688 ALA A O 1
ATOM 5195 N N . LEU A 1 689 ? 7.945 9.562 -25.101 1.00 92.62 689 LEU A N 1
ATOM 5196 C CA . LEU A 1 689 ? 8.515 8.536 -24.225 1.00 92.62 689 LEU A CA 1
ATOM 5197 C C . LEU A 1 689 ? 8.591 9.010 -22.769 1.00 92.62 689 LEU A C 1
ATOM 5199 O O . LEU A 1 689 ? 8.163 8.298 -21.860 1.00 92.62 689 LEU A O 1
ATOM 5203 N N . CYS A 1 690 ? 9.068 10.234 -22.538 1.00 94.25 690 CYS A N 1
ATOM 5204 C CA . CYS A 1 690 ? 9.056 10.857 -21.216 1.00 94.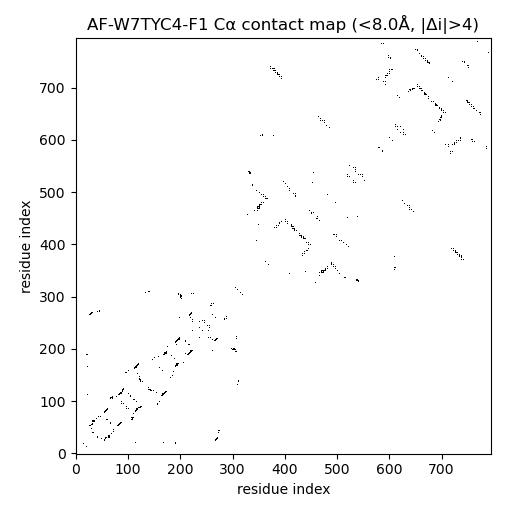25 690 CYS A CA 1
ATOM 5205 C C . CYS A 1 690 ? 7.626 11.050 -20.692 1.00 94.25 690 CYS A C 1
ATOM 5207 O O . CYS A 1 690 ? 7.364 10.764 -19.527 1.00 94.25 690 CYS A O 1
ATOM 5209 N N . ALA A 1 691 ? 6.686 11.472 -21.544 1.00 95.12 691 ALA A N 1
ATOM 5210 C CA . ALA A 1 691 ? 5.280 11.624 -21.181 1.00 95.12 691 ALA A CA 1
ATOM 5211 C C . ALA A 1 691 ? 4.644 10.283 -20.785 1.00 95.12 691 ALA A C 1
ATOM 5213 O O . ALA A 1 691 ? 3.919 10.234 -19.793 1.00 95.12 691 ALA A O 1
ATOM 5214 N N . PHE A 1 692 ? 4.965 9.193 -21.489 1.00 94.62 692 PHE A N 1
ATOM 5215 C CA . PHE A 1 692 ? 4.549 7.840 -21.116 1.00 94.62 692 PHE A CA 1
ATOM 5216 C C . PHE A 1 692 ? 5.072 7.456 -19.722 1.00 94.62 692 PHE A C 1
ATOM 5218 O O . PHE A 1 692 ? 4.283 7.078 -18.852 1.00 94.62 692 PHE A O 1
ATOM 5225 N N . MET A 1 693 ? 6.376 7.627 -19.471 1.00 94.12 693 MET A N 1
ATOM 5226 C CA . MET A 1 693 ? 6.986 7.300 -18.175 1.00 94.12 693 MET A CA 1
ATOM 5227 C C . MET A 1 693 ? 6.435 8.151 -17.028 1.00 94.12 693 MET A C 1
ATOM 5229 O O . MET A 1 693 ? 6.132 7.623 -15.958 1.00 94.12 693 MET A O 1
ATOM 5233 N N . ALA A 1 694 ? 6.282 9.457 -17.254 1.00 94.38 694 ALA A N 1
ATOM 5234 C CA . ALA A 1 694 ? 5.723 10.392 -16.286 1.00 94.38 694 ALA A CA 1
ATOM 5235 C C . ALA A 1 694 ? 4.270 10.041 -15.950 1.00 94.38 694 ALA A C 1
ATOM 5237 O O . ALA A 1 694 ? 3.911 9.927 -14.778 1.00 94.38 694 ALA A O 1
ATOM 5238 N N . SER A 1 695 ? 3.452 9.807 -16.979 1.00 94.62 695 SER A N 1
ATOM 5239 C CA . SER A 1 695 ? 2.038 9.463 -16.826 1.00 94.62 695 SER A CA 1
ATOM 5240 C C . SER A 1 695 ? 1.862 8.178 -16.034 1.00 94.62 695 SER A C 1
ATOM 5242 O O . SER A 1 695 ? 1.027 8.142 -15.133 1.00 94.62 695 SER A O 1
ATOM 5244 N N . PHE A 1 696 ? 2.675 7.152 -16.306 1.00 93.88 696 PHE A N 1
ATOM 5245 C CA . PHE A 1 696 ? 2.662 5.910 -15.536 1.00 93.88 696 PHE A CA 1
ATOM 5246 C C . PHE A 1 696 ? 3.027 6.151 -14.064 1.00 93.88 696 PHE A C 1
ATOM 5248 O O . PHE A 1 696 ? 2.313 5.701 -13.163 1.00 93.88 696 PHE A O 1
ATOM 5255 N N . SER A 1 697 ? 4.129 6.867 -13.814 1.00 92.81 697 SER A N 1
ATOM 5256 C CA . SER A 1 697 ? 4.645 7.118 -12.463 1.00 92.81 697 SER A CA 1
ATOM 5257 C C . SER A 1 697 ? 3.713 7.983 -11.606 1.00 92.81 697 SER A C 1
ATOM 5259 O O . SER A 1 697 ? 3.737 7.871 -10.385 1.00 92.81 697 SER A O 1
ATOM 5261 N N . LEU A 1 698 ? 2.870 8.817 -12.220 1.00 91.75 698 LEU A N 1
ATOM 5262 C CA . LEU A 1 698 ? 1.914 9.668 -11.508 1.00 91.75 698 LEU A CA 1
ATOM 5263 C C . LEU A 1 698 ? 0.704 8.921 -10.930 1.00 91.75 698 LEU A C 1
ATOM 5265 O O . LEU A 1 698 ? 0.051 9.459 -10.037 1.00 91.75 698 LEU A O 1
ATOM 5269 N N . GLY A 1 699 ? 0.374 7.723 -11.427 1.00 90.00 699 GLY A N 1
ATOM 5270 C CA . GLY A 1 699 ? -0.851 7.042 -11.000 1.00 90.00 699 GLY A CA 1
ATOM 5271 C C . GLY A 1 699 ? -0.816 5.525 -11.080 1.00 90.00 699 GLY A C 1
ATOM 5272 O O . GLY A 1 699 ? -0.923 4.883 -10.042 1.00 90.00 699 GLY A O 1
ATOM 5273 N N . VAL A 1 700 ? -0.670 4.936 -12.271 1.00 91.81 700 VAL A N 1
ATOM 5274 C CA . VAL A 1 700 ? -0.720 3.468 -12.444 1.00 91.81 700 VAL A CA 1
ATOM 5275 C C . VAL A 1 700 ? 0.320 2.749 -11.582 1.00 91.81 700 VAL A C 1
ATOM 5277 O O . VAL A 1 700 ? -0.012 1.732 -10.976 1.00 91.81 700 VAL A O 1
ATOM 5280 N N . GLY A 1 701 ? 1.542 3.283 -11.487 1.00 87.81 701 GLY A N 1
ATOM 5281 C CA . GLY A 1 701 ? 2.597 2.747 -10.619 1.00 87.81 701 GLY A CA 1
ATOM 5282 C C . GLY A 1 701 ? 2.175 2.655 -9.146 1.00 87.81 701 GLY A C 1
ATOM 5283 O O . GLY A 1 701 ? 1.898 1.551 -8.674 1.00 87.81 701 GLY A O 1
ATOM 5284 N N . PRO A 1 702 ? 2.058 3.793 -8.435 1.00 85.62 702 PRO A N 1
ATOM 5285 C CA . PRO A 1 702 ? 1.726 3.805 -7.008 1.00 85.62 702 PRO A CA 1
ATOM 5286 C C . PRO A 1 702 ? 0.319 3.263 -6.714 1.00 85.62 702 PRO A C 1
ATOM 5288 O O . PRO A 1 702 ? 0.108 2.548 -5.736 1.00 85.62 702 PRO A O 1
ATOM 5291 N N . GLY A 1 703 ? -0.656 3.557 -7.579 1.00 87.50 703 GLY A N 1
ATOM 5292 C CA . GLY A 1 703 ? -2.049 3.157 -7.393 1.00 87.50 703 GLY A CA 1
ATOM 5293 C C . GLY A 1 703 ? -2.239 1.641 -7.368 1.00 87.50 703 GLY A C 1
ATOM 5294 O O . GLY A 1 703 ? -3.020 1.140 -6.564 1.00 87.50 703 GLY A O 1
ATOM 5295 N N . THR A 1 704 ? -1.485 0.891 -8.178 1.00 89.56 704 THR A N 1
ATOM 5296 C CA . THR A 1 704 ? -1.605 -0.576 -8.214 1.00 89.56 704 THR A CA 1
ATOM 5297 C C . THR A 1 704 ? -1.180 -1.222 -6.892 1.00 89.56 704 THR A C 1
ATOM 5299 O O . THR A 1 704 ? -1.854 -2.130 -6.398 1.00 89.56 704 THR A O 1
ATOM 5302 N N . TRP A 1 705 ? -0.105 -0.729 -6.273 1.00 83.56 705 TRP A N 1
ATOM 5303 C CA . TRP A 1 705 ? 0.364 -1.218 -4.972 1.00 83.56 705 TRP A CA 1
ATOM 5304 C C . TRP A 1 705 ? -0.642 -0.938 -3.857 1.00 83.56 705 TRP A C 1
ATOM 5306 O O . TRP A 1 705 ? -0.952 -1.818 -3.055 1.00 83.56 705 TRP A O 1
ATOM 5316 N N . VAL A 1 706 ? -1.223 0.262 -3.857 1.00 83.69 706 VAL A N 1
ATOM 5317 C CA . VAL A 1 706 ? -2.249 0.647 -2.884 1.00 83.69 706 VAL A CA 1
ATOM 5318 C C . VAL A 1 706 ? -3.487 -0.242 -3.032 1.00 83.69 706 VAL A C 1
ATOM 5320 O O . VAL A 1 706 ? -3.890 -0.898 -2.070 1.00 83.69 706 VAL A O 1
ATOM 5323 N N . ILE A 1 707 ? -4.030 -0.374 -4.246 1.00 87.75 707 ILE A N 1
ATOM 5324 C CA . ILE A 1 707 ? -5.228 -1.186 -4.511 1.00 87.75 707 ILE A CA 1
ATOM 5325 C C . ILE A 1 707 ? -5.029 -2.656 -4.134 1.00 87.75 707 ILE A C 1
ATOM 5327 O O . ILE A 1 707 ? -5.899 -3.252 -3.498 1.00 87.75 707 ILE A O 1
ATOM 5331 N N . THR A 1 708 ? -3.884 -3.249 -4.476 1.00 85.94 708 THR A N 1
ATOM 5332 C CA . THR A 1 708 ? -3.596 -4.658 -4.148 1.00 85.94 708 THR A CA 1
ATOM 5333 C C . THR A 1 708 ? -3.431 -4.917 -2.649 1.00 85.94 708 THR A C 1
ATOM 5335 O O . THR A 1 708 ? -3.527 -6.071 -2.229 1.00 85.94 708 THR A O 1
ATOM 5338 N N . SER A 1 709 ? -3.231 -3.878 -1.835 1.00 80.44 709 SER A N 1
ATOM 5339 C CA . SER A 1 709 ? -3.193 -3.977 -0.370 1.00 80.44 709 SER A CA 1
ATOM 5340 C C . SER A 1 709 ? -4.545 -3.676 0.301 1.00 80.44 709 SER A C 1
ATOM 5342 O O . SER A 1 709 ? -4.848 -4.252 1.347 1.00 80.44 709 SER A O 1
ATOM 5344 N N . GLU A 1 710 ? -5.384 -2.833 -0.314 1.00 84.31 710 GLU A N 1
ATOM 5345 C CA . GLU A 1 710 ? -6.665 -2.370 0.246 1.00 84.31 710 GLU A CA 1
ATOM 5346 C C . GLU A 1 710 ? -7.859 -3.269 -0.130 1.00 84.31 710 GLU A C 1
ATOM 5348 O O . GLU A 1 710 ? -8.787 -3.417 0.663 1.00 84.31 710 GLU A O 1
ATOM 5353 N N . ILE A 1 711 ? -7.852 -3.896 -1.315 1.00 88.25 711 ILE A N 1
ATOM 5354 C CA . ILE A 1 711 ? -9.042 -4.577 -1.864 1.00 88.25 711 ILE A CA 1
ATOM 5355 C C . ILE A 1 711 ? -9.354 -5.929 -1.208 1.00 88.25 711 ILE A C 1
ATOM 5357 O O . ILE A 1 711 ? -10.480 -6.421 -1.293 1.00 88.25 711 ILE A O 1
ATOM 5361 N N . PHE A 1 712 ? -8.361 -6.569 -0.585 1.00 84.75 712 PHE A N 1
ATOM 5362 C CA . PHE A 1 712 ? -8.536 -7.902 -0.019 1.00 84.75 712 PHE A CA 1
ATOM 5363 C C . PHE A 1 712 ? -9.021 -7.850 1.443 1.00 84.75 712 PHE A C 1
ATOM 5365 O O . PHE A 1 712 ? -8.419 -7.142 2.269 1.00 84.75 712 PHE A O 1
ATOM 5372 N N . PRO A 1 713 ? -10.035 -8.667 1.800 1.00 79.50 713 PRO A N 1
ATOM 5373 C CA . PRO A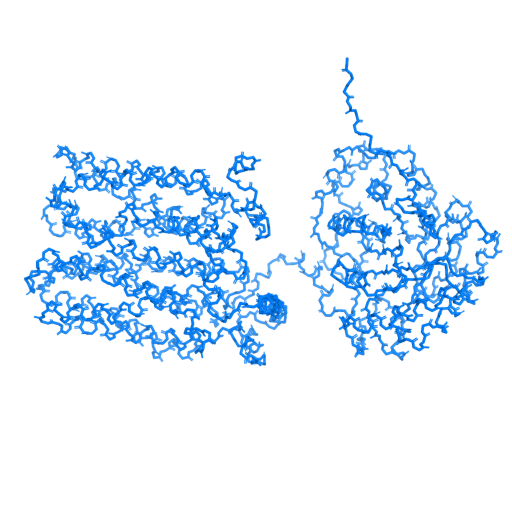 1 713 ? -10.453 -8.871 3.184 1.00 79.50 713 PRO A CA 1
ATOM 5374 C C . PRO A 1 713 ? -9.288 -9.311 4.073 1.00 79.50 713 PRO A C 1
ATOM 5376 O O . PRO A 1 713 ? -8.414 -10.063 3.629 1.00 79.50 713 PRO A O 1
ATOM 5379 N N . LEU A 1 714 ? -9.294 -8.874 5.336 1.00 70.81 714 LEU A N 1
ATOM 5380 C CA . LEU A 1 714 ? -8.218 -9.117 6.311 1.00 70.81 714 LEU A CA 1
ATOM 5381 C C . LEU A 1 714 ? -7.692 -10.571 6.332 1.00 70.81 714 LEU A C 1
ATOM 5383 O O . LEU A 1 714 ? -6.471 -10.734 6.256 1.00 70.81 714 LEU A O 1
ATOM 5387 N N . PRO A 1 715 ? -8.538 -11.626 6.347 1.00 69.06 715 PRO A N 1
ATOM 5388 C CA . PRO A 1 715 ? -8.055 -13.004 6.505 1.00 69.06 715 PRO A CA 1
ATOM 5389 C C . PRO A 1 715 ? -7.268 -13.544 5.303 1.00 69.06 715 PRO A C 1
ATOM 5391 O O . PRO A 1 715 ? -6.387 -14.397 5.436 1.00 69.06 715 PRO A O 1
ATOM 5394 N N . ILE A 1 716 ? -7.582 -13.053 4.103 1.00 76.56 716 ILE A N 1
ATOM 5395 C CA . ILE A 1 716 ? -6.967 -13.504 2.848 1.00 76.56 716 ILE A CA 1
ATOM 5396 C C . ILE A 1 716 ? -6.027 -12.463 2.241 1.00 76.56 716 ILE A C 1
ATOM 5398 O O . ILE A 1 716 ? -5.421 -12.738 1.206 1.00 76.56 716 ILE A O 1
ATOM 5402 N N . ARG A 1 717 ? -5.866 -11.299 2.885 1.00 79.62 717 ARG A N 1
ATOM 5403 C CA . ARG A 1 717 ? -5.121 -10.154 2.355 1.00 79.62 717 ARG A CA 1
ATOM 5404 C C . ARG A 1 717 ? -3.705 -10.492 1.949 1.00 79.62 717 ARG A C 1
ATOM 5406 O O . ARG A 1 717 ? -3.367 -10.318 0.787 1.00 79.62 717 ARG A O 1
ATOM 5413 N N . SER A 1 718 ? -2.906 -11.027 2.867 1.00 76.25 718 SER A N 1
ATOM 5414 C CA . SER A 1 718 ? -1.501 -11.346 2.588 1.00 76.25 718 SER A CA 1
ATOM 5415 C C . SER A 1 718 ? -1.353 -12.268 1.373 1.00 76.25 718 SER A C 1
ATOM 5417 O O . SER A 1 718 ? -0.552 -11.996 0.485 1.00 76.25 718 SER A O 1
ATOM 5419 N N . LYS A 1 719 ? -2.189 -13.309 1.270 1.00 81.50 719 LYS A N 1
ATOM 5420 C CA . LYS A 1 719 ? -2.163 -14.255 0.142 1.00 81.50 719 LYS A CA 1
ATOM 5421 C C . LYS A 1 719 ? -2.675 -13.639 -1.157 1.00 81.50 719 LYS A C 1
ATOM 5423 O O . LYS A 1 719 ? -2.109 -13.905 -2.212 1.00 81.50 719 LYS A O 1
ATOM 5428 N N . GLY A 1 720 ? -3.731 -12.829 -1.087 1.00 85.88 720 GLY A N 1
ATOM 5429 C CA . GLY A 1 720 ? -4.290 -12.116 -2.235 1.00 85.88 720 GLY A CA 1
ATOM 5430 C C . GLY A 1 720 ? -3.305 -11.105 -2.820 1.00 85.88 720 GLY A C 1
ATOM 5431 O O . GLY A 1 720 ? -3.099 -11.071 -4.037 1.00 85.88 720 GLY A O 1
ATOM 5432 N N . THR A 1 721 ? -2.622 -10.349 -1.959 1.00 85.06 721 THR A N 1
ATOM 5433 C CA . THR A 1 721 ? -1.541 -9.438 -2.345 1.00 85.06 721 THR A CA 1
ATOM 5434 C C . THR A 1 721 ? -0.365 -10.214 -2.948 1.00 85.06 721 THR A C 1
ATOM 5436 O O . THR A 1 721 ? 0.026 -9.909 -4.072 1.00 85.06 721 THR A O 1
ATOM 5439 N N . SER A 1 722 ? 0.124 -11.284 -2.304 1.00 85.00 722 SER A N 1
ATOM 5440 C CA . SER A 1 722 ? 1.183 -12.152 -2.859 1.00 85.00 722 SER A CA 1
ATOM 5441 C C . SER A 1 722 ? 0.818 -12.753 -4.220 1.00 85.00 722 SER A C 1
ATOM 5443 O O . SER A 1 722 ? 1.653 -12.779 -5.123 1.00 85.00 722 SER A O 1
ATOM 5445 N N . PHE A 1 723 ? -0.425 -13.207 -4.405 1.00 89.62 723 PHE A N 1
ATOM 5446 C CA . PHE A 1 723 ? -0.898 -13.720 -5.693 1.00 89.62 723 PHE A CA 1
ATOM 5447 C C . PHE A 1 723 ? -0.904 -12.625 -6.766 1.00 89.62 723 PHE A C 1
ATOM 5449 O O . PHE A 1 723 ? -0.421 -12.844 -7.876 1.00 89.62 723 PHE A O 1
ATOM 5456 N N . SER A 1 724 ? -1.407 -11.434 -6.430 1.00 91.62 724 SER A N 1
ATOM 5457 C CA . SER A 1 724 ? -1.429 -10.286 -7.345 1.00 91.62 724 SER A CA 1
ATOM 5458 C C . SER A 1 724 ? -0.010 -9.873 -7.752 1.00 91.62 724 SER A C 1
ATOM 5460 O O . SER A 1 724 ? 0.241 -9.607 -8.925 1.00 91.62 724 SER A O 1
ATOM 5462 N N . MET A 1 725 ? 0.942 -9.906 -6.816 1.00 87.56 725 MET A N 1
ATOM 5463 C CA . MET A 1 725 ? 2.363 -9.664 -7.085 1.00 87.56 725 MET A CA 1
ATOM 5464 C C . MET A 1 725 ? 2.988 -10.738 -7.974 1.00 87.56 725 MET A C 1
ATOM 5466 O O . MET A 1 725 ? 3.737 -10.415 -8.890 1.00 87.56 725 MET A O 1
ATOM 5470 N N . ALA A 1 726 ? 2.678 -12.013 -7.749 1.00 90.81 726 ALA A N 1
ATOM 5471 C CA . ALA A 1 726 ? 3.165 -13.081 -8.613 1.00 90.81 726 ALA A CA 1
ATOM 5472 C C . ALA A 1 726 ? 2.627 -12.928 -10.044 1.00 90.81 726 ALA A C 1
ATOM 5474 O O . ALA A 1 726 ? 3.388 -13.035 -11.003 1.00 90.81 726 ALA A O 1
ATOM 5475 N N . ALA A 1 727 ? 1.340 -12.596 -10.192 1.00 93.88 727 ALA A N 1
ATOM 5476 C CA . ALA A 1 727 ? 0.722 -12.320 -11.486 1.00 93.88 727 ALA A CA 1
ATOM 5477 C C . ALA A 1 727 ? 1.346 -11.096 -12.181 1.00 93.88 727 ALA A C 1
ATOM 5479 O O . ALA A 1 727 ? 1.612 -11.143 -13.384 1.00 93.88 727 ALA A O 1
ATOM 5480 N N . ASN A 1 728 ? 1.644 -10.033 -11.424 1.00 93.31 728 ASN A N 1
ATOM 5481 C CA . ASN A 1 728 ? 2.394 -8.869 -11.903 1.00 93.31 728 ASN A CA 1
ATOM 5482 C C . ASN A 1 728 ? 3.749 -9.286 -12.481 1.00 93.31 728 ASN A C 1
ATOM 5484 O O . ASN A 1 728 ? 4.046 -8.978 -13.631 1.00 93.31 728 ASN A O 1
ATOM 5488 N N . ARG A 1 729 ? 4.536 -10.046 -11.713 1.00 92.25 729 ARG A N 1
ATOM 5489 C CA . ARG A 1 729 ? 5.885 -10.464 -12.106 1.00 92.25 729 ARG A CA 1
ATOM 5490 C C . ARG A 1 729 ? 5.872 -11.405 -13.305 1.00 92.25 729 ARG A C 1
ATOM 5492 O O . ARG A 1 729 ? 6.599 -11.171 -14.258 1.00 92.25 729 ARG A O 1
ATOM 5499 N N . ILE A 1 730 ? 4.982 -12.394 -13.335 1.00 95.44 730 ILE A N 1
ATOM 5500 C CA . ILE A 1 730 ? 4.820 -13.274 -14.505 1.00 95.44 730 ILE A CA 1
ATOM 5501 C C . ILE A 1 730 ? 4.485 -12.458 -15.761 1.00 95.44 730 ILE A C 1
ATOM 5503 O O . ILE A 1 730 ? 5.053 -12.700 -16.826 1.00 95.44 730 ILE A O 1
ATOM 5507 N N . THR A 1 731 ? 3.594 -11.471 -15.640 1.00 96.50 731 THR A N 1
ATOM 5508 C CA . THR A 1 731 ? 3.223 -10.603 -16.767 1.00 96.50 731 THR A CA 1
ATOM 5509 C C . THR A 1 731 ? 4.403 -9.740 -17.212 1.00 96.50 731 THR A C 1
ATOM 5511 O O . THR A 1 731 ? 4.691 -9.690 -18.403 1.00 96.50 731 THR A O 1
ATOM 5514 N N . SER A 1 732 ? 5.117 -9.128 -16.264 1.00 93.69 732 SER A N 1
ATOM 5515 C CA . SER A 1 732 ? 6.342 -8.350 -16.497 1.00 93.69 732 SER A CA 1
ATOM 5516 C C . SER A 1 732 ? 7.381 -9.155 -17.280 1.00 93.69 732 SER A C 1
ATOM 5518 O O . SER A 1 732 ? 7.769 -8.765 -18.382 1.00 93.69 732 SER A O 1
ATOM 5520 N N . GLY A 1 733 ? 7.724 -10.346 -16.779 1.00 94.38 733 GLY A N 1
ATOM 5521 C CA . GLY A 1 733 ? 8.686 -11.238 -17.418 1.00 94.38 733 GLY A CA 1
ATOM 5522 C C . GLY A 1 733 ? 8.234 -11.676 -18.806 1.00 94.38 733 GLY A C 1
ATOM 5523 O O . GLY A 1 733 ? 9.033 -11.675 -19.736 1.00 94.38 733 GLY A O 1
ATOM 5524 N N . THR A 1 734 ? 6.945 -11.979 -18.986 1.00 96.19 734 THR A N 1
ATOM 5525 C CA . THR A 1 734 ? 6.388 -12.361 -20.295 1.00 96.19 734 THR A CA 1
ATOM 5526 C C . THR A 1 734 ? 6.500 -11.223 -21.309 1.00 96.19 734 THR A C 1
ATOM 5528 O O . THR A 1 734 ? 6.942 -11.440 -22.436 1.00 96.19 734 THR A O 1
ATOM 5531 N N . VAL A 1 735 ? 6.126 -10.003 -20.922 1.00 96.19 735 VAL A N 1
ATOM 5532 C CA . VAL A 1 735 ? 6.189 -8.821 -21.793 1.00 96.19 735 VAL A CA 1
ATOM 5533 C C . VAL A 1 735 ? 7.643 -8.482 -22.139 1.00 96.19 735 VAL A C 1
ATOM 5535 O O . VAL A 1 735 ? 7.954 -8.243 -23.304 1.00 96.19 735 VAL A O 1
ATOM 5538 N N . ALA A 1 736 ? 8.558 -8.543 -21.168 1.00 93.88 736 ALA A N 1
ATOM 5539 C CA . ALA A 1 736 ? 9.983 -8.312 -21.398 1.00 93.88 736 ALA A CA 1
ATOM 5540 C C . ALA A 1 736 ? 10.644 -9.409 -22.262 1.00 93.88 736 ALA A C 1
ATOM 5542 O O . ALA A 1 736 ? 11.495 -9.099 -23.096 1.00 93.88 736 ALA A O 1
ATOM 5543 N N . MET A 1 737 ? 10.235 -10.674 -22.109 1.00 94.75 737 MET A N 1
ATOM 5544 C CA . MET A 1 737 ? 10.742 -11.812 -22.894 1.00 94.75 737 MET A CA 1
ATOM 5545 C C . MET A 1 737 ? 10.185 -11.896 -24.313 1.00 94.75 737 MET A C 1
ATOM 5547 O O . MET A 1 737 ? 10.651 -12.717 -25.089 1.00 94.75 737 MET A O 1
ATOM 5551 N N . THR A 1 738 ? 9.152 -11.130 -24.647 1.00 95.06 738 THR A N 1
ATOM 5552 C CA . THR A 1 738 ? 8.522 -11.204 -25.975 1.00 95.06 738 THR A CA 1
ATOM 5553 C C . THR A 1 738 ? 8.699 -9.929 -26.784 1.00 95.06 738 THR A C 1
ATOM 5555 O O . THR A 1 738 ? 8.378 -9.916 -27.971 1.00 95.06 738 THR A O 1
ATOM 5558 N N . PHE A 1 739 ? 9.199 -8.849 -26.179 1.00 95.19 739 PHE A N 1
ATOM 5559 C CA . PHE A 1 739 ? 9.241 -7.535 -26.811 1.00 95.19 739 PHE A CA 1
ATOM 5560 C C . PHE A 1 739 ? 10.134 -7.464 -28.055 1.00 95.19 739 PHE A C 1
ATOM 5562 O O . PHE A 1 739 ? 9.735 -6.831 -29.035 1.00 95.19 739 PHE A O 1
ATOM 5569 N N . LEU A 1 740 ? 11.324 -8.078 -28.047 1.00 93.81 740 LEU A N 1
ATOM 5570 C CA . LEU A 1 740 ? 12.236 -8.005 -29.194 1.00 93.81 740 LEU A CA 1
ATOM 5571 C C . LEU A 1 740 ? 11.678 -8.811 -30.371 1.00 93.81 740 LEU A C 1
ATOM 5573 O O . LEU A 1 740 ? 11.646 -8.314 -31.496 1.00 93.81 740 LEU A O 1
ATOM 5577 N N . SER A 1 741 ? 11.166 -10.008 -30.099 1.00 95.00 741 SER A N 1
ATOM 5578 C CA . SER A 1 741 ? 10.498 -10.884 -31.058 1.00 95.00 741 SER A CA 1
ATOM 5579 C C . SER A 1 741 ? 9.230 -10.238 -31.630 1.00 95.00 741 SER A C 1
ATOM 5581 O O . SER A 1 741 ? 9.021 -10.230 -32.844 1.00 95.00 741 SER A O 1
ATOM 5583 N N . LEU A 1 742 ? 8.412 -9.612 -30.779 1.00 94.25 742 LEU A N 1
ATOM 5584 C CA . LEU A 1 742 ? 7.222 -8.866 -31.191 1.00 94.25 742 LEU A CA 1
ATOM 5585 C C . LEU A 1 742 ? 7.589 -7.668 -32.074 1.00 94.25 742 LEU A C 1
ATOM 5587 O O . LEU A 1 742 ? 6.960 -7.442 -33.107 1.00 94.25 742 LEU A O 1
ATOM 5591 N N . SER A 1 743 ? 8.626 -6.924 -31.688 1.00 92.81 743 SER A N 1
ATOM 5592 C CA . SER A 1 743 ? 9.119 -5.769 -32.442 1.00 92.81 743 SER A CA 1
ATOM 5593 C C . SER A 1 743 ? 9.739 -6.167 -33.779 1.00 92.81 743 SER A C 1
ATOM 5595 O O . SER A 1 743 ? 9.649 -5.404 -34.735 1.00 92.81 743 SER A O 1
ATOM 5597 N N . ALA A 1 744 ? 10.339 -7.355 -33.879 1.00 92.38 744 ALA A N 1
ATOM 5598 C CA . ALA A 1 744 ? 10.831 -7.892 -35.144 1.00 92.38 744 ALA A CA 1
ATOM 5599 C C . ALA A 1 744 ? 9.683 -8.253 -36.102 1.00 92.38 744 ALA A C 1
ATOM 5601 O O . ALA A 1 744 ? 9.826 -8.088 -37.311 1.00 92.38 744 ALA A O 1
ATOM 5602 N N . TRP A 1 745 ? 8.543 -8.715 -35.575 1.00 93.00 745 TRP A N 1
ATOM 5603 C CA . TRP A 1 745 ? 7.392 -9.120 -36.386 1.00 93.00 745 TRP A CA 1
ATOM 5604 C C . TRP A 1 745 ? 6.477 -7.952 -36.787 1.00 93.00 745 TRP A C 1
ATOM 5606 O O . TRP A 1 745 ? 6.096 -7.841 -37.950 1.00 93.00 745 TRP A O 1
ATOM 5616 N N . LEU A 1 746 ? 6.129 -7.072 -35.842 1.00 92.94 746 LEU A N 1
ATOM 5617 C CA . LEU A 1 746 ? 5.198 -5.950 -36.055 1.00 92.94 746 LEU A CA 1
ATOM 5618 C C . LEU A 1 746 ? 5.890 -4.615 -36.364 1.00 92.94 746 LEU A C 1
ATOM 5620 O O . LEU A 1 746 ? 5.220 -3.631 -36.682 1.00 92.94 746 LEU A O 1
ATOM 5624 N N . GLY A 1 747 ? 7.211 -4.547 -36.204 1.00 92.69 747 GLY A N 1
ATOM 5625 C CA . GLY A 1 747 ? 7.918 -3.283 -36.033 1.00 92.69 747 GLY A CA 1
ATOM 5626 C C . GLY A 1 747 ? 7.702 -2.696 -34.633 1.00 92.69 747 GLY A C 1
ATOM 5627 O O . GLY A 1 747 ? 6.707 -2.964 -33.955 1.00 92.69 747 GLY A O 1
ATOM 5628 N N . VAL A 1 748 ? 8.626 -1.836 -34.199 1.00 91.88 748 VAL A N 1
ATOM 5629 C CA . VAL A 1 748 ? 8.554 -1.181 -32.880 1.00 91.88 748 VAL A CA 1
ATOM 5630 C C . VAL A 1 748 ? 7.276 -0.341 -32.746 1.00 91.88 748 VAL A C 1
ATOM 5632 O O . VAL A 1 748 ? 6.571 -0.453 -31.747 1.00 91.88 748 VAL A O 1
ATOM 5635 N N . GLY A 1 749 ? 6.906 0.433 -33.775 1.00 91.94 749 GLY A N 1
ATOM 5636 C CA . GLY A 1 749 ? 5.646 1.192 -33.783 1.00 91.94 749 GLY A CA 1
ATOM 5637 C C . GLY A 1 749 ? 4.401 0.300 -33.657 1.00 91.94 749 GLY A C 1
ATOM 5638 O O . GLY A 1 749 ? 3.478 0.633 -32.916 1.00 91.94 749 GLY A O 1
ATOM 5639 N N . GLY A 1 750 ? 4.398 -0.871 -34.307 1.00 93.75 750 GLY A N 1
ATOM 5640 C CA . GLY A 1 750 ? 3.320 -1.857 -34.193 1.00 93.75 750 GLY A CA 1
ATOM 5641 C C . GLY A 1 750 ? 3.209 -2.464 -32.790 1.00 93.75 750 GLY A C 1
ATOM 5642 O O . GLY A 1 750 ? 2.101 -2.611 -32.272 1.00 93.75 750 GLY A O 1
ATOM 5643 N N . ALA A 1 751 ? 4.339 -2.730 -32.128 1.00 94.62 751 ALA A N 1
ATOM 5644 C CA . ALA A 1 751 ? 4.358 -3.159 -30.729 1.00 94.62 751 ALA A CA 1
ATOM 5645 C C . ALA A 1 751 ? 3.765 -2.088 -29.788 1.00 94.62 751 ALA A C 1
ATOM 5647 O O . ALA A 1 751 ? 2.962 -2.410 -28.912 1.00 94.62 751 ALA A O 1
ATOM 5648 N N . PHE A 1 752 ? 4.070 -0.802 -30.007 1.00 94.69 752 PHE A N 1
ATOM 5649 C CA . PHE A 1 752 ? 3.462 0.292 -29.237 1.00 94.69 752 PHE A CA 1
ATOM 5650 C C . PHE A 1 752 ? 1.951 0.439 -29.487 1.00 94.69 752 PHE A C 1
ATOM 5652 O O . PHE A 1 752 ? 1.216 0.721 -28.540 1.00 94.69 752 PHE A O 1
ATOM 5659 N N . PHE A 1 753 ? 1.454 0.192 -30.708 1.00 96.06 753 PHE A N 1
ATOM 5660 C CA . PHE A 1 753 ? 0.007 0.129 -30.968 1.00 96.06 753 PHE A CA 1
ATOM 5661 C C . PHE A 1 753 ? -0.668 -1.009 -30.194 1.00 96.06 753 PHE A C 1
ATOM 5663 O O . PHE A 1 753 ? -1.747 -0.806 -29.632 1.00 96.06 753 PHE A O 1
ATOM 5670 N N . LEU A 1 754 ? -0.031 -2.183 -30.118 1.00 96.19 754 LEU A N 1
ATOM 5671 C CA . LEU A 1 754 ? -0.531 -3.298 -29.312 1.00 96.19 754 LEU A CA 1
ATOM 5672 C C . LEU A 1 754 ? -0.627 -2.901 -27.832 1.00 96.19 754 LEU A C 1
ATOM 5674 O O . LEU A 1 754 ? -1.677 -3.076 -27.215 1.00 96.19 754 LEU A O 1
ATOM 5678 N N . PHE A 1 755 ? 0.434 -2.310 -27.277 1.00 96.12 755 PHE A N 1
ATOM 5679 C CA . PHE A 1 755 ? 0.448 -1.841 -25.891 1.00 96.12 755 PHE A CA 1
ATOM 5680 C C . PHE A 1 755 ? -0.573 -0.732 -25.619 1.00 96.12 755 PHE A C 1
ATOM 5682 O O . PHE A 1 755 ? -1.221 -0.750 -24.572 1.00 96.12 755 PHE A O 1
ATOM 5689 N N . ALA A 1 756 ? -0.796 0.185 -26.565 1.00 96.88 756 ALA A N 1
ATOM 5690 C CA . ALA A 1 756 ? -1.867 1.174 -26.471 1.00 96.88 756 ALA A CA 1
ATOM 5691 C C . ALA A 1 756 ? -3.253 0.507 -26.418 1.00 96.88 756 ALA A C 1
ATOM 5693 O O . ALA A 1 756 ? -4.089 0.891 -25.602 1.00 96.88 756 ALA A O 1
ATOM 5694 N N . GLY A 1 757 ? -3.483 -0.531 -27.231 1.00 97.38 757 GLY A N 1
ATOM 5695 C CA . GLY A 1 757 ? -4.707 -1.333 -27.192 1.00 97.38 757 GLY A CA 1
ATOM 5696 C C . GLY A 1 757 ? -4.913 -2.027 -25.843 1.00 97.38 757 GLY A C 1
ATOM 5697 O O . GLY A 1 757 ? -5.990 -1.932 -25.256 1.00 97.38 757 GLY A O 1
ATOM 5698 N N . VAL A 1 758 ? -3.867 -2.653 -25.297 1.00 97.06 758 VAL A N 1
ATOM 5699 C CA . VAL A 1 758 ? -3.905 -3.262 -23.955 1.00 97.06 758 VAL A CA 1
ATOM 5700 C C . VAL A 1 758 ? -4.161 -2.208 -22.873 1.00 97.06 758 VAL A C 1
ATOM 5702 O O . VAL A 1 758 ? -4.950 -2.444 -21.959 1.00 97.06 758 VAL A O 1
ATOM 5705 N N . SER A 1 759 ? -3.564 -1.021 -22.993 1.00 96.94 759 SER A N 1
ATOM 5706 C CA . SER A 1 759 ? -3.798 0.099 -22.077 1.00 96.94 759 SER A CA 1
ATOM 5707 C C . SER A 1 759 ? -5.235 0.635 -22.156 1.00 96.94 759 SER A C 1
ATOM 5709 O O . SER A 1 759 ? -5.828 0.972 -21.132 1.00 96.94 759 SER A O 1
ATOM 5711 N N . ALA A 1 760 ? -5.857 0.643 -23.336 1.00 97.31 760 ALA A N 1
ATOM 5712 C CA . ALA A 1 760 ? -7.274 0.979 -23.472 1.00 97.31 760 ALA A CA 1
ATOM 5713 C C . ALA A 1 760 ? -8.175 -0.067 -22.789 1.00 97.31 760 ALA A C 1
ATOM 5715 O O . ALA A 1 760 ? -9.143 0.289 -22.115 1.00 97.31 760 ALA A O 1
ATOM 5716 N N . VAL A 1 761 ? -7.834 -1.358 -22.883 1.00 97.50 761 VAL A N 1
ATOM 5717 C CA . VAL A 1 761 ? -8.532 -2.417 -22.132 1.00 97.50 761 VAL A CA 1
ATOM 5718 C C . VAL A 1 761 ? -8.329 -2.246 -20.625 1.00 97.50 761 VAL A C 1
ATOM 5720 O O . VAL A 1 761 ? -9.291 -2.387 -19.871 1.00 97.50 761 VAL A O 1
ATOM 5723 N N . HIS A 1 762 ? -7.127 -1.868 -20.182 1.00 96.44 762 HIS A N 1
ATOM 5724 C CA . HIS A 1 762 ? -6.862 -1.518 -18.785 1.00 96.44 762 HIS A CA 1
ATOM 5725 C C . HIS A 1 762 ? -7.758 -0.362 -18.320 1.00 96.44 762 HIS A C 1
ATOM 5727 O O . HIS A 1 762 ? -8.336 -0.441 -17.239 1.00 96.44 762 HIS A O 1
ATOM 5733 N N . PHE A 1 763 ? -7.947 0.676 -19.141 1.00 96.88 763 PHE A N 1
ATOM 5734 C CA . PHE A 1 763 ? -8.857 1.775 -18.812 1.00 96.88 763 PHE A CA 1
ATOM 5735 C C . PHE A 1 763 ? -10.285 1.271 -18.592 1.00 96.88 763 PHE A C 1
ATOM 5737 O O . PHE A 1 763 ? -10.890 1.581 -17.570 1.00 96.88 763 PHE A O 1
ATOM 5744 N N . LEU A 1 764 ? -10.809 0.458 -19.516 1.00 96.50 764 LEU A N 1
ATOM 5745 C CA . LEU A 1 764 ? -12.158 -0.105 -19.405 1.00 96.50 764 LEU A CA 1
ATOM 5746 C C . LEU A 1 764 ? -12.293 -1.000 -18.169 1.00 96.50 764 LEU A C 1
ATOM 5748 O O . LEU A 1 764 ? -13.266 -0.885 -17.426 1.00 96.50 764 LEU A O 1
ATOM 5752 N N . PHE A 1 765 ? -11.303 -1.855 -17.913 1.00 95.88 765 PHE A N 1
ATOM 5753 C CA . PHE A 1 765 ? -11.264 -2.696 -16.722 1.00 95.88 765 PHE A CA 1
ATOM 5754 C C . PHE A 1 765 ? -11.336 -1.852 -15.446 1.00 95.88 765 PHE A C 1
ATOM 5756 O O . PHE A 1 765 ? -12.224 -2.061 -14.621 1.00 95.88 765 PHE A O 1
ATOM 5763 N N . THR A 1 766 ? -10.463 -0.854 -15.313 1.00 94.38 766 THR A N 1
ATOM 5764 C CA . THR A 1 766 ? -10.422 0.040 -14.151 1.00 94.38 766 THR A CA 1
ATOM 5765 C C . THR A 1 766 ? -11.712 0.849 -14.025 1.00 94.38 766 THR A C 1
ATOM 5767 O O . THR A 1 766 ? -12.229 1.025 -12.925 1.00 94.38 766 THR A O 1
ATOM 5770 N N . PHE A 1 767 ? -12.288 1.296 -15.139 1.00 93.75 767 PHE A N 1
ATOM 5771 C CA . PHE A 1 767 ? -13.526 2.068 -15.140 1.00 93.75 767 PHE A CA 1
ATOM 5772 C C . PHE A 1 767 ? -14.710 1.261 -14.590 1.00 93.75 767 PHE A C 1
ATOM 5774 O O . PHE A 1 767 ? -15.462 1.785 -13.766 1.00 93.75 767 PHE A O 1
ATOM 5781 N N . PHE A 1 768 ? -14.851 -0.006 -14.997 1.00 90.75 768 PHE A N 1
ATOM 5782 C CA . PHE A 1 768 ? -15.991 -0.852 -14.621 1.00 90.75 768 PHE A CA 1
ATOM 5783 C C . PHE A 1 768 ? -15.796 -1.665 -13.335 1.00 90.75 768 PHE A C 1
ATOM 5785 O O . PHE A 1 768 ? -16.782 -1.980 -12.666 1.00 90.75 768 PHE A O 1
ATOM 5792 N N . MET A 1 769 ? -14.563 -2.059 -13.011 1.00 89.56 769 MET A N 1
ATOM 5793 C CA . MET A 1 769 ? -14.289 -3.024 -11.940 1.00 89.56 769 MET A CA 1
ATOM 5794 C C . MET A 1 769 ? -13.700 -2.390 -10.683 1.00 89.56 769 MET A C 1
ATOM 5796 O O . MET A 1 769 ? -13.903 -2.948 -9.608 1.00 89.56 769 MET A O 1
ATOM 5800 N N . LEU A 1 770 ? -12.983 -1.264 -10.786 1.00 90.81 770 LEU A N 1
ATOM 5801 C CA . LEU A 1 770 ? -12.285 -0.676 -9.642 1.00 90.81 770 LEU A CA 1
ATOM 5802 C C . LEU A 1 770 ? -13.202 0.285 -8.856 1.00 90.81 770 LEU A C 1
ATOM 5804 O O . LEU A 1 770 ? -13.553 1.347 -9.382 1.00 90.81 770 LEU A O 1
ATOM 5808 N N . PRO A 1 771 ? -13.574 -0.032 -7.599 1.00 89.50 771 PRO A N 1
ATOM 5809 C CA . PRO A 1 771 ? -14.244 0.922 -6.719 1.00 89.50 771 PRO A CA 1
ATOM 5810 C C . PRO A 1 771 ? -13.285 2.013 -6.225 1.00 89.50 771 PRO A C 1
ATOM 5812 O O . PRO A 1 771 ? -12.071 1.826 -6.191 1.00 89.50 771 PRO A O 1
ATOM 5815 N N . GLU A 1 772 ? -13.832 3.147 -5.780 1.00 89.56 772 GLU A N 1
ATOM 5816 C CA . GLU A 1 772 ? -13.044 4.116 -5.013 1.00 89.56 772 GLU A CA 1
ATOM 5817 C C . GLU A 1 772 ? -12.832 3.594 -3.585 1.00 89.56 772 GLU A C 1
ATOM 5819 O O . GLU A 1 772 ? -13.796 3.304 -2.876 1.00 89.56 772 GLU A O 1
ATOM 5824 N N . THR A 1 773 ? -11.568 3.467 -3.175 1.00 84.56 773 THR A N 1
ATOM 5825 C CA . THR A 1 773 ? -11.170 2.948 -1.855 1.00 84.56 773 THR A CA 1
ATOM 5826 C C . THR A 1 773 ? -10.756 4.051 -0.883 1.00 84.56 773 THR A C 1
ATOM 5828 O O . THR A 1 773 ? -10.622 3.810 0.316 1.00 84.56 773 THR A O 1
ATOM 5831 N N . ARG A 1 774 ? -10.565 5.288 -1.361 1.00 82.06 774 ARG A N 1
ATOM 5832 C CA . ARG A 1 774 ? -10.090 6.388 -0.522 1.00 82.06 774 ARG A CA 1
ATOM 5833 C C . ARG A 1 774 ? -11.046 6.690 0.632 1.00 82.06 774 ARG A C 1
ATOM 5835 O O . ARG A 1 774 ? -12.213 7.013 0.424 1.00 82.06 774 ARG A O 1
ATOM 5842 N N . GLY A 1 775 ? -10.489 6.707 1.844 1.00 71.12 775 GLY A N 1
ATOM 5843 C CA . GLY A 1 775 ? -11.209 7.093 3.059 1.00 71.12 775 GLY A CA 1
ATOM 5844 C C . GLY A 1 775 ? -12.303 6.106 3.465 1.00 71.12 775 GLY A C 1
ATOM 5845 O O . GLY A 1 775 ? -13.158 6.470 4.268 1.00 71.12 775 GLY A O 1
ATOM 5846 N N . LYS A 1 776 ? -12.290 4.893 2.899 1.00 75.38 776 LYS A N 1
ATOM 5847 C CA . LYS A 1 776 ? -13.208 3.808 3.240 1.00 75.38 776 LYS A CA 1
ATOM 5848 C C . LYS A 1 776 ? -12.556 2.837 4.210 1.00 75.38 776 LYS A C 1
ATOM 5850 O O . LYS A 1 776 ? -11.361 2.560 4.103 1.00 75.38 776 LYS A O 1
ATOM 5855 N N . SER A 1 777 ? -13.340 2.318 5.151 1.00 71.31 777 SER A N 1
ATOM 5856 C CA . SER A 1 777 ? -12.886 1.219 6.002 1.00 71.31 777 SER A CA 1
ATOM 5857 C C . SER A 1 777 ? -12.828 -0.088 5.204 1.00 71.31 777 SER A C 1
ATOM 5859 O O . SER A 1 777 ? -13.445 -0.231 4.146 1.00 71.31 777 SER A O 1
ATOM 5861 N N . LEU A 1 778 ? -12.082 -1.066 5.711 1.00 66.06 778 LEU A N 1
ATOM 5862 C CA . LEU A 1 778 ? -11.933 -2.367 5.054 1.00 66.06 778 LEU A CA 1
ATOM 5863 C C . LEU A 1 778 ? -13.277 -3.102 4.954 1.00 66.06 778 LEU A C 1
ATOM 5865 O O . LEU A 1 778 ? -13.560 -3.741 3.945 1.00 66.06 778 LEU A O 1
ATOM 5869 N N . GLU A 1 779 ? -14.125 -2.945 5.968 1.00 70.06 779 GLU A N 1
ATOM 5870 C CA . GLU A 1 779 ? -15.475 -3.502 6.028 1.00 70.06 779 GLU A CA 1
ATOM 5871 C C . GLU A 1 779 ? -16.408 -2.817 5.021 1.00 70.06 779 GLU A C 1
ATOM 5873 O O . GLU A 1 779 ? -17.251 -3.471 4.409 1.00 70.06 779 GLU A O 1
ATOM 5878 N N . GLU A 1 780 ? -16.242 -1.508 4.795 1.00 73.31 780 GLU A N 1
ATOM 5879 C CA . GLU A 1 780 ? -16.980 -0.785 3.755 1.00 73.31 780 GLU A CA 1
ATOM 5880 C C . GLU A 1 780 ? -16.580 -1.265 2.355 1.00 73.31 780 GLU A C 1
ATOM 5882 O O . GLU A 1 780 ? -17.453 -1.506 1.520 1.00 73.31 780 GLU A O 1
ATOM 5887 N N . ILE A 1 781 ? -15.280 -1.465 2.104 1.00 78.38 781 ILE A N 1
ATOM 5888 C CA . ILE A 1 781 ? -14.778 -2.026 0.839 1.00 78.38 781 ILE A CA 1
ATOM 5889 C C . ILE A 1 781 ? -15.326 -3.446 0.643 1.00 78.38 781 ILE A C 1
ATOM 5891 O O . ILE A 1 781 ? -15.804 -3.784 -0.442 1.00 78.38 781 ILE A O 1
ATOM 5895 N N . GLU A 1 782 ? -15.329 -4.270 1.690 1.00 77.38 782 GLU A N 1
ATOM 5896 C CA . GLU A 1 782 ? -15.889 -5.620 1.647 1.00 77.38 782 GLU A CA 1
ATOM 5897 C C . GLU A 1 782 ? -17.396 -5.612 1.338 1.00 77.38 782 GLU A C 1
ATOM 5899 O O . GLU A 1 782 ? -17.869 -6.348 0.463 1.00 77.38 782 GLU A O 1
ATOM 5904 N N . ALA A 1 783 ? -18.151 -4.709 1.969 1.00 77.44 783 ALA A N 1
ATOM 5905 C CA . ALA A 1 783 ? -19.566 -4.511 1.685 1.00 77.44 783 ALA A CA 1
ATOM 5906 C C . ALA A 1 783 ? -19.798 -4.064 0.229 1.00 77.44 783 ALA A C 1
ATOM 5908 O O . ALA A 1 783 ? -20.682 -4.601 -0.445 1.00 77.44 783 ALA A O 1
ATOM 5909 N N . MET A 1 784 ? -18.974 -3.160 -0.307 1.00 81.88 784 MET A N 1
ATOM 5910 C CA . MET A 1 784 ? -19.027 -2.744 -1.716 1.00 81.88 784 MET A CA 1
ATOM 5911 C C . MET A 1 784 ? -18.738 -3.913 -2.667 1.00 81.88 784 MET A C 1
ATOM 5913 O O . MET A 1 784 ? -19.415 -4.085 -3.686 1.00 81.88 784 MET A O 1
ATOM 5917 N N . LEU A 1 785 ? -17.763 -4.758 -2.330 1.00 82.56 785 LEU A N 1
ATOM 5918 C CA . LEU A 1 785 ? -17.459 -5.974 -3.078 1.00 82.56 785 LEU A CA 1
ATOM 5919 C C . LEU A 1 785 ? -18.590 -6.998 -3.002 1.00 82.56 785 LEU A C 1
ATOM 5921 O O . LEU A 1 785 ? -18.767 -7.743 -3.962 1.00 82.56 785 LEU A O 1
ATOM 5925 N N . SER A 1 786 ? -19.387 -7.029 -1.932 1.00 77.38 786 SER A N 1
ATOM 5926 C CA . SER A 1 786 ? -20.555 -7.914 -1.817 1.00 77.38 786 SER A CA 1
ATOM 5927 C C . SER A 1 786 ? -21.724 -7.479 -2.722 1.00 77.38 786 SER A C 1
ATOM 5929 O O . SER A 1 786 ? -22.348 -8.322 -3.374 1.00 77.38 786 SER A O 1
ATOM 5931 N N . GLN A 1 787 ? -21.951 -6.168 -2.873 1.00 68.94 787 GLN A N 1
ATOM 5932 C CA . GLN A 1 787 ? -23.093 -5.596 -3.607 1.00 68.94 787 GLN A CA 1
ATOM 5933 C C . GLN A 1 787 ? -22.939 -5.608 -5.145 1.00 68.94 787 GLN A C 1
ATOM 5935 O O . GLN A 1 787 ? -23.940 -5.574 -5.860 1.00 68.94 787 GLN A O 1
ATOM 5940 N N . GLY A 1 788 ? -21.716 -5.750 -5.674 1.00 60.50 788 GLY A N 1
ATOM 5941 C CA . GLY A 1 788 ? -21.441 -5.938 -7.110 1.00 60.50 788 GLY A CA 1
ATOM 5942 C C . GLY A 1 788 ? -21.320 -4.646 -7.939 1.00 60.50 788 GLY A C 1
ATOM 5943 O O . GLY A 1 788 ? -21.550 -3.543 -7.450 1.00 60.50 788 GLY A O 1
ATOM 5944 N N . SER A 1 789 ? -20.950 -4.784 -9.222 1.00 53.75 789 SER A N 1
ATOM 5945 C CA . SER A 1 789 ? -20.423 -3.678 -10.048 1.00 53.75 789 SER A CA 1
ATOM 5946 C C . SER A 1 789 ? -21.394 -2.545 -10.383 1.00 53.75 789 SER A C 1
ATOM 5948 O O . SER A 1 789 ? -20.962 -1.413 -10.585 1.00 53.75 789 SER A O 1
ATOM 5950 N N . ARG A 1 790 ? -22.710 -2.799 -10.382 1.00 45.94 790 ARG A N 1
ATOM 5951 C CA . ARG A 1 790 ? -23.729 -1.768 -10.667 1.00 45.94 790 ARG A CA 1
ATOM 5952 C C . ARG A 1 790 ? -23.837 -0.677 -9.591 1.00 45.94 790 ARG A C 1
ATOM 5954 O O . ARG A 1 790 ? -24.478 0.337 -9.844 1.00 45.94 790 ARG A O 1
ATOM 5961 N N . SER A 1 791 ? -23.222 -0.861 -8.422 1.00 46.69 791 SER A N 1
ATOM 5962 C CA . SER A 1 791 ? -23.229 0.128 -7.334 1.00 46.69 791 SER A CA 1
ATOM 5963 C C . SER A 1 791 ? -21.986 1.029 -7.300 1.00 46.69 791 SER A C 1
ATOM 5965 O O . SER A 1 791 ? -22.000 2.017 -6.570 1.00 46.69 791 SER A O 1
ATOM 5967 N N . TYR A 1 792 ? -20.939 0.756 -8.094 1.00 50.78 792 TYR A N 1
ATOM 5968 C CA . TYR A 1 792 ? -19.694 1.552 -8.087 1.00 50.78 792 TYR A CA 1
ATOM 5969 C C . TYR A 1 792 ? -19.831 2.944 -8.728 1.00 50.78 792 TYR A C 1
ATOM 5971 O O . TYR A 1 792 ? -18.932 3.768 -8.593 1.00 50.78 792 TYR A O 1
ATOM 5979 N N . GLU A 1 793 ? -20.936 3.220 -9.425 1.00 40.22 793 GLU A N 1
ATOM 5980 C CA . GLU A 1 793 ? -21.252 4.545 -9.989 1.00 40.22 793 GLU A CA 1
ATOM 5981 C C . GLU A 1 793 ? -22.117 5.415 -9.057 1.00 40.22 793 GLU A C 1
ATOM 5983 O O . GLU A 1 793 ? -22.344 6.584 -9.353 1.00 40.22 793 GLU A O 1
ATOM 5988 N N . ARG A 1 794 ? -22.624 4.871 -7.937 1.00 35.50 794 ARG A N 1
ATOM 5989 C CA . ARG A 1 794 ? -23.509 5.600 -7.004 1.00 35.50 794 ARG A CA 1
ATOM 5990 C C . ARG A 1 794 ? -22.785 6.324 -5.861 1.00 35.50 794 ARG A C 1
ATOM 5992 O O . ARG A 1 794 ? -23.475 6.914 -5.030 1.00 35.50 794 ARG A O 1
ATOM 5999 N N . PHE A 1 795 ? -21.453 6.287 -5.816 1.00 34.53 795 PHE A N 1
ATOM 6000 C CA . PHE A 1 795 ? -20.643 6.874 -4.745 1.00 34.53 795 PHE A CA 1
ATOM 6001 C C . PHE A 1 795 ? -19.475 7.691 -5.277 1.00 34.53 795 PHE A C 1
ATOM 6003 O O . PHE A 1 795 ? -18.797 7.199 -6.209 1.00 34.53 795 PHE A O 1
#

Organism: NCBI:txid72520

Mean predicted aligned error: 17.16 Å

Radius of gyration: 33.93 Å; Cα contacts (8 Å, |Δi|>4): 1266; chains: 1; bounding box: 88×60×93 Å

Foldseek 3Di:
DDDDDPDLPPPPPPDPDPDHLLDDQQLEEAELQAAPVCLLLSLVVLLLLLVLQHAEYEEEVLNVNLLSVLVSCVVDDPVSHAYEYEDDLLQLALVRLVVSLVVSCVSSVHQAHSEYEHAALFHFHNPFDSHDQQDPDDTDGPDPPPLVSSLSSVVSVVVCCVVVRYRFYAYEPDDPVSLVSSVVPDPGHHQEYEYADELQAPCPVRLVSCVVVNHAYEHEQLQFDAHPDDPPDDGSQPDPLLVVQCVVVVHHSVLLSSQLQPSSPHRYYYHDSDSVVSVSNSCSVVDHRDPVSNVSSNVSHNNAHSDAGPPDPCSVVSVVVVVPPDPLLDFFPLLVLQLVLLLLVLLLLLLVLQQLQLLLVLCCVQAVDDLLLSLLLNQVLLLLLLVLLQCLVVCCLVPFLLVLLLQLLVLLLQLLLQCLPDNHSVSSNVSSNSNSNSNNNSVNRSLVQSQQLDDPSCSLVSSLSSVLSSLVSSLVSLVLSLVQVPDRSSVSSSVSSCVSVVSSVCSNPPRSVSRQTGLLSCVVVVNNVSSLVSNCNGRNDVVSVVVSVVSVVLVVVLVVVVVVCVVVPQPPVNLLVVCVPDLLSVLLLCLLLVLLLLLQLLLVSQCSSNQLVLLVLLVNVDPSVSSVLSSVLSVLLSVLLVQQSVQCQVPFQLVLQLQLLVQLLVLLLQLLCSSVVSPHDSVSNSVSSSSNSNSSSNHSVNSSLVSLQQLHASNNSSVSSSNSSSSNSVSNSVSSSCQVVVCVVLNNSRSSVSSSVSSVVSSVCSVQSPATRHPDDSVRSSVVSVVDRVCSVVD

Secondary structure (DSSP, 8-state):
-------S-----S-SSSS--SS---SEEEE----GGGHHHHHHHHHHHHHTT--EEE--GGGS-HHHHHHHHTTS-GGG-EEEEEE-GGG-STTTHHHHHHHHHHHHT-SSEEEEEESSSEEE-TTS----TTS-PPP-EEEES-HHHHHHHHHHHHHHHHTTSEEEEEEES--HHHHHHHHHH-SS---EEEEE-BTTB--HHHHHHHHHTTPEEEEE-TT--PPTT-SS---GGG-HHHHHHHHHHTS-HHHHHHHHHHHTT-EEEE----HHHHHHTTTTTS----HHHHHHHHTT-----S---TTSTTTTHHHHTTS-SS------HHHHHHHHHHHHHHHHHHHHHHHHHHHHHHHHHHTT--HHHHHHHHHHHHHHHHHHHHHHHHHHHHH-HHHHHHHHHHHHHHHHHHHHT-SSHHHHHHHHHHHHHHHHHHHHHHHHHHHHHS-HHHHHHHHHHHHHHHHHHHHHHHHHHHHTTTS-HHHHHHHHHHTTHHHHHHIIIIIGGGPPPPHHHHHHTT-HHHHHHHHHHHH-HHHHHHHHHHHHHHHHHHHHHHHHHHHTT--TTHHHHHHHHSHHHHHHHHHHHHHHHHHHHTSHHHHHHTHHHHHHHTT---HHHHHHHHHHHHHHHHHHHHHHHHHHHHH-HHHHHHHHHHHHHHHHHHHHHHHHHS-S-HHHHHHHHHHHHHHHHHTHHHHHHHHHHHSS-GGGHHHHHHHHHHHHHHHHHHHHHHHHHHHHHHHHHHHHHHHHHHHHHHHHHHHHH----TT--HHHHHHHHHH-GGGTT--

pLDDT: mean 82.18, std 17.91, range [20.62, 97.5]

Nearest PDB structures (foldseek):
  2pdc-assembly1_A  TM=9.162E-01  e=3.263E-20  Homo sapiens
  2pdp-assembly1_A  TM=9.165E-01  e=6.097E-20  Homo sapiens
  2acu-assembly1_A  TM=9.146E-01  e=1.093E-19  Homo sapiens
  3onb-assembly1_A  TM=9.121E-01  e=1.239E-1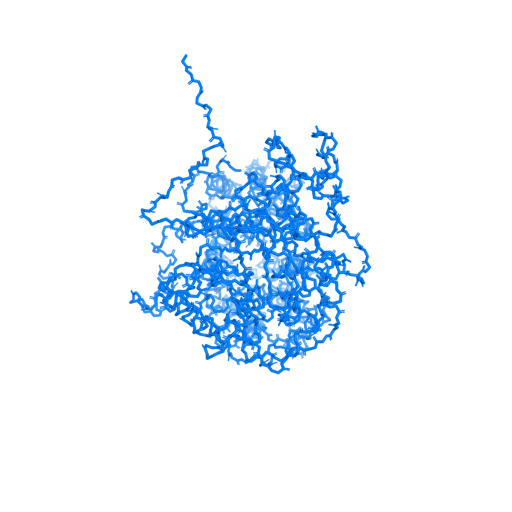9  Homo sapiens
  2isf-assembly1_A  TM=9.117E-01  e=1.140E-19  Homo sapiens

Sequence (795 aa):
MGKRQVSYFAFSTSPVSGKPAAIPPSLIGISTSNALRDAEKVADAVKHAVSSGVKYVDCSSDSQNEKQIGNALSAFDRASFYVGSKLSCCDAAPEDVTEACKRSITELGVSYLDNYMMHWPVQLKSDSKPVSLDGGDTYELVQDGDMDCIMATYEAMERLVDQGLVRSLGVSNMGIRTLSELLSRCRIRPTVLEVEMHPYLAQPKLLEFCREENIHVVANSPPGKMRDGYPNDYSLLDDPVLLRIAEESGRSASQVLLRWGIQRGRSITRKTLSQSLMDENKDVLDWCLSRDHMSRLDALGKGWRLTSFCFFPGSRDTASSASAKDDRGVLKWLAIESVATVSIFAAILGYDIGVMSGALLAMSRDLDLSTWQQEIVVGCLDFVSAAGAIGGGALYVNHGMVRCVRLAILSYAAGMIIVAASFSYVQVFIGRIVGGIGVGLGFAICPQYIAEICPPAWRGIMVSCFEISMNLGLCSGYVANLALETLADSTRWRLLMLIPLVPTCFMYFISVPRLPESPRWLMADGREAEASDTLVRLCGEAAAGPTMLEIKEVIALQDNYDHEGQRHGASSGSRWAALFTGPVARRALVIGAGTAIFQQANGLEAVVYYVPKVLDAAGVTSEHAQLKAAALVGLCKTLFIGIGQFSVDKFGRRVVMLSSISAVTCSLLVLAWCIGSGNAEVGVILTALCAFMASFSLGVGPGTWVITSEIFPLPIRSKGTSFSMAANRITSGTVAMTFLSLSAWLGVGGAFFLFAGVSAVHFLFTFFMLPETRGKSLEEIEAMLSQGSRSYERF

InterPro domains:
  IPR003663 Sugar/inositol transporter [TIGR00879] (327-781)
  IPR005828 Major facilitator, sugar transporter-like [PF00083] (342-784)
  IPR005829 Sugar transporter, conserved site [PS00217] (434-459)
  IPR020471 Aldo-keto reductase [PR00069] (49-73)
  IPR020471 Aldo-keto reductase [PR00069] (103-121)
  IPR020471 Aldo-keto reductase [PR00069] (157-174)
  IPR020471 Aldo-keto reductase [PR00069] (191-220)
  IPR020471 Aldo-keto reductase [PR00069] (236-260)
  IPR020846 Major facilitator superfamily domain [PS50850] (338-774)
  IPR023210 NADP-dependent oxidoreductase domain [PF00248] (38-300)
  IPR036259 MFS transporter superfamily [G3DSA:1.20.1250.20] (334-788)
  IPR036259 MFS transporter superfamily [SSF103473] (327-782)
  IPR036812 NAD(P)-dependent oxidoreductase domain superfamily [G3DSA:3.20.20.100] (7-333)
  IPR036812 NAD(P)-dependent oxidoreductase domain superfamily [SSF51430] (23-312)
  IPR050814 Myo-inositol Transporter [PTHR48020] (335-790)

Solvent-accessible surface area (backbone atoms only — not comparable to full-atom values): 40885 Å² total; per-residue (Å²): 136,84,81,85,76,81,72,92,72,77,77,69,87,63,65,96,52,99,58,81,75,70,64,83,81,43,59,47,29,42,34,58,83,44,61,52,93,48,22,67,56,45,13,53,33,49,39,53,41,44,78,70,68,38,36,31,42,41,46,41,62,70,22,66,28,45,47,43,37,15,60,40,51,67,82,51,64,76,87,71,47,42,44,33,37,31,49,43,36,43,38,38,52,49,86,37,39,63,60,52,51,52,47,54,29,59,35,33,69,47,90,49,32,42,30,42,21,43,46,47,73,44,38,37,42,72,82,60,78,78,74,64,101,82,60,97,73,86,80,68,70,73,51,76,75,50,63,69,57,45,47,48,26,48,57,36,53,50,50,36,42,77,69,58,45,26,66,34,43,27,37,20,70,72,53,66,68,62,48,54,56,46,66,75,70,54,89,70,72,53,48,35,40,37,37,78,35,29,47,38,26,61,58,62,70,54,53,52,52,28,56,75,70,65,26,46,46,32,28,32,51,42,66,56,47,86,72,93,87,64,96,82,84,81,57,61,70,71,31,72,69,49,46,49,48,14,62,78,66,75,44,51,44,67,46,49,43,52,36,58,41,42,78,74,72,25,23,37,33,44,74,66,73,53,65,67,62,54,61,70,47,67,61,49,80,80,60,80,80,50,74,66,53,50,53,58,42,59,67,49,50,69,72,42,58,54,74,69,61,88,84,47,98,62,44,72,45,50,57,50,64,70,65,51,78,80,67,72,65,54,76,27,70,59,37,54,52,42,46,50,48,49,17,52,51,28,16,46,57,18,20,56,52,24,27,44,28,49,30,47,59,28,44,30,69,64,58,69,48,50,74,70,54,51,17,45,57,62,14,48,24,28,47,35,18,17,53,18,23,59,46,30,60,60,48,32,75,78,57,37,54,58,57,48,54,50,51,14,53,52,30,29,48,52,7,33,51,40,35,44,70,42,87,45,68,69,43,33,43,51,11,34,46,42,19,9,43,8,51,6,28,40,69,44,43,45,56,54,50,37,49,56,55,37,56,81,88,50,22,65,66,56,36,48,42,33,58,46,27,17,34,48,15,21,22,50,14,21,45,48,38,48,74,42,60,88,46,59,42,71,60,33,32,26,50,64,43,47,56,56,46,57,63,49,50,49,37,60,75,58,46,55,80,69,48,76,67,42,34,62,56,30,45,75,71,68,38,49,71,60,18,47,56,47,32,30,56,22,38,31,70,88,47,23,61,62,52,49,51,56,47,50,52,54,50,52,54,50,51,53,51,55,53,56,45,46,76,71,72,46,54,92,78,42,70,67,52,49,48,72,68,40,75,44,40,36,49,28,43,51,44,28,27,47,45,29,27,45,60,25,55,39,39,54,56,30,48,57,40,39,38,43,60,56,34,40,67,46,68,45,78,49,66,70,58,22,34,52,49,40,25,51,41,28,47,44,29,38,56,27,31,61,54,11,58,61,40,39,78,73,68,27,42,42,59,35,29,50,53,15,35,50,44,26,24,52,23,27,45,52,36,13,50,35,40,60,67,70,76,51,57,56,70,56,47,52,49,27,52,37,45,26,41,27,24,33,23,37,10,42,55,54,37,40,60,51,45,32,64,61,56,36,56,81,92,49,22,70,60,50,30,23,48,14,48,21,43,19,24,43,33,30,15,52,44,32,44,38,43,67,65,43,24,70,73,54,34,62,21,44,43,29,44,52,20,19,51,45,25,50,51,40,39,53,47,46,68,62,63,50,60,75,58,65,95,54,54,66,68,55,52,48,52,51,49,64,73,38,65,89,56,58,80,79,111